Protein AF-A0A2R6FB37-F1 (afdb_monomer)

pLDDT: mean 74.15, std 26.16, range [22.62, 98.62]

Secondary structure (DSSP, 8-state):
-----------------------------TTHHHHHHHHHHHHHHHHHHHHHHHHHHHHHHTSS-----HHHHHHHHHHHHSS---S-TTHHHHHHHHHHHHTTTT--TTS-TTSHHHHHHHHHHHHH-PPP---------TTGGGT--HHHHHHHHHHHHHHTT---------S--SSHHHHHHHHHHHSS---------SHHHHHHHHHHHHHHHHHHHTT-S------THHHHHHHHHHHHHHHHH-SPPP---------------------HHHHHHHHHHHHHHHHHHHHHHHHHHHHHHHHHHTSPP--SEEEBTTS-EEEEHHHHHHHHHHHHHTTGGGTSEETTEE-SSS-BHHHHHHHHHHHHHHHHHHHHTT-SSSTTS-HHHHHHHHHHHHHHHHHT-STTPPBPHHHHHHHHHHHHHHHIIIII-BTTTTB-TTSSS-HHHHHHHHHHHHHHHHHHHSBPTT-SSBTTTT-S-BTTTTB---HHHHHHHHHHHHHHHHHHHHHHHHHHHTTTT----S---PPPGGGS---HHHHHHHTHHHHHHHHHHHHHHHHHHHHHHTT-TT-STTHHHHTT--HHHHS-HHHHHHHHHHHHHHHHHHHHHHHHHHGGGGG-SSPPTTHHHHHHHHHHHHHHHHHHHHHHHHHHHTT-S-SSSSSTTHHHHHSB---TT--B-HHHHHHHHHHHHHHHHHHHHHHHHTTTT-SS-TTSHHHHHHHHHHHHHHHHGGGGG--TTS-HHHHHHHHHHHHHIIIIIIIHHHHHHHHHHHHHHTTSS-HHHHHHHHHHHHHHHHHHHHHHGGGGSTTTT--TTHHHHHHHHHHHHHHHHHHHHHHHHHHHHHHHHT-S--TTHHHHHHHHHHHHHIIIIIIIIHHHHTSHHHHHHHTTSHHHHHHHIIIIIIIIIHHHHHHHHHHHHHHS-GGG---HHHHHHHHHHHHHHHHHIIIIIHHHHHHHHHHHHHH-HHHHHSHHHHHSHHHHHHHHHTHHHHHHHHHHHHHHHHHHHHHHHHHHHHHHHHHHS--

Structure (mmCIF, N/CA/C/O backbone):
data_AF-A0A2R6FB37-F1
#
_entry.id   AF-A0A2R6FB37-F1
#
loop_
_atom_site.group_PDB
_atom_site.id
_atom_site.type_symbol
_atom_site.label_atom_id
_atom_site.label_alt_id
_atom_site.label_comp_id
_atom_site.label_asym_id
_atom_site.label_entity_id
_atom_site.label_seq_id
_atom_site.pdbx_PDB_ins_code
_atom_site.Cartn_x
_atom_site.Cartn_y
_atom_site.Cartn_z
_atom_site.occupancy
_atom_site.B_iso_or_equiv
_atom_site.auth_seq_id
_atom_site.auth_comp_id
_atom_site.auth_asym_id
_atom_site.auth_atom_id
_atom_site.pdbx_PDB_model_num
ATOM 1 N N . MET A 1 1 ? 4.324 -21.170 -67.056 1.00 22.62 1 MET A N 1
ATOM 2 C CA . MET A 1 1 ? 4.156 -21.285 -68.526 1.00 22.62 1 MET A CA 1
ATOM 3 C C . MET A 1 1 ? 3.285 -20.122 -68.997 1.00 22.62 1 MET A C 1
ATOM 5 O O . MET A 1 1 ? 2.313 -19.868 -68.302 1.00 22.62 1 MET A O 1
ATOM 9 N N . PRO A 1 2 ? 3.549 -19.476 -70.150 1.00 41.00 2 PRO A N 1
ATOM 10 C CA . PRO A 1 2 ? 4.724 -18.648 -70.485 1.00 41.00 2 PRO A CA 1
ATOM 11 C C . PRO A 1 2 ? 4.317 -17.224 -70.988 1.00 41.00 2 PRO A C 1
ATOM 13 O O . PRO A 1 2 ? 3.169 -17.009 -71.343 1.00 41.00 2 PRO A O 1
ATOM 16 N N . SER A 1 3 ? 5.169 -16.199 -70.813 1.00 27.83 3 SER A N 1
ATOM 17 C CA . SER A 1 3 ? 5.965 -15.474 -71.846 1.00 27.83 3 SER A CA 1
ATOM 18 C C . SER A 1 3 ? 5.186 -14.685 -72.916 1.00 27.83 3 SER A C 1
ATOM 20 O O . SER A 1 3 ? 4.323 -15.251 -73.573 1.00 27.83 3 SER A O 1
ATOM 22 N N . ILE A 1 4 ? 5.578 -13.422 -73.167 1.00 26.39 4 ILE A N 1
ATOM 23 C CA . ILE A 1 4 ? 6.213 -12.990 -74.436 1.00 26.39 4 ILE A CA 1
ATOM 24 C C . ILE A 1 4 ? 6.732 -11.541 -74.336 1.00 26.39 4 ILE A C 1
ATOM 26 O O . ILE A 1 4 ? 6.128 -10.664 -73.726 1.00 26.39 4 ILE A O 1
ATOM 30 N N . SER A 1 5 ? 7.904 -11.344 -74.936 1.00 26.92 5 SER A N 1
ATOM 31 C CA . SER A 1 5 ? 8.758 -10.159 -74.961 1.00 26.92 5 SER A CA 1
ATOM 32 C C . SER A 1 5 ? 8.630 -9.346 -76.261 1.00 26.92 5 SER A C 1
ATOM 34 O O . SER A 1 5 ? 8.408 -9.927 -77.316 1.00 26.92 5 SER A O 1
ATOM 36 N N . GLY A 1 6 ? 8.975 -8.051 -76.186 1.00 25.50 6 GLY A N 1
ATOM 37 C CA . GLY A 1 6 ? 9.910 -7.391 -77.116 1.00 25.50 6 GLY A CA 1
ATOM 38 C C . GLY A 1 6 ? 9.352 -6.627 -78.327 1.00 25.50 6 GLY A C 1
ATOM 39 O O . GLY A 1 6 ? 8.617 -7.188 -79.128 1.00 25.50 6 GLY A O 1
ATOM 40 N N . LEU A 1 7 ? 9.815 -5.377 -78.517 1.00 24.33 7 LEU A N 1
ATOM 41 C CA . LEU A 1 7 ? 10.640 -4.946 -79.670 1.00 24.33 7 LEU A CA 1
ATOM 42 C C . LEU A 1 7 ? 10.979 -3.432 -79.631 1.00 24.33 7 LEU A C 1
ATOM 44 O O . LEU A 1 7 ? 10.113 -2.579 -79.485 1.00 24.33 7 LEU A O 1
ATOM 48 N N . LEU A 1 8 ? 12.277 -3.139 -79.781 1.00 27.11 8 LEU A N 1
ATOM 49 C CA . LEU A 1 8 ? 12.937 -1.848 -80.082 1.00 27.11 8 LEU A CA 1
ATOM 50 C C . LEU A 1 8 ? 12.914 -1.584 -81.616 1.00 27.11 8 LEU A C 1
ATOM 52 O O . LEU A 1 8 ? 12.698 -2.553 -82.348 1.00 27.11 8 LEU A O 1
ATOM 56 N N . PRO A 1 9 ? 13.195 -0.360 -82.148 1.00 40.44 9 PRO A N 1
ATOM 57 C CA . PRO A 1 9 ? 14.586 0.044 -82.460 1.00 40.44 9 PRO A CA 1
ATOM 58 C C . PRO A 1 9 ? 14.939 1.562 -82.436 1.00 40.44 9 PRO A C 1
ATOM 60 O O . PRO A 1 9 ? 14.128 2.443 -82.185 1.00 40.44 9 PRO A O 1
ATOM 63 N N . ARG A 1 10 ? 16.242 1.787 -82.678 1.00 27.44 10 ARG A N 1
ATOM 64 C CA . ARG A 1 10 ? 17.166 2.935 -82.528 1.00 27.44 10 ARG A CA 1
ATOM 65 C C . ARG A 1 10 ? 17.149 4.042 -83.622 1.00 27.44 10 ARG A C 1
ATOM 67 O O . ARG A 1 10 ? 17.124 3.716 -84.797 1.00 27.44 10 ARG A O 1
ATOM 74 N N . ALA A 1 11 ? 17.398 5.289 -83.177 1.00 26.66 11 ALA A N 1
ATOM 75 C CA . ALA A 1 11 ? 18.500 6.247 -83.491 1.00 26.66 11 ALA A CA 1
ATOM 76 C C . ALA A 1 11 ? 18.732 6.974 -84.860 1.00 26.66 11 ALA A C 1
ATOM 78 O O . ALA A 1 11 ? 18.786 6.357 -85.915 1.00 26.66 11 ALA A O 1
ATOM 79 N N . THR A 1 12 ? 19.124 8.268 -84.731 1.00 27.19 12 THR A N 1
ATOM 80 C CA . THR A 1 12 ? 20.246 9.048 -85.362 1.00 27.19 12 THR A CA 1
ATOM 81 C C . THR A 1 12 ? 19.984 10.299 -86.249 1.00 27.19 12 THR A C 1
ATOM 83 O O . THR A 1 12 ? 19.255 10.237 -87.228 1.00 27.19 12 THR A O 1
ATOM 86 N N . ALA A 1 13 ? 20.759 11.362 -85.918 1.00 27.72 13 ALA A N 1
ATOM 87 C CA . ALA A 1 13 ? 21.463 12.383 -86.745 1.00 27.72 13 ALA A CA 1
ATOM 88 C C . ALA A 1 13 ? 20.810 13.742 -87.163 1.00 27.72 13 ALA A C 1
ATOM 90 O O . ALA A 1 13 ? 19.704 13.780 -87.684 1.00 27.72 13 ALA A O 1
ATOM 91 N N . GLY A 1 14 ? 21.570 14.846 -86.944 1.00 27.47 14 GLY A N 1
ATOM 92 C CA . GLY A 1 14 ? 21.314 16.274 -87.303 1.00 27.47 14 GLY A CA 1
ATOM 93 C C . GLY A 1 14 ? 21.562 16.632 -88.789 1.00 27.47 14 GLY A C 1
ATOM 94 O O . GLY A 1 14 ? 21.635 15.683 -89.571 1.00 27.47 14 GLY A O 1
ATOM 95 N N . PRO A 1 15 ? 21.703 17.921 -89.234 1.00 41.97 15 PRO A N 1
ATOM 96 C CA . PRO A 1 15 ? 22.669 18.939 -88.735 1.00 41.97 15 PRO A CA 1
ATOM 97 C C . PRO A 1 15 ? 22.258 20.458 -88.820 1.00 41.97 15 PRO A C 1
ATOM 99 O O . PRO A 1 15 ? 21.222 20.814 -89.371 1.00 41.97 15 PRO A O 1
ATOM 102 N N . ASP A 1 16 ? 23.126 21.340 -88.292 1.00 34.44 16 ASP A N 1
ATOM 103 C CA . ASP A 1 16 ? 23.227 22.831 -88.417 1.00 34.44 16 ASP A CA 1
ATOM 104 C C . ASP A 1 16 ? 23.726 23.291 -89.827 1.00 34.44 16 ASP A C 1
ATOM 106 O O . ASP A 1 16 ? 24.250 22.399 -90.511 1.00 34.44 16 ASP A O 1
ATOM 110 N N . PRO A 1 17 ? 23.697 24.591 -90.304 1.00 46.78 17 PRO A N 1
ATOM 111 C CA . PRO A 1 17 ? 24.425 25.738 -89.671 1.00 46.78 17 PRO A CA 1
ATOM 112 C C . PRO A 1 17 ? 24.109 27.251 -90.045 1.00 46.78 17 PRO A C 1
ATOM 114 O O . PRO A 1 17 ? 23.372 27.563 -90.972 1.00 46.78 17 PRO A O 1
ATOM 117 N N . VAL A 1 18 ? 24.831 28.179 -89.362 1.00 29.16 18 VAL A N 1
ATOM 118 C CA . VAL A 1 18 ? 25.315 29.573 -89.698 1.00 29.16 18 VAL A CA 1
ATOM 119 C C . VAL A 1 18 ? 24.434 30.853 -89.542 1.00 29.16 18 VAL A C 1
ATOM 121 O O . VAL A 1 18 ? 23.594 31.142 -90.383 1.00 29.16 18 VAL A O 1
ATOM 124 N N . GLY A 1 19 ? 24.859 31.767 -88.630 1.00 26.22 19 GLY A N 1
ATOM 125 C CA . GLY A 1 19 ? 25.323 33.138 -88.992 1.00 26.22 19 GLY A CA 1
ATOM 126 C C . GLY A 1 19 ? 24.697 34.410 -88.357 1.00 26.22 19 GLY A C 1
ATOM 127 O O . GLY A 1 19 ? 23.576 34.761 -88.694 1.00 26.22 19 GLY A O 1
ATOM 128 N N . GLY A 1 20 ? 25.492 35.212 -87.611 1.00 26.06 20 GLY A N 1
ATOM 129 C CA . GLY A 1 20 ? 25.380 36.699 -87.574 1.00 26.06 20 GLY A CA 1
ATOM 130 C C . GLY A 1 20 ? 25.250 37.418 -86.208 1.00 26.06 20 GLY A C 1
ATOM 131 O O . GLY A 1 20 ? 24.257 37.266 -85.517 1.00 26.06 20 GLY A O 1
ATOM 132 N N . ARG A 1 21 ? 26.243 38.255 -85.849 1.00 29.00 21 ARG A N 1
ATOM 133 C CA . ARG A 1 21 ? 26.392 39.078 -84.614 1.00 29.00 21 ARG A CA 1
ATOM 134 C C . ARG A 1 21 ? 25.520 40.355 -84.581 1.00 29.00 21 ARG A C 1
ATOM 136 O O . ARG A 1 21 ? 25.507 41.046 -85.589 1.00 29.00 21 ARG A O 1
ATOM 143 N N . SER A 1 22 ? 25.010 40.765 -83.403 1.00 27.20 22 SER A N 1
ATOM 144 C CA . SER A 1 22 ? 25.501 41.927 -82.604 1.00 27.20 22 SER A CA 1
ATOM 145 C C . SER A 1 22 ? 24.537 42.379 -81.478 1.00 27.20 22 SER A C 1
ATOM 147 O O . SER A 1 22 ? 23.395 42.722 -81.751 1.00 27.20 22 SER A O 1
ATOM 149 N N . ASP A 1 23 ? 25.084 42.474 -80.261 1.00 29.33 23 ASP A N 1
ATOM 150 C CA . ASP A 1 23 ? 24.888 43.506 -79.224 1.00 29.33 23 ASP A CA 1
ATOM 151 C C . ASP A 1 23 ? 23.556 43.745 -78.461 1.00 29.33 23 ASP A C 1
ATOM 153 O O . ASP A 1 23 ? 22.600 44.318 -78.971 1.00 29.33 23 ASP A O 1
ATOM 157 N N . ARG A 1 24 ? 23.689 43.520 -77.134 1.00 29.23 24 ARG A N 1
ATOM 158 C CA . ARG A 1 24 ? 23.181 44.265 -75.949 1.00 29.23 24 ARG A CA 1
ATOM 159 C C . ARG A 1 24 ? 21.993 43.713 -75.134 1.00 29.23 24 ARG A C 1
ATOM 161 O O . ARG A 1 24 ? 20.839 43.859 -75.496 1.00 29.23 24 ARG A O 1
ATOM 168 N N . LEU A 1 25 ? 22.386 43.309 -73.914 1.00 30.62 25 LEU A N 1
ATOM 169 C CA . LEU A 1 25 ? 21.748 43.470 -72.593 1.00 30.62 25 LEU A CA 1
ATOM 170 C C . LEU A 1 25 ? 20.509 42.615 -72.281 1.00 30.62 25 LEU A C 1
ATOM 172 O O . LEU A 1 25 ? 19.475 42.688 -72.931 1.00 30.62 25 LEU A O 1
ATOM 176 N N . GLY A 1 26 ? 20.665 41.791 -71.241 1.00 30.70 26 GLY A N 1
ATOM 177 C CA . GLY A 1 26 ? 19.762 40.712 -70.872 1.00 30.70 26 GLY A CA 1
ATOM 178 C C . GLY A 1 26 ? 18.804 41.017 -69.724 1.00 30.70 26 GLY A C 1
ATOM 179 O O . GLY A 1 26 ? 19.061 41.851 -68.858 1.00 30.70 26 GLY A O 1
ATOM 180 N N . ALA A 1 27 ? 17.723 40.242 -69.728 1.00 34.53 27 ALA A N 1
ATOM 181 C CA . ALA A 1 27 ? 16.823 39.973 -68.620 1.00 34.53 27 ALA A CA 1
ATOM 182 C C . ALA A 1 27 ? 16.461 38.477 -68.709 1.00 34.53 27 ALA A C 1
ATOM 184 O O . ALA A 1 27 ? 16.017 38.016 -69.759 1.00 34.53 27 ALA A O 1
ATOM 185 N N . ASP A 1 28 ? 16.717 37.706 -67.649 1.00 33.62 28 ASP A N 1
ATOM 186 C CA . ASP A 1 28 ? 16.381 36.276 -67.549 1.00 33.62 28 ASP A CA 1
ATOM 187 C C . ASP A 1 28 ? 14.890 36.105 -67.172 1.00 33.62 28 ASP A C 1
ATOM 189 O O . ASP A 1 28 ? 14.482 36.572 -66.105 1.00 33.62 28 ASP A O 1
ATOM 193 N N . PRO A 1 29 ? 14.052 35.445 -68.001 1.00 35.59 29 PRO A N 1
ATOM 194 C CA . PRO A 1 29 ? 12.621 35.286 -67.748 1.00 35.59 29 PRO A CA 1
ATOM 195 C C . PRO A 1 29 ? 12.244 34.005 -66.969 1.00 35.59 29 PRO A C 1
ATOM 197 O O . PRO A 1 29 ? 11.062 33.677 -66.862 1.00 35.59 29 PRO A O 1
ATOM 200 N N . THR A 1 30 ? 13.185 33.251 -66.387 1.00 39.34 30 THR A N 1
ATOM 201 C CA . THR A 1 30 ? 12.886 31.888 -65.886 1.00 39.34 30 THR A CA 1
ATOM 202 C C . THR A 1 30 ? 12.531 31.753 -64.391 1.00 39.34 30 THR A C 1
ATOM 204 O O . THR A 1 30 ? 12.225 30.645 -63.928 1.00 39.34 30 THR A O 1
ATOM 207 N N . GLY A 1 31 ? 12.491 32.859 -63.634 1.00 37.88 31 GLY A N 1
ATOM 208 C CA . GLY A 1 31 ? 12.156 32.880 -62.196 1.00 37.88 31 GLY A CA 1
ATOM 209 C C . GLY A 1 31 ? 10.698 33.224 -61.841 1.00 37.88 31 GLY A C 1
ATOM 210 O O . GLY A 1 31 ? 10.232 32.875 -60.754 1.00 37.88 31 GLY A O 1
ATOM 211 N N . ALA A 1 32 ? 9.961 33.890 -62.735 1.00 34.97 32 ALA A N 1
ATOM 212 C CA . ALA A 1 32 ? 8.562 34.273 -62.502 1.00 34.97 32 ALA A CA 1
ATOM 213 C C . ALA A 1 32 ? 7.583 33.143 -62.880 1.00 34.97 32 ALA A C 1
ATOM 215 O O . ALA A 1 32 ? 6.686 32.818 -62.104 1.00 34.97 32 ALA A O 1
ATOM 216 N N . ALA A 1 33 ? 7.827 32.447 -63.997 1.00 33.25 33 ALA A N 1
ATOM 217 C CA . ALA A 1 33 ? 6.981 31.343 -64.468 1.00 33.25 33 ALA A CA 1
ATOM 218 C C . ALA A 1 33 ? 6.984 30.120 -63.524 1.00 33.25 33 ALA A C 1
ATOM 220 O O . ALA A 1 33 ? 5.966 29.452 -63.355 1.00 33.25 33 ALA A O 1
ATOM 221 N N . ARG A 1 34 ? 8.107 29.850 -62.837 1.00 35.53 34 ARG A N 1
ATOM 222 C CA . ARG A 1 34 ? 8.217 28.740 -61.869 1.00 35.53 34 ARG A CA 1
ATOM 223 C C . ARG A 1 34 ? 7.561 29.025 -60.516 1.00 35.53 34 ARG A C 1
ATOM 225 O O . ARG A 1 34 ? 7.141 28.081 -59.854 1.00 35.53 34 ARG A O 1
ATOM 232 N N . ARG A 1 35 ? 7.449 30.298 -60.115 1.00 36.72 35 ARG A N 1
ATOM 233 C CA . ARG A 1 35 ? 6.686 30.707 -58.922 1.00 36.72 35 ARG A CA 1
ATOM 234 C C . ARG A 1 35 ? 5.184 30.724 -59.198 1.00 36.72 35 ARG A C 1
ATOM 236 O O . ARG A 1 35 ? 4.433 30.216 -58.378 1.00 36.72 35 ARG A O 1
ATOM 243 N N . ALA A 1 36 ? 4.765 31.191 -60.374 1.00 32.50 36 ALA A N 1
ATOM 244 C CA . ALA A 1 36 ? 3.359 31.184 -60.775 1.00 32.50 36 ALA A CA 1
ATOM 245 C C . ALA A 1 36 ? 2.773 29.759 -60.859 1.00 32.50 36 ALA A C 1
ATOM 247 O O . ALA A 1 36 ? 1.738 29.499 -60.253 1.00 32.50 36 ALA A O 1
ATOM 248 N N . ASN A 1 37 ? 3.469 28.805 -61.497 1.00 34.59 37 ASN A N 1
ATOM 249 C CA . ASN A 1 37 ? 2.975 27.422 -61.599 1.00 34.59 37 ASN A CA 1
ATOM 250 C C . ASN A 1 37 ? 2.846 26.717 -60.240 1.00 34.59 37 ASN A C 1
ATOM 252 O O . ASN A 1 37 ? 1.888 25.983 -60.025 1.00 34.59 37 ASN A O 1
ATOM 256 N N . ARG A 1 38 ? 3.762 26.977 -59.298 1.00 36.44 38 ARG A N 1
ATOM 257 C CA . ARG A 1 38 ? 3.733 26.351 -57.966 1.00 36.44 38 ARG A CA 1
ATOM 258 C C . ARG A 1 38 ? 2.608 26.911 -57.086 1.00 36.44 38 ARG A C 1
ATOM 260 O O . ARG A 1 38 ? 2.015 26.180 -56.298 1.00 36.44 38 ARG A O 1
ATOM 267 N N . THR A 1 39 ? 2.279 28.193 -57.251 1.00 35.25 39 THR A N 1
ATOM 268 C CA . THR A 1 39 ? 1.133 28.822 -56.578 1.00 35.25 39 THR A CA 1
ATOM 269 C C . THR A 1 39 ? -0.196 28.338 -57.161 1.00 35.25 39 THR A C 1
ATOM 271 O O . THR A 1 39 ? -1.113 28.056 -56.395 1.00 35.25 39 THR A O 1
ATOM 274 N N . ILE A 1 40 ? -0.290 28.160 -58.484 1.00 35.44 40 ILE A N 1
ATOM 275 C CA . ILE A 1 40 ? -1.495 27.652 -59.167 1.00 35.44 40 ILE A CA 1
ATOM 276 C C . ILE A 1 40 ? -1.784 26.193 -58.781 1.00 35.44 40 ILE A C 1
ATOM 278 O O . ILE A 1 40 ? -2.925 25.847 -58.488 1.00 35.44 40 ILE A O 1
ATOM 282 N N . GLU A 1 41 ? -0.757 25.349 -58.692 1.00 37.03 41 GLU A N 1
ATOM 283 C CA . GLU A 1 41 ? -0.898 23.941 -58.302 1.00 37.03 41 GLU A CA 1
ATOM 284 C C . GLU A 1 41 ? -1.308 23.789 -56.822 1.00 37.03 41 GLU A C 1
ATOM 286 O O . GLU A 1 41 ? -2.185 22.989 -56.485 1.00 37.03 41 GLU A O 1
ATOM 291 N N . ASN A 1 42 ? -0.770 24.636 -55.937 1.00 36.88 42 ASN A N 1
ATOM 292 C CA . ASN A 1 42 ? -1.189 24.697 -54.534 1.00 36.88 42 ASN A CA 1
ATOM 293 C C . ASN A 1 42 ? -2.617 25.234 -54.362 1.00 36.88 42 ASN A C 1
ATOM 295 O O . ASN A 1 42 ? -3.356 24.740 -53.508 1.00 36.88 42 ASN A O 1
ATOM 299 N N . LEU A 1 43 ? -3.037 26.209 -55.170 1.00 35.94 43 LEU A N 1
ATOM 300 C CA . LEU A 1 43 ? -4.407 26.722 -55.130 1.00 35.94 43 LEU A CA 1
ATOM 301 C C . LEU A 1 43 ? -5.402 25.677 -55.660 1.00 35.94 43 LEU A C 1
ATOM 303 O O . LEU A 1 43 ? -6.413 25.412 -55.012 1.00 35.94 43 LEU A O 1
ATOM 307 N N . SER A 1 44 ? -5.069 25.000 -56.763 1.00 35.25 44 SER A N 1
ATOM 308 C CA . SER A 1 44 ? -5.883 23.930 -57.356 1.00 35.25 44 SER A CA 1
ATOM 309 C C . SER A 1 44 ? -6.074 22.746 -56.400 1.00 35.25 44 SER A C 1
ATOM 311 O O . SER A 1 44 ? -7.171 22.195 -56.302 1.00 35.25 44 SER A O 1
ATOM 313 N N . ASN A 1 45 ? -5.040 22.375 -55.638 1.00 38.53 45 ASN A N 1
ATOM 314 C CA . ASN A 1 45 ? -5.139 21.315 -54.634 1.00 38.53 45 ASN A CA 1
ATOM 315 C C . ASN A 1 45 ? -5.960 21.733 -53.403 1.00 38.53 45 ASN A C 1
ATOM 317 O O . ASN A 1 45 ? -6.722 20.923 -52.874 1.00 38.53 45 ASN A O 1
ATOM 321 N N . ARG A 1 46 ? -5.881 23.000 -52.973 1.00 38.53 46 ARG A N 1
ATOM 322 C CA . ARG A 1 46 ? -6.696 23.515 -51.856 1.00 38.53 46 ARG A CA 1
ATOM 323 C C . ARG A 1 46 ? -8.175 23.638 -52.221 1.00 38.53 46 ARG A C 1
ATOM 325 O O . ARG A 1 46 ? -9.019 23.328 -51.382 1.00 38.53 46 ARG A O 1
ATOM 332 N N . VAL A 1 47 ? -8.484 24.017 -53.461 1.00 35.59 47 VAL A N 1
ATOM 333 C CA . VAL A 1 47 ? -9.857 24.076 -53.990 1.00 35.59 47 VAL A CA 1
ATOM 334 C C . VAL A 1 47 ? -10.445 22.671 -54.150 1.00 35.59 47 VAL A C 1
ATOM 336 O O . VAL A 1 47 ? -11.562 22.433 -53.694 1.00 35.59 47 VAL A O 1
ATOM 339 N N . ARG A 1 48 ? -9.679 21.703 -54.673 1.00 39.56 48 ARG A N 1
ATOM 340 C CA . ARG A 1 48 ? -10.109 20.295 -54.767 1.00 39.56 48 ARG A CA 1
ATOM 341 C C . ARG A 1 48 ? -10.400 19.686 -53.391 1.00 39.56 48 ARG A C 1
ATOM 343 O O . ARG A 1 48 ? -11.468 19.118 -53.188 1.00 39.56 48 ARG A O 1
ATOM 350 N N . ALA A 1 49 ? -9.523 19.922 -52.414 1.00 39.56 49 ALA A N 1
ATOM 351 C CA . ALA A 1 49 ? -9.725 19.469 -51.039 1.00 39.56 49 ALA A CA 1
ATOM 352 C C . ALA A 1 49 ? -10.899 20.181 -50.331 1.00 39.56 49 ALA A C 1
ATOM 354 O O . ALA A 1 49 ? -11.528 19.622 -49.434 1.00 39.56 49 ALA A O 1
ATOM 355 N N . ALA A 1 50 ? -11.211 21.434 -50.680 1.00 38.34 50 ALA A N 1
ATOM 356 C CA . ALA A 1 50 ? -12.393 22.134 -50.166 1.00 38.34 50 ALA A CA 1
ATOM 357 C C . ALA A 1 50 ? -13.702 21.616 -50.797 1.00 38.34 50 ALA A C 1
ATOM 359 O O . ALA A 1 50 ? -14.708 21.493 -50.094 1.00 38.34 50 ALA A O 1
ATOM 360 N N . GLY A 1 51 ? -13.672 21.252 -52.083 1.00 36.34 51 GLY A N 1
ATOM 361 C CA . GLY A 1 51 ? -14.784 20.608 -52.785 1.00 36.34 51 GLY A CA 1
ATOM 362 C C . GLY A 1 51 ? -15.090 19.212 -52.240 1.00 36.34 51 GLY A C 1
ATOM 363 O O . GLY A 1 51 ? -16.242 18.917 -51.937 1.00 36.34 51 GLY A O 1
ATOM 364 N N . GLU A 1 52 ? -14.062 18.393 -52.008 1.00 40.53 52 GLU A N 1
ATOM 365 C CA . GLU A 1 52 ? -14.204 17.051 -51.423 1.00 40.53 52 GLU A CA 1
ATOM 366 C C . GLU A 1 52 ? -14.771 17.115 -49.994 1.00 40.53 52 GLU A C 1
ATOM 368 O O . GLU A 1 52 ? -15.746 16.432 -49.697 1.00 40.53 52 GLU A O 1
ATOM 373 N N . ARG A 1 53 ? -14.277 18.032 -49.147 1.00 42.00 53 ARG A N 1
ATOM 374 C CA . ARG A 1 53 ? -14.784 18.225 -47.772 1.00 42.00 53 ARG A CA 1
ATOM 375 C C . ARG A 1 53 ? -16.213 18.760 -47.706 1.00 42.00 53 ARG A C 1
ATOM 377 O O . ARG A 1 53 ? -16.927 18.487 -46.742 1.00 42.00 53 ARG A O 1
ATOM 384 N N . THR A 1 54 ? -16.629 19.543 -48.696 1.00 37.12 54 THR A N 1
ATOM 385 C CA . THR A 1 54 ? -18.016 20.013 -48.803 1.00 37.12 54 THR A CA 1
ATOM 386 C C . THR A 1 54 ? -18.921 18.887 -49.310 1.00 37.12 54 THR A C 1
ATOM 388 O O . THR A 1 54 ? -19.990 18.675 -48.746 1.00 37.12 54 THR A O 1
ATOM 391 N N . ALA A 1 55 ? -18.469 18.094 -50.286 1.00 37.50 55 ALA A N 1
ATOM 392 C CA . ALA A 1 55 ? -19.192 16.925 -50.789 1.00 37.50 55 ALA A CA 1
ATOM 393 C C . ALA A 1 55 ? -19.349 15.817 -49.734 1.00 37.50 55 ALA A C 1
ATOM 395 O O . ALA A 1 55 ? -20.357 15.114 -49.730 1.00 37.50 55 ALA A O 1
ATOM 396 N N . GLU A 1 56 ? -18.379 15.675 -48.833 1.00 39.53 56 GLU A N 1
ATOM 397 C CA . GLU A 1 56 ? -18.394 14.722 -47.720 1.00 39.53 56 GLU A CA 1
ATOM 398 C C . GLU A 1 56 ? -19.344 15.182 -46.602 1.00 39.53 56 GLU A C 1
ATOM 400 O O . GLU A 1 56 ? -20.202 14.416 -46.183 1.00 39.53 56 GLU A O 1
ATOM 405 N N . ARG A 1 57 ? -19.346 16.478 -46.243 1.00 41.00 57 ARG A N 1
ATOM 406 C CA . ARG A 1 57 ? -20.341 17.051 -45.306 1.00 41.00 57 ARG A CA 1
ATOM 407 C C . ARG A 1 57 ? -21.773 17.010 -45.830 1.00 41.00 57 ARG A C 1
ATOM 409 O O . ARG A 1 57 ? -22.710 16.928 -45.037 1.00 41.00 57 ARG A O 1
ATOM 416 N N . VAL A 1 58 ? -21.948 17.099 -47.147 1.00 36.12 58 VAL A N 1
ATOM 417 C CA . VAL A 1 58 ? -23.251 16.922 -47.796 1.00 36.12 58 VAL A CA 1
ATOM 418 C C . VAL A 1 58 ? -23.654 15.445 -47.773 1.00 36.12 58 VAL A C 1
ATOM 420 O O . VAL A 1 58 ? -24.798 15.152 -47.454 1.00 36.12 58 VAL A O 1
ATOM 423 N N . ARG A 1 59 ? -22.731 14.503 -47.998 1.00 39.31 59 ARG A N 1
ATOM 424 C CA . ARG A 1 59 ? -23.005 13.057 -47.892 1.00 39.31 59 ARG A CA 1
ATOM 425 C C . ARG A 1 59 ? -23.356 12.620 -46.467 1.00 39.31 59 ARG A C 1
ATOM 427 O O . ARG A 1 59 ? -24.322 11.889 -46.280 1.00 39.31 59 ARG A O 1
ATOM 434 N N . ASP A 1 60 ? -22.631 13.131 -45.477 1.00 39.78 60 ASP A N 1
ATOM 435 C CA . ASP A 1 60 ? -22.797 12.763 -44.067 1.00 39.78 60 ASP A CA 1
ATOM 436 C C . ASP A 1 60 ? -24.083 13.326 -43.451 1.00 39.78 60 ASP A C 1
ATOM 438 O O . ASP A 1 60 ? -24.668 12.707 -42.564 1.00 39.78 60 ASP A O 1
ATOM 442 N N . ARG A 1 61 ? -24.589 14.462 -43.952 1.00 37.47 61 ARG A N 1
ATOM 443 C CA . ARG A 1 61 ? -25.914 14.976 -43.557 1.00 37.47 61 ARG A CA 1
ATOM 444 C C . ARG A 1 61 ? -27.085 14.239 -44.206 1.00 37.47 61 ARG A C 1
ATOM 446 O O . ARG A 1 61 ? -28.194 14.359 -43.704 1.00 37.47 61 ARG A O 1
ATOM 453 N N . TYR A 1 62 ? -26.843 13.485 -45.278 1.00 37.81 62 TYR A N 1
ATOM 454 C CA . TYR A 1 62 ? -27.859 12.741 -46.031 1.00 37.81 62 TYR A CA 1
ATOM 455 C C . TYR A 1 62 ? -27.885 11.232 -45.715 1.00 37.81 62 TYR A C 1
ATOM 457 O O . TYR A 1 62 ? -28.686 10.502 -46.291 1.00 37.81 62 TYR A O 1
ATOM 465 N N . ALA A 1 63 ? -27.065 10.759 -44.767 1.00 36.41 63 ALA A N 1
ATOM 466 C CA . ALA A 1 63 ? -27.082 9.374 -44.279 1.00 36.41 63 ALA A CA 1
ATOM 467 C C . ALA A 1 63 ? -28.029 9.137 -43.076 1.00 36.41 63 ALA A C 1
ATOM 469 O O . ALA A 1 63 ? -28.102 8.020 -42.564 1.00 36.41 63 ALA A O 1
ATOM 470 N N . ALA A 1 64 ? -28.775 10.156 -42.634 1.00 34.19 64 ALA A N 1
ATOM 471 C CA . ALA A 1 64 ? -29.778 10.056 -41.573 1.00 34.19 64 ALA A CA 1
ATOM 472 C C . ALA A 1 64 ? -31.144 10.563 -42.088 1.00 34.19 64 ALA A C 1
ATOM 474 O O . ALA A 1 64 ? -31.379 11.768 -42.108 1.00 34.19 64 ALA A O 1
ATOM 475 N N . GLY A 1 65 ? -32.014 9.653 -42.553 1.00 27.62 65 GLY A N 1
ATOM 476 C CA . GLY A 1 65 ? -33.407 9.951 -42.960 1.00 27.62 65 GLY A CA 1
ATOM 477 C C . GLY A 1 65 ? -34.243 10.513 -41.799 1.00 27.62 65 GLY A C 1
ATOM 478 O O . GLY A 1 65 ? -33.864 10.354 -40.641 1.00 27.62 65 GLY A O 1
ATOM 479 N N . ASP A 1 66 ? -35.357 11.228 -41.966 1.00 27.72 66 ASP A N 1
ATOM 480 C CA . ASP A 1 66 ? -36.296 11.504 -43.071 1.00 27.72 66 ASP A CA 1
ATOM 481 C C . ASP A 1 66 ? -36.649 13.020 -43.001 1.00 27.72 66 ASP A C 1
ATOM 483 O O . ASP A 1 66 ? -36.503 13.619 -41.939 1.00 27.72 66 ASP A O 1
ATOM 487 N N . PHE A 1 67 ? -37.072 13.790 -44.015 1.00 28.27 67 PHE A N 1
ATOM 488 C CA . PHE A 1 67 ? -38.293 13.716 -44.832 1.00 28.27 67 PHE A CA 1
ATOM 489 C C . PHE A 1 67 ? -38.241 14.941 -45.787 1.00 28.27 67 PHE A C 1
ATOM 491 O O . PHE A 1 67 ? -38.375 16.051 -45.281 1.00 28.27 67 PHE A O 1
ATOM 498 N N . ILE A 1 68 ? -38.066 14.812 -47.114 1.00 30.62 68 ILE A N 1
ATOM 499 C CA . ILE A 1 68 ? -38.520 15.822 -48.106 1.00 30.62 68 ILE A CA 1
ATOM 500 C C . ILE A 1 68 ? -38.922 15.101 -49.405 1.00 30.62 68 ILE A C 1
ATOM 502 O O . ILE A 1 68 ? -38.205 14.240 -49.902 1.00 30.62 68 ILE A O 1
ATOM 506 N N . ASP A 1 69 ? -40.100 15.482 -49.897 1.00 32.91 69 ASP A N 1
ATOM 507 C CA . ASP A 1 69 ? -40.858 14.996 -51.055 1.00 32.91 69 ASP A CA 1
ATOM 508 C C . ASP A 1 69 ? -40.019 14.865 -52.346 1.00 32.91 69 ASP A C 1
ATOM 510 O O . ASP A 1 69 ? -39.349 15.812 -52.772 1.00 32.91 69 ASP A O 1
ATOM 514 N N . GLU A 1 70 ? -40.098 13.695 -52.988 1.00 35.44 70 GLU A N 1
ATOM 515 C CA . GLU A 1 70 ? -39.387 13.307 -54.220 1.00 35.44 70 GLU A CA 1
ATOM 516 C C . GLU A 1 70 ? -39.614 14.318 -55.368 1.00 35.44 70 GLU A C 1
ATOM 518 O O . GLU A 1 70 ? -38.736 14.541 -56.202 1.00 35.44 70 GLU A O 1
ATOM 523 N N . ARG A 1 71 ? -40.727 15.069 -55.324 1.00 33.06 71 ARG A N 1
ATOM 524 C CA . ARG A 1 71 ? -41.040 16.150 -56.273 1.00 33.06 71 ARG A CA 1
ATOM 525 C C . ARG A 1 71 ? -40.115 17.367 -56.207 1.00 33.06 71 ARG A C 1
ATOM 527 O O . ARG A 1 71 ? -39.970 18.066 -57.211 1.00 33.06 71 ARG A O 1
ATOM 534 N N . VAL A 1 72 ? -39.497 17.664 -55.062 1.00 34.88 72 VAL A N 1
ATOM 535 C CA . VAL A 1 72 ? -38.574 18.812 -54.929 1.00 34.88 72 VAL A CA 1
ATOM 536 C C . VAL A 1 72 ? -37.230 18.492 -55.579 1.00 34.88 72 VAL A C 1
ATOM 538 O O . VAL A 1 72 ? -36.651 19.343 -56.253 1.00 34.88 72 VAL A O 1
ATOM 541 N N . ILE A 1 73 ? -36.773 17.249 -55.431 1.00 34.66 73 ILE A N 1
ATOM 542 C CA . ILE A 1 73 ? -35.533 16.759 -56.037 1.00 34.66 73 ILE A CA 1
ATOM 543 C C . ILE A 1 73 ? -35.701 16.650 -57.555 1.00 34.66 73 ILE A C 1
ATOM 545 O O . ILE A 1 73 ? -34.842 17.139 -58.289 1.00 34.66 73 ILE A O 1
ATOM 549 N N . GLU A 1 74 ? -36.837 16.130 -58.031 1.00 37.50 74 GLU A N 1
ATOM 550 C CA . GLU A 1 74 ? -37.145 16.114 -59.466 1.00 37.50 74 GLU A CA 1
ATOM 551 C C . GLU A 1 74 ? -37.213 17.532 -60.055 1.00 37.50 74 GLU A C 1
ATOM 553 O O . GLU A 1 74 ? -36.645 17.766 -61.110 1.00 37.50 74 GLU A O 1
ATOM 558 N N . THR A 1 75 ? -37.789 18.522 -59.360 1.00 37.03 75 THR A N 1
ATOM 559 C CA . THR A 1 75 ? -37.876 19.907 -59.880 1.00 37.03 75 THR A CA 1
ATOM 560 C C . THR A 1 75 ? -36.508 20.597 -59.999 1.00 37.03 75 THR A C 1
ATOM 562 O O . THR A 1 75 ? -36.298 21.421 -60.894 1.00 37.03 75 THR A O 1
ATOM 565 N N . VAL A 1 76 ? -35.571 20.295 -59.093 1.00 36.00 76 VAL A N 1
ATOM 566 C CA . VAL A 1 76 ? -34.207 20.852 -59.123 1.00 36.00 76 VAL A CA 1
ATOM 567 C C . VAL A 1 76 ? -33.367 20.175 -60.204 1.00 36.00 76 VAL A C 1
ATOM 569 O O . VAL A 1 76 ? -32.660 20.864 -60.938 1.00 36.00 76 VAL A O 1
ATOM 572 N N . LEU A 1 77 ? -33.478 18.853 -60.346 1.00 37.06 77 LEU A N 1
ATOM 573 C CA . LEU A 1 77 ? -32.756 18.104 -61.373 1.00 37.06 77 LEU A CA 1
ATOM 574 C C . LEU A 1 77 ? -33.296 18.393 -62.780 1.00 37.06 77 LEU A C 1
ATOM 576 O O . LEU A 1 77 ? -32.498 18.641 -63.679 1.00 37.06 77 LEU A O 1
ATOM 580 N N . ASP A 1 78 ? -34.614 18.507 -62.953 1.00 37.09 78 ASP A N 1
ATOM 581 C CA . ASP A 1 78 ? -35.251 18.824 -64.240 1.00 37.09 78 ASP A CA 1
ATOM 582 C C . ASP A 1 78 ? -34.880 20.243 -64.723 1.00 37.09 78 ASP A C 1
ATOM 584 O O . ASP A 1 78 ? -34.653 20.465 -65.909 1.00 37.09 78 ASP A O 1
ATOM 588 N N . ARG A 1 79 ? -34.672 21.205 -63.804 1.00 35.59 79 ARG A N 1
ATOM 589 C CA . ARG A 1 79 ? -34.138 22.545 -64.140 1.00 35.59 79 ARG A CA 1
ATOM 590 C C . ARG A 1 79 ? -32.642 22.564 -64.456 1.00 35.59 79 ARG A C 1
ATOM 592 O O . ARG A 1 79 ? -32.193 23.457 -65.175 1.00 35.59 79 ARG A O 1
ATOM 599 N N . CYS A 1 80 ? -31.872 21.621 -63.922 1.00 33.44 80 CYS A N 1
ATOM 600 C CA . CYS A 1 80 ? -30.454 21.469 -64.248 1.00 33.44 80 CYS A CA 1
ATOM 601 C C . CYS A 1 80 ? -30.241 20.703 -65.564 1.00 33.44 80 CYS A C 1
ATOM 603 O O . CYS A 1 80 ? -29.289 21.003 -66.281 1.00 33.44 80 CYS A O 1
ATOM 605 N N . GLU A 1 81 ? -31.131 19.773 -65.917 1.00 35.59 81 GLU A N 1
ATOM 606 C CA . GLU A 1 81 ? -31.065 18.999 -67.164 1.00 35.59 81 GLU A CA 1
ATOM 607 C C . GLU A 1 81 ? -31.729 19.705 -68.363 1.00 35.59 81 GLU A C 1
ATOM 609 O O . GLU A 1 81 ? -31.368 19.430 -69.507 1.00 35.59 81 GLU A O 1
ATOM 614 N N . SER A 1 82 ? -32.629 20.677 -68.152 1.00 33.38 82 SER A N 1
ATOM 615 C CA . SER A 1 82 ? -33.340 21.369 -69.243 1.00 33.38 82 SER A CA 1
ATOM 616 C C . SER A 1 82 ? -32.590 22.537 -69.909 1.00 33.38 82 SER A C 1
ATOM 618 O O . SER A 1 82 ? -33.224 23.350 -70.585 1.00 33.38 82 SER A O 1
ATOM 620 N N . THR A 1 83 ? -31.266 22.660 -69.755 1.00 29.05 83 THR A N 1
ATOM 621 C CA . THR A 1 83 ? -30.475 23.664 -70.500 1.00 29.05 83 THR A CA 1
ATOM 622 C C . THR A 1 83 ? -29.529 22.960 -71.482 1.00 29.05 83 THR A C 1
ATOM 624 O O . THR A 1 83 ? -28.580 22.311 -71.040 1.00 29.05 83 THR A O 1
ATOM 627 N N . PRO A 1 84 ? -29.765 23.033 -72.807 1.00 29.78 84 PRO A N 1
ATOM 628 C CA . PRO A 1 84 ? -29.005 22.248 -73.777 1.00 29.78 84 PRO A CA 1
ATOM 629 C C . PRO A 1 84 ? -27.554 22.720 -73.950 1.00 29.78 84 PRO A C 1
ATOM 631 O O . PRO A 1 84 ? -27.295 23.850 -74.352 1.00 29.78 84 PRO A O 1
ATOM 634 N N . THR A 1 85 ? -26.641 21.793 -73.659 1.00 45.75 85 THR A N 1
ATOM 635 C CA . THR A 1 85 ? -25.401 21.429 -74.375 1.00 45.75 85 THR A CA 1
ATOM 636 C C . THR A 1 85 ? -24.860 22.395 -75.439 1.00 45.75 85 THR A C 1
ATOM 638 O O . THR A 1 85 ? -25.295 22.340 -76.587 1.00 45.75 85 THR A O 1
ATOM 641 N N . ASP A 1 86 ? -23.849 23.187 -75.069 1.00 39.53 86 ASP A N 1
ATOM 642 C CA . ASP A 1 86 ? -22.558 23.301 -75.781 1.00 39.53 86 ASP A CA 1
ATOM 643 C C . ASP A 1 86 ? -21.671 24.368 -75.102 1.00 39.53 86 ASP A C 1
ATOM 645 O O . ASP A 1 86 ? -21.481 25.447 -75.638 1.00 39.53 86 ASP A O 1
ATOM 649 N N . GLU A 1 87 ? -21.134 24.109 -73.901 1.00 32.09 87 GLU A N 1
ATOM 650 C CA . GLU A 1 87 ? -20.004 24.875 -73.330 1.00 32.09 87 GLU A CA 1
ATOM 651 C C . GLU A 1 87 ? -19.439 24.167 -72.078 1.00 32.09 87 GLU A C 1
ATOM 653 O O . GLU A 1 87 ? -20.145 23.430 -71.389 1.00 32.09 87 GLU A O 1
ATOM 658 N N . ARG A 1 88 ? -18.127 24.300 -71.823 1.00 35.97 88 ARG A N 1
ATOM 659 C CA . ARG A 1 88 ? -17.390 23.525 -70.800 1.00 35.97 88 ARG A CA 1
ATOM 660 C C . ARG A 1 88 ? -17.818 23.894 -69.360 1.00 35.97 88 ARG A C 1
ATOM 662 O O . ARG A 1 88 ? -18.129 25.056 -69.114 1.00 35.97 88 ARG A O 1
ATOM 669 N N . PRO A 1 89 ? -17.737 22.968 -68.377 1.00 37.66 89 PRO A N 1
ATOM 670 C CA . PRO A 1 89 ? -18.367 23.093 -67.047 1.00 37.66 89 PRO A CA 1
ATOM 671 C C . PRO A 1 89 ? -17.776 24.153 -66.098 1.00 37.66 89 PRO A C 1
ATOM 673 O O . PRO A 1 89 ? -18.159 24.217 -64.933 1.00 37.66 89 PRO A O 1
ATOM 676 N N . GLU A 1 90 ? -16.818 24.959 -66.549 1.00 39.28 90 GLU A N 1
ATOM 677 C CA . GLU A 1 90 ? -15.991 25.811 -65.684 1.00 39.28 90 GLU A CA 1
ATOM 678 C C . GLU A 1 90 ? -16.436 27.287 -65.697 1.00 39.28 90 GLU A C 1
ATOM 680 O O . GLU A 1 90 ? -16.116 28.049 -64.787 1.00 39.28 90 GLU A O 1
ATOM 685 N N . GLU A 1 91 ? -17.248 27.703 -66.672 1.00 35.12 91 GLU A N 1
ATOM 686 C CA . GLU A 1 91 ? -17.673 29.101 -66.815 1.00 35.12 91 GLU A CA 1
ATOM 687 C C . GLU A 1 91 ? -18.800 29.603 -65.888 1.00 35.12 91 GLU A C 1
ATOM 689 O O . GLU A 1 91 ? -18.780 30.793 -65.557 1.00 35.12 91 GLU A O 1
ATOM 694 N N . PRO A 1 92 ? -19.774 28.792 -65.429 1.00 36.84 92 PRO A N 1
ATOM 695 C CA . PRO A 1 92 ? -20.824 29.297 -64.538 1.00 36.84 92 PRO A CA 1
ATOM 696 C C . PRO A 1 92 ? -20.275 29.712 -63.164 1.00 36.84 92 PRO A C 1
ATOM 698 O O . PRO A 1 92 ? -20.711 30.707 -62.586 1.00 36.84 92 PRO A O 1
ATOM 701 N N . LEU A 1 93 ? -19.259 28.994 -62.672 1.00 36.31 93 LEU A N 1
ATOM 702 C CA . LEU A 1 93 ? -18.578 29.291 -61.411 1.00 36.31 93 LEU A CA 1
ATOM 703 C C . LEU A 1 93 ? -17.635 30.502 -61.545 1.00 36.31 93 LEU A C 1
ATOM 705 O O . LEU A 1 93 ? -17.559 31.332 -60.641 1.00 36.31 93 LEU A O 1
ATOM 709 N N . LEU A 1 94 ? -16.969 30.648 -62.697 1.00 37.19 94 LEU A N 1
ATOM 710 C CA . LEU A 1 94 ? -16.130 31.810 -63.009 1.00 37.19 94 LEU A CA 1
ATOM 711 C C . LEU A 1 94 ? -16.950 33.099 -63.177 1.00 37.19 94 LEU A C 1
ATOM 713 O O . LEU A 1 94 ? -16.493 34.152 -62.746 1.00 37.19 94 LEU A O 1
ATOM 717 N N . ARG A 1 95 ? -18.184 33.040 -63.702 1.00 38.31 95 ARG A N 1
ATOM 718 C CA . ARG A 1 95 ? -19.094 34.204 -63.757 1.00 38.31 95 ARG A CA 1
ATOM 719 C C . ARG A 1 95 ? -19.572 34.658 -62.373 1.00 38.31 95 ARG A C 1
ATOM 721 O O . ARG A 1 95 ? -19.612 35.859 -62.120 1.00 38.31 95 ARG A O 1
ATOM 728 N N . ALA A 1 96 ? -19.858 33.724 -61.463 1.00 36.22 96 ALA A N 1
ATOM 729 C CA . ALA A 1 96 ? -20.201 34.047 -60.075 1.00 36.22 96 ALA A CA 1
ATOM 730 C C . ALA A 1 96 ? -19.019 34.687 -59.315 1.00 36.22 96 ALA A C 1
ATOM 732 O O . ALA A 1 96 ? -19.208 35.631 -58.551 1.00 36.22 96 ALA A O 1
ATOM 733 N N . LEU A 1 97 ? -17.790 34.229 -59.582 1.00 35.28 97 LEU A N 1
ATOM 734 C CA . LEU A 1 97 ? -16.561 34.792 -59.009 1.00 35.28 97 LEU A CA 1
ATOM 735 C C . LEU A 1 97 ? -16.184 36.159 -59.611 1.00 35.28 97 LEU A C 1
ATOM 737 O O . LEU A 1 97 ? -15.712 37.027 -58.883 1.00 35.28 97 LEU A O 1
ATOM 741 N N . HIS A 1 98 ? -16.460 36.403 -60.895 1.00 38.56 98 HIS A N 1
ATOM 742 C CA . HIS A 1 98 ? -16.174 37.691 -61.542 1.00 38.56 98 HIS A CA 1
ATOM 743 C C . HIS A 1 98 ? -17.141 38.813 -61.109 1.00 38.56 98 HIS A C 1
ATOM 745 O O . HIS A 1 98 ? -16.747 39.977 -61.038 1.00 38.56 98 HIS A O 1
ATOM 751 N N . CYS A 1 99 ? -18.382 38.475 -60.730 1.00 34.06 99 CYS A N 1
ATOM 752 C CA . CYS A 1 99 ? -19.300 39.401 -60.050 1.00 34.06 99 CYS A CA 1
ATOM 753 C C . CYS A 1 99 ? -18.803 39.807 -58.649 1.00 34.06 99 CYS A C 1
ATOM 755 O O . CYS A 1 99 ? -19.013 40.945 -58.236 1.00 34.06 99 CYS A O 1
ATOM 757 N N . LEU A 1 100 ? -18.113 38.904 -57.944 1.00 35.84 100 LEU A N 1
ATOM 758 C CA . LEU A 1 100 ? -17.502 39.158 -56.634 1.00 35.84 100 LEU A CA 1
ATOM 759 C C . LEU A 1 100 ? -16.187 39.955 -56.736 1.00 35.84 100 LEU A C 1
ATOM 761 O O . LEU A 1 100 ? -15.928 40.814 -55.897 1.00 35.84 100 LEU A O 1
ATOM 765 N N . GLU A 1 101 ? -15.383 39.742 -57.783 1.00 37.69 101 GLU A N 1
ATOM 766 C CA . GLU A 1 101 ? -14.166 40.533 -58.040 1.00 37.69 101 GLU A CA 1
ATOM 767 C C . GLU A 1 101 ? -14.460 41.959 -58.537 1.00 37.69 101 GLU A C 1
ATOM 769 O O . GLU A 1 101 ? -13.728 42.888 -58.193 1.00 37.69 101 GLU A O 1
ATOM 774 N N . GLY A 1 102 ? -15.555 42.175 -59.274 1.00 36.84 102 GLY A N 1
ATOM 775 C CA . GLY A 1 102 ? -15.986 43.516 -59.693 1.00 36.84 102 GLY A CA 1
ATOM 776 C C . GLY A 1 102 ? -16.363 44.444 -58.528 1.00 36.84 102 GLY A C 1
ATOM 777 O O . GLY A 1 102 ? -16.211 45.658 -58.644 1.00 36.84 102 GLY A O 1
ATOM 778 N N . GLY A 1 103 ? -16.791 43.882 -57.390 1.00 38.28 103 GLY A N 1
ATOM 779 C CA . GLY A 1 103 ? -17.108 44.623 -56.163 1.00 38.28 103 GLY A CA 1
ATOM 780 C C . GLY A 1 103 ? -15.899 44.948 -55.274 1.00 38.28 103 GLY A C 1
ATOM 781 O O . GLY A 1 103 ? -16.003 45.796 -54.394 1.00 38.28 103 GLY A O 1
ATOM 782 N N . LEU A 1 104 ? -14.742 44.320 -55.511 1.00 36.28 104 LEU A N 1
ATOM 783 C CA . LEU A 1 104 ? -13.524 44.487 -54.700 1.00 36.28 104 LEU A CA 1
ATOM 784 C C . LEU A 1 104 ? -12.423 45.311 -55.396 1.00 36.28 104 LEU A C 1
ATOM 786 O O . LEU A 1 104 ? -11.378 45.574 -54.804 1.00 36.28 104 LEU A O 1
ATOM 790 N N . ALA A 1 105 ? -12.659 45.790 -56.621 1.00 35.31 105 ALA A N 1
ATOM 791 C CA . ALA A 1 105 ? -11.696 46.564 -57.414 1.00 35.31 105 ALA A CA 1
ATOM 792 C C . ALA A 1 105 ? -11.543 48.052 -57.002 1.00 35.31 105 ALA A C 1
ATOM 794 O O . ALA A 1 105 ? -10.902 48.822 -57.717 1.00 35.31 105 ALA A O 1
ATOM 795 N N . GLY A 1 106 ? -12.108 48.471 -55.864 1.00 38.62 106 GLY A N 1
ATOM 796 C CA . GLY A 1 106 ? -12.077 49.860 -55.378 1.00 38.62 106 GLY A CA 1
ATOM 797 C C . GLY A 1 106 ? -11.583 50.049 -53.940 1.00 38.62 106 GLY A C 1
ATOM 798 O O . GLY A 1 106 ? -11.811 51.114 -53.376 1.00 38.62 106 GLY A O 1
ATOM 799 N N . TYR A 1 107 ? -10.950 49.043 -53.328 1.00 35.34 107 TYR A N 1
ATOM 800 C CA . TYR A 1 107 ? -10.538 49.094 -51.920 1.00 35.34 107 TYR A CA 1
ATOM 801 C C . TYR A 1 107 ? -9.089 49.599 -51.751 1.00 35.34 107 TYR A C 1
ATOM 803 O O . TYR A 1 107 ? -8.136 48.951 -52.187 1.00 35.34 107 TYR A O 1
ATOM 811 N N . ASP A 1 108 ? -8.938 50.772 -51.127 1.00 39.66 108 ASP A N 1
ATOM 812 C CA . ASP A 1 108 ? -7.663 51.415 -50.770 1.00 39.66 108 ASP A CA 1
ATOM 813 C C . ASP A 1 108 ? -7.178 50.910 -49.389 1.00 39.66 108 ASP A C 1
ATOM 815 O O . ASP A 1 108 ? -7.925 51.041 -48.415 1.00 39.66 108 ASP A O 1
ATOM 819 N N . PRO A 1 109 ? -5.947 50.371 -49.236 1.00 36.72 109 PRO A N 1
ATOM 820 C CA . PRO A 1 109 ? -5.472 49.789 -47.974 1.00 36.72 109 PRO A CA 1
ATOM 821 C C . PRO A 1 109 ? -5.175 50.814 -46.860 1.00 36.72 109 PRO A C 1
ATOM 823 O O . PRO A 1 109 ? -4.647 50.440 -45.813 1.00 36.72 109 PRO A O 1
ATOM 826 N N . GLY A 1 110 ? -5.442 52.106 -47.089 1.00 40.25 110 GLY A N 1
ATOM 827 C CA . GLY A 1 110 ? -5.126 53.208 -46.175 1.00 40.25 110 GLY A CA 1
ATOM 828 C C . GLY A 1 110 ? -6.274 53.743 -45.305 1.00 40.25 110 GLY A C 1
ATOM 829 O O . GLY A 1 110 ? -6.030 54.651 -44.508 1.00 40.25 110 GLY A O 1
ATOM 830 N N . ALA A 1 111 ? -7.502 53.228 -45.417 1.00 34.72 111 ALA A N 1
ATOM 831 C CA . ALA A 1 111 ? -8.655 53.691 -44.633 1.00 34.72 111 ALA A CA 1
ATOM 832 C C . ALA A 1 111 ? -9.108 52.626 -43.616 1.00 34.72 111 ALA A C 1
ATOM 834 O O . ALA A 1 111 ? -9.173 51.443 -43.928 1.00 34.72 111 ALA A O 1
ATOM 835 N N . GLY A 1 112 ? -9.364 53.045 -42.373 1.00 35.47 112 GLY A N 1
ATOM 836 C CA . GLY A 1 112 ? -9.513 52.171 -41.204 1.00 35.47 112 GLY A CA 1
ATOM 837 C C . GLY A 1 112 ? -10.594 51.080 -41.278 1.00 35.47 112 GLY A C 1
ATOM 838 O O . GLY A 1 112 ? -11.554 51.154 -42.037 1.00 35.47 112 GLY A O 1
ATOM 839 N N . ASP A 1 113 ? -10.418 50.093 -40.400 1.00 36.81 113 ASP A N 1
ATOM 840 C CA . ASP A 1 113 ? -11.066 48.775 -40.278 1.00 36.81 113 ASP A CA 1
ATOM 841 C C . ASP A 1 113 ? -12.583 48.784 -39.957 1.00 36.81 113 ASP A C 1
ATOM 843 O O . ASP A 1 113 ? -13.052 48.094 -39.053 1.00 36.81 113 ASP A O 1
ATOM 847 N N . ARG A 1 114 ? -13.380 49.621 -40.636 1.00 41.44 114 ARG A N 1
ATOM 848 C CA . ARG A 1 114 ? -14.827 49.736 -40.375 1.00 41.44 114 ARG A CA 1
ATOM 849 C C . ARG A 1 114 ? -15.768 49.559 -41.564 1.00 41.44 114 ARG A C 1
ATOM 851 O O . ARG A 1 114 ? -16.954 49.433 -41.303 1.00 41.44 114 ARG A O 1
ATOM 858 N N . ASP A 1 115 ? -15.297 49.444 -42.806 1.00 40.91 115 ASP A N 1
ATOM 859 C CA . ASP A 1 115 ? -16.207 49.588 -43.966 1.00 40.91 115 ASP A CA 1
ATOM 860 C C . ASP A 1 115 ? -16.483 48.310 -44.794 1.00 40.91 115 ASP A C 1
ATOM 862 O O . ASP A 1 115 ? -17.373 48.285 -45.637 1.00 40.91 115 ASP A O 1
ATOM 866 N N . LEU A 1 116 ? -15.786 47.188 -44.556 1.00 36.03 116 LEU A N 1
ATOM 867 C CA . LEU A 1 116 ? -16.047 45.947 -45.318 1.00 36.03 116 LEU A CA 1
ATOM 868 C C . LEU A 1 116 ? -17.277 45.180 -44.795 1.00 36.03 116 LEU A C 1
ATOM 870 O O . LEU A 1 116 ? -17.987 44.516 -45.549 1.00 36.03 116 LEU A O 1
ATOM 874 N N . GLY A 1 117 ? -17.531 45.274 -43.487 1.00 34.78 117 GLY A N 1
ATOM 875 C CA . GLY A 1 117 ? -18.676 44.633 -42.843 1.00 34.78 117 GLY A CA 1
ATOM 876 C C . GLY A 1 117 ? -20.004 45.317 -43.169 1.00 34.78 117 GLY A C 1
ATOM 877 O O . GLY A 1 117 ? -21.003 44.624 -43.341 1.00 34.78 117 GLY A O 1
ATOM 878 N N . GLU A 1 118 ? -20.015 46.649 -43.295 1.00 38.25 118 GLU A N 1
ATOM 879 C CA . GLU A 1 118 ? -21.223 47.414 -43.637 1.00 38.25 118 GLU A CA 1
ATOM 880 C C . GLU A 1 118 ? -21.648 47.185 -45.091 1.00 38.25 118 GLU A C 1
ATOM 882 O O . GLU A 1 118 ? -22.814 46.871 -45.320 1.00 38.25 118 GLU A O 1
ATOM 887 N N . ALA A 1 119 ? -20.710 47.165 -46.043 1.00 37.69 119 ALA A N 1
ATOM 888 C CA . ALA A 1 119 ? -21.011 46.883 -47.451 1.00 37.69 119 ALA A CA 1
ATOM 889 C C . ALA A 1 119 ? -21.612 45.476 -47.683 1.00 37.69 119 ALA A C 1
ATOM 891 O O . ALA A 1 119 ? -22.519 45.299 -48.497 1.00 37.69 119 ALA A O 1
ATOM 892 N N . LEU A 1 120 ? -21.148 44.464 -46.937 1.00 36.22 120 LEU A N 1
ATOM 893 C CA . LEU A 1 120 ? -21.686 43.095 -46.994 1.00 36.22 120 LEU A CA 1
ATOM 894 C C . LEU A 1 120 ? -23.066 42.969 -46.328 1.00 36.22 120 LEU A C 1
ATOM 896 O O . LEU A 1 120 ? -23.898 42.173 -46.765 1.00 36.22 120 LEU A O 1
ATOM 900 N N . LEU A 1 121 ? -23.321 43.757 -45.281 1.00 37.59 121 LEU A N 1
ATOM 901 C CA . LEU A 1 121 ? -24.618 43.835 -44.604 1.00 37.59 121 LEU A CA 1
ATOM 902 C C . LEU A 1 121 ? -25.666 44.569 -45.446 1.00 37.59 121 LEU A C 1
ATOM 904 O O . LEU A 1 121 ? -26.845 44.234 -45.364 1.00 37.59 121 LEU A O 1
ATOM 908 N N . GLU A 1 122 ? -25.253 45.536 -46.261 1.00 38.94 122 GLU A N 1
ATOM 909 C CA . GLU A 1 122 ? -26.136 46.288 -47.154 1.00 38.94 122 GLU A CA 1
ATOM 910 C C . GLU A 1 122 ? -26.579 45.442 -48.358 1.00 38.94 122 GLU A C 1
ATOM 912 O O . GLU A 1 122 ? -27.771 45.381 -48.653 1.00 38.94 122 GLU A O 1
ATOM 917 N N . ALA A 1 123 ? -25.667 44.650 -48.936 1.00 36.59 123 ALA A N 1
ATOM 918 C CA . ALA A 1 123 ? -25.998 43.653 -49.960 1.00 36.59 123 ALA A CA 1
ATOM 919 C C . ALA A 1 123 ? -26.932 42.541 -49.433 1.00 36.59 123 ALA A C 1
ATOM 921 O O . ALA A 1 123 ? -27.805 42.059 -50.149 1.00 36.59 123 ALA A O 1
ATOM 922 N N . ALA A 1 124 ? -26.791 42.155 -48.160 1.00 34.91 124 ALA A N 1
ATOM 923 C CA . ALA A 1 124 ? -27.676 41.180 -47.521 1.00 34.91 124 ALA A CA 1
ATOM 924 C C . ALA A 1 124 ? -29.059 41.758 -47.149 1.00 34.91 124 ALA A C 1
ATOM 926 O O . ALA A 1 124 ? -30.025 41.005 -47.023 1.00 34.91 124 ALA A O 1
ATOM 927 N N . ARG A 1 125 ? -29.176 43.081 -46.967 1.00 39.12 125 ARG A N 1
ATOM 928 C CA . ARG A 1 125 ? -30.438 43.767 -46.630 1.00 39.12 125 ARG A CA 1
ATOM 929 C C . ARG A 1 125 ? -31.378 43.912 -47.827 1.00 39.12 125 ARG A C 1
ATOM 931 O O . ARG A 1 125 ? -32.587 43.872 -47.619 1.00 39.12 125 ARG A O 1
ATOM 938 N N . GLU A 1 126 ? -30.853 44.023 -49.047 1.00 37.62 126 GLU A N 1
ATOM 939 C CA . GLU A 1 126 ? -31.669 44.119 -50.270 1.00 37.62 126 GLU A CA 1
ATOM 940 C C . GLU A 1 126 ? -32.332 42.793 -50.686 1.00 37.62 126 GLU A C 1
ATOM 942 O O . GLU A 1 126 ? -33.346 42.822 -51.381 1.00 37.62 126 GLU A O 1
ATOM 947 N N . GLU A 1 127 ? -31.833 41.637 -50.233 1.00 33.53 127 GLU A N 1
ATOM 948 C CA . GLU A 1 127 ? -32.336 40.326 -50.685 1.00 33.53 127 GLU A CA 1
ATOM 949 C C . GLU A 1 127 ? -33.252 39.606 -49.671 1.00 33.53 127 GLU A C 1
ATOM 951 O O . GLU A 1 127 ? -33.950 38.661 -50.040 1.00 33.53 127 GLU A O 1
ATOM 956 N N . TYR A 1 128 ? -33.320 40.066 -48.410 1.00 32.12 128 TYR A N 1
ATOM 957 C CA . TYR A 1 128 ? -34.027 39.353 -47.324 1.00 32.12 128 TYR A CA 1
ATOM 958 C C . TYR A 1 128 ? -35.061 40.170 -46.514 1.00 32.12 128 TYR A C 1
ATOM 960 O O . TYR A 1 128 ? -35.558 39.667 -45.509 1.00 32.12 128 TYR A O 1
ATOM 968 N N . ASP A 1 129 ? -35.413 41.387 -46.946 1.00 29.92 129 ASP A N 1
ATOM 969 C CA . ASP A 1 129 ? -36.531 42.219 -46.438 1.00 29.92 129 ASP A CA 1
ATOM 970 C C . ASP A 1 129 ? -36.690 42.258 -44.896 1.00 29.92 129 ASP A C 1
ATOM 972 O O . ASP A 1 129 ? -37.702 41.850 -44.320 1.00 29.92 129 ASP A O 1
ATOM 976 N N . VAL A 1 130 ? -35.659 42.751 -44.200 1.00 31.98 130 VAL A N 1
ATOM 977 C CA . VAL A 1 130 ? -35.687 42.976 -42.742 1.00 31.98 130 VAL A CA 1
ATOM 978 C C . VAL A 1 130 ? -35.903 44.477 -42.462 1.00 31.98 130 VAL A C 1
ATOM 980 O O . VAL A 1 130 ? -35.102 45.282 -42.938 1.00 31.98 130 VAL A O 1
ATOM 983 N N . PRO A 1 131 ? -36.935 44.896 -41.694 1.00 27.80 131 PRO A N 1
ATOM 984 C CA . PRO A 1 131 ? -37.312 46.309 -41.576 1.00 27.80 131 PRO A CA 1
ATOM 985 C C . PRO A 1 131 ? -36.246 47.219 -40.944 1.00 27.80 131 PRO A C 1
ATOM 987 O O . PRO A 1 131 ? -35.642 46.884 -39.922 1.00 27.80 131 PRO A O 1
ATOM 990 N N . ALA A 1 132 ? -36.104 48.410 -41.534 1.00 27.48 132 ALA A N 1
ATOM 991 C CA . ALA A 1 132 ? -35.207 49.499 -41.156 1.00 27.48 132 ALA A CA 1
ATOM 992 C C . ALA A 1 132 ? -35.886 50.519 -40.218 1.00 27.48 132 ALA A C 1
ATOM 994 O O . ALA A 1 132 ? -36.964 51.024 -40.521 1.00 27.48 132 ALA A O 1
ATOM 995 N N . ASP A 1 133 ? -35.272 50.809 -39.069 1.00 30.08 133 ASP A N 1
ATOM 996 C CA . ASP A 1 133 ? -34.534 52.060 -38.786 1.00 30.08 133 ASP A CA 1
ATOM 997 C C . ASP A 1 133 ? -34.585 52.462 -37.282 1.00 30.08 133 ASP A C 1
ATOM 999 O O . ASP A 1 133 ? -35.607 52.265 -36.615 1.00 30.08 133 ASP A O 1
ATOM 1003 N N . PRO A 1 134 ? -33.492 53.028 -36.725 1.00 42.41 134 PRO A N 1
ATOM 1004 C CA . PRO A 1 134 ? -33.343 53.498 -35.345 1.00 42.41 134 PRO A CA 1
ATOM 1005 C C . PRO A 1 134 ? -33.586 55.023 -35.212 1.00 42.41 134 PRO A C 1
ATOM 1007 O O . PRO A 1 134 ? -33.791 55.724 -36.201 1.00 42.41 134 PRO A O 1
ATOM 1010 N N . PRO A 1 135 ? -33.531 55.581 -33.988 1.00 28.94 135 PRO A N 1
ATOM 1011 C CA . PRO A 1 135 ? -32.642 56.736 -33.793 1.00 28.94 135 PRO A CA 1
ATOM 1012 C C . PRO A 1 135 ? -31.900 56.647 -32.447 1.00 28.94 135 PRO A C 1
ATOM 1014 O O . PRO A 1 135 ? -32.495 56.484 -31.388 1.00 28.94 135 PRO A O 1
ATOM 1017 N N . ASP A 1 136 ? -30.574 56.551 -32.478 1.00 28.38 136 ASP A N 1
ATOM 1018 C CA . ASP A 1 136 ? -29.640 57.681 -32.342 1.00 28.38 136 ASP A CA 1
ATOM 1019 C C . ASP A 1 136 ? -29.565 58.244 -30.909 1.00 28.38 136 ASP A C 1
ATOM 1021 O O . ASP A 1 136 ? -30.416 59.029 -30.488 1.00 28.38 136 ASP A O 1
ATOM 1025 N N . ARG A 1 137 ? -28.497 57.887 -30.176 1.00 26.00 137 ARG A N 1
ATOM 1026 C CA . ARG A 1 137 ? -27.433 58.838 -29.792 1.00 26.00 137 ARG A CA 1
ATOM 1027 C C . ARG A 1 137 ? -26.400 58.229 -28.844 1.00 26.00 137 ARG A C 1
ATOM 1029 O O . ARG A 1 137 ? -26.718 57.747 -27.772 1.00 26.00 137 ARG A O 1
ATOM 1036 N N . SER A 1 138 ? -25.141 58.356 -29.258 1.00 33.62 138 SER A N 1
ATOM 1037 C CA . SER A 1 138 ? -23.947 58.656 -28.451 1.00 33.62 138 SER A CA 1
ATOM 1038 C C . SER A 1 138 ? -23.856 58.164 -26.991 1.00 33.62 138 SER A C 1
ATOM 1040 O O . SER A 1 138 ? -24.549 58.671 -26.116 1.00 33.62 138 SER A O 1
ATOM 1042 N N . ARG A 1 139 ? -22.783 57.398 -26.730 1.00 34.66 139 ARG A N 1
ATOM 1043 C CA . ARG A 1 139 ? -22.195 57.057 -25.416 1.00 34.66 139 ARG A CA 1
ATOM 1044 C C . ARG A 1 139 ? -23.048 56.161 -24.517 1.00 34.66 139 ARG A C 1
ATOM 1046 O O . ARG A 1 139 ? -23.527 56.607 -23.487 1.00 34.66 139 ARG A O 1
ATOM 1053 N N . GLU A 1 140 ? -23.049 54.864 -24.803 1.00 27.38 140 GLU A N 1
ATOM 1054 C CA . GLU A 1 140 ? -23.371 53.867 -23.781 1.00 27.38 140 GLU A CA 1
ATOM 1055 C C . GLU A 1 140 ? -22.626 52.554 -24.037 1.00 27.38 140 GLU A C 1
ATOM 1057 O O . GLU A 1 140 ? -22.376 52.152 -25.175 1.00 27.38 140 GLU A O 1
ATOM 1062 N N . SER A 1 141 ? -22.145 51.966 -22.945 1.00 30.19 141 SER A N 1
ATOM 1063 C CA . SER A 1 141 ? -21.242 50.819 -22.922 1.00 30.19 141 SER A CA 1
ATOM 1064 C C . SER A 1 141 ? -21.938 49.528 -23.364 1.00 30.19 141 SER A C 1
ATOM 1066 O O . SER A 1 141 ? -23.153 49.393 -23.264 1.00 30.19 141 SER A O 1
ATOM 1068 N N . ALA A 1 142 ? -21.153 48.537 -23.787 1.00 29.70 142 ALA A N 1
ATOM 1069 C CA . ALA A 1 142 ? -21.598 47.204 -24.203 1.00 29.70 142 ALA A CA 1
ATOM 1070 C C . ALA A 1 142 ? -22.424 46.405 -23.157 1.00 29.70 142 ALA A C 1
ATOM 1072 O O . ALA A 1 142 ? -22.825 45.279 -23.444 1.00 29.70 142 ALA A O 1
ATOM 1073 N N . LEU A 1 143 ? -22.692 46.965 -21.972 1.00 30.11 143 LEU A N 1
ATOM 1074 C CA . LEU A 1 143 ? -23.417 46.334 -20.865 1.00 30.11 143 LEU A CA 1
ATOM 1075 C C . LEU A 1 143 ? -24.949 46.409 -20.995 1.00 30.11 143 LEU A C 1
ATOM 1077 O O . LEU A 1 143 ? -25.633 45.489 -20.552 1.00 30.11 143 LEU A O 1
ATOM 1081 N N . ASP A 1 144 ? -25.498 47.403 -21.696 1.00 31.56 144 ASP A N 1
ATOM 1082 C CA . ASP A 1 144 ? -26.959 47.538 -21.848 1.00 31.56 144 ASP A CA 1
ATOM 1083 C C . ASP A 1 144 ? -27.568 46.569 -22.870 1.00 31.56 144 ASP A C 1
ATOM 1085 O O . ASP A 1 144 ? -28.765 46.278 -22.846 1.00 31.56 144 ASP A O 1
ATOM 1089 N N . ARG A 1 145 ? -26.737 45.968 -23.730 1.00 32.38 145 ARG A N 1
ATOM 1090 C CA . ARG A 1 145 ? -27.189 45.003 -24.745 1.00 32.38 145 ARG A CA 1
ATOM 1091 C C . ARG A 1 145 ? -27.655 43.661 -24.158 1.00 32.38 145 ARG A C 1
ATOM 1093 O O . ARG A 1 145 ? -28.247 42.866 -24.881 1.00 32.38 145 ARG A O 1
ATOM 1100 N N . TYR A 1 146 ? -27.427 43.426 -22.863 1.00 29.86 146 TYR A N 1
ATOM 1101 C CA . TYR A 1 146 ? -27.841 42.217 -22.142 1.00 29.86 146 TYR A CA 1
ATOM 1102 C C . TYR A 1 146 ? -28.957 42.455 -21.112 1.00 29.86 146 TYR A C 1
ATOM 1104 O O . TYR A 1 146 ? -29.273 41.549 -20.345 1.00 29.86 146 TYR A O 1
ATOM 1112 N N . GLY A 1 147 ? -29.566 43.649 -21.071 1.00 30.53 147 GLY A N 1
ATOM 1113 C CA . GLY A 1 147 ? -30.637 43.952 -20.111 1.00 30.53 147 GLY A CA 1
ATOM 1114 C C . GLY A 1 147 ? -30.198 43.880 -18.641 1.00 30.53 147 GLY A C 1
ATOM 1115 O O . GLY A 1 147 ? -31.031 43.691 -17.754 1.00 30.53 147 GLY A O 1
ATOM 1116 N N . LEU A 1 148 ? -28.896 44.016 -18.378 1.00 31.19 148 LEU A N 1
ATOM 1117 C CA . LEU A 1 148 ? -28.310 44.051 -17.043 1.00 31.19 148 LEU A CA 1
ATOM 1118 C C . LEU A 1 148 ? -28.070 45.510 -16.653 1.00 31.19 148 LEU A C 1
ATOM 1120 O O . LEU A 1 148 ? -26.955 46.016 -16.733 1.00 31.19 148 LEU A O 1
ATOM 1124 N N . ASP A 1 149 ? -29.141 46.179 -16.231 1.00 36.09 149 ASP A N 1
ATOM 1125 C CA . ASP A 1 149 ? -29.059 47.495 -15.599 1.00 36.09 149 ASP A CA 1
ATOM 1126 C C . ASP A 1 149 ? -28.246 47.341 -14.298 1.00 36.09 149 ASP A C 1
ATOM 1128 O O . ASP A 1 149 ? -28.723 46.778 -13.310 1.00 36.09 149 ASP A O 1
ATOM 1132 N N . ALA A 1 150 ? -26.987 47.784 -14.310 1.00 33.06 150 ALA A N 1
ATOM 1133 C CA . ALA A 1 150 ? -26.081 47.694 -13.167 1.00 33.06 150 ALA A CA 1
ATOM 1134 C C . ALA A 1 150 ? -26.572 48.518 -11.961 1.00 33.06 150 ALA A C 1
ATOM 1136 O O . ALA A 1 150 ? -26.257 48.170 -10.822 1.00 33.06 150 ALA A O 1
ATOM 1137 N N . ASP A 1 151 ? -27.401 49.546 -12.181 1.00 33.78 151 ASP A N 1
ATOM 1138 C CA . ASP A 1 151 ? -28.057 50.317 -11.121 1.00 33.78 151 ASP A CA 1
ATOM 1139 C C . ASP A 1 151 ? -29.301 49.604 -10.577 1.00 33.78 151 ASP A C 1
ATOM 1141 O O . ASP A 1 151 ? -29.683 49.810 -9.420 1.00 33.78 151 ASP A O 1
ATOM 1145 N N . ARG A 1 152 ? -29.934 48.733 -11.370 1.00 32.94 152 ARG A N 1
ATOM 1146 C CA . ARG A 1 152 ? -30.966 47.794 -10.908 1.00 32.94 152 ARG A CA 1
ATOM 1147 C C . ARG A 1 152 ? -30.358 46.601 -10.182 1.00 32.94 152 ARG A C 1
ATOM 1149 O O . ARG A 1 152 ? -30.822 46.296 -9.099 1.00 32.94 152 ARG A O 1
ATOM 1156 N N . LEU A 1 153 ? -29.262 46.023 -10.675 1.00 33.22 153 LEU A N 1
ATOM 1157 C CA . LEU A 1 153 ? -28.500 44.980 -9.977 1.00 33.22 153 LEU A CA 1
ATOM 1158 C C . LEU A 1 153 ? -27.895 45.526 -8.674 1.00 33.22 153 LEU A C 1
ATOM 1160 O O . LEU A 1 153 ? -27.924 44.871 -7.639 1.00 33.22 153 LEU A O 1
ATOM 1164 N N . GLY A 1 154 ? -27.403 46.766 -8.695 1.00 33.66 154 GLY A N 1
ATOM 1165 C CA . GLY A 1 154 ? -26.917 47.480 -7.520 1.00 33.66 154 GLY A CA 1
ATOM 1166 C C . GLY A 1 154 ? -28.028 47.854 -6.537 1.00 33.66 154 GLY A C 1
ATOM 1167 O O . GLY A 1 154 ? -27.774 47.866 -5.333 1.00 33.66 154 GLY A O 1
ATOM 1168 N N . ARG A 1 155 ? -29.253 48.124 -7.011 1.00 36.88 155 ARG A N 1
ATOM 1169 C CA . ARG A 1 155 ? -30.444 48.277 -6.157 1.00 36.88 155 ARG A CA 1
ATOM 1170 C C . ARG A 1 155 ? -30.906 46.947 -5.586 1.00 36.88 155 ARG A C 1
ATOM 1172 O O . ARG A 1 155 ? -31.085 46.896 -4.382 1.00 36.88 155 ARG A O 1
ATOM 1179 N N . ASP A 1 156 ? -30.987 45.888 -6.380 1.00 35.06 156 ASP A N 1
ATOM 1180 C CA . ASP A 1 156 ? -31.413 44.554 -5.949 1.00 35.06 156 ASP A CA 1
ATOM 1181 C C . ASP A 1 156 ? -30.414 43.963 -4.944 1.00 35.06 156 ASP A C 1
ATOM 1183 O O . ASP A 1 156 ? -30.812 43.395 -3.932 1.00 35.06 156 ASP A O 1
ATOM 1187 N N . VAL A 1 157 ? -29.107 44.177 -5.138 1.00 34.47 157 VAL A N 1
ATOM 1188 C CA . VAL A 1 157 ? -28.062 43.806 -4.167 1.00 34.47 157 VAL A CA 1
ATOM 1189 C C . VAL A 1 157 ? -28.151 44.662 -2.903 1.00 34.47 157 VAL A C 1
ATOM 1191 O O . VAL A 1 157 ? -27.988 44.144 -1.802 1.00 34.47 157 VAL A O 1
ATOM 1194 N N . ARG A 1 158 ? -28.449 45.961 -3.018 1.00 36.50 158 ARG A N 1
ATOM 1195 C CA . ARG A 1 158 ? -28.595 46.861 -1.861 1.00 36.50 158 ARG A CA 1
ATOM 1196 C C . ARG A 1 158 ? -29.881 46.590 -1.076 1.00 36.50 158 ARG A C 1
ATOM 1198 O O . ARG A 1 158 ? -29.839 46.622 0.148 1.00 36.50 158 ARG A O 1
ATOM 1205 N N . GLU A 1 159 ? -30.976 46.258 -1.750 1.00 35.12 159 GLU A N 1
ATOM 1206 C CA . GLU A 1 159 ? -32.241 45.807 -1.164 1.00 35.12 159 GLU A CA 1
ATOM 1207 C C . GLU A 1 159 ? -32.083 44.418 -0.535 1.00 35.12 159 GLU A C 1
ATOM 1209 O O . GLU A 1 159 ? -32.571 44.212 0.570 1.00 35.12 159 GLU A O 1
ATOM 1214 N N . THR A 1 160 ? -31.299 43.515 -1.142 1.00 33.31 160 THR A N 1
ATOM 1215 C CA . THR A 1 160 ? -30.937 42.202 -0.567 1.00 33.31 160 THR A CA 1
ATOM 1216 C C . THR A 1 160 ? -30.034 42.341 0.669 1.00 33.31 160 THR A C 1
ATOM 1218 O O . THR A 1 160 ? -30.157 41.583 1.634 1.00 33.31 160 THR A O 1
ATOM 1221 N N . LEU A 1 161 ? -29.140 43.335 0.687 1.00 32.62 161 LEU A N 1
ATOM 1222 C CA . LEU A 1 161 ? -28.294 43.673 1.841 1.00 32.62 161 LEU A CA 1
ATOM 1223 C C . LEU A 1 161 ? -29.079 44.386 2.958 1.00 32.62 161 LEU A C 1
ATOM 1225 O O . LEU A 1 161 ? -28.793 44.194 4.139 1.00 32.62 161 LEU A O 1
ATOM 1229 N N . GLN A 1 162 ? -30.106 45.163 2.608 1.00 34.47 162 GLN A N 1
ATOM 1230 C CA . GLN A 1 162 ? -31.031 45.768 3.571 1.00 34.47 162 GLN A CA 1
ATOM 1231 C C . GLN A 1 162 ? -32.044 44.747 4.119 1.00 34.47 162 GLN A C 1
ATOM 1233 O O . GLN A 1 162 ? -32.378 44.798 5.302 1.00 34.47 162 GLN A O 1
ATOM 1238 N N . SER A 1 163 ? -32.474 43.767 3.315 1.00 31.92 163 SER A N 1
ATOM 1239 C CA . SER A 1 163 ? -33.362 42.673 3.736 1.00 31.92 163 SER A CA 1
ATOM 1240 C C . SER A 1 163 ? -32.654 41.592 4.559 1.00 31.92 163 SER A C 1
ATOM 1242 O O . SER A 1 163 ? -33.318 40.822 5.247 1.00 31.92 163 SER A O 1
ATOM 1244 N N . SER A 1 164 ? -31.318 41.540 4.528 1.00 31.23 164 SER A N 1
ATOM 1245 C CA . SER A 1 164 ? -30.489 40.679 5.391 1.00 31.23 164 SER A CA 1
ATOM 1246 C C . SER A 1 164 ? -30.164 41.310 6.755 1.00 31.23 164 SER A C 1
ATOM 1248 O O . SER A 1 164 ? -29.359 40.777 7.517 1.00 31.23 164 SER A O 1
ATOM 1250 N N . GLY A 1 165 ? -30.849 42.404 7.112 1.00 30.83 165 GLY A N 1
ATOM 1251 C CA . GLY A 1 165 ? -30.907 42.903 8.487 1.00 30.83 165 GLY A CA 1
ATOM 1252 C C . GLY A 1 165 ? -29.693 43.711 8.941 1.00 30.83 165 GLY A C 1
ATOM 1253 O O . GLY A 1 165 ? -29.544 43.960 10.135 1.00 30.83 165 GLY A O 1
ATOM 1254 N N . VAL A 1 166 ? -28.842 44.174 8.023 1.00 35.75 166 VAL A N 1
ATOM 1255 C CA . VAL A 1 166 ? -27.813 45.169 8.354 1.00 35.75 166 VAL A CA 1
ATOM 1256 C C . VAL A 1 166 ? -28.459 46.556 8.316 1.00 35.75 166 VAL A C 1
ATOM 1258 O O . VAL A 1 166 ? -28.341 47.302 7.347 1.00 35.75 166 VAL A O 1
ATOM 1261 N N . SER A 1 167 ? -29.203 46.898 9.369 1.00 29.25 167 SER A N 1
ATOM 1262 C CA . SER A 1 167 ? -29.661 48.271 9.582 1.00 29.25 167 SER A CA 1
ATOM 1263 C C . SER A 1 167 ? -28.510 49.123 10.115 1.00 29.25 167 SER A C 1
ATOM 1265 O O . SER A 1 167 ? -27.971 48.843 11.188 1.00 29.25 167 SER A O 1
ATOM 1267 N N . ASP A 1 168 ? -28.184 50.190 9.390 1.00 36.25 168 ASP A N 1
ATOM 1268 C CA . ASP A 1 168 ? -27.368 51.300 9.875 1.00 36.25 168 ASP A CA 1
ATOM 1269 C C . ASP A 1 168 ? -28.114 52.013 11.016 1.00 36.25 168 ASP A C 1
ATOM 1271 O O . ASP A 1 168 ? -29.068 52.767 10.815 1.00 36.25 168 ASP A O 1
ATOM 1275 N N . GLY A 1 169 ? -27.719 51.692 12.245 1.00 27.67 169 GLY A N 1
ATOM 1276 C CA . GLY A 1 169 ? -28.279 52.222 13.478 1.00 27.67 169 GLY A CA 1
ATOM 1277 C C . GLY A 1 169 ? -27.156 52.590 14.433 1.00 27.67 169 GLY A C 1
ATOM 1278 O O . GLY A 1 169 ? -26.768 51.791 15.275 1.00 27.67 169 GLY A O 1
ATOM 1279 N N . ARG A 1 170 ? -26.616 53.799 14.246 1.00 32.97 170 ARG A N 1
ATOM 1280 C CA . ARG A 1 170 ? -25.747 54.578 15.148 1.00 32.97 170 ARG A CA 1
ATOM 1281 C C . ARG A 1 170 ? -25.306 53.881 16.447 1.00 32.97 170 ARG A C 1
ATOM 1283 O O . ARG A 1 170 ? -26.061 53.816 17.411 1.00 32.97 170 ARG A O 1
ATOM 1290 N N . GLY A 1 171 ? -23.998 53.640 16.536 1.00 30.23 171 GLY A N 1
ATOM 1291 C CA . GLY A 1 171 ? -23.261 53.831 17.785 1.00 30.23 171 GLY A CA 1
ATOM 1292 C C . GLY A 1 171 ? -22.438 52.643 18.263 1.00 30.23 171 GLY A C 1
ATOM 1293 O O . GLY A 1 171 ? -22.822 51.996 19.219 1.00 30.23 171 GLY A O 1
ATOM 1294 N N . HIS A 1 172 ? -21.241 52.465 17.703 1.00 27.06 172 HIS A N 1
ATOM 1295 C CA . HIS A 1 172 ? -19.990 52.490 18.474 1.00 27.06 172 HIS A CA 1
ATOM 1296 C C . HIS A 1 172 ? -18.787 52.447 17.525 1.00 27.06 172 HIS A C 1
ATOM 1298 O O . HIS A 1 172 ? -18.655 51.568 16.682 1.00 27.06 172 HIS A O 1
ATOM 1304 N N . ARG A 1 173 ? -17.922 53.462 17.644 1.00 33.66 173 ARG A N 1
ATOM 1305 C CA . ARG A 1 173 ? -16.646 53.554 16.929 1.00 33.66 173 ARG A CA 1
ATOM 1306 C C . ARG A 1 173 ? -15.693 52.491 17.474 1.00 33.66 173 ARG A C 1
ATOM 1308 O O . ARG A 1 173 ? -15.320 52.560 18.640 1.00 33.66 173 ARG A O 1
ATOM 1315 N N . GLY A 1 174 ? -15.234 51.602 16.603 1.00 28.92 174 GLY A N 1
ATOM 1316 C CA . GLY A 1 174 ? -14.084 50.733 16.830 1.00 28.92 174 GLY A CA 1
ATOM 1317 C C . GLY A 1 174 ? -13.561 50.225 15.490 1.00 28.92 174 GLY A C 1
ATOM 1318 O O . GLY A 1 174 ? -14.285 49.546 14.779 1.00 28.92 174 GLY A O 1
ATOM 1319 N N . GLN A 1 175 ? -12.341 50.640 15.142 1.00 39.88 175 GLN A N 1
ATOM 1320 C CA . GLN A 1 175 ? -11.526 50.264 13.976 1.00 39.88 175 GLN A CA 1
ATOM 1321 C C . GLN A 1 175 ? -11.945 48.972 13.246 1.00 39.88 175 GLN A C 1
ATOM 1323 O O . GLN A 1 175 ? -11.594 47.880 13.678 1.00 39.88 175 GLN A O 1
ATOM 1328 N N . GLN A 1 176 ? -12.611 49.101 12.097 1.00 33.78 176 GLN A N 1
ATOM 1329 C CA . GLN A 1 176 ? -12.662 48.082 11.040 1.00 33.78 176 GLN A CA 1
ATOM 1330 C C . GLN A 1 176 ? -13.280 48.723 9.791 1.00 33.78 176 GLN A C 1
ATOM 1332 O O . GLN A 1 176 ? -14.493 48.781 9.634 1.00 33.78 176 GLN A O 1
ATOM 1337 N N . GLY A 1 177 ? -12.442 49.286 8.924 1.00 30.75 177 GLY A N 1
ATOM 1338 C CA . GLY A 1 177 ? -12.924 49.976 7.727 1.00 30.75 177 GLY A CA 1
ATOM 1339 C C . GLY A 1 177 ? -11.826 50.501 6.811 1.00 30.75 177 GLY A C 1
ATOM 1340 O O . GLY A 1 177 ? -12.044 51.517 6.173 1.00 30.75 177 GLY A O 1
ATOM 1341 N N . ASP A 1 178 ? -10.662 49.843 6.763 1.00 35.75 178 ASP A N 1
ATOM 1342 C CA . ASP A 1 178 ? -9.469 50.383 6.080 1.00 35.75 178 ASP A CA 1
ATOM 1343 C C . ASP A 1 178 ? -8.881 49.446 5.003 1.00 35.75 178 ASP A C 1
ATOM 1345 O O . ASP A 1 178 ? -7.732 49.575 4.599 1.00 35.75 178 ASP A O 1
ATOM 1349 N N . TRP A 1 179 ? -9.657 48.463 4.536 1.00 34.91 179 TRP A N 1
ATOM 1350 C CA . TRP A 1 179 ? -9.175 47.410 3.623 1.00 34.91 179 TRP A CA 1
ATOM 1351 C C . TRP A 1 179 ? -9.961 47.295 2.311 1.00 34.91 179 TRP A C 1
ATOM 1353 O O . TRP A 1 179 ? -9.494 46.642 1.382 1.00 34.91 179 TRP A O 1
ATOM 1363 N N . LEU A 1 180 ? -11.123 47.952 2.204 1.00 30.34 180 LEU A N 1
ATOM 1364 C CA . LEU A 1 180 ? -11.981 47.862 1.017 1.00 30.34 180 LEU A CA 1
ATOM 1365 C C . LEU A 1 180 ? -11.529 48.803 -0.113 1.00 30.34 180 LEU A C 1
ATOM 1367 O O . LEU A 1 180 ? -11.492 48.398 -1.271 1.00 30.34 180 LEU A O 1
ATOM 1371 N N . GLU A 1 181 ? -11.138 50.033 0.230 1.00 36.31 181 GLU A N 1
ATOM 1372 C CA . GLU A 1 181 ? -10.613 51.031 -0.717 1.00 36.31 181 GLU A CA 1
ATOM 1373 C C . GLU A 1 181 ? -9.303 50.565 -1.384 1.00 36.31 181 GLU A C 1
ATOM 1375 O O . GLU A 1 181 ? -9.251 50.523 -2.611 1.00 36.31 181 GLU A O 1
ATOM 1380 N N . PRO A 1 182 ? -8.289 50.058 -0.648 1.00 36.47 182 PRO A N 1
ATOM 1381 C CA . PRO A 1 182 ? -7.070 49.530 -1.267 1.00 36.47 182 PRO A CA 1
ATOM 1382 C C . PRO A 1 182 ? -7.300 48.312 -2.180 1.00 36.47 182 PRO A C 1
ATOM 1384 O O . PRO A 1 182 ? -6.589 48.146 -3.170 1.00 36.47 182 PRO A O 1
ATOM 1387 N N . ALA A 1 183 ? -8.285 47.460 -1.870 1.00 34.03 183 ALA A N 1
ATOM 1388 C CA . ALA A 1 183 ? -8.608 46.271 -2.663 1.00 34.03 183 ALA A CA 1
ATOM 1389 C C . ALA A 1 183 ? -9.341 46.618 -3.972 1.00 34.03 183 ALA A C 1
ATOM 1391 O O . ALA A 1 183 ? -9.078 46.012 -5.011 1.00 34.03 183 ALA A O 1
ATOM 1392 N N . LEU A 1 184 ? -10.218 47.627 -3.941 1.00 33.41 184 LEU A N 1
ATOM 1393 C CA . LEU A 1 184 ? -10.886 48.150 -5.136 1.00 33.41 184 LEU A CA 1
ATOM 1394 C C . LEU A 1 184 ? -9.919 48.936 -6.028 1.00 33.41 184 LEU A C 1
ATOM 1396 O O . LEU A 1 184 ? -10.011 48.848 -7.252 1.00 33.41 184 LEU A O 1
ATOM 1400 N N . ASP A 1 185 ? -8.962 49.646 -5.433 1.00 37.59 185 ASP A N 1
ATOM 1401 C CA . ASP A 1 185 ? -7.940 50.389 -6.169 1.00 37.59 185 ASP A CA 1
ATOM 1402 C C . ASP A 1 185 ? -6.896 49.453 -6.813 1.00 37.59 185 ASP A C 1
ATOM 1404 O O . ASP A 1 185 ? -6.402 49.727 -7.906 1.00 37.59 185 ASP A O 1
ATOM 1408 N N . ALA A 1 186 ? -6.623 48.292 -6.200 1.00 36.28 186 ALA A N 1
ATOM 1409 C CA . ALA A 1 186 ? -5.824 47.218 -6.797 1.00 36.28 186 ALA A CA 1
ATOM 1410 C C . ALA A 1 186 ? -6.548 46.530 -7.972 1.00 36.28 186 ALA A C 1
ATOM 1412 O O . ALA A 1 186 ? -5.945 46.321 -9.023 1.00 36.28 186 ALA A O 1
ATOM 1413 N N . ALA A 1 187 ? -7.853 46.263 -7.839 1.00 32.53 187 ALA A N 1
ATOM 1414 C CA . ALA A 1 187 ? -8.666 45.679 -8.909 1.00 32.53 187 ALA A CA 1
ATOM 1415 C C . ALA A 1 187 ? -8.828 46.624 -10.118 1.00 32.53 187 ALA A C 1
ATOM 1417 O O . ALA A 1 187 ? -8.826 46.178 -11.263 1.00 32.53 187 ALA A O 1
ATOM 1418 N N . ARG A 1 188 ? -8.903 47.945 -9.891 1.00 34.03 188 ARG A N 1
ATOM 1419 C CA . ARG A 1 188 ? -8.930 48.952 -10.971 1.00 34.03 188 ARG A CA 1
ATOM 1420 C C . ARG A 1 188 ? -7.607 49.055 -11.732 1.00 34.03 188 ARG A C 1
ATOM 1422 O O . ARG A 1 188 ? -7.627 49.400 -12.909 1.00 34.03 188 ARG A O 1
ATOM 1429 N N . ARG A 1 189 ? -6.476 48.749 -11.085 1.00 34.34 189 ARG A N 1
ATOM 1430 C CA . ARG A 1 189 ? -5.147 48.747 -11.720 1.00 34.34 189 ARG A CA 1
ATOM 1431 C C . ARG A 1 189 ? -4.890 47.491 -12.556 1.00 34.34 189 ARG A C 1
ATOM 1433 O O . ARG A 1 189 ? -4.233 47.608 -13.580 1.00 34.34 189 ARG A O 1
ATOM 1440 N N . GLU A 1 190 ? -5.439 46.331 -12.186 1.00 35.75 190 GLU A N 1
ATOM 1441 C CA . GLU A 1 190 ? -5.322 45.099 -12.994 1.00 35.75 190 GLU A CA 1
ATOM 1442 C C . GLU A 1 190 ? -6.179 45.112 -14.269 1.00 35.75 190 GLU A C 1
ATOM 1444 O O . GLU A 1 190 ? -5.809 44.498 -15.263 1.00 35.75 190 GLU A O 1
ATOM 1449 N N . VAL A 1 191 ? -7.300 45.837 -14.276 1.00 31.44 191 VAL A N 1
ATOM 1450 C CA . VAL A 1 191 ? -8.188 45.939 -15.452 1.00 31.44 191 VAL A CA 1
ATOM 1451 C C . VAL A 1 191 ? -7.744 47.053 -16.422 1.00 31.44 191 VAL A C 1
ATOM 1453 O O . VAL A 1 191 ? -8.266 47.166 -17.528 1.00 31.44 191 VAL A O 1
ATOM 1456 N N . GLY A 1 192 ? -6.771 47.881 -16.025 1.00 29.20 192 GLY A N 1
ATOM 1457 C CA . GLY A 1 192 ? -6.427 49.129 -16.707 1.00 29.20 192 GLY A CA 1
ATOM 1458 C C . GLY A 1 192 ? -5.296 49.086 -17.736 1.00 29.20 192 GLY A C 1
ATOM 1459 O O . GLY A 1 192 ? -5.133 50.088 -18.426 1.00 29.20 192 GLY A O 1
ATOM 1460 N N . ASP A 1 193 ? -4.531 47.997 -17.872 1.00 27.67 193 ASP A N 1
ATOM 1461 C CA . ASP A 1 193 ? -3.385 47.975 -18.794 1.00 27.67 193 ASP A CA 1
ATOM 1462 C C . ASP A 1 193 ? -3.498 46.842 -19.820 1.00 27.67 193 ASP A C 1
ATOM 1464 O O . ASP A 1 193 ? -3.346 45.653 -19.532 1.00 27.67 193 ASP A O 1
ATOM 1468 N N . GLY A 1 194 ? -3.837 47.237 -21.046 1.00 36.53 194 GLY A N 1
ATOM 1469 C CA . GLY A 1 194 ? -3.956 46.349 -22.186 1.00 36.53 194 GLY A CA 1
ATOM 1470 C C . GLY A 1 194 ? -2.589 45.832 -22.617 1.00 36.53 194 GLY A C 1
ATOM 1471 O O . GLY A 1 194 ? -1.837 46.527 -23.290 1.00 36.53 194 GLY A O 1
ATOM 1472 N N . SER A 1 195 ? -2.307 44.569 -22.312 1.00 27.73 195 SER A N 1
ATOM 1473 C CA . SER A 1 195 ? -1.380 43.760 -23.100 1.00 27.73 195 SER A CA 1
ATOM 1474 C C . SER A 1 195 ? -1.955 42.355 -23.262 1.00 27.73 195 SER A C 1
ATOM 1476 O O . SER A 1 195 ? -2.096 41.575 -22.324 1.00 27.73 195 SER A O 1
ATOM 1478 N N . THR A 1 196 ? -2.366 42.050 -24.488 1.00 36.16 196 THR A N 1
ATOM 1479 C CA . THR A 1 196 ? -2.771 40.717 -24.922 1.00 36.16 196 THR A CA 1
ATOM 1480 C C . THR A 1 196 ? -1.530 39.833 -25.030 1.00 36.16 196 THR A C 1
ATOM 1482 O O . THR A 1 196 ? -0.751 39.966 -25.970 1.00 36.16 196 THR A O 1
ATOM 1485 N N . GLY A 1 197 ? -1.360 38.927 -24.068 1.00 26.45 197 GLY A N 1
ATOM 1486 C CA . GLY A 1 197 ? -0.400 37.825 -24.094 1.00 26.45 197 GLY A CA 1
ATOM 1487 C C . GLY A 1 197 ? -0.905 36.691 -23.200 1.00 26.45 197 GLY A C 1
ATOM 1488 O O . GLY A 1 197 ? -1.265 36.918 -22.047 1.00 26.45 197 GLY A O 1
ATOM 1489 N N . ALA A 1 198 ? -1.0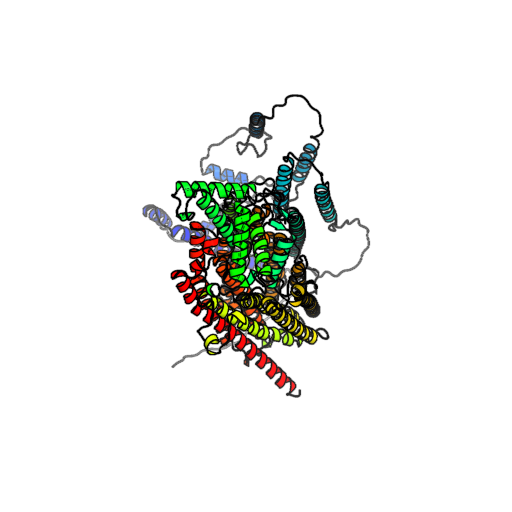14 35.482 -23.747 1.00 29.66 198 ALA A N 1
ATOM 1490 C CA . ALA A 1 198 ? -1.683 34.344 -23.124 1.00 29.66 198 ALA A CA 1
ATOM 1491 C C . ALA A 1 198 ? -1.009 33.860 -21.814 1.00 29.66 198 ALA A C 1
ATOM 1493 O O . ALA A 1 198 ? 0.079 33.298 -21.829 1.00 29.66 198 ALA A O 1
ATOM 1494 N N . LEU A 1 199 ? -1.714 34.097 -20.700 1.00 29.41 199 LEU A N 1
ATOM 1495 C CA . LEU A 1 199 ? -1.873 33.332 -19.444 1.00 29.41 199 LEU A CA 1
ATOM 1496 C C . LEU A 1 199 ? -0.691 32.592 -18.768 1.00 29.41 199 LEU A C 1
ATOM 1498 O O . LEU A 1 199 ? -0.115 31.654 -19.313 1.00 29.41 199 LEU A O 1
ATOM 1502 N N . PRO A 1 200 ? -0.604 32.766 -17.432 1.00 34.03 200 PRO A N 1
ATOM 1503 C CA . PRO A 1 200 ? -0.504 31.690 -16.450 1.00 34.03 200 PRO A CA 1
ATOM 1504 C C . PRO A 1 200 ? -1.839 31.555 -15.679 1.00 34.03 200 PRO A C 1
ATOM 1506 O O . PRO A 1 200 ? -2.037 32.192 -14.648 1.00 34.03 200 PRO A O 1
ATOM 1509 N N . ALA A 1 201 ? -2.774 30.729 -16.168 1.00 32.50 201 ALA A N 1
ATOM 1510 C CA . ALA A 1 201 ? -4.103 30.536 -15.551 1.00 32.50 201 ALA A CA 1
ATOM 1511 C C . ALA A 1 201 ? -4.185 29.375 -14.542 1.00 32.50 201 ALA A C 1
ATOM 1513 O O . ALA A 1 201 ? -5.195 29.227 -13.864 1.00 32.50 201 ALA A O 1
ATOM 1514 N N . ALA A 1 202 ? -3.162 28.520 -14.447 1.00 30.52 202 ALA A N 1
ATOM 1515 C CA . ALA A 1 202 ? -3.290 27.232 -13.755 1.00 30.52 202 ALA A CA 1
ATOM 1516 C C . ALA A 1 202 ? -2.915 27.260 -12.258 1.00 30.52 202 ALA A C 1
ATOM 1518 O O . ALA A 1 202 ? -3.380 26.420 -11.495 1.00 30.52 202 ALA A O 1
ATOM 1519 N N . SER A 1 203 ? -2.115 28.228 -11.798 1.00 31.92 203 SER A N 1
ATOM 1520 C CA . SER A 1 203 ? -1.711 28.332 -10.383 1.00 31.92 203 SER A CA 1
ATOM 1521 C C . SER A 1 203 ? -2.688 29.149 -9.531 1.00 31.92 203 SER A C 1
ATOM 1523 O O . SER A 1 203 ? -2.845 28.879 -8.341 1.00 31.92 203 SER A O 1
ATOM 1525 N N . GLY A 1 204 ? -3.376 30.119 -10.139 1.00 32.56 204 GLY A N 1
ATOM 1526 C CA . GLY A 1 204 ? -4.345 30.997 -9.477 1.00 32.56 204 GLY A CA 1
ATOM 1527 C C . GLY A 1 204 ? -5.528 30.261 -8.836 1.00 32.56 204 GLY A C 1
ATOM 1528 O O . GLY A 1 204 ? -5.805 30.520 -7.670 1.00 32.56 204 GLY A O 1
ATOM 1529 N N . PRO A 1 205 ? -6.188 29.308 -9.520 1.00 35.62 205 PRO A N 1
ATOM 1530 C CA . PRO A 1 205 ? -7.322 28.572 -8.964 1.00 35.62 205 PRO A CA 1
ATOM 1531 C C . PRO A 1 205 ? -6.935 27.673 -7.788 1.00 35.62 205 PRO A C 1
ATOM 1533 O O . PRO A 1 205 ? -7.669 27.613 -6.810 1.00 35.62 205 PRO A O 1
ATOM 1536 N N . VAL A 1 206 ? -5.764 27.027 -7.838 1.00 34.91 206 VAL A N 1
ATOM 1537 C CA . VAL A 1 206 ? -5.257 26.162 -6.755 1.00 34.91 206 VAL A CA 1
ATOM 1538 C C . VAL A 1 206 ? -4.896 26.990 -5.522 1.00 34.91 206 VAL A C 1
ATOM 1540 O O . VAL A 1 206 ? -5.311 26.665 -4.411 1.00 34.91 206 VAL A O 1
ATOM 1543 N N . LEU A 1 207 ? -4.185 28.106 -5.708 1.00 36.50 207 LEU A N 1
ATOM 1544 C CA . LEU A 1 207 ? -3.860 29.036 -4.622 1.00 36.50 207 LEU A CA 1
ATOM 1545 C C . LEU A 1 207 ? -5.104 29.738 -4.069 1.00 36.50 207 LEU A C 1
ATOM 1547 O O . LEU A 1 207 ? -5.194 29.915 -2.858 1.00 36.50 207 LEU A O 1
ATOM 1551 N N . ALA A 1 208 ? -6.072 30.097 -4.915 1.00 36.09 208 ALA A N 1
ATOM 1552 C CA . ALA A 1 208 ? -7.335 30.699 -4.500 1.00 36.09 208 ALA A CA 1
ATOM 1553 C C . ALA A 1 208 ? -8.238 29.696 -3.773 1.00 36.09 208 ALA A C 1
ATOM 1555 O O . ALA A 1 208 ? -8.843 30.061 -2.771 1.00 36.09 208 ALA A O 1
ATOM 1556 N N . ALA A 1 209 ? -8.289 28.436 -4.211 1.00 35.88 209 ALA A N 1
ATOM 1557 C CA . ALA A 1 209 ? -9.021 27.371 -3.531 1.00 35.88 209 ALA A CA 1
ATOM 1558 C C . ALA A 1 209 ? -8.393 27.052 -2.168 1.00 35.88 209 ALA A C 1
ATOM 1560 O O . ALA A 1 209 ? -9.099 27.039 -1.162 1.00 35.88 209 ALA A O 1
ATOM 1561 N N . LEU A 1 210 ? -7.065 26.898 -2.097 1.00 36.31 210 LEU A N 1
ATOM 1562 C CA . LEU A 1 210 ? -6.347 26.711 -0.833 1.00 36.31 210 LEU A CA 1
ATOM 1563 C C . LEU A 1 210 ? -6.546 27.918 0.094 1.00 36.31 210 LEU A C 1
ATOM 1565 O O . LEU A 1 210 ? -6.921 27.749 1.252 1.00 36.31 210 LEU A O 1
ATOM 1569 N N . ALA A 1 211 ? -6.376 29.144 -0.408 1.00 37.62 211 ALA A N 1
ATOM 1570 C CA . ALA A 1 211 ? -6.579 30.361 0.375 1.00 37.62 211 ALA A CA 1
ATOM 1571 C C . ALA A 1 211 ? -8.035 30.528 0.836 1.00 37.62 211 ALA A C 1
ATOM 1573 O O . ALA A 1 211 ? -8.251 30.922 1.977 1.00 37.62 211 ALA A O 1
ATOM 1574 N N . ALA A 1 212 ? -9.029 30.195 0.009 1.00 35.12 212 ALA A N 1
ATOM 1575 C CA . ALA A 1 212 ? -10.444 30.249 0.372 1.00 35.12 212 ALA A CA 1
ATOM 1576 C C . ALA A 1 212 ? -10.809 29.198 1.431 1.00 35.12 212 ALA A C 1
ATOM 1578 O O . ALA A 1 212 ? -11.548 29.511 2.364 1.00 35.12 212 ALA A O 1
ATOM 1579 N N . VAL A 1 213 ? -10.246 27.988 1.347 1.00 36.28 213 VAL A N 1
ATOM 1580 C CA . VAL A 1 213 ? -10.430 26.924 2.347 1.00 36.28 213 VAL A CA 1
ATOM 1581 C C . VAL A 1 213 ? -9.775 27.309 3.680 1.00 36.28 213 VAL A C 1
ATOM 1583 O O . VAL A 1 213 ? -10.428 27.258 4.725 1.00 36.28 213 VAL A O 1
ATOM 1586 N N . PHE A 1 214 ? -8.530 27.799 3.662 1.00 38.06 214 PHE A N 1
ATOM 1587 C CA . PHE A 1 214 ? -7.837 28.264 4.871 1.00 38.06 214 PHE A CA 1
ATOM 1588 C C . PHE A 1 214 ? -8.472 29.538 5.468 1.00 38.06 214 PHE A C 1
ATOM 1590 O O . PHE A 1 214 ? -8.576 29.668 6.693 1.00 38.06 214 PHE A O 1
ATOM 1597 N N . ALA A 1 215 ? -8.969 30.463 4.639 1.00 35.09 215 ALA A N 1
ATOM 1598 C CA . ALA A 1 215 ? -9.684 31.659 5.091 1.00 35.09 215 ALA A CA 1
ATOM 1599 C C . ALA A 1 215 ? -11.080 31.323 5.648 1.00 35.09 215 ALA A C 1
ATOM 1601 O O . ALA A 1 215 ? -11.486 31.898 6.660 1.00 35.09 215 ALA A O 1
ATOM 1602 N N . GLY A 1 216 ? -11.785 30.355 5.055 1.00 31.94 216 GLY A N 1
ATOM 1603 C CA . GLY A 1 216 ? -13.067 29.848 5.549 1.00 31.94 216 GLY A CA 1
ATOM 1604 C C . GLY A 1 216 ? -12.957 29.233 6.945 1.00 31.94 216 GLY A C 1
ATOM 1605 O O . GLY A 1 216 ? -13.775 29.532 7.815 1.00 31.94 216 GLY A O 1
ATOM 1606 N N . GLN A 1 217 ? -11.894 28.466 7.209 1.00 37.34 217 GLN A N 1
ATOM 1607 C CA . GLN A 1 217 ? -11.683 27.847 8.522 1.00 37.34 217 GLN A CA 1
ATOM 1608 C C . GLN A 1 217 ? -11.214 28.826 9.611 1.00 37.34 217 GLN A C 1
ATOM 1610 O O . GLN A 1 217 ? -11.630 28.698 10.762 1.00 37.34 217 GLN A O 1
ATOM 1615 N N . SER A 1 218 ? -10.444 29.868 9.272 1.00 30.83 218 SER A N 1
ATOM 1616 C CA . SER A 1 218 ? -10.090 30.910 10.256 1.00 30.83 218 SER A CA 1
ATOM 1617 C C . SER A 1 218 ? -11.305 31.715 10.748 1.00 30.83 218 SER A C 1
ATOM 1619 O O . SER A 1 218 ? -11.338 32.140 11.903 1.00 30.83 218 SER A O 1
ATOM 1621 N N . ARG A 1 219 ? -12.350 31.861 9.917 1.00 32.81 219 ARG A N 1
ATOM 1622 C CA . ARG A 1 219 ? -13.639 32.454 10.319 1.00 32.81 219 ARG A CA 1
ATOM 1623 C C . ARG A 1 219 ? -14.494 31.517 11.180 1.00 32.81 219 ARG A C 1
ATOM 1625 O O . ARG A 1 219 ? -15.241 32.012 12.020 1.00 32.81 219 ARG A O 1
ATOM 1632 N N . GLY A 1 220 ? -14.359 30.199 11.014 1.00 30.86 220 GLY A N 1
ATOM 1633 C CA . GLY A 1 220 ? -14.962 29.197 11.904 1.00 30.86 220 GLY A CA 1
ATOM 1634 C C . GLY A 1 220 ? -14.330 29.200 13.301 1.00 30.86 220 GLY A C 1
ATOM 1635 O O . GLY A 1 220 ? -15.040 29.197 14.302 1.00 30.86 220 GLY A O 1
ATOM 1636 N N . ALA A 1 221 ? -13.002 29.341 13.374 1.00 30.44 221 ALA A N 1
ATOM 1637 C CA . ALA A 1 221 ? -12.262 29.439 14.635 1.00 30.44 221 ALA A CA 1
ATOM 1638 C C . ALA A 1 221 ? -12.572 30.721 15.439 1.00 30.44 221 ALA A C 1
ATOM 1640 O O . ALA A 1 221 ? -12.471 30.730 16.664 1.00 30.44 221 ALA A O 1
ATOM 1641 N N . ALA A 1 222 ? -13.004 31.798 14.773 1.00 27.56 222 ALA A N 1
ATOM 1642 C CA . ALA A 1 222 ? -13.360 33.068 15.412 1.00 27.56 222 ALA A CA 1
ATOM 1643 C C . ALA A 1 222 ? -14.733 33.067 16.125 1.00 27.56 222 ALA A C 1
ATOM 1645 O O . ALA A 1 222 ? -15.110 34.083 16.707 1.00 27.56 222 ALA A O 1
ATOM 1646 N N . ARG A 1 223 ? -15.489 31.955 16.093 1.00 28.31 223 ARG A N 1
ATOM 1647 C CA . ARG A 1 223 ? -16.787 31.799 16.785 1.00 28.31 223 ARG A CA 1
ATOM 1648 C C . ARG A 1 223 ? -16.740 30.898 18.032 1.00 28.31 223 ARG A C 1
ATOM 1650 O O . ARG A 1 223 ? -17.790 30.573 18.577 1.00 28.31 223 ARG A O 1
ATOM 1657 N N . SER A 1 224 ? -15.552 30.531 18.514 1.00 31.72 224 SER A N 1
ATOM 1658 C CA . SER A 1 224 ? -15.376 29.821 19.793 1.00 31.72 224 SER A CA 1
ATOM 1659 C C . SER A 1 224 ? -15.541 30.773 20.997 1.00 31.72 224 SER A C 1
ATOM 1661 O O . SER A 1 224 ? -14.895 31.824 21.008 1.00 31.72 224 SER A O 1
ATOM 1663 N N . PRO A 1 225 ? -16.331 30.435 22.041 1.00 27.70 225 PRO A N 1
ATOM 1664 C CA . PRO A 1 225 ? -16.447 31.243 23.260 1.00 27.70 225 PRO A CA 1
ATOM 1665 C C . PRO A 1 225 ? -15.236 31.169 24.204 1.00 27.70 225 PRO A C 1
ATOM 1667 O O . PRO A 1 225 ? -15.233 31.855 25.223 1.00 27.70 225 PRO A O 1
ATOM 1670 N N . PHE A 1 226 ? -14.206 30.371 23.906 1.00 27.77 226 PHE A N 1
ATOM 1671 C CA . PHE A 1 226 ? -13.036 30.246 24.776 1.00 27.77 226 PHE A CA 1
ATOM 1672 C C . PHE A 1 226 ? -11.798 30.862 24.127 1.00 27.77 226 PHE A C 1
ATOM 1674 O O . PHE A 1 226 ? -11.131 30.271 23.280 1.00 27.77 226 PHE A O 1
ATOM 1681 N N . GLY A 1 227 ? -11.509 32.096 24.544 1.00 27.17 227 GLY A N 1
ATOM 1682 C CA . GLY A 1 227 ? -10.252 32.776 24.274 1.00 27.17 227 GLY A CA 1
ATOM 1683 C C . GLY A 1 227 ? -9.122 32.239 25.152 1.00 27.17 227 GLY A C 1
ATOM 1684 O O . GLY A 1 227 ? -9.274 32.100 26.363 1.00 27.17 227 GLY A O 1
ATOM 1685 N N . GLY A 1 228 ? -7.965 31.999 24.535 1.00 26.09 228 GLY A N 1
ATOM 1686 C CA . GLY A 1 228 ? -6.722 31.676 25.228 1.00 26.09 228 GLY A CA 1
ATOM 1687 C C . GLY A 1 228 ? -5.574 31.439 24.250 1.00 26.09 228 GLY A C 1
ATOM 1688 O O . GLY A 1 228 ? -5.350 30.315 23.829 1.00 26.09 228 GLY A O 1
ATOM 1689 N N . GLY A 1 229 ? -4.847 32.505 23.893 1.00 27.88 229 GLY A N 1
ATOM 1690 C CA . GLY A 1 229 ? -3.610 32.439 23.104 1.00 27.88 229 GLY A CA 1
ATOM 1691 C C . GLY A 1 229 ? -3.790 32.734 21.614 1.00 27.88 229 GLY A C 1
ATOM 1692 O O . GLY A 1 229 ? -3.798 31.832 20.783 1.00 27.88 229 GLY A O 1
ATOM 1693 N N . SER A 1 230 ? -3.879 34.015 21.250 1.00 32.16 230 SER A N 1
ATOM 1694 C CA . SER A 1 230 ? -3.714 34.461 19.864 1.00 32.16 230 SER A CA 1
ATOM 1695 C C . SER A 1 230 ? -2.274 34.206 19.413 1.00 32.16 230 SER A C 1
ATOM 1697 O O . SER A 1 230 ? -1.395 35.054 19.567 1.00 32.16 230 SER A O 1
ATOM 1699 N N . ASP A 1 231 ? -2.012 33.022 18.874 1.00 34.50 231 ASP A N 1
ATOM 1700 C CA . ASP A 1 231 ? -0.712 32.694 18.309 1.00 34.50 231 ASP A CA 1
ATOM 1701 C C . ASP A 1 231 ? -0.566 33.464 16.980 1.00 34.50 231 ASP A C 1
ATOM 1703 O O . ASP A 1 231 ? -1.015 33.032 15.917 1.00 34.50 231 ASP A O 1
ATOM 1707 N N . HIS A 1 232 ? 0.044 34.655 17.036 1.00 34.66 232 HIS A N 1
ATOM 1708 C CA . HIS A 1 232 ? 0.300 35.575 15.912 1.00 34.66 232 HIS A CA 1
ATOM 1709 C C . HIS A 1 232 ? 1.196 34.983 14.795 1.00 34.66 232 HIS A C 1
ATOM 1711 O O . HIS A 1 232 ? 1.719 35.700 13.943 1.00 34.66 232 HIS A O 1
ATOM 1717 N N . ARG A 1 233 ? 1.393 33.663 14.761 1.00 35.22 233 ARG A N 1
ATOM 1718 C CA . ARG A 1 233 ? 2.282 32.952 13.837 1.00 35.22 233 ARG A CA 1
ATOM 1719 C C . ARG A 1 233 ? 1.639 32.639 12.487 1.00 35.22 233 ARG A C 1
ATOM 1721 O O . ARG A 1 233 ? 2.360 32.628 11.498 1.00 35.22 233 ARG A O 1
ATOM 1728 N N . LEU A 1 234 ? 0.316 32.460 12.402 1.00 33.16 234 LEU A N 1
ATOM 1729 C CA . LEU A 1 234 ? -0.366 32.198 11.120 1.00 33.16 234 LEU A CA 1
ATOM 1730 C C . LEU A 1 234 ? -0.335 33.419 10.169 1.00 33.16 234 LEU A C 1
ATOM 1732 O O . LEU A 1 234 ? 0.061 33.253 9.016 1.00 33.16 234 LEU A O 1
ATOM 1736 N N . PRO A 1 235 ? -0.611 34.658 10.636 1.00 33.84 235 PRO A N 1
ATOM 1737 C CA . PRO A 1 235 ? -0.410 35.865 9.827 1.00 33.84 235 PRO A CA 1
ATOM 1738 C C . PRO A 1 235 ? 1.060 36.087 9.458 1.00 33.84 235 PRO A C 1
ATOM 1740 O O . PRO A 1 235 ? 1.358 36.601 8.388 1.00 33.84 235 PRO A O 1
ATOM 1743 N N . THR A 1 236 ? 1.988 35.664 10.321 1.00 33.06 236 THR A N 1
ATOM 1744 C CA . THR A 1 236 ? 3.432 35.791 10.087 1.00 33.06 236 THR A CA 1
ATOM 1745 C C . THR A 1 236 ? 3.928 34.778 9.050 1.00 33.06 236 THR A C 1
ATOM 1747 O O . THR A 1 236 ? 4.772 35.119 8.227 1.00 33.06 236 THR A O 1
ATOM 1750 N N . ALA A 1 237 ? 3.373 33.561 9.031 1.00 32.59 237 ALA A N 1
ATOM 1751 C CA . ALA A 1 237 ? 3.614 32.552 8.000 1.00 32.59 237 ALA A CA 1
ATOM 1752 C C . ALA A 1 237 ? 3.035 32.985 6.643 1.00 32.59 237 ALA A C 1
ATOM 1754 O O . ALA A 1 237 ? 3.718 32.867 5.630 1.00 32.59 237 ALA A O 1
ATOM 1755 N N . LEU A 1 238 ? 1.834 33.576 6.627 1.00 36.03 238 LEU A N 1
ATOM 1756 C CA . LEU A 1 238 ? 1.231 34.172 5.427 1.00 36.03 238 LEU A CA 1
ATOM 1757 C C . LEU A 1 238 ? 2.004 35.411 4.939 1.00 36.03 238 LEU A C 1
ATOM 1759 O O . LEU A 1 238 ? 2.203 35.580 3.741 1.00 36.03 238 LEU A O 1
ATOM 1763 N N . ALA A 1 239 ? 2.520 36.245 5.846 1.00 35.62 239 ALA A N 1
ATOM 1764 C CA . ALA A 1 239 ? 3.377 37.380 5.501 1.00 35.62 239 ALA A CA 1
ATOM 1765 C C . ALA A 1 239 ? 4.773 36.940 5.023 1.00 35.62 239 ALA A C 1
ATOM 1767 O O . ALA A 1 239 ? 5.361 37.587 4.159 1.00 35.62 239 ALA A O 1
ATOM 1768 N N . ALA A 1 240 ? 5.315 35.839 5.554 1.00 35.69 240 ALA A N 1
ATOM 1769 C CA . ALA A 1 240 ? 6.539 35.221 5.050 1.00 35.69 240 ALA A CA 1
ATOM 1770 C C . ALA A 1 240 ? 6.321 34.623 3.652 1.00 35.69 240 ALA A C 1
ATOM 1772 O O . ALA A 1 240 ? 7.183 34.783 2.792 1.00 35.69 240 ALA A O 1
ATOM 1773 N N . LEU A 1 241 ? 5.149 34.029 3.404 1.00 34.81 241 LEU A N 1
ATOM 1774 C CA . LEU A 1 241 ? 4.714 33.565 2.088 1.00 34.81 241 LEU A CA 1
ATOM 1775 C C . LEU A 1 241 ? 4.634 34.727 1.088 1.00 34.81 241 LEU A C 1
ATOM 1777 O O . LEU A 1 241 ? 5.218 34.642 0.013 1.00 34.81 241 LEU A O 1
ATOM 1781 N N . GLY A 1 242 ? 4.008 35.842 1.482 1.00 34.91 242 GLY A N 1
ATOM 1782 C CA . GLY A 1 242 ? 3.963 37.076 0.692 1.00 34.91 242 GLY A CA 1
ATOM 1783 C C . GLY A 1 242 ? 5.357 37.619 0.375 1.00 34.91 242 GLY A C 1
ATOM 1784 O O . GLY A 1 242 ? 5.663 37.883 -0.778 1.00 34.91 242 GLY A O 1
ATOM 1785 N N . L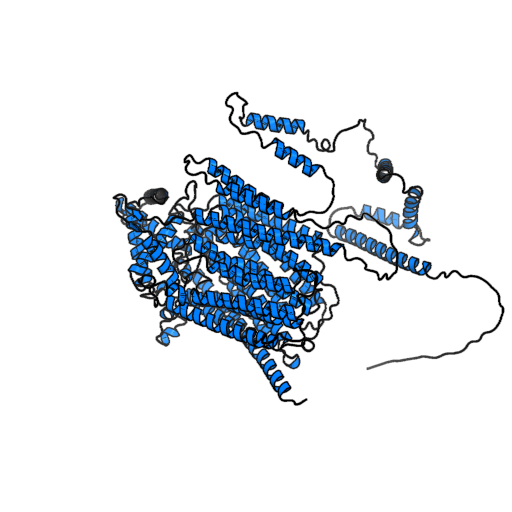YS A 1 243 ? 6.264 37.658 1.360 1.00 35.62 243 LYS A N 1
ATOM 1786 C CA . LYS A 1 243 ? 7.656 38.104 1.162 1.00 35.62 243 LYS A CA 1
ATOM 1787 C C . LYS A 1 243 ? 8.483 37.175 0.270 1.00 35.62 243 LYS A C 1
ATOM 1789 O O . LYS A 1 243 ? 9.390 37.650 -0.408 1.00 35.62 243 LYS A O 1
ATOM 1794 N N . VAL A 1 244 ? 8.224 35.867 0.285 1.00 34.34 244 VAL A N 1
ATOM 1795 C CA . VAL A 1 244 ? 8.872 34.900 -0.620 1.00 34.34 244 VAL A CA 1
ATOM 1796 C C . VAL A 1 244 ? 8.334 35.060 -2.044 1.00 34.34 244 VAL A C 1
ATOM 1798 O O . VAL A 1 244 ? 9.122 35.027 -2.987 1.00 34.34 244 VAL A O 1
ATOM 1801 N N . LEU A 1 245 ? 7.029 35.298 -2.198 1.00 35.09 245 LEU A N 1
ATOM 1802 C CA . LEU A 1 245 ? 6.377 35.553 -3.484 1.00 35.09 245 LEU A CA 1
ATOM 1803 C C . LEU A 1 245 ? 6.805 36.898 -4.099 1.00 35.09 245 LEU A C 1
ATOM 1805 O O . LEU A 1 245 ? 7.107 36.946 -5.290 1.00 35.09 245 LEU A O 1
ATOM 1809 N N . ASP A 1 246 ? 6.932 37.954 -3.292 1.00 36.66 246 ASP A N 1
ATOM 1810 C CA . ASP A 1 246 ? 7.425 39.266 -3.735 1.00 36.66 246 ASP A CA 1
ATOM 1811 C C . ASP A 1 246 ? 8.900 39.197 -4.151 1.00 36.66 246 ASP A C 1
ATOM 1813 O O . ASP A 1 246 ? 9.281 39.704 -5.204 1.00 36.66 246 ASP A O 1
ATOM 1817 N N . ARG A 1 247 ? 9.728 38.447 -3.411 1.00 32.81 247 ARG A N 1
ATOM 1818 C CA . ARG A 1 247 ? 11.144 38.238 -3.758 1.00 32.81 247 ARG A CA 1
ATOM 1819 C C . ARG A 1 247 ? 11.338 37.399 -5.033 1.00 32.81 247 ARG A C 1
ATOM 1821 O O . ARG A 1 247 ? 12.390 37.481 -5.657 1.00 32.81 247 ARG A O 1
ATOM 1828 N N . TYR A 1 248 ? 10.337 36.610 -5.433 1.00 34.03 248 TYR A N 1
ATOM 1829 C CA . TYR A 1 248 ? 10.329 35.866 -6.701 1.00 34.03 248 TYR A CA 1
ATOM 1830 C C . TYR A 1 248 ? 9.789 36.682 -7.886 1.00 34.03 248 TYR A C 1
ATOM 1832 O O . TYR A 1 248 ? 10.086 36.340 -9.031 1.00 34.03 248 TYR A O 1
ATOM 1840 N N . ARG A 1 249 ? 9.047 37.769 -7.630 1.00 34.78 249 ARG A N 1
ATOM 1841 C CA . ARG A 1 249 ? 8.639 38.753 -8.648 1.00 34.78 249 ARG A CA 1
ATOM 1842 C C . ARG A 1 249 ? 9.771 39.708 -9.045 1.00 34.78 249 ARG A C 1
ATOM 1844 O O . ARG A 1 249 ? 9.759 40.208 -10.162 1.00 34.78 249 ARG A O 1
ATOM 1851 N N . GLU A 1 250 ? 10.757 39.927 -8.176 1.00 28.41 250 GLU A N 1
ATOM 1852 C CA . GLU A 1 250 ? 11.830 40.919 -8.369 1.00 28.41 250 GLU A CA 1
ATOM 1853 C C . GLU A 1 250 ? 13.085 40.415 -9.116 1.00 28.41 250 GLU A C 1
ATOM 1855 O O . GLU A 1 250 ? 14.087 41.124 -9.166 1.00 28.41 250 GLU A O 1
ATOM 1860 N N . ILE A 1 251 ? 13.076 39.225 -9.734 1.00 26.61 251 ILE A N 1
ATOM 1861 C CA . ILE A 1 251 ? 14.190 38.795 -10.604 1.00 26.61 251 ILE A CA 1
ATOM 1862 C C . ILE A 1 251 ? 13.960 39.387 -12.007 1.00 26.61 251 ILE A C 1
ATOM 1864 O O . ILE A 1 251 ? 13.058 38.913 -12.703 1.00 26.61 251 ILE A O 1
ATOM 1868 N N . PRO A 1 252 ? 14.733 40.395 -12.462 1.00 33.53 252 PRO A N 1
ATOM 1869 C CA . PRO A 1 252 ? 14.424 41.095 -13.702 1.00 33.53 252 PRO A CA 1
ATOM 1870 C C . PRO A 1 252 ? 14.685 40.196 -14.912 1.00 33.53 252 PRO A C 1
ATOM 1872 O O . PRO A 1 252 ? 15.783 39.662 -15.088 1.00 33.53 252 PRO A O 1
ATOM 1875 N N . GLY A 1 253 ? 13.677 40.057 -15.773 1.00 29.19 253 GLY A N 1
ATOM 1876 C CA . GLY A 1 253 ? 13.878 39.629 -17.151 1.00 29.19 253 GLY A CA 1
ATOM 1877 C C . GLY A 1 253 ? 14.669 40.705 -17.889 1.00 29.19 253 GLY A C 1
ATOM 1878 O O . GLY A 1 253 ? 14.290 41.872 -17.873 1.00 29.19 253 GLY A O 1
ATOM 1879 N N . GLY A 1 254 ? 15.789 40.319 -18.499 1.00 30.75 254 GLY A N 1
ATOM 1880 C CA . GLY A 1 254 ? 16.584 41.222 -19.320 1.00 30.75 254 GLY A CA 1
ATOM 1881 C C . GLY A 1 254 ? 15.781 41.716 -20.522 1.00 30.75 254 GLY A C 1
ATOM 1882 O O . GLY A 1 254 ? 15.384 40.921 -21.369 1.00 30.75 254 GLY A O 1
ATOM 1883 N N . ALA A 1 255 ? 15.591 43.029 -20.594 1.00 29.22 255 ALA A N 1
ATOM 1884 C CA . ALA A 1 255 ? 15.291 43.764 -21.811 1.00 29.22 255 ALA A CA 1
ATOM 1885 C C . ALA A 1 255 ? 16.332 44.884 -21.909 1.00 29.22 255 ALA A C 1
ATOM 1887 O O . ALA A 1 255 ? 16.575 45.600 -20.937 1.00 29.22 255 ALA A O 1
ATOM 1888 N N . GLY A 1 256 ? 17.023 44.932 -23.046 1.00 27.83 256 GLY A N 1
ATOM 1889 C CA . GLY A 1 256 ? 18.122 45.851 -23.296 1.00 27.83 256 GLY A CA 1
ATOM 1890 C C . GLY A 1 256 ? 17.663 47.302 -23.380 1.00 27.83 256 GLY A C 1
ATOM 1891 O O . GLY A 1 256 ? 16.564 47.590 -23.846 1.00 27.83 256 GLY A O 1
ATOM 1892 N N . ASP A 1 257 ? 18.558 48.197 -22.975 1.00 28.36 257 ASP A N 1
ATOM 1893 C CA . ASP A 1 257 ? 18.466 49.618 -23.270 1.00 28.36 257 ASP A CA 1
ATOM 1894 C C . ASP A 1 257 ? 19.640 49.984 -24.186 1.00 28.36 257 ASP A C 1
ATOM 1896 O O . ASP A 1 257 ? 20.813 49.871 -23.821 1.00 28.36 257 ASP A O 1
ATOM 1900 N N . SER A 1 258 ? 19.313 50.326 -25.430 1.00 29.97 258 SER A N 1
ATOM 1901 C CA . SER A 1 258 ? 20.242 50.779 -26.458 1.00 29.97 258 SER A CA 1
ATOM 1902 C C . SER A 1 258 ? 20.246 52.307 -26.494 1.00 29.97 258 SER A C 1
ATOM 1904 O O . SER A 1 258 ? 19.412 52.919 -27.160 1.00 29.97 258 SER A O 1
ATOM 1906 N N . GLY A 1 259 ? 21.217 52.921 -25.817 1.00 26.78 259 GLY A N 1
ATOM 1907 C CA . GLY A 1 259 ? 21.632 54.310 -26.031 1.00 26.78 259 GLY A CA 1
ATOM 1908 C C . GLY A 1 259 ? 22.940 54.336 -26.824 1.00 26.78 259 GLY A C 1
ATOM 1909 O O . GLY A 1 259 ? 23.947 53.798 -26.373 1.00 26.78 259 GLY A O 1
ATOM 1910 N N . GLY A 1 260 ? 22.914 54.890 -28.037 1.00 28.31 260 GLY A N 1
ATOM 1911 C CA . GLY A 1 260 ? 23.990 54.746 -29.020 1.00 28.31 260 GLY A CA 1
ATOM 1912 C C . GLY A 1 260 ? 25.287 55.520 -28.747 1.00 28.31 260 GLY A C 1
ATOM 1913 O O . GLY A 1 260 ? 25.290 56.575 -28.121 1.00 28.31 260 GLY A O 1
ATOM 1914 N N . SER A 1 261 ? 26.386 55.025 -29.331 1.00 25.48 261 SER A N 1
ATOM 1915 C CA . SER A 1 261 ? 27.455 55.849 -29.917 1.00 25.48 261 SER A CA 1
ATOM 1916 C C . SER A 1 261 ? 28.316 55.030 -30.903 1.00 25.48 261 SER A C 1
ATOM 1918 O O . SER A 1 261 ? 28.862 53.988 -30.567 1.00 25.48 261 SER A O 1
ATOM 1920 N N . THR A 1 262 ? 28.330 55.507 -32.150 1.00 28.59 262 THR A N 1
ATOM 1921 C CA . THR A 1 262 ? 29.363 55.482 -33.211 1.00 28.59 262 THR A CA 1
ATOM 1922 C C . THR A 1 262 ? 30.607 54.571 -33.114 1.00 28.59 262 THR A C 1
ATOM 1924 O O . THR A 1 262 ? 31.426 54.746 -32.215 1.00 28.59 262 THR A O 1
ATOM 1927 N N . GLY A 1 263 ? 30.870 53.798 -34.182 1.00 25.89 263 GLY A N 1
ATOM 1928 C CA . GLY A 1 263 ? 32.210 53.312 -34.576 1.00 25.89 263 GLY A CA 1
ATOM 1929 C C . GLY A 1 263 ? 32.177 52.037 -35.447 1.00 25.89 263 GLY A C 1
ATOM 1930 O O . GLY A 1 263 ? 31.473 51.116 -35.048 1.00 25.89 263 GLY A O 1
ATOM 1931 N N . PRO A 1 264 ? 32.856 51.969 -36.615 1.00 49.47 264 PRO A N 1
ATOM 1932 C CA . PRO A 1 264 ? 32.612 50.958 -37.653 1.00 49.47 264 PRO A CA 1
ATOM 1933 C C . PRO A 1 264 ? 33.572 49.752 -37.575 1.00 49.47 264 PRO A C 1
ATOM 1935 O O . PRO A 1 264 ? 34.668 49.886 -37.042 1.00 49.47 264 PRO A O 1
ATOM 1938 N N . ASP A 1 265 ? 33.139 48.598 -38.099 1.00 29.03 265 ASP A N 1
ATOM 1939 C CA . ASP A 1 265 ? 33.860 47.762 -39.085 1.00 29.03 265 ASP A CA 1
ATOM 1940 C C . ASP A 1 265 ? 33.523 46.255 -38.991 1.00 29.03 265 ASP A C 1
ATOM 1942 O O . ASP A 1 265 ? 33.715 45.601 -37.968 1.00 29.03 265 ASP A O 1
ATOM 1946 N N . ASP A 1 266 ? 33.102 45.750 -40.156 1.00 31.48 266 ASP A N 1
ATOM 1947 C CA . ASP A 1 266 ? 33.335 44.421 -40.737 1.00 31.48 266 ASP A CA 1
ATOM 1948 C C . ASP A 1 266 ? 32.506 43.166 -40.362 1.00 31.48 266 ASP A C 1
ATOM 1950 O O . ASP A 1 266 ? 31.921 43.060 -39.283 1.00 31.48 266 ASP A O 1
ATOM 1954 N N . PRO A 1 267 ? 32.364 42.233 -41.339 1.00 36.94 267 PRO A N 1
ATOM 1955 C CA . PRO A 1 267 ? 31.138 41.496 -41.598 1.00 36.94 267 PRO A CA 1
ATOM 1956 C C . PRO A 1 267 ? 31.320 39.983 -41.417 1.00 36.94 267 PRO A C 1
ATOM 1958 O O . PRO A 1 267 ? 32.352 39.424 -41.762 1.00 36.94 267 PRO A O 1
ATOM 1961 N N . ASP A 1 268 ? 30.275 39.293 -40.972 1.00 29.20 268 ASP A N 1
ATOM 1962 C CA . ASP A 1 268 ? 29.930 37.998 -41.563 1.00 29.20 268 ASP A CA 1
ATOM 1963 C C . ASP A 1 268 ? 28.523 37.595 -41.126 1.00 29.20 268 ASP A C 1
ATOM 1965 O O . ASP A 1 268 ? 28.255 37.204 -39.989 1.00 29.20 268 ASP A O 1
ATOM 1969 N N . GLY A 1 269 ? 27.591 37.746 -42.064 1.00 28.11 269 GLY A N 1
ATOM 1970 C CA . GLY A 1 269 ? 26.239 37.238 -41.945 1.00 28.11 269 GLY A CA 1
ATOM 1971 C C . GLY A 1 269 ? 26.202 35.776 -42.368 1.00 28.11 269 GLY A C 1
ATOM 1972 O O . GLY A 1 269 ? 26.342 35.466 -43.547 1.00 28.11 269 GLY A O 1
ATOM 1973 N N . SER A 1 270 ? 25.918 34.889 -41.419 1.00 27.42 270 SER A N 1
ATOM 1974 C CA . SER A 1 270 ? 25.255 33.618 -41.712 1.00 27.42 270 SER A CA 1
ATOM 1975 C C . SER A 1 270 ? 23.952 33.569 -40.919 1.00 27.42 270 SER A C 1
ATOM 1977 O O . SER A 1 270 ? 23.904 33.854 -39.723 1.00 27.42 270 SER A O 1
ATOM 1979 N N . GLY A 1 271 ? 22.865 33.346 -41.655 1.00 30.95 271 GLY A N 1
ATOM 1980 C CA . GLY A 1 271 ? 21.497 33.491 -41.185 1.00 30.95 271 GLY A CA 1
ATOM 1981 C C . GLY A 1 271 ? 21.108 32.461 -40.133 1.00 30.95 271 GLY A C 1
ATOM 1982 O O . GLY A 1 271 ? 21.456 31.285 -40.220 1.00 30.95 271 GLY A O 1
ATOM 1983 N N . ARG A 1 272 ? 20.314 32.921 -39.168 1.00 25.30 272 ARG A N 1
ATOM 1984 C CA . ARG A 1 272 ? 19.577 32.089 -38.223 1.00 25.30 272 ARG A CA 1
ATOM 1985 C C . ARG A 1 272 ? 18.091 32.364 -38.447 1.00 25.30 272 ARG A C 1
ATOM 1987 O O . ARG A 1 272 ? 17.623 33.464 -38.172 1.00 25.30 272 ARG A O 1
ATOM 1994 N N . SER A 1 273 ? 17.396 31.387 -39.015 1.00 31.64 273 SER A N 1
ATOM 1995 C CA . SER A 1 273 ? 15.943 31.367 -39.193 1.00 31.64 273 SER A CA 1
ATOM 1996 C C . SER A 1 273 ? 15.256 30.747 -37.970 1.00 31.64 273 SER A C 1
ATOM 1998 O O . SER A 1 273 ? 15.721 29.730 -37.463 1.00 31.64 273 SER A O 1
ATOM 2000 N N . ASP A 1 274 ? 14.167 31.384 -37.532 1.00 34.31 274 ASP A N 1
ATOM 2001 C CA . ASP A 1 274 ? 12.978 30.847 -36.847 1.00 34.31 274 ASP A CA 1
ATOM 2002 C C . ASP A 1 274 ? 13.154 29.800 -35.727 1.00 34.31 274 ASP A C 1
ATOM 2004 O O . ASP A 1 274 ? 12.850 28.624 -35.894 1.00 34.31 274 ASP A O 1
ATOM 2008 N N . GLY A 1 275 ? 13.548 30.254 -34.529 1.00 30.05 275 GLY A N 1
ATOM 2009 C CA . GLY A 1 275 ? 13.527 29.457 -33.285 1.00 30.05 275 GLY A CA 1
ATOM 2010 C C . GLY A 1 275 ? 12.847 30.144 -32.089 1.00 30.05 275 GLY A C 1
ATOM 2011 O O . GLY A 1 275 ? 13.109 29.784 -30.946 1.00 30.05 275 GLY A O 1
ATOM 2012 N N . GLY A 1 276 ? 12.039 31.186 -32.321 1.00 30.80 276 GLY A N 1
ATOM 2013 C CA . GLY A 1 276 ? 11.571 32.094 -31.261 1.00 30.80 276 GLY A CA 1
ATOM 2014 C C . GLY A 1 276 ? 10.382 31.610 -30.418 1.00 30.80 276 GLY A C 1
ATOM 2015 O O . GLY A 1 276 ? 10.295 31.979 -29.249 1.00 30.80 276 GLY A O 1
ATOM 2016 N N . ASP A 1 277 ? 9.484 30.791 -30.975 1.00 46.12 277 ASP A N 1
ATOM 2017 C CA . ASP A 1 277 ? 8.165 30.538 -30.363 1.00 46.12 277 ASP A CA 1
ATOM 2018 C C . ASP A 1 277 ? 8.146 29.315 -29.415 1.00 46.12 277 ASP A C 1
ATOM 2020 O O . ASP A 1 277 ? 7.554 29.347 -28.331 1.00 46.12 277 ASP A O 1
ATOM 2024 N N . SER A 1 278 ? 8.893 28.251 -29.741 1.00 47.91 278 SER A N 1
ATOM 2025 C CA . SER A 1 278 ? 8.984 27.029 -28.919 1.00 47.91 278 SER A CA 1
ATOM 2026 C C . SER A 1 278 ? 9.750 27.239 -27.603 1.00 47.91 278 SER A C 1
ATOM 2028 O O . SER A 1 278 ? 9.382 26.698 -26.555 1.00 47.91 278 SER A O 1
ATOM 2030 N N . ASP A 1 279 ? 10.776 28.093 -27.611 1.00 56.44 279 ASP A N 1
ATOM 2031 C CA . ASP A 1 279 ? 11.585 28.402 -26.426 1.00 56.44 279 ASP A CA 1
ATOM 2032 C C . ASP A 1 279 ? 10.845 29.308 -25.414 1.00 56.44 279 ASP A C 1
ATOM 2034 O O . ASP A 1 279 ? 11.098 29.264 -24.203 1.00 56.44 279 ASP A O 1
ATOM 2038 N N . GLY A 1 280 ? 9.873 30.102 -25.883 1.00 63.62 280 GLY A N 1
ATOM 2039 C CA . GLY A 1 280 ? 8.972 30.885 -25.032 1.00 63.62 280 GLY A CA 1
ATOM 2040 C C . GLY A 1 280 ? 7.988 30.003 -24.255 1.00 63.62 280 GLY A C 1
ATOM 2041 O O . GLY A 1 280 ? 7.880 30.117 -23.029 1.00 63.62 280 GLY A O 1
ATOM 2042 N N . SER A 1 281 ? 7.329 29.069 -24.949 1.00 64.25 281 SER A N 1
ATOM 2043 C CA . SER A 1 281 ? 6.388 28.110 -24.348 1.00 64.25 281 SER A CA 1
ATOM 2044 C C . SER A 1 281 ? 7.070 27.207 -23.311 1.00 64.25 281 SER A C 1
ATOM 2046 O O . SER A 1 281 ? 6.625 27.103 -22.161 1.00 64.25 281 SER A O 1
ATOM 2048 N N . ARG A 1 282 ? 8.241 26.650 -23.649 1.00 69.19 282 ARG A N 1
ATOM 2049 C CA . ARG A 1 282 ? 9.021 25.789 -22.747 1.00 69.19 282 ARG A CA 1
ATOM 2050 C C . ARG A 1 282 ? 9.420 26.496 -21.449 1.00 69.19 282 ARG A C 1
ATOM 2052 O O . ARG A 1 282 ? 9.271 25.936 -20.359 1.00 69.19 282 ARG A O 1
ATOM 2059 N N . ARG A 1 283 ? 9.910 27.741 -21.531 1.00 77.00 283 ARG A N 1
ATOM 2060 C CA . ARG A 1 283 ? 10.262 28.542 -20.342 1.00 77.00 283 ARG A CA 1
ATOM 2061 C C . ARG A 1 283 ? 9.052 28.799 -19.445 1.00 77.00 283 ARG A C 1
ATOM 2063 O O . ARG A 1 283 ? 9.198 28.784 -18.220 1.00 77.00 283 ARG A O 1
ATOM 2070 N N . THR A 1 284 ? 7.875 28.991 -20.031 1.00 78.25 284 THR A N 1
ATOM 2071 C CA . THR A 1 284 ? 6.617 29.168 -19.296 1.00 78.25 284 THR A CA 1
ATOM 2072 C C . THR A 1 284 ? 6.220 27.902 -18.542 1.00 78.25 284 THR A C 1
ATOM 2074 O O . THR A 1 284 ? 5.992 27.980 -17.333 1.00 78.25 284 THR A O 1
ATOM 2077 N N . ILE A 1 285 ? 6.243 26.731 -19.191 1.00 75.38 285 ILE A N 1
ATOM 2078 C CA . ILE A 1 285 ? 5.926 25.446 -18.541 1.00 75.38 285 ILE A CA 1
ATOM 2079 C C . ILE A 1 285 ? 6.883 25.178 -17.373 1.00 75.38 285 ILE A C 1
ATOM 2081 O O . ILE A 1 285 ? 6.448 24.823 -16.282 1.00 75.38 285 ILE A O 1
ATOM 2085 N N . ILE A 1 286 ? 8.184 25.431 -17.540 1.00 81.44 286 ILE A N 1
ATOM 2086 C CA . ILE A 1 286 ? 9.171 25.237 -16.464 1.00 81.44 286 ILE A CA 1
ATOM 2087 C C . ILE A 1 286 ? 8.902 26.163 -15.273 1.00 81.44 286 ILE A C 1
ATOM 2089 O O . ILE A 1 286 ? 9.020 25.744 -14.119 1.00 81.44 286 ILE A O 1
ATOM 2093 N N . ARG A 1 287 ? 8.563 27.433 -15.522 1.00 84.81 287 ARG A N 1
ATOM 2094 C CA . ARG A 1 287 ? 8.197 28.374 -14.452 1.00 84.81 287 ARG A CA 1
ATOM 2095 C C . ARG A 1 287 ? 6.936 27.911 -13.729 1.00 84.81 287 ARG A C 1
ATOM 2097 O O . ARG A 1 287 ? 6.925 27.919 -12.500 1.00 84.81 287 ARG A O 1
ATOM 2104 N N . ALA A 1 288 ? 5.926 27.464 -14.475 1.00 85.38 288 ALA A N 1
ATOM 2105 C CA . ALA A 1 288 ? 4.695 26.916 -13.921 1.00 85.38 288 ALA A CA 1
ATOM 2106 C C . ALA A 1 288 ? 4.968 25.668 -13.071 1.00 85.38 288 ALA A C 1
ATOM 2108 O O . ALA A 1 288 ? 4.495 25.592 -11.942 1.00 85.38 288 ALA A O 1
ATOM 2109 N N . LEU A 1 289 ? 5.808 24.749 -13.551 1.00 84.31 289 LEU A N 1
ATOM 2110 C CA . LEU A 1 289 ? 6.183 23.534 -12.833 1.00 84.31 289 LEU A CA 1
ATOM 2111 C C . LEU A 1 289 ? 6.930 23.837 -11.529 1.00 84.31 289 LEU A C 1
ATOM 2113 O O . LEU A 1 289 ? 6.629 23.261 -10.487 1.00 84.31 289 LEU A O 1
ATOM 2117 N N . ARG A 1 290 ? 7.877 24.784 -11.550 1.00 86.44 290 ARG A N 1
ATOM 2118 C CA . ARG A 1 290 ? 8.581 25.228 -10.334 1.00 86.44 290 ARG A CA 1
ATOM 2119 C C . ARG A 1 290 ? 7.623 25.861 -9.331 1.00 86.44 290 ARG A C 1
ATOM 2121 O O . ARG A 1 290 ? 7.709 25.560 -8.143 1.00 86.44 290 ARG A O 1
ATOM 2128 N N . ALA A 1 291 ? 6.724 26.723 -9.802 1.00 88.56 291 ALA A N 1
ATOM 2129 C CA . ALA A 1 291 ? 5.712 27.343 -8.956 1.00 88.56 291 ALA A CA 1
ATOM 2130 C C . ALA A 1 291 ? 4.778 26.290 -8.344 1.00 88.56 291 ALA A C 1
ATOM 2132 O O . ALA A 1 291 ? 4.516 26.339 -7.146 1.00 88.56 291 ALA A O 1
ATOM 2133 N N . LEU A 1 292 ? 4.346 25.312 -9.142 1.00 88.12 292 LEU A N 1
ATOM 2134 C CA . LEU A 1 292 ? 3.509 24.200 -8.709 1.00 88.12 292 LEU A CA 1
ATOM 2135 C C . LEU A 1 292 ? 4.208 23.344 -7.650 1.00 88.12 292 LEU A C 1
ATOM 2137 O O . LEU A 1 292 ? 3.634 23.086 -6.599 1.00 88.12 292 LEU A O 1
ATOM 2141 N N . PHE A 1 293 ? 5.468 22.968 -7.872 1.00 85.00 293 PHE A N 1
ATOM 2142 C CA . PHE A 1 293 ? 6.241 22.204 -6.894 1.00 85.00 293 PHE A CA 1
ATOM 2143 C C . PHE A 1 293 ? 6.375 22.944 -5.559 1.00 85.00 293 PHE A C 1
ATOM 2145 O O . PHE A 1 293 ? 6.148 22.365 -4.498 1.00 85.00 293 PHE A O 1
ATOM 2152 N N . VAL A 1 294 ? 6.700 24.239 -5.601 1.00 88.00 294 VAL A N 1
ATOM 2153 C CA . VAL A 1 294 ? 6.791 25.074 -4.396 1.00 88.00 294 VAL A CA 1
ATOM 2154 C C . VAL A 1 294 ? 5.430 25.175 -3.703 1.00 88.00 294 VAL A C 1
ATOM 2156 O O . VAL A 1 294 ? 5.361 25.003 -2.486 1.00 88.00 294 VAL A O 1
ATOM 2159 N N . ALA A 1 295 ? 4.349 25.389 -4.457 1.00 90.00 295 ALA A N 1
ATOM 2160 C CA . ALA A 1 295 ? 2.991 25.435 -3.921 1.00 90.00 295 ALA A CA 1
ATOM 2161 C C . ALA A 1 295 ? 2.597 24.115 -3.244 1.00 90.00 295 ALA A C 1
ATOM 2163 O O . ALA A 1 295 ? 2.087 24.143 -2.127 1.00 90.00 295 ALA A O 1
ATOM 2164 N N . ASN A 1 296 ? 2.911 22.974 -3.859 1.00 88.31 296 ASN A N 1
ATOM 2165 C CA . ASN A 1 296 ? 2.664 21.653 -3.289 1.00 88.31 296 ASN A CA 1
ATOM 2166 C C . ASN A 1 296 ? 3.455 21.428 -1.997 1.00 88.31 296 ASN A C 1
ATOM 2168 O O . ASN A 1 296 ? 2.883 20.986 -1.005 1.00 88.31 296 ASN A O 1
ATOM 2172 N N . LEU A 1 297 ? 4.741 21.793 -1.954 1.00 86.44 297 LEU A N 1
ATOM 2173 C CA . LEU A 1 297 ? 5.541 21.697 -0.727 1.00 86.44 297 LEU A CA 1
ATOM 2174 C C . LEU A 1 297 ? 4.978 22.566 0.402 1.00 86.44 297 LEU A C 1
ATOM 2176 O O . LEU A 1 297 ? 4.946 22.135 1.554 1.00 86.44 297 LEU A O 1
ATOM 2180 N N . ILE A 1 298 ? 4.516 23.778 0.085 1.00 90.00 298 ILE A N 1
ATOM 2181 C CA . ILE A 1 298 ? 3.860 24.656 1.058 1.00 90.00 298 ILE A CA 1
ATOM 2182 C C . ILE A 1 298 ? 2.544 24.035 1.530 1.00 90.00 298 ILE A C 1
ATOM 2184 O O . ILE A 1 298 ? 2.317 23.960 2.736 1.00 90.00 298 ILE A O 1
ATOM 2188 N N . ALA A 1 299 ? 1.693 23.581 0.609 1.00 89.31 299 ALA A N 1
ATOM 2189 C CA . ALA A 1 299 ? 0.394 22.993 0.921 1.00 89.31 299 ALA A CA 1
ATOM 2190 C C . ALA A 1 299 ? 0.551 21.755 1.810 1.00 89.31 299 ALA A C 1
ATOM 2192 O O . ALA A 1 299 ? -0.065 21.676 2.871 1.00 89.31 299 ALA A O 1
ATOM 2193 N N . MET A 1 300 ? 1.447 20.842 1.438 1.00 89.56 300 MET A N 1
ATOM 2194 C CA . MET A 1 300 ? 1.719 19.628 2.200 1.00 89.56 300 MET A CA 1
ATOM 2195 C C . MET A 1 300 ? 2.449 19.911 3.519 1.00 89.56 300 MET A C 1
ATOM 2197 O O . MET A 1 300 ? 2.154 19.271 4.525 1.00 89.56 300 MET A O 1
ATOM 2201 N N . GLY A 1 301 ? 3.345 20.903 3.569 1.00 90.81 301 GLY A N 1
ATOM 2202 C CA . GLY A 1 301 ? 4.007 21.333 4.804 1.00 90.81 301 GLY A CA 1
ATOM 2203 C C . GLY A 1 301 ? 3.045 21.981 5.807 1.00 90.81 301 GLY A C 1
ATOM 2204 O O . GLY A 1 301 ? 3.077 21.664 6.997 1.00 90.81 301 GLY A O 1
ATOM 2205 N N . LEU A 1 302 ? 2.138 22.844 5.337 1.00 92.00 302 LEU A N 1
ATOM 2206 C CA . LEU A 1 302 ? 1.048 23.391 6.151 1.00 92.00 302 LEU A CA 1
ATOM 2207 C C . LEU A 1 302 ? 0.080 22.286 6.579 1.00 92.00 302 LEU A C 1
ATOM 2209 O O . LEU A 1 302 ? -0.294 22.226 7.750 1.00 92.00 302 LEU A O 1
ATOM 2213 N N . GLY A 1 303 ? -0.266 21.383 5.661 1.00 91.69 303 GLY A N 1
ATOM 2214 C CA . GLY A 1 303 ? -1.076 20.200 5.929 1.00 91.69 303 GLY A CA 1
ATOM 2215 C C . GLY A 1 303 ? -0.473 19.320 7.023 1.00 91.69 303 GLY A C 1
ATOM 2216 O O . GLY A 1 303 ? -1.198 18.887 7.918 1.00 91.69 303 GLY A O 1
ATOM 2217 N N . ALA A 1 304 ? 0.850 19.134 7.030 1.00 92.56 304 ALA A N 1
ATOM 2218 C CA . ALA A 1 304 ? 1.555 18.447 8.106 1.00 92.56 304 ALA A CA 1
ATOM 2219 C C . ALA A 1 304 ? 1.377 19.193 9.437 1.00 92.56 304 ALA A C 1
ATOM 2221 O O . ALA A 1 304 ? 0.904 18.604 10.403 1.00 92.56 304 ALA A O 1
ATOM 2222 N N . VAL A 1 305 ? 1.661 20.500 9.501 1.00 94.12 305 VAL A N 1
ATOM 2223 C CA . VAL A 1 305 ? 1.493 21.293 10.739 1.00 94.12 305 VAL A CA 1
ATOM 2224 C C . VAL A 1 305 ? 0.065 21.204 11.286 1.00 94.12 305 VAL A C 1
ATOM 2226 O O . VAL A 1 305 ? -0.122 21.020 12.490 1.00 94.12 305 VAL A O 1
ATOM 2229 N N . VAL A 1 306 ? -0.941 21.316 10.416 1.00 94.06 306 VAL A N 1
ATOM 2230 C CA . VAL A 1 306 ? -2.353 21.198 10.803 1.00 94.06 306 VAL A CA 1
ATOM 2231 C C . VAL A 1 306 ? -2.664 19.787 11.297 1.00 94.06 306 VAL A C 1
ATOM 2233 O O . VAL A 1 306 ? -3.309 19.647 12.333 1.00 94.06 306 VAL A O 1
ATOM 2236 N N . SER A 1 307 ? -2.147 18.761 10.625 1.00 94.38 307 SER A N 1
ATOM 2237 C CA . SER A 1 307 ? -2.303 17.360 11.022 1.00 94.38 307 SER A CA 1
ATOM 2238 C C . SER A 1 307 ? -1.697 17.084 12.397 1.00 94.38 307 SER A C 1
ATOM 2240 O O . SER A 1 307 ? -2.377 16.536 13.253 1.00 94.38 307 SER A O 1
ATOM 2242 N N . TYR A 1 308 ? -0.471 17.544 12.667 1.00 94.81 308 TYR A N 1
ATOM 2243 C CA . TYR A 1 308 ? 0.179 17.396 13.978 1.00 94.81 308 TYR A CA 1
ATOM 2244 C C . TYR A 1 308 ? -0.609 18.060 15.111 1.00 94.81 308 TYR A C 1
ATOM 2246 O O . TYR A 1 308 ? -0.708 17.501 16.199 1.00 94.81 308 TYR A O 1
ATOM 2254 N N . ARG A 1 309 ? -1.169 19.249 14.866 1.00 92.69 309 ARG A N 1
ATOM 2255 C CA . ARG A 1 309 ? -1.937 20.002 15.873 1.00 92.69 309 ARG A CA 1
ATOM 2256 C C . ARG A 1 309 ? -3.305 19.405 16.171 1.00 92.69 309 ARG A C 1
ATOM 2258 O O . ARG A 1 309 ? -3.849 19.662 17.236 1.00 92.69 309 ARG A O 1
ATOM 2265 N N . ASN A 1 310 ? -3.856 18.659 15.223 1.00 92.44 310 ASN A N 1
ATOM 2266 C CA . ASN A 1 310 ? -5.209 18.122 15.281 1.00 92.44 310 ASN A CA 1
ATOM 2267 C C . ASN A 1 310 ? -5.214 16.586 15.268 1.00 92.44 310 ASN A C 1
ATOM 2269 O O . ASN A 1 310 ? -6.248 15.980 15.000 1.00 92.44 310 ASN A O 1
ATOM 2273 N N . ALA A 1 311 ? -4.080 15.937 15.531 1.00 93.75 311 ALA A N 1
ATOM 2274 C CA . ALA A 1 311 ? -4.050 14.495 15.723 1.00 93.75 311 ALA A CA 1
ATOM 2275 C C . ALA A 1 311 ? -4.911 14.118 16.945 1.00 93.75 311 ALA A C 1
ATOM 2277 O O . ALA A 1 311 ? -4.976 14.899 17.901 1.00 93.75 311 ALA A O 1
ATOM 2278 N N . PRO A 1 312 ? -5.563 12.945 16.941 1.00 94.38 312 PRO A N 1
ATOM 2279 C CA . PRO A 1 312 ? -6.329 12.492 18.092 1.00 94.38 312 PRO A CA 1
ATOM 2280 C C . PRO A 1 312 ? -5.410 12.358 19.314 1.00 94.38 312 PRO A C 1
ATOM 2282 O O . PRO A 1 312 ? -4.312 11.805 19.181 1.00 94.38 312 PRO A O 1
ATOM 2285 N N . PRO A 1 313 ? -5.801 12.857 20.497 1.00 93.00 313 PRO A N 1
ATOM 2286 C CA . PRO A 1 313 ? -4.964 12.758 21.682 1.00 93.00 313 PRO A CA 1
ATOM 2287 C C . PRO A 1 313 ? -4.852 11.300 22.150 1.00 93.00 313 PRO A C 1
ATOM 2289 O O . PRO A 1 313 ? -5.728 10.474 21.897 1.00 93.00 313 PRO A O 1
ATOM 2292 N N . ILE A 1 314 ? -3.762 10.987 22.849 1.00 93.19 314 ILE A N 1
ATOM 2293 C CA . ILE A 1 314 ? -3.663 9.784 23.682 1.00 93.19 314 ILE A CA 1
ATOM 2294 C C . ILE A 1 314 ? -3.782 10.297 25.124 1.00 93.19 314 ILE A C 1
ATOM 2296 O O . ILE A 1 314 ? -2.833 10.948 25.568 1.00 93.19 314 ILE A O 1
ATOM 2300 N N . PRO A 1 315 ? -4.934 10.115 25.799 1.00 89.81 315 PRO A N 1
ATOM 2301 C CA . PRO A 1 315 ? -5.150 10.614 27.160 1.00 89.81 315 PRO A CA 1
ATOM 2302 C C . PRO A 1 315 ? -4.118 10.056 28.141 1.00 89.81 315 PRO A C 1
ATOM 2304 O O . PRO A 1 315 ? -3.794 8.875 28.042 1.00 89.81 315 PRO A O 1
ATOM 2307 N N . GLU A 1 316 ? -3.637 10.873 29.089 1.00 90.00 316 GLU A N 1
ATOM 2308 C CA . GLU A 1 316 ? -2.665 10.448 30.119 1.00 90.00 316 GLU A CA 1
ATOM 2309 C C . GLU A 1 316 ? -3.186 9.242 30.914 1.00 90.00 316 GLU A C 1
ATOM 2311 O O . GLU A 1 316 ? -2.482 8.249 31.114 1.00 90.00 316 GLU A O 1
ATOM 2316 N N . ALA A 1 317 ? -4.459 9.300 31.298 1.00 89.12 317 ALA A N 1
ATOM 2317 C CA . ALA A 1 317 ? -5.198 8.187 31.855 1.00 89.12 317 ALA A CA 1
ATOM 2318 C C . ALA A 1 317 ? -6.683 8.326 31.518 1.00 89.12 317 ALA A C 1
ATOM 2320 O O . ALA A 1 317 ? -7.217 9.428 31.446 1.00 89.12 317 ALA A O 1
ATOM 2321 N N . ILE A 1 318 ? -7.345 7.188 31.336 1.00 89.31 318 ILE A N 1
ATOM 2322 C CA . ILE A 1 318 ? -8.802 7.099 31.321 1.00 89.31 318 ILE A CA 1
ATOM 2323 C C . ILE A 1 318 ? -9.234 6.576 32.685 1.00 89.31 318 ILE A C 1
ATOM 2325 O O . ILE A 1 318 ? -8.720 5.549 33.150 1.00 89.31 318 ILE A O 1
ATOM 2329 N N . HIS A 1 319 ? -10.166 7.281 33.318 1.00 91.00 319 HIS A N 1
ATOM 2330 C CA . HIS A 1 319 ? -10.653 6.981 34.660 1.00 91.00 319 HIS A CA 1
ATOM 2331 C C . HIS A 1 319 ? -12.069 6.400 34.630 1.00 91.00 319 HIS A C 1
ATOM 2333 O O . HIS A 1 319 ? -12.823 6.628 33.686 1.00 91.00 319 HIS A O 1
ATOM 2339 N N . ASP A 1 320 ? -12.419 5.627 35.654 1.00 91.12 320 ASP A N 1
ATOM 2340 C CA . ASP A 1 320 ? -13.805 5.287 35.964 1.00 91.12 320 ASP A CA 1
ATOM 2341 C C . ASP A 1 320 ? -14.481 6.414 36.770 1.00 91.12 320 ASP A C 1
ATOM 2343 O O . ASP A 1 320 ? -13.824 7.355 37.219 1.00 91.12 320 ASP A O 1
ATOM 2347 N N . ALA A 1 321 ? -15.796 6.302 36.972 1.00 85.88 321 ALA A N 1
ATOM 2348 C CA . ALA A 1 321 ? -16.592 7.283 37.717 1.00 85.88 321 ALA A CA 1
ATOM 2349 C C . ALA A 1 321 ? -16.181 7.458 39.200 1.00 85.88 321 ALA A C 1
ATOM 2351 O O . ALA A 1 321 ? -16.594 8.425 39.840 1.00 85.88 321 ALA A O 1
ATOM 2352 N N . ASP A 1 322 ? -15.388 6.536 39.762 1.00 87.31 322 ASP A N 1
ATOM 2353 C CA . ASP A 1 322 ? -14.853 6.607 41.128 1.00 87.31 322 ASP A CA 1
ATOM 2354 C C . ASP A 1 322 ? -13.408 7.166 41.157 1.00 87.31 322 ASP A C 1
ATOM 2356 O O . ASP A 1 322 ? -12.781 7.242 42.220 1.00 87.31 322 ASP A O 1
ATOM 2360 N N . GLY A 1 323 ? -12.861 7.569 40.002 1.00 85.50 323 GLY A N 1
ATOM 2361 C CA . GLY A 1 323 ? -11.497 8.079 39.832 1.00 85.50 323 GLY A CA 1
ATOM 2362 C C . GLY A 1 323 ? -10.419 6.996 39.671 1.00 85.50 323 GLY A C 1
ATOM 2363 O O . GLY A 1 323 ? -9.227 7.312 39.600 1.00 85.50 323 GLY A O 1
ATOM 2364 N N . GLY A 1 324 ? -10.798 5.718 39.601 1.00 90.50 324 GLY A N 1
ATOM 2365 C CA . GLY A 1 324 ? -9.895 4.593 39.370 1.00 90.50 324 GLY A CA 1
ATOM 2366 C C . GLY A 1 324 ? -9.353 4.566 37.939 1.00 90.50 324 GLY A C 1
ATOM 2367 O O . GLY A 1 324 ? -10.076 4.806 36.980 1.00 90.50 324 GLY A O 1
ATOM 2368 N N . THR A 1 325 ? -8.063 4.273 37.757 1.00 92.75 325 THR A N 1
ATOM 2369 C CA . THR A 1 325 ? -7.447 4.222 36.418 1.00 92.75 325 THR A CA 1
ATOM 2370 C C . THR A 1 325 ? -7.837 2.945 35.668 1.00 92.75 325 THR A C 1
ATOM 2372 O O . THR A 1 325 ? -7.553 1.833 36.117 1.00 92.75 325 THR A O 1
ATOM 2375 N N . VAL A 1 326 ? -8.419 3.099 34.478 1.00 92.38 326 VAL A N 1
ATOM 2376 C CA . VAL A 1 326 ? -8.800 2.005 33.568 1.00 92.38 326 VAL A CA 1
ATOM 2377 C C . VAL A 1 326 ? -7.643 1.640 32.633 1.00 92.38 326 VAL A C 1
ATOM 2379 O O . VAL A 1 326 ? -7.281 0.464 32.482 1.00 92.38 326 VAL A O 1
ATOM 2382 N N . VAL A 1 327 ? -7.046 2.654 32.003 1.00 94.00 327 VAL A N 1
ATOM 2383 C CA . VAL A 1 327 ? -5.912 2.534 31.077 1.00 94.00 327 VAL A CA 1
ATOM 2384 C C . VAL A 1 327 ? -5.092 3.828 31.087 1.00 94.00 327 VAL A C 1
ATOM 2386 O O . VAL A 1 327 ? -5.642 4.898 31.327 1.00 94.00 327 VAL A O 1
ATOM 2389 N N . THR A 1 328 ? -3.785 3.725 30.851 1.00 94.50 328 THR A N 1
ATOM 2390 C CA . THR A 1 328 ? -2.847 4.859 30.778 1.00 94.50 328 THR A CA 1
ATOM 2391 C C . THR A 1 328 ? -2.339 5.067 29.352 1.00 94.50 328 THR A C 1
ATOM 2393 O O . THR A 1 328 ? -2.396 4.149 28.526 1.00 94.50 328 THR A O 1
ATOM 2396 N N . ASP A 1 329 ? -1.787 6.243 29.052 1.00 93.50 329 ASP A N 1
ATOM 2397 C CA . ASP A 1 329 ? -1.156 6.499 27.752 1.00 93.50 329 ASP A CA 1
ATOM 2398 C C . ASP A 1 329 ? 0.021 5.544 27.484 1.00 93.50 329 ASP A C 1
ATOM 2400 O O . ASP A 1 329 ? 0.184 5.051 26.366 1.00 93.50 329 ASP A O 1
ATOM 2404 N N . GLU A 1 330 ? 0.803 5.221 28.518 1.00 94.50 330 GLU A N 1
ATOM 2405 C CA . GLU A 1 330 ? 1.894 4.248 28.471 1.00 94.50 330 GLU A CA 1
ATOM 2406 C C . GLU A 1 330 ? 1.405 2.883 27.982 1.00 94.50 330 GLU A C 1
ATOM 2408 O O . GLU A 1 330 ? 2.037 2.277 27.114 1.00 94.50 330 GLU A O 1
ATOM 2413 N N . ALA A 1 331 ? 0.248 2.425 28.470 1.00 95.25 331 ALA A N 1
ATOM 2414 C CA . ALA A 1 331 ? -0.353 1.163 28.057 1.00 95.25 331 ALA A CA 1
ATOM 2415 C C . ALA A 1 331 ? -0.783 1.175 26.582 1.00 95.25 331 ALA A C 1
ATOM 2417 O O . ALA A 1 331 ? -0.499 0.224 25.851 1.00 95.25 331 ALA A O 1
ATOM 2418 N N . VAL A 1 332 ? -1.403 2.267 26.122 1.00 96.25 332 VAL A N 1
ATOM 2419 C CA . VAL A 1 332 ? -1.801 2.447 24.714 1.00 96.25 332 VAL A CA 1
ATOM 2420 C C . VAL A 1 332 ? -0.571 2.475 23.801 1.00 96.25 332 VAL A C 1
ATOM 2422 O O . VAL A 1 332 ? -0.526 1.799 22.771 1.00 96.25 332 VAL A O 1
ATOM 2425 N N . ARG A 1 333 ? 0.472 3.219 24.187 1.00 95.56 333 ARG A N 1
ATOM 2426 C CA . ARG A 1 333 ? 1.739 3.296 23.441 1.00 95.56 333 ARG A CA 1
ATOM 2427 C C . ARG A 1 333 ? 2.463 1.953 23.420 1.00 95.56 333 ARG A C 1
ATOM 2429 O O . ARG A 1 333 ? 2.999 1.581 22.378 1.00 95.56 333 ARG A O 1
ATOM 2436 N N . ALA A 1 334 ? 2.469 1.218 24.531 1.00 95.38 334 ALA A N 1
ATOM 2437 C CA . ALA A 1 334 ? 3.005 -0.138 24.606 1.00 95.38 334 ALA A CA 1
ATOM 2438 C C . ALA A 1 334 ? 2.249 -1.079 23.656 1.00 95.38 334 ALA A C 1
ATOM 2440 O O . ALA A 1 334 ? 2.867 -1.809 22.883 1.00 95.38 334 ALA A O 1
ATOM 2441 N N . GLY A 1 335 ? 0.919 -0.980 23.625 1.00 96.69 335 GLY A N 1
ATOM 2442 C CA . GLY A 1 335 ? 0.067 -1.716 22.696 1.00 96.69 335 GLY A CA 1
ATOM 2443 C C . GLY A 1 335 ? 0.381 -1.446 21.232 1.00 96.69 335 GLY A C 1
ATOM 2444 O O . GLY A 1 335 ? 0.492 -2.384 20.444 1.00 96.69 335 GLY A O 1
ATOM 2445 N N . LYS A 1 336 ? 0.628 -0.181 20.871 1.00 96.44 336 LYS A N 1
ATOM 2446 C CA . LYS A 1 336 ? 1.089 0.179 19.523 1.00 96.44 336 LYS A CA 1
ATOM 2447 C C . LYS A 1 336 ? 2.419 -0.503 19.174 1.00 96.44 336 LYS A C 1
ATOM 2449 O O . LYS A 1 336 ? 2.578 -0.993 18.058 1.00 96.44 336 LYS A O 1
ATOM 2454 N N . LYS A 1 337 ? 3.376 -0.560 20.107 1.00 95.38 337 LYS A N 1
ATOM 2455 C CA . LYS A 1 337 ? 4.669 -1.241 19.887 1.00 95.38 337 LYS A CA 1
ATOM 2456 C C . LYS A 1 337 ? 4.483 -2.743 19.672 1.00 95.38 337 LYS A C 1
ATOM 2458 O O . LYS A 1 337 ? 5.111 -3.305 18.777 1.00 95.38 337 LYS A O 1
ATOM 2463 N N . VAL A 1 338 ? 3.595 -3.378 20.439 1.00 95.56 338 VAL A N 1
ATOM 2464 C CA . VAL A 1 338 ? 3.219 -4.789 20.244 1.00 95.56 338 VAL A CA 1
ATOM 2465 C C . VAL A 1 338 ? 2.593 -4.989 18.862 1.00 95.56 338 VAL A C 1
ATOM 2467 O O . VAL A 1 338 ? 3.053 -5.840 18.108 1.00 95.56 338 VAL A O 1
ATOM 2470 N N . PHE A 1 339 ? 1.621 -4.151 18.485 1.00 96.19 339 PHE A N 1
ATOM 2471 C CA . PHE A 1 339 ? 0.994 -4.177 17.160 1.00 96.19 339 PHE A CA 1
ATOM 2472 C C . PHE A 1 339 ? 2.025 -4.122 16.023 1.00 96.19 339 PHE A C 1
ATOM 2474 O O . PHE A 1 339 ? 1.977 -4.929 15.091 1.00 96.19 339 PHE A O 1
ATOM 2481 N N . GLN A 1 340 ? 2.978 -3.193 16.121 1.00 95.12 340 GLN A N 1
ATOM 2482 C CA . GLN A 1 340 ? 3.998 -2.995 15.098 1.00 95.12 340 GLN A CA 1
ATOM 2483 C C . GLN A 1 340 ? 5.017 -4.145 15.054 1.00 95.12 340 GLN A C 1
ATOM 2485 O O . GLN A 1 340 ? 5.246 -4.731 13.998 1.00 95.12 340 GLN A O 1
ATOM 2490 N N . SER A 1 341 ? 5.609 -4.504 16.193 1.00 93.19 341 SER A N 1
ATOM 2491 C CA . SER A 1 341 ? 6.636 -5.557 16.259 1.00 93.19 341 SER A CA 1
ATOM 2492 C C . SER A 1 341 ? 6.124 -6.916 15.767 1.00 93.19 341 SER A C 1
ATOM 2494 O O . SER A 1 341 ? 6.802 -7.564 14.967 1.00 93.19 341 SER A O 1
ATOM 2496 N N . ALA A 1 342 ? 4.895 -7.290 16.142 1.00 93.00 342 ALA A N 1
ATOM 2497 C CA . ALA A 1 342 ? 4.245 -8.528 15.711 1.00 93.00 342 ALA A CA 1
ATOM 2498 C C . ALA A 1 342 ? 3.782 -8.505 14.239 1.00 93.00 342 ALA A C 1
ATOM 2500 O O . ALA A 1 342 ? 3.328 -9.518 13.712 1.00 93.00 342 ALA A O 1
ATOM 2501 N N . GLY A 1 343 ? 3.878 -7.361 13.549 1.00 94.56 343 GLY A N 1
ATOM 2502 C CA . GLY A 1 343 ? 3.452 -7.232 12.155 1.00 94.56 343 GLY A CA 1
ATOM 2503 C C . GLY A 1 343 ? 1.948 -7.402 11.960 1.00 94.56 343 GLY A C 1
ATOM 2504 O O . GLY A 1 343 ? 1.520 -7.881 10.912 1.00 94.56 343 GLY A O 1
ATOM 2505 N N . LEU A 1 344 ? 1.134 -7.013 12.946 1.00 95.81 344 LEU A N 1
ATOM 2506 C CA . LEU A 1 344 ? -0.313 -7.248 12.924 1.00 95.81 344 LEU A CA 1
ATOM 2507 C C . LEU A 1 344 ? -1.045 -6.475 11.817 1.00 95.81 344 LEU A C 1
ATOM 2509 O O . LEU A 1 344 ? -2.078 -6.948 11.348 1.00 95.81 344 LEU A O 1
ATOM 2513 N N . MET A 1 345 ? -0.470 -5.379 11.309 1.00 96.19 345 MET A N 1
ATOM 2514 C CA . MET A 1 345 ? -0.947 -4.695 10.094 1.00 96.19 345 MET A CA 1
ATOM 2515 C C . MET A 1 345 ? -0.864 -5.574 8.832 1.00 96.19 345 MET A C 1
ATOM 2517 O O . MET A 1 345 ? -1.514 -5.293 7.830 1.00 96.19 345 MET A O 1
ATOM 2521 N N . ASN A 1 346 ? -0.058 -6.642 8.861 1.00 95.88 346 ASN A N 1
ATOM 2522 C CA . ASN A 1 346 ? 0.020 -7.644 7.801 1.00 95.88 346 ASN A CA 1
ATOM 2523 C C . ASN A 1 346 ? -0.833 -8.895 8.078 1.00 95.88 346 ASN A C 1
ATOM 2525 O O . ASN A 1 346 ? -0.968 -9.732 7.188 1.00 95.88 346 ASN A O 1
ATOM 2529 N N . GLN A 1 347 ? -1.430 -9.015 9.268 1.00 94.94 347 GLN A N 1
ATOM 2530 C CA . GLN A 1 347 ? -2.397 -10.066 9.610 1.00 94.94 347 GLN A CA 1
ATOM 2531 C C . GLN A 1 347 ? -3.834 -9.590 9.361 1.00 94.94 347 GLN A C 1
ATOM 2533 O O . GLN A 1 347 ? -4.601 -10.246 8.660 1.00 94.94 347 GLN A O 1
ATOM 2538 N N . GLY A 1 348 ? -4.179 -8.425 9.905 1.00 95.69 348 GLY A N 1
ATOM 2539 C CA . GLY A 1 348 ? -5.446 -7.720 9.713 1.00 95.69 348 GLY A CA 1
ATOM 2540 C C . GLY A 1 348 ? -5.187 -6.245 9.420 1.00 95.69 348 GLY A C 1
ATOM 2541 O O . GLY A 1 348 ? -4.129 -5.900 8.898 1.00 95.69 348 GLY A O 1
ATOM 2542 N N . SER A 1 349 ? -6.117 -5.369 9.779 1.00 97.62 349 SER A N 1
ATOM 2543 C CA . SER A 1 349 ? -5.989 -3.924 9.556 1.00 97.62 349 SER A CA 1
ATOM 2544 C C . SER A 1 349 ? -6.176 -3.123 10.844 1.00 97.62 349 SER A C 1
ATOM 2546 O O . SER A 1 349 ? -6.627 -3.647 11.863 1.00 97.62 349 SER A O 1
ATOM 2548 N N . ILE A 1 350 ? -5.788 -1.851 10.813 1.00 97.88 350 ILE A N 1
ATOM 2549 C CA . ILE A 1 350 ? -6.135 -0.869 11.840 1.00 97.88 350 ILE A CA 1
ATOM 2550 C C . ILE A 1 350 ? -6.518 0.434 11.149 1.00 97.88 350 ILE A C 1
ATOM 2552 O O . ILE A 1 350 ? -5.833 0.854 10.214 1.00 97.88 350 ILE A O 1
ATOM 2556 N N . LEU A 1 351 ? -7.615 1.062 11.580 1.00 97.69 351 LEU A N 1
ATOM 2557 C CA . LEU A 1 351 ? -8.199 2.204 10.869 1.00 97.69 351 LEU A CA 1
ATOM 2558 C C . LEU A 1 351 ? -8.410 1.924 9.365 1.00 97.69 351 LEU A C 1
ATOM 2560 O O . LEU A 1 351 ? -8.207 2.812 8.546 1.00 97.69 351 LEU A O 1
ATOM 2564 N N . GLY A 1 352 ? -8.721 0.672 8.998 1.00 96.00 352 GLY A N 1
ATOM 2565 C CA . GLY A 1 352 ? -8.945 0.231 7.617 1.00 96.00 352 GLY A CA 1
ATOM 2566 C C . GLY A 1 352 ? -7.676 -0.019 6.795 1.00 96.00 352 GLY A C 1
ATOM 2567 O O . GLY A 1 352 ? -7.749 -0.640 5.736 1.00 96.00 352 GLY A O 1
ATOM 2568 N N . ASN A 1 353 ? -6.495 0.361 7.291 1.00 96.88 353 ASN A N 1
ATOM 2569 C CA . ASN A 1 353 ? -5.225 0.139 6.601 1.00 96.88 353 ASN A CA 1
ATOM 2570 C C . ASN A 1 353 ? -4.550 -1.162 7.058 1.00 96.88 353 ASN A C 1
ATOM 2572 O O . ASN A 1 353 ? -4.323 -1.377 8.252 1.00 96.88 353 ASN A O 1
ATOM 2576 N N . GLY A 1 354 ? -4.189 -2.022 6.101 1.00 95.75 354 GLY A N 1
ATOM 2577 C CA . GLY A 1 354 ? -3.456 -3.264 6.341 1.00 95.75 354 GLY A CA 1
ATOM 2578 C C . GLY A 1 354 ? -3.965 -4.456 5.528 1.00 95.75 354 GLY A C 1
ATOM 2579 O O . GLY A 1 354 ? -4.325 -4.359 4.354 1.00 95.75 354 GLY A O 1
ATOM 2580 N N . ALA A 1 355 ? -3.926 -5.631 6.142 1.00 95.88 355 ALA A N 1
ATOM 2581 C CA . ALA A 1 355 ? -4.314 -6.905 5.563 1.00 95.88 355 ALA A CA 1
ATOM 2582 C C . ALA A 1 355 ? -5.789 -7.256 5.753 1.00 95.88 355 ALA A C 1
ATOM 2584 O O . ALA A 1 355 ? -6.491 -6.707 6.597 1.00 95.88 355 ALA A O 1
ATOM 2585 N N . TYR A 1 356 ? -6.223 -8.258 4.986 1.00 93.56 356 TYR A N 1
ATOM 2586 C CA . TYR A 1 356 ? -7.635 -8.609 4.827 1.00 93.56 356 TYR A CA 1
ATOM 2587 C C . TYR A 1 356 ? -7.995 -9.991 5.381 1.00 93.56 356 TYR A C 1
ATOM 2589 O O . TYR A 1 356 ? -9.145 -10.414 5.276 1.00 93.56 356 TYR A O 1
ATOM 2597 N N . PHE A 1 357 ? -7.010 -10.686 5.954 1.00 94.25 357 PHE A N 1
ATOM 2598 C CA . PHE A 1 357 ? -7.110 -12.070 6.414 1.00 94.25 357 PHE A CA 1
ATOM 2599 C C . PHE A 1 357 ? -7.676 -12.197 7.829 1.00 94.25 357 PHE A C 1
ATOM 2601 O O . PHE A 1 357 ? -8.539 -13.046 8.077 1.00 94.25 357 PHE A O 1
ATOM 2608 N N . GLY A 1 358 ? -7.188 -11.351 8.735 1.00 94.00 358 GLY A N 1
ATOM 2609 C CA . GLY A 1 358 ? -7.758 -11.104 10.052 1.00 94.00 358 GLY A CA 1
ATOM 2610 C C . GLY A 1 358 ? -8.756 -9.944 10.043 1.00 94.00 358 GLY A C 1
ATOM 2611 O O . GLY A 1 358 ? -9.072 -9.372 8.995 1.00 94.00 358 GLY A O 1
ATOM 2612 N N . VAL A 1 359 ? -9.212 -9.596 11.244 1.00 96.38 359 VAL A N 1
ATOM 2613 C CA . VAL A 1 359 ? -10.153 -8.496 11.495 1.00 96.38 359 VAL A CA 1
ATOM 2614 C C . VAL A 1 359 ? -9.496 -7.125 11.308 1.00 96.38 359 VAL A C 1
ATOM 2616 O O . VAL A 1 359 ? -8.269 -7.002 11.300 1.00 96.38 359 VAL A O 1
ATOM 2619 N N . ASP A 1 360 ? -10.314 -6.079 11.201 1.00 98.31 360 ASP A N 1
ATOM 2620 C CA . ASP A 1 360 ? -9.851 -4.723 11.493 1.00 98.31 360 ASP A CA 1
ATOM 2621 C C . ASP A 1 360 ? -9.884 -4.495 13.009 1.00 98.31 360 ASP A C 1
ATOM 2623 O O . ASP A 1 360 ? -10.946 -4.586 13.618 1.00 98.31 360 ASP A O 1
ATOM 2627 N N . LEU A 1 361 ? -8.734 -4.221 13.629 1.00 98.12 361 LEU A N 1
ATOM 2628 C CA . LEU A 1 361 ? -8.617 -4.103 15.086 1.00 98.12 361 LEU A CA 1
ATOM 2629 C C . LEU A 1 361 ? -9.444 -2.950 15.659 1.00 98.12 361 LEU A C 1
ATOM 2631 O O . LEU A 1 361 ? -9.886 -3.046 16.801 1.00 98.12 361 LEU A O 1
ATOM 2635 N N . THR A 1 362 ? -9.641 -1.869 14.901 1.00 98.56 362 THR A N 1
ATOM 2636 C CA . THR A 1 362 ? -10.443 -0.728 15.348 1.00 98.56 362 THR A CA 1
ATOM 2637 C C . THR A 1 362 ? -11.922 -1.096 15.360 1.00 98.56 362 THR A C 1
ATOM 2639 O O . THR A 1 362 ? -12.593 -0.912 16.376 1.00 98.56 362 THR A O 1
ATOM 2642 N N . ALA A 1 363 ? -12.420 -1.661 14.260 1.00 98.38 363 ALA A N 1
ATOM 2643 C CA . ALA A 1 363 ? -13.815 -2.067 14.147 1.00 98.38 363 ALA A CA 1
ATOM 2644 C C . ALA A 1 363 ? -14.170 -3.248 15.066 1.00 98.38 363 ALA A C 1
ATOM 2646 O O . ALA A 1 363 ? -15.240 -3.243 15.670 1.00 98.38 363 ALA A O 1
ATOM 2647 N N . ASP A 1 364 ? -13.274 -4.228 15.215 1.00 98.25 364 ASP A N 1
ATOM 2648 C CA . ASP A 1 364 ? -13.447 -5.376 16.115 1.00 98.25 364 ASP A CA 1
ATOM 2649 C C . ASP A 1 364 ? -13.505 -4.922 17.580 1.00 98.25 364 ASP A C 1
ATOM 2651 O O . ASP A 1 364 ? -14.451 -5.260 18.289 1.00 98.25 364 ASP A O 1
ATOM 2655 N N . ALA A 1 365 ? -12.572 -4.067 18.019 1.00 98.50 365 ALA A N 1
ATOM 2656 C CA . ALA A 1 365 ? -12.601 -3.518 19.374 1.00 98.50 365 ALA A CA 1
ATOM 2657 C C . ALA A 1 365 ? -13.863 -2.681 19.639 1.00 98.50 365 ALA A C 1
ATOM 2659 O O . ALA A 1 365 ? -14.430 -2.768 20.730 1.00 98.50 365 ALA A O 1
ATOM 2660 N N . LEU A 1 366 ? -14.327 -1.897 18.657 1.00 98.19 366 LEU A N 1
ATOM 2661 C CA . LEU A 1 366 ? -15.562 -1.119 18.772 1.00 98.19 366 LEU A CA 1
ATOM 2662 C C . LEU A 1 366 ? -16.801 -2.021 18.877 1.00 98.19 366 LEU A C 1
ATOM 2664 O O . LEU A 1 366 ? -17.660 -1.769 19.727 1.00 98.19 366 LEU A O 1
ATOM 2668 N N . SER A 1 367 ? -16.883 -3.076 18.059 1.00 98.00 367 SER A N 1
ATOM 2669 C CA . SER A 1 367 ? -17.990 -4.043 18.093 1.00 98.00 367 SER A CA 1
ATOM 2670 C C . SER A 1 367 ? -18.029 -4.769 19.432 1.00 98.00 367 SER A C 1
ATOM 2672 O O . SER A 1 367 ? -19.035 -4.698 20.136 1.00 98.00 367 SER A O 1
ATOM 2674 N N . LEU A 1 368 ? -16.899 -5.346 19.859 1.00 98.31 368 LEU A N 1
ATOM 2675 C CA . LEU A 1 368 ? -16.796 -6.065 21.129 1.00 98.31 368 LEU A CA 1
ATOM 2676 C C . LEU A 1 368 ? -17.094 -5.157 22.332 1.00 98.31 368 LEU A C 1
ATOM 2678 O O . LEU A 1 368 ? -17.784 -5.578 23.263 1.00 98.31 368 LEU A O 1
ATOM 2682 N N . LYS A 1 369 ? -16.623 -3.898 22.318 1.00 97.88 369 LYS A N 1
ATOM 2683 C CA . LYS A 1 369 ? -16.952 -2.915 23.366 1.00 97.88 369 LYS A CA 1
ATOM 2684 C C . LYS A 1 369 ? -18.464 -2.672 23.412 1.00 97.88 369 LYS A C 1
ATOM 2686 O O . LYS A 1 369 ? -19.068 -2.739 24.482 1.00 97.88 369 LYS A O 1
ATOM 2691 N N . THR A 1 370 ? -19.077 -2.429 22.256 1.00 97.69 370 THR A N 1
ATOM 2692 C CA . THR A 1 370 ? -20.511 -2.129 22.132 1.00 97.69 370 THR A CA 1
ATOM 2693 C C . THR A 1 370 ? -21.378 -3.312 22.565 1.00 97.69 370 THR A C 1
ATOM 2695 O O . THR A 1 370 ? -22.329 -3.135 23.328 1.00 97.69 370 THR A O 1
ATOM 2698 N N . GLU A 1 371 ? -21.045 -4.524 22.126 1.00 97.44 371 GLU A N 1
ATOM 2699 C CA . GLU A 1 371 ? -21.735 -5.763 22.499 1.00 97.44 371 GLU A CA 1
ATOM 2700 C C . GLU A 1 371 ? -21.641 -6.022 24.004 1.00 97.44 371 GLU A C 1
ATOM 2702 O O . GLU A 1 371 ? -22.663 -6.241 24.654 1.00 97.44 371 GLU A O 1
ATOM 2707 N N . ALA A 1 372 ? -20.453 -5.888 24.600 1.00 98.12 372 ALA A N 1
ATOM 2708 C CA . ALA A 1 372 ? -20.276 -6.077 26.038 1.00 98.12 372 ALA A CA 1
ATOM 2709 C C . ALA A 1 372 ? -21.074 -5.059 26.876 1.00 98.12 372 ALA A C 1
ATOM 2711 O O . ALA A 1 372 ? -21.632 -5.417 27.917 1.00 98.12 372 ALA A O 1
ATOM 2712 N N . MET A 1 373 ? -21.189 -3.803 26.425 1.00 98.06 373 MET A N 1
ATOM 2713 C CA . MET A 1 373 ? -22.044 -2.803 27.080 1.00 98.06 373 MET A CA 1
ATOM 2714 C C . MET A 1 373 ? -23.536 -3.140 26.950 1.00 98.06 373 MET A C 1
ATOM 2716 O O . MET A 1 373 ? -24.302 -2.973 27.902 1.00 98.06 373 MET A O 1
ATOM 2720 N N . ARG A 1 374 ? -23.972 -3.634 25.786 1.00 97.69 374 ARG A N 1
ATOM 2721 C CA . ARG A 1 374 ? -25.362 -4.067 25.569 1.00 97.69 374 ARG A CA 1
ATOM 2722 C C . ARG A 1 374 ? -25.728 -5.251 26.455 1.00 97.69 374 ARG A C 1
ATOM 2724 O O . ARG A 1 374 ? -26.776 -5.219 27.097 1.00 97.69 374 ARG A O 1
ATOM 2731 N N . GLU A 1 375 ? -24.846 -6.240 26.541 1.00 97.94 375 GLU A N 1
ATOM 2732 C CA . GLU A 1 375 ? -24.978 -7.397 27.429 1.00 97.94 375 GLU A CA 1
ATOM 2733 C C . GLU A 1 375 ? -25.049 -6.980 28.902 1.00 97.94 375 GLU A C 1
ATOM 2735 O O . GLU A 1 375 ? -25.908 -7.455 29.648 1.00 97.94 375 GLU A O 1
ATOM 2740 N N . TYR A 1 376 ? -24.207 -6.029 29.319 1.00 97.88 376 TYR A N 1
ATOM 2741 C CA . TYR A 1 376 ? -24.245 -5.467 30.669 1.00 97.88 376 TYR A CA 1
ATOM 2742 C C . TYR A 1 376 ? -25.635 -4.899 31.005 1.00 97.88 376 TYR A C 1
ATOM 2744 O O . TYR A 1 376 ? -26.235 -5.261 32.021 1.00 97.88 376 TYR A O 1
ATOM 2752 N N . TYR A 1 377 ? -26.195 -4.069 30.121 1.00 97.81 377 TYR A N 1
ATOM 2753 C CA . TYR A 1 377 ? -27.509 -3.459 30.338 1.00 97.81 377 TYR A CA 1
ATOM 2754 C C . TYR A 1 377 ? -28.687 -4.413 30.166 1.00 97.81 377 TYR A C 1
ATOM 2756 O O . TYR A 1 377 ? -29.729 -4.212 30.796 1.00 97.81 377 TYR A O 1
ATOM 2764 N N . ALA A 1 378 ? -28.550 -5.447 29.340 1.00 97.06 378 ALA A N 1
ATOM 2765 C CA . ALA A 1 378 ? -29.552 -6.497 29.234 1.00 97.06 378 ALA A CA 1
ATOM 2766 C C . ALA A 1 378 ? -29.683 -7.267 30.554 1.00 97.06 378 ALA A C 1
ATOM 2768 O O . ALA A 1 378 ? -30.796 -7.436 31.062 1.00 97.06 378 ALA A O 1
ATOM 2769 N N . ARG A 1 379 ? -28.549 -7.617 31.172 1.00 96.06 379 ARG A N 1
ATOM 2770 C CA . ARG A 1 379 ? -28.514 -8.274 32.486 1.00 96.06 379 ARG A CA 1
ATOM 2771 C C . ARG A 1 379 ? -29.009 -7.372 33.610 1.00 96.06 379 ARG A C 1
ATOM 2773 O O . ARG A 1 379 ? -29.742 -7.843 34.474 1.00 96.06 379 ARG A O 1
ATOM 2780 N N . GLU A 1 380 ? -28.697 -6.073 33.577 1.00 95.12 380 GLU A N 1
ATOM 2781 C CA . GLU A 1 380 ? -29.259 -5.092 34.526 1.00 95.12 380 GLU A CA 1
ATOM 2782 C C . GLU A 1 380 ? -30.799 -5.061 34.466 1.00 95.12 380 GLU A C 1
ATOM 2784 O O . GLU A 1 380 ? -31.474 -4.876 35.477 1.00 95.12 380 GLU A O 1
ATOM 2789 N N . ARG A 1 381 ? -31.370 -5.313 33.282 1.00 93.69 381 ARG A N 1
ATOM 2790 C CA . ARG A 1 381 ? -32.820 -5.413 33.052 1.00 93.69 381 ARG A CA 1
ATOM 2791 C C . ARG A 1 381 ? -33.402 -6.804 33.327 1.00 93.69 381 ARG A C 1
ATOM 2793 O O . ARG A 1 381 ? -34.595 -7.003 33.109 1.00 93.69 381 ARG A O 1
ATOM 2800 N N . GLY A 1 382 ? -32.596 -7.746 33.813 1.00 92.75 382 GLY A N 1
ATOM 2801 C CA . GLY A 1 382 ? -33.016 -9.105 34.151 1.00 92.75 382 GLY A CA 1
ATOM 2802 C C . GLY A 1 382 ? -33.154 -10.061 32.962 1.00 92.75 382 GLY A C 1
ATOM 2803 O O . GLY A 1 382 ? -33.750 -11.122 33.131 1.00 92.75 382 GLY A O 1
ATOM 2804 N N . ALA A 1 383 ? -32.636 -9.711 31.780 1.00 94.94 383 ALA A N 1
ATOM 2805 C CA . ALA A 1 383 ? -32.548 -10.626 30.642 1.00 94.94 383 ALA A CA 1
ATOM 2806 C C . ALA A 1 383 ? -31.234 -11.426 30.671 1.00 94.94 383 ALA A C 1
ATOM 2808 O O . ALA A 1 383 ? -30.228 -10.963 31.208 1.00 94.94 383 ALA A O 1
ATOM 2809 N N . GLU A 1 384 ? -31.238 -12.626 30.085 1.00 93.31 384 GLU A N 1
ATOM 2810 C CA . GLU A 1 384 ? -30.040 -13.480 30.011 1.00 93.31 384 GLU A CA 1
ATOM 2811 C C . GLU A 1 384 ? -28.997 -12.943 29.017 1.00 93.31 384 GLU A C 1
ATOM 2813 O O . GLU A 1 384 ? -27.796 -13.074 29.259 1.00 93.31 384 GLU A O 1
ATOM 2818 N N . SER A 1 385 ? -29.460 -12.302 27.940 1.00 95.94 385 SER A N 1
ATOM 2819 C CA . SER A 1 385 ? -28.644 -11.672 26.899 1.00 95.94 385 SER A CA 1
ATOM 2820 C C . SER A 1 385 ? -29.366 -10.482 26.263 1.00 95.94 385 SER A C 1
ATOM 2822 O O . SER A 1 385 ? -30.564 -10.271 26.490 1.00 95.94 385 SER A O 1
ATOM 2824 N N . PHE A 1 386 ? -28.653 -9.706 25.446 1.00 95.62 386 PHE A N 1
ATOM 2825 C CA . PHE A 1 386 ? -29.245 -8.640 24.640 1.00 95.62 386 PHE A CA 1
ATOM 2826 C C . PHE A 1 386 ? -30.311 -9.181 23.677 1.00 95.62 386 PHE A C 1
ATOM 2828 O O . PHE A 1 386 ? -31.405 -8.621 23.608 1.00 95.62 386 PHE A O 1
ATOM 2835 N N . ASP A 1 387 ? -30.046 -10.316 23.029 1.00 94.88 387 ASP A N 1
ATOM 2836 C CA . ASP A 1 387 ? -30.979 -10.949 22.088 1.00 94.88 387 ASP A CA 1
ATOM 2837 C C . ASP A 1 387 ? -32.251 -11.481 22.765 1.00 94.88 387 ASP A C 1
ATOM 2839 O O . ASP A 1 387 ? -33.301 -11.577 22.133 1.00 94.88 387 ASP A O 1
ATOM 2843 N N . ALA A 1 388 ? -32.189 -11.791 24.066 1.00 95.62 388 ALA A N 1
ATOM 2844 C CA . ALA A 1 388 ? -33.349 -12.218 24.846 1.00 95.62 388 ALA A CA 1
ATOM 2845 C C . ALA A 1 388 ? -34.313 -11.063 25.188 1.00 95.62 388 ALA A C 1
ATOM 2847 O O . ALA A 1 388 ? -35.440 -11.302 25.635 1.00 95.62 388 ALA A O 1
ATOM 2848 N N . LEU A 1 389 ? -33.899 -9.805 24.999 1.00 95.00 389 LEU A N 1
ATOM 2849 C CA . LEU A 1 389 ? -34.797 -8.656 25.098 1.00 95.00 389 LEU A CA 1
ATOM 2850 C C . LEU A 1 389 ? -35.710 -8.601 23.866 1.00 95.00 389 LEU A C 1
ATOM 2852 O O . LEU A 1 389 ? -35.259 -8.804 22.745 1.00 95.00 389 LEU A O 1
ATOM 2856 N N . GLY A 1 390 ? -36.980 -8.227 24.048 1.00 94.06 390 GLY A N 1
ATOM 2857 C CA . GLY A 1 390 ? -37.828 -7.848 22.909 1.00 94.06 390 GLY A CA 1
ATOM 2858 C C . GLY A 1 390 ? -37.356 -6.543 22.250 1.00 94.06 390 GLY A C 1
ATOM 2859 O O . GLY A 1 390 ? -36.652 -5.753 22.883 1.00 94.06 390 GLY A O 1
ATOM 2860 N N . ASP A 1 391 ? -37.812 -6.267 21.026 1.00 94.31 391 ASP A N 1
ATOM 2861 C CA . ASP A 1 391 ? -37.355 -5.155 20.167 1.00 94.31 391 ASP A CA 1
ATOM 2862 C C . ASP A 1 391 ? -37.274 -3.795 20.883 1.00 94.31 391 ASP A C 1
ATOM 2864 O O . ASP A 1 391 ? -36.277 -3.079 20.796 1.00 94.31 391 ASP A O 1
ATOM 2868 N N . ASN A 1 392 ? -38.298 -3.443 21.670 1.00 94.44 392 ASN A N 1
ATOM 2869 C CA . ASN A 1 392 ? -38.317 -2.190 22.437 1.00 94.44 392 ASN A CA 1
ATOM 2870 C C . ASN A 1 392 ? -37.208 -2.135 23.503 1.00 94.44 392 ASN A C 1
ATOM 2872 O O . ASN A 1 392 ? -36.657 -1.070 23.788 1.00 94.44 392 ASN A O 1
ATOM 2876 N N . GLY A 1 393 ? -36.891 -3.278 24.115 1.00 94.94 393 GLY A N 1
ATOM 2877 C CA . GLY A 1 393 ? -35.803 -3.417 25.077 1.00 94.94 393 GLY A CA 1
ATOM 2878 C C . GLY A 1 393 ? -34.441 -3.268 24.407 1.00 94.94 393 GLY A C 1
ATOM 2879 O O . GLY A 1 393 ? -33.622 -2.483 24.885 1.00 94.94 393 GLY A O 1
ATOM 2880 N N . GLN A 1 394 ? -34.239 -3.945 23.274 1.00 95.44 394 GLN A N 1
ATOM 2881 C CA . GLN A 1 394 ? -33.014 -3.848 22.476 1.00 95.44 394 GLN A CA 1
ATOM 2882 C C . GLN A 1 394 ? -32.767 -2.421 21.973 1.00 95.44 394 GLN A C 1
ATOM 2884 O O . GLN A 1 394 ? -31.660 -1.895 22.113 1.00 95.44 394 GLN A O 1
ATOM 2889 N N . ALA A 1 395 ? -33.804 -1.750 21.465 1.00 95.00 395 ALA A N 1
ATOM 2890 C CA . ALA A 1 395 ? -33.725 -0.362 21.019 1.00 95.00 395 ALA A CA 1
ATOM 2891 C C . ALA A 1 395 ? -33.371 0.590 22.174 1.00 95.00 395 ALA A C 1
ATOM 2893 O O . ALA A 1 395 ? -32.510 1.459 22.030 1.00 95.00 395 ALA A O 1
ATOM 2894 N N . ALA A 1 396 ? -33.987 0.406 23.348 1.00 95.88 396 ALA A N 1
ATOM 2895 C CA . ALA A 1 396 ? -33.710 1.228 24.524 1.00 95.88 396 ALA A CA 1
ATOM 2896 C C . ALA A 1 396 ? -32.276 1.047 25.049 1.00 95.88 396 ALA A C 1
ATOM 2898 O O . ALA A 1 396 ? -31.640 2.031 25.434 1.00 95.88 396 ALA A O 1
ATOM 2899 N N . VAL A 1 397 ? -31.773 -0.192 25.071 1.00 96.81 397 VAL A N 1
ATOM 2900 C CA . VAL A 1 397 ? -30.389 -0.497 25.459 1.00 96.81 397 VAL A CA 1
ATOM 2901 C C . VAL A 1 397 ? -29.407 0.060 24.431 1.00 96.81 397 VAL A C 1
ATOM 2903 O O . VAL A 1 397 ? -28.474 0.757 24.814 1.00 96.81 397 VAL A O 1
ATOM 2906 N N . THR A 1 398 ? -29.656 -0.143 23.136 1.00 95.75 398 THR A N 1
ATOM 2907 C CA . THR A 1 398 ? -28.819 0.399 22.054 1.00 95.75 398 THR A CA 1
ATOM 2908 C C . THR A 1 398 ? -28.702 1.917 22.137 1.00 95.75 398 THR A C 1
ATOM 2910 O O . THR A 1 398 ? -27.596 2.446 22.154 1.00 95.75 398 THR A O 1
ATOM 2913 N N . ALA A 1 399 ? -29.828 2.621 22.279 1.00 95.62 399 ALA A N 1
ATOM 2914 C CA . ALA A 1 399 ? -29.824 4.075 22.394 1.00 95.62 399 ALA A CA 1
ATOM 2915 C C . ALA A 1 399 ? -29.125 4.567 23.674 1.00 95.62 399 ALA A C 1
ATOM 2917 O O . ALA A 1 399 ? -28.598 5.676 23.694 1.00 95.62 399 ALA A O 1
ATOM 2918 N N . ARG A 1 400 ? -29.140 3.781 24.762 1.00 95.88 400 ARG A N 1
ATOM 2919 C CA . ARG A 1 400 ? -28.369 4.094 25.976 1.00 95.88 400 ARG A CA 1
ATOM 2920 C C . ARG A 1 400 ? -26.872 3.961 25.720 1.00 95.88 400 ARG A C 1
ATOM 2922 O O . ARG A 1 400 ? -26.153 4.898 26.032 1.00 95.88 400 ARG A O 1
ATOM 2929 N N . VAL A 1 401 ? -26.437 2.843 25.138 1.00 96.12 401 VAL A N 1
ATOM 2930 C CA . VAL A 1 401 ? -25.022 2.591 24.827 1.00 96.12 401 VAL A CA 1
ATOM 2931 C C . VAL A 1 401 ? -24.462 3.671 23.904 1.00 96.12 401 VAL A C 1
ATOM 2933 O O . VAL A 1 401 ? -23.414 4.217 24.211 1.00 96.12 401 VAL A O 1
ATOM 2936 N N . GLN A 1 402 ? -25.192 4.045 22.848 1.00 94.19 402 GLN A N 1
ATOM 2937 C CA . GLN A 1 402 ? -24.797 5.143 21.956 1.00 94.19 402 GLN A CA 1
ATOM 2938 C C . GLN A 1 402 ? -24.583 6.451 22.723 1.00 94.19 402 GLN A C 1
ATOM 2940 O O . GLN A 1 402 ? -23.503 7.017 22.667 1.00 94.19 402 GLN A O 1
ATOM 2945 N N . ARG A 1 403 ? -25.558 6.879 23.541 1.00 92.12 403 ARG A N 1
ATOM 2946 C CA . ARG A 1 403 ? -25.416 8.110 24.339 1.00 92.12 403 ARG A CA 1
ATOM 2947 C C . ARG A 1 403 ? -24.236 8.081 25.307 1.00 92.12 403 ARG A C 1
ATOM 2949 O O . ARG A 1 403 ? -23.681 9.133 25.591 1.00 92.12 403 ARG A O 1
ATOM 2956 N N . GLU A 1 404 ? -23.906 6.920 25.868 1.00 92.75 404 GLU A N 1
ATOM 2957 C CA . GLU A 1 404 ? -22.755 6.793 26.766 1.00 92.75 404 GLU A CA 1
ATOM 2958 C C . GLU A 1 404 ? -21.429 6.864 26.000 1.00 92.75 404 GLU A C 1
ATOM 2960 O O . GLU A 1 404 ? -20.537 7.584 26.434 1.00 92.75 404 GLU A O 1
ATOM 2965 N N . LEU A 1 405 ? -21.325 6.216 24.834 1.00 92.31 405 LEU A N 1
ATOM 2966 C CA . LEU A 1 405 ? -20.157 6.338 23.952 1.00 92.31 405 LEU A CA 1
ATOM 2967 C C . LEU A 1 405 ? -19.976 7.773 23.425 1.00 92.31 405 LEU A C 1
ATOM 2969 O O . LEU A 1 405 ? -18.850 8.260 23.357 1.00 92.31 405 LEU A O 1
ATOM 2973 N N . ASP A 1 406 ? -21.068 8.469 23.102 1.00 86.88 406 ASP A N 1
ATOM 2974 C CA . ASP A 1 406 ? -21.032 9.877 22.690 1.00 86.88 406 ASP A CA 1
ATOM 2975 C C . ASP A 1 406 ? -20.574 10.776 23.853 1.00 86.88 406 ASP A C 1
ATOM 2977 O O . ASP A 1 406 ? -19.781 11.703 23.669 1.00 86.88 406 ASP A O 1
ATOM 2981 N N . ALA A 1 407 ? -21.041 10.490 25.076 1.00 84.69 407 ALA A N 1
ATOM 2982 C CA . ALA A 1 407 ? -20.699 11.250 26.277 1.00 84.69 407 ALA A CA 1
ATOM 2983 C C . ALA A 1 407 ? -19.230 11.092 26.699 1.00 84.69 407 ALA A C 1
ATOM 2985 O O . ALA A 1 407 ? -18.711 11.976 27.382 1.00 84.69 407 ALA A O 1
ATOM 2986 N N . THR A 1 408 ? -18.544 10.028 26.266 1.00 78.81 408 THR A N 1
ATOM 2987 C CA . THR A 1 408 ? -17.105 9.840 26.501 1.00 78.81 408 THR A CA 1
ATOM 2988 C C . THR A 1 408 ? -16.204 10.471 25.435 1.00 78.81 408 THR A C 1
ATOM 2990 O O . THR A 1 408 ? -15.026 10.127 25.292 1.00 78.81 408 THR A O 1
ATOM 2993 N N . SER A 1 409 ? -16.726 11.467 24.716 1.00 69.75 409 SER A N 1
ATOM 2994 C CA . SER A 1 409 ? -15.971 12.289 23.769 1.00 69.75 409 SER A CA 1
ATOM 2995 C C . SER A 1 409 ? -15.119 13.341 24.490 1.00 69.75 409 SER A C 1
ATOM 2997 O O . SER A 1 409 ? -15.605 14.394 24.899 1.00 69.75 409 SER A O 1
ATOM 2999 N N . GLY A 1 410 ? -13.820 13.078 24.636 1.00 67.44 410 GLY A N 1
ATOM 3000 C CA . GLY A 1 410 ? -12.846 14.058 25.128 1.00 67.44 410 GLY A CA 1
ATOM 3001 C C . GLY A 1 410 ? -11.678 13.437 25.902 1.00 67.44 410 GLY A C 1
ATOM 3002 O O . GLY A 1 410 ? -11.792 12.317 26.389 1.00 67.44 410 GLY A O 1
ATOM 3003 N N . PRO A 1 411 ? -10.536 14.138 26.023 1.00 61.78 411 PRO A N 1
ATOM 3004 C CA . PRO A 1 411 ? -9.349 13.609 26.699 1.00 61.78 411 PRO A CA 1
ATOM 3005 C C . PRO A 1 411 ? -9.532 13.404 28.212 1.00 61.78 411 PRO A C 1
ATOM 3007 O O . PRO A 1 411 ? -8.819 12.587 28.780 1.00 61.78 411 PRO A O 1
ATOM 3010 N N . ASP A 1 412 ? -10.492 14.096 28.833 1.00 69.62 412 ASP A N 1
ATOM 3011 C CA . ASP A 1 412 ? -10.809 13.995 30.267 1.00 69.62 412 ASP A CA 1
ATOM 3012 C C . ASP A 1 412 ? -12.089 13.174 30.528 1.00 69.62 412 ASP A C 1
ATOM 3014 O O . ASP A 1 412 ? -12.693 13.274 31.594 1.00 69.62 412 ASP A O 1
ATOM 3018 N N . ALA A 1 413 ? -12.566 12.419 29.533 1.00 71.00 413 ALA A N 1
ATOM 3019 C CA . ALA A 1 413 ? -13.804 11.661 29.650 1.00 71.00 413 ALA A CA 1
ATOM 3020 C C . ALA A 1 413 ? -13.669 10.475 30.621 1.00 71.00 413 ALA A C 1
ATOM 3022 O O . ALA A 1 413 ? -12.738 9.671 30.529 1.00 71.00 413 ALA A O 1
ATOM 3023 N N . GLU A 1 414 ? -14.641 10.342 31.522 1.00 85.44 414 GLU A N 1
ATOM 3024 C CA . GLU A 1 414 ? -14.748 9.220 32.456 1.00 85.44 414 GLU A CA 1
ATOM 3025 C C . GLU A 1 414 ? -15.549 8.076 31.825 1.00 85.44 414 GLU A C 1
ATOM 3027 O O . GLU A 1 414 ? -16.634 8.287 31.285 1.00 85.44 414 GLU A O 1
ATOM 3032 N N . HIS A 1 415 ? -15.037 6.851 31.922 1.00 90.25 415 HIS A N 1
ATOM 3033 C CA . HIS A 1 415 ? -15.740 5.660 31.457 1.00 90.25 415 HIS A CA 1
ATOM 3034 C C . HIS A 1 415 ? -16.874 5.271 32.412 1.00 90.25 415 HIS A C 1
ATOM 3036 O O . HIS A 1 415 ? -16.686 5.160 33.629 1.00 90.25 415 HIS A O 1
ATOM 3042 N N . SER A 1 416 ? -18.042 4.955 31.846 1.00 93.06 416 SER A N 1
ATOM 3043 C CA . SER A 1 416 ? -19.166 4.405 32.606 1.00 93.06 416 SER A CA 1
ATOM 3044 C C . SER A 1 416 ? -18.849 3.001 33.160 1.00 93.06 416 SER A C 1
ATOM 3046 O O . SER A 1 416 ? -17.978 2.300 32.633 1.00 93.06 416 SER A O 1
ATOM 3048 N N . PRO A 1 417 ? -19.572 2.503 34.185 1.00 94.62 417 PRO A N 1
ATOM 3049 C CA . PRO A 1 417 ? -19.384 1.134 34.676 1.00 94.62 417 PRO A CA 1
ATOM 3050 C C . PRO A 1 417 ? -19.517 0.057 33.585 1.00 94.62 417 PRO A C 1
ATOM 3052 O O . PRO A 1 417 ? -18.824 -0.964 33.640 1.00 94.62 417 PRO A O 1
ATOM 3055 N N . ALA A 1 418 ? -20.371 0.287 32.581 1.00 95.88 418 ALA A N 1
ATOM 3056 C CA . ALA A 1 418 ? -20.512 -0.612 31.441 1.00 95.88 418 ALA A CA 1
ATOM 3057 C C . ALA A 1 418 ? -19.295 -0.541 30.510 1.00 95.88 418 ALA A C 1
ATOM 3059 O O . ALA A 1 418 ? -18.827 -1.583 30.055 1.00 95.88 418 ALA A O 1
ATOM 3060 N N . GLU A 1 419 ? -18.731 0.647 30.271 1.00 95.06 419 GLU A N 1
ATOM 3061 C CA . GLU A 1 419 ? -17.494 0.794 29.495 1.00 95.06 419 GLU A CA 1
ATOM 3062 C C . GLU A 1 419 ? -16.293 0.159 30.193 1.00 95.06 419 GLU A C 1
ATOM 3064 O O . GLU A 1 419 ? -15.503 -0.525 29.546 1.00 95.06 419 GLU A O 1
ATOM 3069 N N . VAL A 1 420 ? -16.168 0.313 31.515 1.00 96.00 420 VAL A N 1
ATOM 3070 C CA . VAL A 1 420 ? -15.113 -0.347 32.302 1.00 96.00 420 VAL A CA 1
ATOM 3071 C C . VAL A 1 420 ? -15.250 -1.868 32.222 1.00 96.00 420 VAL A C 1
ATOM 3073 O O . VAL A 1 420 ? -14.253 -2.579 32.060 1.00 96.00 420 VAL A O 1
ATOM 3076 N N . HIS A 1 421 ? -16.481 -2.386 32.313 1.00 96.88 421 HIS A N 1
ATOM 3077 C CA . HIS A 1 421 ? -16.753 -3.808 32.123 1.00 96.88 421 HIS A CA 1
ATOM 3078 C C . HIS A 1 421 ? -16.350 -4.268 30.716 1.00 96.88 421 HIS A C 1
ATOM 3080 O O . HIS A 1 421 ? -15.599 -5.237 30.585 1.00 96.88 421 HIS A O 1
ATOM 3086 N N . ALA A 1 422 ? -16.784 -3.544 29.685 1.00 97.50 422 ALA A N 1
ATOM 3087 C CA . ALA A 1 422 ? -16.486 -3.838 28.291 1.00 97.50 422 ALA A CA 1
ATOM 3088 C C . ALA A 1 422 ? -14.980 -3.806 27.992 1.00 97.50 422 ALA A C 1
ATOM 3090 O O . ALA A 1 422 ? -14.462 -4.736 27.382 1.00 97.50 422 ALA A O 1
ATOM 3091 N N . HIS A 1 423 ? -14.245 -2.815 28.508 1.00 96.69 423 HIS A N 1
ATOM 3092 C CA . HIS A 1 423 ? -12.786 -2.717 28.369 1.00 96.69 423 HIS A CA 1
ATOM 3093 C C . HIS A 1 423 ? -12.088 -3.980 28.888 1.00 96.69 423 HIS A C 1
ATOM 3095 O O . HIS A 1 423 ? -11.184 -4.514 28.242 1.00 96.69 423 HIS A O 1
ATOM 3101 N N . ARG A 1 424 ? -12.527 -4.502 30.042 1.00 97.56 424 ARG A N 1
ATOM 3102 C CA . ARG A 1 424 ? -11.993 -5.755 30.602 1.00 97.56 424 ARG A CA 1
ATOM 3103 C C . ARG A 1 424 ? -12.338 -6.965 29.734 1.00 97.56 424 ARG A C 1
ATOM 3105 O O . ARG A 1 424 ? -11.465 -7.799 29.527 1.00 97.56 424 ARG A O 1
ATOM 3112 N N . GLN A 1 425 ? -13.562 -7.054 29.210 1.00 98.38 425 GLN A N 1
ATOM 3113 C CA . GLN A 1 425 ? -13.955 -8.155 28.320 1.00 98.38 425 GLN A CA 1
ATOM 3114 C C . GLN A 1 425 ? -13.127 -8.170 27.029 1.00 98.38 425 GLN A C 1
ATOM 3116 O O . GLN A 1 425 ? -12.634 -9.223 26.634 1.00 98.38 425 GLN A O 1
ATOM 3121 N N . VAL A 1 426 ? -12.897 -7.007 26.413 1.00 98.50 426 VAL A N 1
ATOM 3122 C CA . VAL A 1 426 ? -12.090 -6.898 25.186 1.00 98.50 426 VAL A CA 1
ATOM 3123 C C . VAL A 1 426 ? -10.635 -7.311 25.431 1.00 98.50 426 VAL A C 1
ATOM 3125 O O . VAL A 1 426 ? -10.065 -8.039 24.621 1.00 98.50 426 VAL A O 1
ATOM 3128 N N . ARG A 1 427 ? -10.040 -6.922 26.571 1.00 98.44 427 ARG A N 1
ATOM 3129 C CA . ARG A 1 427 ? -8.693 -7.379 26.963 1.00 98.44 427 ARG A CA 1
ATOM 3130 C C . ARG A 1 427 ? -8.596 -8.902 27.006 1.00 98.44 427 ARG A C 1
ATOM 3132 O O . ARG A 1 427 ? -7.670 -9.459 26.426 1.00 98.44 427 ARG A O 1
ATOM 3139 N N . GLU A 1 428 ? -9.542 -9.568 27.660 1.00 98.25 428 GLU A N 1
ATOM 3140 C CA . GLU A 1 428 ? -9.520 -11.031 27.777 1.00 98.25 428 GLU A CA 1
ATOM 3141 C C . GLU A 1 428 ? -9.834 -11.723 26.439 1.00 98.25 428 GLU A C 1
ATOM 3143 O O . GLU A 1 428 ? -9.191 -12.717 26.104 1.00 98.25 428 GLU A O 1
ATOM 3148 N N . ALA A 1 429 ? -10.715 -11.154 25.609 1.00 98.06 429 ALA A N 1
ATOM 3149 C CA . ALA A 1 429 ? -10.952 -11.650 24.251 1.00 98.06 429 ALA A CA 1
ATOM 3150 C C . ALA A 1 429 ? -9.674 -11.614 23.392 1.00 98.06 429 ALA A C 1
ATOM 3152 O O . ALA A 1 429 ? -9.385 -12.555 22.653 1.00 98.06 429 ALA A O 1
ATOM 3153 N N . TYR A 1 430 ? -8.871 -10.554 23.516 1.00 98.19 430 TYR A N 1
ATOM 3154 C CA . TYR A 1 430 ? -7.598 -10.429 22.803 1.00 98.19 430 TYR A CA 1
ATOM 3155 C C . TYR A 1 430 ? -6.517 -11.353 23.374 1.00 98.19 430 TYR A C 1
ATOM 3157 O O . TYR A 1 430 ? -5.717 -11.875 22.600 1.00 98.19 430 TYR A O 1
ATOM 3165 N N . VAL A 1 431 ? -6.489 -11.587 24.693 1.00 98.38 431 VAL A N 1
ATOM 3166 C CA . VAL A 1 431 ? -5.612 -12.600 25.310 1.00 98.38 431 VAL A CA 1
ATOM 3167 C C . VAL A 1 431 ? -5.910 -13.976 24.730 1.00 98.38 431 VAL A C 1
ATOM 3169 O O . VAL A 1 431 ? -4.989 -14.634 24.246 1.00 98.38 431 VAL A O 1
ATOM 3172 N N . SER A 1 432 ? -7.182 -14.369 24.691 1.00 97.75 432 SER A N 1
ATOM 3173 C CA . SER A 1 432 ? -7.560 -15.661 24.124 1.00 97.75 432 SER A CA 1
ATOM 3174 C C . SER A 1 432 ? -7.188 -15.751 22.642 1.00 97.75 432 SER A C 1
ATOM 3176 O O . SER A 1 432 ? -6.481 -16.659 22.219 1.00 97.75 432 SER A O 1
ATOM 3178 N N . ARG A 1 433 ? -7.521 -14.728 21.850 1.00 95.81 433 ARG A N 1
ATOM 3179 C CA . ARG A 1 433 ? -7.268 -14.752 20.405 1.00 95.81 433 ARG A CA 1
ATOM 3180 C C . ARG A 1 433 ? -5.783 -14.712 20.021 1.00 95.81 433 ARG A C 1
ATOM 3182 O O . ARG A 1 433 ? -5.383 -15.415 19.100 1.00 95.81 433 ARG A O 1
ATOM 3189 N N . TYR A 1 434 ? -4.975 -13.863 20.660 1.00 95.81 434 TYR A N 1
ATOM 3190 C CA . TYR A 1 434 ? -3.611 -13.555 20.198 1.00 95.81 434 TYR A CA 1
ATOM 3191 C C . TYR A 1 434 ? -2.491 -14.154 21.052 1.00 95.81 434 TYR A C 1
ATOM 3193 O O . TYR A 1 434 ? -1.362 -14.236 20.572 1.00 95.81 434 TYR A O 1
ATOM 3201 N N . HIS A 1 435 ? -2.763 -14.556 22.295 1.00 95.25 435 HIS A N 1
ATOM 3202 C CA . HIS A 1 435 ? -1.779 -15.238 23.139 1.00 95.25 435 HIS A CA 1
ATOM 3203 C C . HIS A 1 435 ? -2.067 -16.738 23.241 1.00 95.25 435 HIS A C 1
ATOM 3205 O O . HIS A 1 435 ? -1.190 -17.537 22.919 1.00 95.25 435 HIS A O 1
ATOM 3211 N N . GLU A 1 436 ? -3.287 -17.127 23.628 1.00 96.06 436 GLU A N 1
ATOM 3212 C CA . GLU A 1 436 ? -3.687 -18.549 23.642 1.00 96.06 436 GLU A CA 1
ATOM 3213 C C . GLU A 1 436 ? -3.788 -19.105 22.209 1.00 96.06 436 GLU A C 1
ATOM 3215 O O . GLU A 1 436 ? -3.489 -20.272 21.966 1.00 96.06 436 GLU A O 1
ATOM 3220 N N . GLY A 1 437 ? -4.102 -18.232 21.248 1.00 92.00 437 GLY A N 1
ATOM 3221 C CA . GLY A 1 437 ? -4.140 -18.530 19.823 1.00 92.00 437 GLY A CA 1
ATOM 3222 C C . GLY A 1 437 ? -5.542 -18.893 19.341 1.00 92.00 437 GLY A C 1
ATOM 3223 O O . GLY A 1 437 ? -6.385 -19.388 20.082 1.00 92.00 437 GLY A O 1
ATOM 3224 N N . ASP A 1 438 ? -5.778 -18.665 18.054 1.00 92.56 438 ASP A N 1
ATOM 3225 C CA . ASP A 1 438 ? -7.029 -18.982 17.372 1.00 92.56 438 ASP A CA 1
ATOM 3226 C C . ASP A 1 438 ? -6.675 -19.542 15.991 1.00 92.56 438 ASP A C 1
ATOM 3228 O O . ASP A 1 438 ? -6.487 -18.814 15.007 1.00 92.56 438 ASP A O 1
ATOM 3232 N N . ARG A 1 439 ? -6.499 -20.867 15.943 1.00 87.19 439 ARG A N 1
ATOM 3233 C CA . ARG A 1 439 ? -6.063 -21.565 14.728 1.00 87.19 439 ARG A CA 1
ATOM 3234 C C . ARG A 1 439 ? -7.065 -21.423 13.591 1.00 87.19 439 ARG A C 1
ATOM 3236 O O . ARG A 1 439 ? -6.630 -21.294 12.448 1.00 87.19 439 ARG A O 1
ATOM 3243 N N . ASP A 1 440 ? -8.358 -21.364 13.891 1.00 88.88 440 ASP A N 1
ATOM 3244 C CA . ASP A 1 440 ? -9.398 -21.162 12.880 1.00 88.88 440 ASP A CA 1
ATOM 3245 C C . ASP A 1 440 ? -9.273 -19.769 12.247 1.00 88.88 440 ASP A C 1
ATOM 3247 O O . ASP A 1 440 ? -9.491 -19.607 11.051 1.00 88.88 440 ASP A O 1
ATOM 3251 N N . ARG A 1 441 ? -8.789 -18.766 12.992 1.00 90.38 441 ARG A N 1
ATOM 3252 C CA . ARG A 1 441 ? -8.414 -17.445 12.450 1.00 90.38 441 ARG A CA 1
ATOM 3253 C C . ARG A 1 441 ? -7.012 -17.387 11.830 1.00 90.38 441 ARG A C 1
ATOM 3255 O O . ARG A 1 441 ? -6.618 -16.329 11.333 1.00 90.38 441 ARG A O 1
ATOM 3262 N N . GLY A 1 442 ? -6.263 -18.488 11.805 1.00 89.06 442 GLY A N 1
ATOM 3263 C CA . GLY A 1 442 ? -4.876 -18.529 11.329 1.00 89.06 442 GLY A CA 1
ATOM 3264 C C . GLY A 1 442 ? -3.901 -17.793 12.256 1.00 89.06 442 GLY A C 1
ATOM 3265 O O . GLY A 1 442 ? -2.934 -17.193 11.783 1.00 89.06 442 GLY A O 1
ATOM 3266 N N . ILE A 1 443 ? -4.186 -17.791 13.563 1.00 90.88 443 ILE A N 1
ATOM 3267 C CA . ILE A 1 443 ? -3.336 -17.228 14.616 1.00 90.88 443 ILE A CA 1
ATOM 3268 C C . ILE A 1 443 ? -2.771 -18.399 15.440 1.00 90.88 443 ILE A C 1
ATOM 3270 O O . ILE A 1 443 ? -3.541 -19.099 16.100 1.00 90.88 443 ILE A O 1
ATOM 3274 N N . PRO A 1 444 ? -1.452 -18.661 15.400 1.00 89.19 444 PRO A N 1
ATOM 3275 C CA . PRO A 1 444 ? -0.853 -19.747 16.170 1.00 89.19 444 PRO A CA 1
ATOM 3276 C C . PRO A 1 444 ? -0.873 -19.458 17.680 1.00 89.19 444 PRO A C 1
ATOM 3278 O O . PRO A 1 444 ? -0.931 -18.306 18.112 1.00 89.19 444 PRO A O 1
ATOM 3281 N N . GLU A 1 445 ? -0.796 -20.516 18.487 1.00 89.50 445 GLU A N 1
ATOM 3282 C CA . GLU A 1 445 ? -0.573 -20.396 19.932 1.00 89.50 445 GLU A CA 1
ATOM 3283 C C . GLU A 1 445 ? 0.751 -19.666 20.190 1.00 89.50 445 GLU A C 1
ATOM 3285 O O . GLU A 1 445 ? 1.760 -19.935 19.534 1.00 89.50 445 GLU A O 1
ATOM 3290 N N . GLY A 1 446 ? 0.742 -18.712 21.122 1.00 87.81 446 GLY A N 1
ATOM 3291 C CA . GLY A 1 446 ? 1.907 -17.881 21.407 1.00 87.81 446 GLY A CA 1
ATOM 3292 C C . GLY A 1 446 ? 2.264 -16.891 20.296 1.00 87.81 446 GLY A C 1
ATOM 3293 O O . GLY A 1 446 ? 3.397 -16.420 20.276 1.00 87.81 446 GLY A O 1
ATOM 3294 N N . PHE A 1 447 ? 1.336 -16.550 19.385 1.00 89.88 447 PHE A N 1
ATOM 3295 C CA . PHE A 1 447 ? 1.571 -15.505 18.375 1.00 89.88 447 PHE A CA 1
ATOM 3296 C C . PHE A 1 447 ? 2.047 -14.189 19.012 1.00 89.88 447 PHE A C 1
ATOM 3298 O O . PHE A 1 447 ? 2.934 -13.522 18.484 1.00 89.88 447 PHE A O 1
ATOM 3305 N N . LEU A 1 448 ? 1.487 -13.836 20.173 1.00 93.12 448 LEU A N 1
ATOM 3306 C CA . LEU A 1 448 ? 2.084 -12.889 21.108 1.00 93.12 448 LEU A CA 1
ATOM 3307 C C . LEU A 1 448 ? 2.681 -13.639 22.302 1.00 93.12 448 LEU A C 1
ATOM 3309 O O . LEU A 1 448 ? 2.002 -14.443 22.941 1.00 93.12 448 LEU A O 1
ATOM 3313 N N . ASP A 1 449 ? 3.921 -13.296 22.660 1.00 87.94 449 ASP A N 1
ATOM 3314 C CA . ASP A 1 449 ? 4.708 -14.025 23.668 1.00 87.94 449 ASP A CA 1
ATOM 3315 C C . ASP A 1 449 ? 4.076 -14.067 25.072 1.00 87.94 449 ASP A C 1
ATOM 3317 O O . ASP A 1 449 ? 4.384 -14.953 25.870 1.00 87.94 449 ASP A O 1
ATOM 3321 N N . SER A 1 450 ? 3.209 -13.107 25.415 1.00 94.12 450 SER A N 1
ATOM 3322 C CA . SER A 1 450 ? 2.597 -13.023 26.743 1.00 94.12 450 SER A CA 1
ATOM 3323 C C . SER A 1 450 ? 1.157 -12.511 26.713 1.00 94.12 450 SER A C 1
ATOM 3325 O O . SER A 1 450 ? 0.778 -11.693 25.871 1.00 94.12 450 SER A O 1
ATOM 3327 N N . ALA A 1 451 ? 0.365 -12.918 27.711 1.00 96.31 451 ALA A N 1
ATOM 3328 C CA . ALA A 1 451 ? -0.960 -12.349 27.952 1.00 96.31 451 ALA A CA 1
ATOM 3329 C C . ALA A 1 451 ? -0.903 -10.824 28.160 1.00 96.31 451 ALA A C 1
ATOM 3331 O O . ALA A 1 451 ? -1.826 -10.108 27.786 1.00 96.31 451 ALA A O 1
ATOM 3332 N N . GLU A 1 452 ? 0.193 -10.306 28.720 1.00 96.31 452 GLU A N 1
ATOM 3333 C CA . GLU A 1 452 ? 0.379 -8.866 28.884 1.00 96.31 452 GLU A CA 1
ATOM 3334 C C . GLU A 1 452 ? 0.498 -8.151 27.532 1.00 96.31 452 GLU A C 1
ATOM 3336 O O . GLU A 1 452 ? -0.172 -7.143 27.324 1.00 96.31 452 GLU A O 1
ATOM 3341 N N . HIS A 1 453 ? 1.252 -8.702 26.573 1.00 96.19 453 HIS A N 1
ATOM 3342 C CA . HIS A 1 453 ? 1.311 -8.165 25.207 1.00 96.19 453 HIS A CA 1
ATOM 3343 C C . HIS A 1 453 ? -0.082 -8.076 24.578 1.00 96.19 453 HIS A C 1
ATOM 3345 O O . HIS A 1 453 ? -0.438 -7.040 24.016 1.00 96.19 453 HIS A O 1
ATOM 3351 N N . ALA A 1 454 ? -0.894 -9.124 24.728 1.00 97.69 454 ALA A N 1
ATOM 3352 C CA . ALA A 1 454 ? -2.254 -9.149 24.204 1.00 97.69 454 ALA A CA 1
ATOM 3353 C C . ALA A 1 454 ? -3.182 -8.126 24.889 1.00 97.69 454 ALA A C 1
ATOM 3355 O O . ALA A 1 454 ? -3.947 -7.442 24.206 1.00 97.69 454 ALA A O 1
ATOM 3356 N N . ARG A 1 455 ? -3.075 -7.933 26.213 1.00 98.25 455 ARG A N 1
ATOM 3357 C CA . ARG A 1 455 ? -3.827 -6.879 26.921 1.00 98.25 455 ARG A CA 1
ATOM 3358 C C . ARG A 1 455 ? -3.426 -5.479 26.464 1.00 98.25 455 ARG A C 1
ATOM 3360 O O . ARG A 1 455 ? -4.297 -4.632 26.284 1.00 98.25 455 ARG A O 1
ATOM 3367 N N . ARG A 1 456 ? -2.132 -5.235 26.227 1.00 97.81 456 ARG A N 1
ATOM 3368 C CA . ARG A 1 456 ? -1.657 -3.950 25.688 1.00 97.81 456 ARG A CA 1
ATOM 3369 C C . ARG A 1 456 ? -2.125 -3.735 24.256 1.00 97.81 456 ARG A C 1
ATOM 3371 O O . ARG A 1 456 ? -2.567 -2.638 23.930 1.00 97.81 456 ARG A O 1
ATOM 3378 N N . LEU A 1 457 ? -2.112 -4.769 23.416 1.00 98.31 457 LEU A N 1
ATOM 3379 C CA . LEU A 1 457 ? -2.703 -4.696 22.080 1.00 98.31 457 LEU A CA 1
ATOM 3380 C C . LEU A 1 457 ? -4.184 -4.289 22.144 1.00 98.31 457 LEU A C 1
ATOM 3382 O O . LEU A 1 457 ? -4.605 -3.420 21.381 1.00 98.31 457 LEU A O 1
ATOM 3386 N N . ALA A 1 458 ? -4.953 -4.869 23.070 1.00 98.56 458 ALA A N 1
ATOM 3387 C CA . ALA A 1 458 ? -6.349 -4.499 23.285 1.00 98.56 458 ALA A CA 1
ATOM 3388 C C . ALA A 1 458 ? -6.505 -3.034 23.719 1.00 98.56 458 ALA A C 1
ATOM 3390 O O . ALA A 1 458 ? -7.370 -2.342 23.195 1.00 98.56 458 ALA A O 1
ATOM 3391 N N . ASP A 1 459 ? -5.646 -2.534 24.616 1.00 98.19 459 ASP A N 1
ATOM 3392 C CA . ASP A 1 459 ? -5.645 -1.121 25.031 1.00 98.19 459 ASP A CA 1
ATOM 3393 C C . ASP A 1 459 ? -5.437 -0.173 23.843 1.00 98.19 459 ASP A C 1
ATOM 3395 O O . ASP A 1 459 ? -6.119 0.844 23.718 1.00 98.19 459 ASP A O 1
ATOM 3399 N N . PHE A 1 460 ? -4.527 -0.524 22.935 1.00 98.38 460 PHE A N 1
ATOM 3400 C CA . PHE A 1 460 ? -4.299 0.242 21.714 1.00 98.38 460 PHE A CA 1
ATOM 3401 C C . PHE A 1 460 ? -5.478 0.169 20.737 1.00 98.38 460 PHE A C 1
ATOM 3403 O O . PHE A 1 460 ? -5.899 1.201 20.212 1.00 98.38 460 PHE A O 1
ATOM 3410 N N . ALA A 1 461 ? -6.049 -1.019 20.528 1.00 98.50 461 ALA A N 1
ATOM 3411 C CA . ALA A 1 461 ? -7.223 -1.193 19.679 1.00 98.50 461 ALA A CA 1
ATOM 3412 C C . ALA A 1 461 ? -8.437 -0.418 20.227 1.00 98.50 461 ALA A C 1
ATOM 3414 O O . ALA A 1 461 ? -9.101 0.293 19.474 1.00 98.50 461 ALA A O 1
ATOM 3415 N N . LEU A 1 462 ? -8.663 -0.454 21.544 1.00 97.81 462 LEU A N 1
ATOM 3416 C CA . LEU A 1 462 ? -9.705 0.314 22.230 1.00 97.81 462 LEU A CA 1
ATOM 3417 C C . LEU A 1 462 ? -9.481 1.824 22.140 1.00 97.81 462 LEU A C 1
ATOM 3419 O O . LEU A 1 462 ? -10.450 2.556 21.971 1.00 97.81 462 LEU A O 1
ATOM 3423 N N . TRP A 1 463 ? -8.234 2.304 22.182 1.00 96.81 463 TRP A N 1
ATOM 3424 C CA . TRP A 1 463 ? -7.944 3.711 21.891 1.00 96.81 463 TRP A CA 1
ATOM 3425 C C . TRP A 1 463 ? -8.306 4.069 20.444 1.00 96.81 463 TRP A C 1
ATOM 3427 O O . TRP A 1 463 ? -8.926 5.106 20.213 1.00 96.81 463 TRP A O 1
ATOM 3437 N N . THR A 1 464 ? -7.994 3.207 19.467 1.00 97.88 464 THR A N 1
ATOM 3438 C CA . THR A 1 464 ? -8.424 3.464 18.082 1.00 97.88 464 THR A CA 1
ATOM 3439 C C . THR A 1 464 ? -9.944 3.420 17.918 1.00 97.88 464 THR A C 1
ATOM 3441 O O . THR A 1 464 ? -10.499 4.219 17.172 1.00 97.88 464 THR A O 1
ATOM 3444 N N . ALA A 1 465 ? -10.634 2.536 18.646 1.00 97.31 465 ALA A N 1
ATOM 3445 C CA . ALA A 1 465 ? -12.092 2.492 18.678 1.00 97.31 465 ALA A CA 1
ATOM 3446 C C . ALA A 1 465 ? -12.664 3.764 19.319 1.00 97.31 465 ALA A C 1
ATOM 3448 O O . ALA A 1 465 ? -13.617 4.333 18.796 1.00 97.31 465 ALA A O 1
ATOM 3449 N N . TRP A 1 466 ? -12.045 4.269 20.386 1.00 95.50 466 TRP A N 1
ATOM 3450 C CA . TRP A 1 466 ? -12.448 5.518 21.025 1.00 95.50 466 TRP A CA 1
ATOM 3451 C C . TRP A 1 466 ? -12.357 6.704 20.062 1.00 95.50 466 TRP A C 1
ATOM 3453 O O . TRP A 1 466 ? -13.358 7.373 19.844 1.00 95.50 466 TRP A O 1
ATOM 3463 N N . ILE A 1 467 ? -11.226 6.918 19.376 1.00 95.44 467 ILE A N 1
ATOM 3464 C CA . ILE A 1 467 ? -11.109 8.026 18.401 1.00 95.44 467 ILE A CA 1
ATOM 3465 C C . ILE A 1 467 ? -12.080 7.880 17.214 1.00 95.44 467 ILE A C 1
ATOM 3467 O O . ILE A 1 467 ? -12.327 8.848 16.496 1.00 95.44 467 ILE A O 1
ATOM 3471 N N . SER A 1 468 ? -12.607 6.672 16.987 1.00 96.12 468 SER A N 1
ATOM 3472 C CA . SER A 1 468 ? -13.533 6.379 15.894 1.00 96.12 468 SER A CA 1
ATOM 3473 C C . SER A 1 468 ? -14.971 6.838 16.162 1.00 96.12 468 SER A C 1
ATOM 3475 O O . SER A 1 468 ? -15.698 7.117 15.210 1.00 96.12 468 SER A O 1
ATOM 3477 N N . HIS A 1 469 ? -15.358 6.978 17.437 1.00 93.50 469 HIS A N 1
ATOM 3478 C CA . HIS A 1 469 ? -16.675 7.476 17.858 1.00 93.50 469 HIS A CA 1
ATOM 3479 C C . HIS A 1 469 ? -16.600 8.781 18.670 1.00 93.50 469 HIS A C 1
ATOM 3481 O O . HIS A 1 469 ? -17.599 9.472 18.807 1.00 93.50 469 HIS A O 1
ATOM 3487 N N . ALA A 1 470 ? -15.432 9.133 19.216 1.00 92.44 470 ALA A N 1
ATOM 3488 C CA . ALA A 1 470 ? -15.256 10.346 20.002 1.00 92.44 470 ALA A CA 1
ATOM 3489 C C . ALA A 1 470 ? -15.213 11.578 19.098 1.00 92.44 470 ALA A C 1
ATOM 3491 O O . ALA A 1 470 ? -14.320 11.701 18.246 1.00 92.44 470 ALA A O 1
ATOM 3492 N N . ASP A 1 471 ? -16.144 12.501 19.327 1.00 91.25 471 ASP A N 1
ATOM 3493 C CA . ASP A 1 471 ? -16.254 13.736 18.561 1.00 91.25 471 ASP A CA 1
ATOM 3494 C C . ASP A 1 471 ? -14.991 14.586 18.670 1.00 91.25 471 ASP A C 1
ATOM 3496 O O . ASP A 1 471 ? -14.414 14.812 19.742 1.00 91.25 471 ASP A O 1
ATOM 3500 N N . ARG A 1 472 ? -14.564 15.111 17.520 1.00 90.12 472 ARG A N 1
ATOM 3501 C CA . ARG A 1 472 ? -13.484 16.090 17.483 1.00 90.12 472 ARG A CA 1
ATOM 3502 C C . ARG A 1 472 ? -13.956 17.374 18.197 1.00 90.12 472 ARG A C 1
ATOM 3504 O O . ARG A 1 472 ? -15.089 17.808 17.994 1.00 90.12 472 ARG A O 1
ATOM 3511 N N . PRO A 1 473 ? -13.103 18.057 18.983 1.00 87.75 473 PRO A N 1
ATOM 3512 C CA . PRO A 1 473 ? -13.498 19.289 19.662 1.00 87.75 473 PRO A CA 1
ATOM 3513 C C . PRO A 1 473 ? -14.050 20.348 18.695 1.00 87.75 473 PRO A C 1
ATOM 3515 O O . PRO A 1 473 ? -13.362 20.762 17.761 1.00 87.75 473 PRO A O 1
ATOM 3518 N N . GLY A 1 474 ? -15.285 20.801 18.937 1.00 85.25 474 GLY A N 1
ATOM 3519 C CA . GLY A 1 474 ? -15.971 21.794 18.097 1.00 85.25 474 GLY A CA 1
ATOM 3520 C C . GLY A 1 474 ? -16.535 21.247 16.778 1.00 85.25 474 GLY A C 1
ATOM 3521 O O . GLY A 1 474 ? -16.790 22.031 15.864 1.00 85.25 474 GLY A O 1
ATOM 3522 N N . SER A 1 475 ? -16.702 19.929 16.674 1.00 86.19 475 SER A N 1
ATOM 3523 C CA . SER A 1 475 ? -17.235 19.197 15.524 1.00 86.19 475 SER A CA 1
ATOM 3524 C C . SER A 1 475 ? -18.438 18.333 15.941 1.00 86.19 475 SER A C 1
ATOM 3526 O O . SER A 1 475 ? -18.635 18.092 17.125 1.00 86.19 475 SER A O 1
ATOM 3528 N N . GLU A 1 476 ? -19.242 17.908 14.962 1.00 87.19 476 GLU A N 1
ATOM 3529 C CA . GLU A 1 476 ? -20.372 16.963 15.109 1.00 87.19 476 GLU A CA 1
ATOM 3530 C C . GLU A 1 476 ? -20.041 15.578 14.507 1.00 87.19 476 GLU A C 1
ATOM 3532 O O . GLU A 1 476 ? -20.929 14.858 14.061 1.00 87.19 476 GLU A O 1
ATOM 3537 N N . HIS A 1 477 ? -18.750 15.284 14.354 1.00 90.19 477 HIS A N 1
ATOM 3538 C CA . HIS A 1 477 ? -18.219 14.013 13.865 1.00 90.19 477 HIS A CA 1
ATOM 3539 C C . HIS A 1 477 ? -16.923 13.655 14.597 1.00 90.19 477 HIS A C 1
ATOM 3541 O O . HIS A 1 477 ? -16.180 14.537 15.072 1.00 90.19 477 HIS A O 1
ATOM 3547 N N . SER A 1 478 ? -16.612 12.359 14.595 1.00 94.19 478 SER A N 1
ATOM 3548 C CA . SER A 1 478 ? -15.464 11.779 15.281 1.00 94.19 478 SER A CA 1
ATOM 3549 C C . SER A 1 478 ? -14.117 12.193 14.685 1.00 94.19 478 SER A C 1
ATOM 3551 O O . SER A 1 478 ? -14.028 12.721 13.571 1.00 94.19 478 SER A O 1
ATOM 3553 N N . TYR A 1 479 ? -13.011 11.919 15.387 1.00 95.19 479 TYR A N 1
ATOM 3554 C CA . TYR A 1 479 ? -11.662 12.188 14.857 1.00 95.19 479 TYR A CA 1
ATOM 3555 C C . TYR A 1 479 ? -11.396 11.537 13.493 1.00 95.19 479 TYR A C 1
ATOM 3557 O O . TYR A 1 479 ? -10.565 12.048 12.737 1.00 95.19 479 TYR A O 1
ATOM 3565 N N . THR A 1 480 ? -12.095 10.446 13.190 1.00 96.25 480 THR A N 1
ATOM 3566 C CA . THR A 1 480 ? -11.973 9.646 11.961 1.00 96.25 480 THR A CA 1
ATOM 3567 C C . THR A 1 480 ? -13.075 9.932 10.935 1.00 96.25 480 THR A C 1
ATOM 3569 O O . THR A 1 480 ? -13.210 9.183 9.972 1.00 96.25 480 THR A O 1
ATOM 3572 N N . ASN A 1 481 ? -13.846 11.013 11.108 1.00 95.06 481 ASN A N 1
ATOM 3573 C CA . ASN A 1 481 ? -15.010 11.331 10.274 1.00 95.06 481 ASN A CA 1
ATOM 3574 C C . ASN A 1 481 ? -16.072 10.213 10.312 1.00 95.06 481 ASN A C 1
ATOM 3576 O O . ASN A 1 481 ? -16.565 9.780 9.270 1.00 95.06 481 ASN A O 1
ATOM 3580 N N . ASP A 1 482 ? -16.386 9.749 11.525 1.00 95.50 482 ASP A N 1
ATOM 3581 C CA . ASP A 1 482 ? -17.375 8.711 11.855 1.00 95.50 482 ASP A CA 1
ATOM 3582 C C . ASP A 1 482 ? -17.089 7.331 11.257 1.00 95.50 482 ASP A C 1
ATOM 3584 O O . ASP A 1 482 ? -17.974 6.481 11.209 1.00 95.50 482 ASP A O 1
ATOM 3588 N N . TRP A 1 483 ? -15.877 7.074 10.770 1.00 97.56 483 TRP A N 1
ATOM 3589 C CA . TRP A 1 483 ? -15.471 5.747 10.311 1.00 97.56 483 TRP A CA 1
ATOM 3590 C C . TRP A 1 483 ? -15.051 4.882 11.514 1.00 97.56 483 TRP A C 1
ATOM 3592 O O . TRP A 1 483 ? -14.460 5.419 12.440 1.00 97.56 483 TRP A O 1
ATOM 3602 N N . PRO A 1 484 ? -15.291 3.559 11.561 1.00 97.69 484 PRO A N 1
ATOM 3603 C CA . PRO A 1 484 ? -15.924 2.714 10.551 1.00 97.69 484 PRO A CA 1
ATOM 3604 C C . PRO A 1 484 ? -17.449 2.771 10.612 1.00 97.69 484 PRO A C 1
ATOM 3606 O O . PRO A 1 484 ? -18.018 3.210 11.609 1.00 97.69 484 PRO A O 1
ATOM 3609 N N . TYR A 1 485 ? -18.117 2.257 9.575 1.00 97.88 485 TYR A N 1
ATOM 3610 C CA . TYR A 1 485 ? -19.568 2.081 9.598 1.00 97.88 485 TYR A CA 1
ATOM 3611 C C . TYR A 1 485 ? -19.985 1.096 10.700 1.00 97.88 485 TYR A C 1
ATOM 3613 O O . TYR A 1 485 ? -19.828 -0.121 10.567 1.00 97.88 485 TYR A O 1
ATOM 3621 N N . ALA A 1 486 ? -20.524 1.636 11.792 1.00 96.75 486 ALA A N 1
ATOM 3622 C CA . ALA A 1 486 ? -20.980 0.883 12.953 1.00 96.75 486 ALA A CA 1
ATOM 3623 C C . ALA A 1 486 ? -22.237 1.546 13.551 1.00 96.75 486 ALA A C 1
ATOM 3625 O O . ALA A 1 486 ? -22.176 2.220 14.582 1.00 96.75 486 ALA A O 1
ATOM 3626 N N . PRO A 1 487 ? -23.425 1.336 12.949 1.00 93.62 487 PRO A N 1
ATOM 3627 C CA . PRO A 1 487 ? -24.670 1.940 13.431 1.00 93.62 487 PRO A CA 1
ATOM 3628 C C . PRO A 1 487 ? -24.977 1.602 14.889 1.00 93.62 487 PRO A C 1
ATOM 3630 O O . PRO A 1 487 ? -25.635 2.368 15.587 1.00 93.62 487 PRO A O 1
ATOM 3633 N N . ALA A 1 488 ? -24.494 0.447 15.350 1.00 91.25 48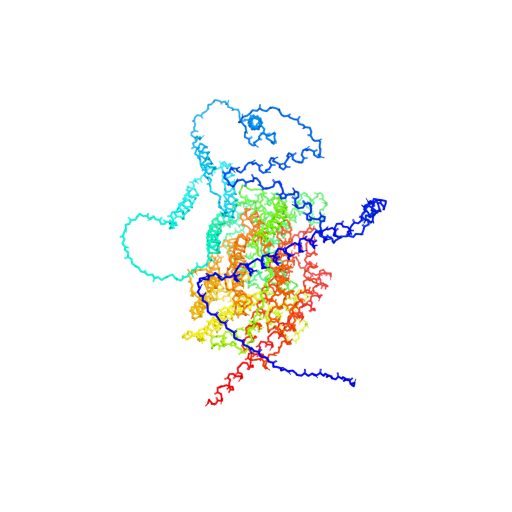8 ALA A N 1
ATOM 3634 C CA . ALA A 1 488 ? -24.641 -0.032 16.709 1.00 91.25 488 ALA A CA 1
ATOM 3635 C C . ALA A 1 488 ? -24.002 0.886 17.765 1.00 91.25 488 ALA A C 1
ATOM 3637 O O . ALA A 1 488 ? -24.572 1.012 18.852 1.00 91.25 488 ALA A O 1
ATOM 3638 N N . SER A 1 489 ? -22.877 1.521 17.428 1.00 92.19 489 SER A N 1
ATOM 3639 C CA . SER A 1 489 ? -22.127 2.448 18.281 1.00 92.19 489 SER A CA 1
ATOM 3640 C C . SER A 1 489 ? -22.414 3.921 17.979 1.00 92.19 489 SER A C 1
ATOM 3642 O O . SER A 1 489 ? -22.021 4.762 18.768 1.00 92.19 489 SER A O 1
ATOM 3644 N N . GLY A 1 490 ? -23.123 4.231 16.885 1.00 91.25 490 GLY A N 1
ATOM 3645 C CA . GLY A 1 490 ? -23.511 5.599 16.501 1.00 91.25 490 GLY A CA 1
ATOM 3646 C C . GLY A 1 490 ? -22.918 6.064 15.168 1.00 91.25 490 GLY A C 1
ATOM 3647 O O . GLY A 1 490 ? -23.482 6.945 14.521 1.00 91.25 490 GLY A O 1
ATOM 3648 N N . ASN A 1 491 ? -21.863 5.399 14.698 1.00 95.69 491 ASN A N 1
ATOM 3649 C CA . ASN A 1 491 ? -21.128 5.769 13.494 1.00 95.69 491 ASN A CA 1
ATOM 3650 C C . ASN A 1 491 ? -21.957 5.593 12.213 1.00 95.69 491 ASN A C 1
ATOM 3652 O O . ASN A 1 491 ? -22.499 4.514 11.934 1.00 95.69 491 ASN A O 1
ATOM 3656 N N . ARG A 1 492 ? -22.028 6.656 11.406 1.00 94.81 492 ARG A N 1
ATOM 3657 C CA . ARG A 1 492 ? -22.720 6.704 10.110 1.00 94.81 492 ARG A CA 1
ATOM 3658 C C . ARG A 1 492 ? -21.946 7.594 9.134 1.00 94.81 492 ARG A C 1
ATOM 3660 O O . ARG A 1 492 ? -21.221 8.468 9.590 1.00 94.81 492 ARG A O 1
ATOM 3667 N N . PRO A 1 493 ? -22.126 7.441 7.806 1.00 93.06 493 PRO A N 1
ATOM 3668 C CA . PRO A 1 493 ? -21.436 8.296 6.849 1.00 93.06 493 PRO A CA 1
ATOM 3669 C C . PRO A 1 493 ? -21.768 9.776 7.097 1.00 93.06 493 PRO A C 1
ATOM 3671 O O . PRO A 1 493 ? -22.951 10.144 7.078 1.00 93.06 493 PRO A O 1
ATOM 3674 N N . PRO A 1 494 ? -20.764 10.650 7.274 1.00 90.75 494 PRO A N 1
ATOM 3675 C CA . PRO A 1 494 ? -21.014 12.061 7.517 1.00 90.75 494 PRO A CA 1
ATOM 3676 C C . PRO A 1 494 ? -21.546 12.725 6.245 1.00 90.75 494 PRO A C 1
ATOM 3678 O O . PRO A 1 494 ? -21.112 12.401 5.136 1.00 90.75 494 PRO A O 1
ATOM 3681 N N . THR A 1 495 ? -22.405 13.739 6.381 1.00 89.62 495 THR A N 1
ATOM 3682 C CA . THR A 1 495 ? -22.980 14.505 5.250 1.00 89.62 495 THR A CA 1
ATOM 3683 C C . THR A 1 495 ? -21.916 14.991 4.259 1.00 89.62 495 THR A C 1
ATOM 3685 O O . THR A 1 495 ? -22.131 15.017 3.045 1.00 89.62 495 THR A O 1
ATOM 3688 N N . ARG A 1 496 ? -20.727 15.342 4.765 1.00 88.25 496 ARG A N 1
ATOM 3689 C CA . ARG A 1 496 ? -19.596 15.793 3.951 1.00 88.25 496 ARG A CA 1
ATOM 3690 C C . ARG A 1 496 ? -19.133 14.730 2.946 1.00 88.25 496 ARG A C 1
ATOM 3692 O O . ARG A 1 496 ? -18.818 15.098 1.818 1.00 88.25 496 ARG A O 1
ATOM 3699 N N . SER A 1 497 ? -19.126 13.447 3.312 1.00 91.56 497 SER A N 1
ATOM 3700 C CA . SER A 1 497 ? -18.715 12.357 2.411 1.00 91.56 497 SER A CA 1
ATOM 3701 C C . SER A 1 497 ? -19.615 12.283 1.169 1.00 91.56 497 SER A C 1
ATOM 3703 O O . SER A 1 497 ? -19.123 12.193 0.044 1.00 91.56 497 SER A O 1
ATOM 3705 N N . VAL A 1 498 ? -20.930 12.442 1.350 1.00 93.31 498 VAL A N 1
ATOM 3706 C CA . VAL A 1 498 ? -21.923 12.440 0.265 1.00 93.31 498 VAL A CA 1
ATOM 3707 C C . VAL A 1 498 ? -21.751 13.658 -0.645 1.00 93.31 498 VAL A C 1
ATOM 3709 O O . VAL A 1 498 ? -21.682 13.513 -1.865 1.00 93.31 498 VAL A O 1
ATOM 3712 N N . ILE A 1 499 ? -21.626 14.857 -0.063 1.00 95.19 499 ILE A N 1
ATOM 3713 C CA . ILE A 1 499 ? -21.461 16.104 -0.828 1.00 95.19 499 ILE A CA 1
ATOM 3714 C C . ILE A 1 499 ? -20.196 16.055 -1.688 1.00 95.19 499 ILE A C 1
ATOM 3716 O O . ILE A 1 499 ? -20.253 16.344 -2.883 1.00 95.19 499 ILE A O 1
ATOM 3720 N N . TRP A 1 500 ? -19.057 15.669 -1.108 1.00 95.88 500 TRP A N 1
ATOM 3721 C CA . TRP A 1 500 ? -17.796 15.627 -1.851 1.00 95.88 500 TRP A CA 1
ATOM 3722 C C . TRP A 1 500 ? -17.760 14.502 -2.882 1.00 95.88 500 TRP A C 1
ATOM 3724 O O . TRP A 1 500 ? -17.189 14.698 -3.951 1.00 95.88 500 TRP A O 1
ATOM 3734 N N . SER A 1 501 ? -18.475 13.398 -2.657 1.00 95.50 501 SER A N 1
ATOM 3735 C CA . SER A 1 501 ? -18.696 12.389 -3.701 1.00 95.50 501 SER A CA 1
ATOM 3736 C C . SER A 1 501 ? -19.432 12.974 -4.907 1.00 95.50 501 SER A C 1
ATOM 3738 O O . SER A 1 501 ? -18.991 12.791 -6.038 1.00 95.50 501 SER A O 1
ATOM 3740 N N . ALA A 1 502 ? -20.499 13.751 -4.701 1.00 95.38 502 ALA A N 1
ATOM 3741 C CA . ALA A 1 502 ? -21.195 14.413 -5.807 1.00 95.38 502 ALA A CA 1
ATOM 3742 C C . ALA A 1 502 ? -20.301 15.442 -6.528 1.00 95.38 502 ALA A C 1
ATOM 3744 O O . ALA A 1 502 ? -20.274 15.486 -7.759 1.00 95.38 502 ALA A O 1
ATOM 3745 N N . ILE A 1 503 ? -19.523 16.230 -5.775 1.00 95.44 503 ILE A N 1
ATOM 3746 C CA . ILE A 1 503 ? -18.562 17.192 -6.340 1.00 95.44 503 ILE A CA 1
ATOM 3747 C C . ILE A 1 503 ? -17.488 16.476 -7.164 1.00 95.44 503 ILE A C 1
ATOM 3749 O O . ILE A 1 503 ? -17.145 16.961 -8.238 1.00 95.44 503 ILE A O 1
ATOM 3753 N N . SER A 1 504 ? -16.989 15.320 -6.720 1.00 93.75 504 SER A N 1
ATOM 3754 C CA . SER A 1 504 ? -15.985 14.550 -7.465 1.00 93.75 504 SER A CA 1
ATOM 3755 C C . SER A 1 504 ? -16.473 14.172 -8.866 1.00 93.75 504 SER A C 1
ATOM 3757 O O . SER A 1 504 ? -15.760 14.367 -9.841 1.00 93.75 504 SER A O 1
ATOM 3759 N N . VAL A 1 505 ? -17.731 13.752 -9.021 1.00 93.19 505 VAL A N 1
ATOM 3760 C CA . VAL A 1 505 ? -18.291 13.418 -10.339 1.00 93.19 505 VAL A CA 1
ATOM 3761 C C . VAL A 1 505 ? -18.354 14.658 -11.236 1.00 93.19 505 VAL A C 1
ATOM 3763 O O . VAL A 1 505 ? -18.031 14.584 -12.421 1.00 93.19 505 VAL A O 1
ATOM 3766 N N . ILE A 1 506 ? -18.703 15.820 -10.674 1.00 94.31 506 ILE A N 1
ATOM 3767 C CA . ILE A 1 506 ? -18.691 17.098 -11.403 1.00 94.31 506 ILE A CA 1
ATOM 3768 C C . ILE A 1 506 ? -17.262 17.464 -11.826 1.00 94.31 506 ILE A C 1
ATOM 3770 O O . ILE A 1 506 ? -17.045 17.841 -12.978 1.00 94.31 506 ILE A O 1
ATOM 3774 N N . LEU A 1 507 ? -16.288 17.332 -10.921 1.00 92.00 507 LEU A N 1
ATOM 3775 C CA . LEU A 1 507 ? -14.874 17.587 -11.199 1.00 92.00 507 LEU A CA 1
ATOM 3776 C C . LEU A 1 507 ? -14.319 16.635 -12.255 1.00 92.00 507 LEU A C 1
ATOM 3778 O O . LEU A 1 507 ? -13.547 17.070 -13.100 1.00 92.00 507 LEU A O 1
ATOM 3782 N N . LEU A 1 508 ? -14.736 15.372 -12.250 1.00 89.56 508 LEU A N 1
ATOM 3783 C CA . LEU A 1 508 ? -14.332 14.388 -13.243 1.00 89.56 508 LEU A CA 1
ATOM 3784 C C . LEU A 1 508 ? -14.840 14.770 -14.637 1.00 89.56 508 LEU A C 1
ATOM 3786 O O . LEU A 1 508 ? -14.062 14.836 -15.586 1.00 89.56 508 LEU A O 1
ATOM 3790 N N . VAL A 1 509 ? -16.141 15.052 -14.765 1.00 90.69 509 VAL A N 1
ATOM 3791 C CA . VAL A 1 509 ? -16.756 15.416 -16.052 1.00 90.69 509 VAL A CA 1
ATOM 3792 C C . VAL A 1 509 ? -16.213 16.756 -16.553 1.00 90.69 509 VAL A C 1
ATOM 3794 O O . VAL A 1 509 ? -15.814 16.872 -17.712 1.00 90.69 509 VAL A O 1
ATOM 3797 N N . GLY A 1 510 ? -16.155 17.764 -15.679 1.00 90.69 510 GLY A N 1
ATOM 3798 C CA . GLY A 1 510 ? -15.629 19.087 -16.008 1.00 90.69 510 GLY A CA 1
ATOM 3799 C C . GLY A 1 510 ? -14.132 19.063 -16.316 1.00 90.69 510 GLY A C 1
ATOM 3800 O O . GLY A 1 510 ? -13.705 19.607 -17.331 1.00 90.69 510 GLY A O 1
ATOM 3801 N N . GLY A 1 511 ? -13.340 18.390 -15.481 1.00 86.56 511 GLY A N 1
ATOM 3802 C CA . GLY A 1 511 ? -11.897 18.221 -15.645 1.00 86.56 511 GLY A CA 1
ATOM 3803 C C . GLY A 1 511 ? -11.544 17.424 -16.895 1.00 86.56 511 GLY A C 1
ATOM 3804 O O . GLY A 1 511 ? -10.658 17.833 -17.639 1.00 86.56 511 GLY A O 1
ATOM 3805 N N . GLY A 1 512 ? -12.288 16.357 -17.196 1.00 84.69 512 GLY A N 1
ATOM 3806 C CA . GLY A 1 512 ? -12.164 15.619 -18.452 1.00 84.69 512 GLY A CA 1
ATOM 3807 C C . GLY A 1 512 ? -12.489 16.489 -19.668 1.00 84.69 512 GLY A C 1
ATOM 3808 O O . GLY A 1 512 ? -11.719 16.515 -20.625 1.00 84.69 512 GLY A O 1
ATOM 3809 N N . GLY A 1 513 ? -13.578 17.266 -19.619 1.00 85.19 513 GLY A N 1
ATOM 3810 C CA . GLY A 1 513 ? -13.952 18.199 -20.688 1.00 85.19 513 GLY A CA 1
ATOM 3811 C C . GLY A 1 513 ? -12.900 19.287 -20.939 1.00 85.19 513 GLY A C 1
ATOM 3812 O O . GLY A 1 513 ? -12.501 19.506 -22.084 1.00 85.19 513 GLY A O 1
ATOM 3813 N N . ILE A 1 514 ? -12.402 19.923 -19.873 1.00 85.12 514 ILE A N 1
ATOM 3814 C CA . ILE A 1 514 ? -11.305 20.904 -19.938 1.00 85.12 514 ILE A CA 1
ATOM 3815 C C . ILE A 1 514 ? -10.029 20.242 -20.453 1.00 85.12 514 ILE A C 1
ATOM 3817 O O . ILE A 1 514 ? -9.349 20.818 -21.296 1.00 85.12 514 ILE A O 1
ATOM 3821 N N . GLY A 1 515 ? -9.724 19.031 -19.988 1.00 79.81 515 GLY A N 1
ATOM 3822 C CA . GLY A 1 515 ? -8.583 18.250 -20.447 1.00 79.81 515 GLY A CA 1
ATOM 3823 C C . GLY A 1 515 ? -8.642 18.003 -21.951 1.00 79.81 515 GLY A C 1
ATOM 3824 O O . GLY A 1 515 ? -7.663 18.255 -22.641 1.00 79.81 515 GLY A O 1
ATOM 3825 N N . VAL A 1 516 ? -9.794 17.579 -22.486 1.00 80.81 516 VAL A N 1
ATOM 3826 C CA . VAL A 1 516 ? -9.965 17.312 -23.925 1.00 80.81 516 VAL A CA 1
ATOM 3827 C C . VAL A 1 516 ? -9.833 18.600 -24.731 1.00 80.81 516 VAL A C 1
ATOM 3829 O O . VAL A 1 516 ? -9.176 18.610 -25.774 1.00 80.81 516 VAL A O 1
ATOM 3832 N N . TRP A 1 517 ? -10.429 19.693 -24.246 1.00 82.88 517 TRP A N 1
ATOM 3833 C CA . TRP A 1 517 ? -10.272 21.010 -24.856 1.00 82.88 517 TRP A CA 1
ATOM 3834 C C . TRP A 1 517 ? -8.802 21.451 -24.871 1.00 82.88 517 TRP A C 1
ATOM 3836 O O . TRP A 1 517 ? -8.306 21.829 -25.928 1.00 82.88 517 TRP A O 1
ATOM 3846 N N . ALA A 1 518 ? -8.089 21.340 -23.747 1.00 74.44 518 ALA A N 1
ATOM 3847 C CA . ALA A 1 518 ? -6.676 21.698 -23.639 1.00 74.44 518 ALA A CA 1
ATOM 3848 C C . ALA A 1 518 ? -5.800 20.818 -24.539 1.00 74.44 518 ALA A C 1
ATOM 3850 O O . ALA A 1 518 ? -4.945 21.330 -25.252 1.00 74.44 518 ALA A O 1
ATOM 3851 N N . TYR A 1 519 ? -6.062 19.510 -24.572 1.00 70.38 519 TYR A N 1
ATOM 3852 C CA . TYR A 1 519 ? -5.337 18.552 -25.403 1.00 70.38 519 TYR A CA 1
ATOM 3853 C C . TYR A 1 519 ? -5.471 18.870 -26.902 1.00 70.38 519 TYR A C 1
ATOM 3855 O O . TYR A 1 519 ? -4.503 18.759 -27.648 1.00 70.38 519 TYR A O 1
ATOM 3863 N N . ARG A 1 520 ? -6.653 19.333 -27.337 1.00 73.56 520 ARG A N 1
ATOM 3864 C CA . ARG A 1 520 ? -6.911 19.814 -28.707 1.00 73.56 520 ARG A CA 1
ATOM 3865 C C . ARG A 1 520 ? -6.319 21.199 -28.976 1.00 73.56 520 ARG A C 1
ATOM 3867 O O . ARG A 1 520 ? -5.807 21.430 -30.061 1.00 73.56 520 ARG A O 1
ATOM 3874 N N . ALA A 1 521 ? -6.426 22.126 -28.026 1.00 74.19 521 ALA A N 1
ATOM 3875 C CA . ALA A 1 521 ? -5.987 23.511 -28.195 1.00 74.19 521 ALA A CA 1
ATOM 3876 C C . ALA A 1 521 ? -4.457 23.661 -28.189 1.00 74.19 521 ALA A C 1
ATOM 3878 O O . ALA A 1 521 ? -3.937 24.582 -28.810 1.00 74.19 521 ALA A O 1
ATOM 3879 N N . LEU A 1 522 ? -3.751 22.768 -27.489 1.00 67.88 522 LEU A N 1
ATOM 3880 C CA . LEU A 1 522 ? -2.287 22.735 -27.403 1.00 67.88 522 LEU A CA 1
ATOM 3881 C C . LEU A 1 522 ? -1.631 21.855 -28.481 1.00 67.88 522 LEU A C 1
ATOM 3883 O O . LEU A 1 522 ? -0.423 21.651 -28.427 1.00 67.88 522 LEU A O 1
ATOM 3887 N N . ASP A 1 523 ? -2.425 21.317 -29.412 1.00 64.44 523 ASP A N 1
ATOM 3888 C CA . ASP A 1 523 ? -1.999 20.432 -30.504 1.00 64.44 523 ASP A CA 1
ATOM 3889 C C . ASP A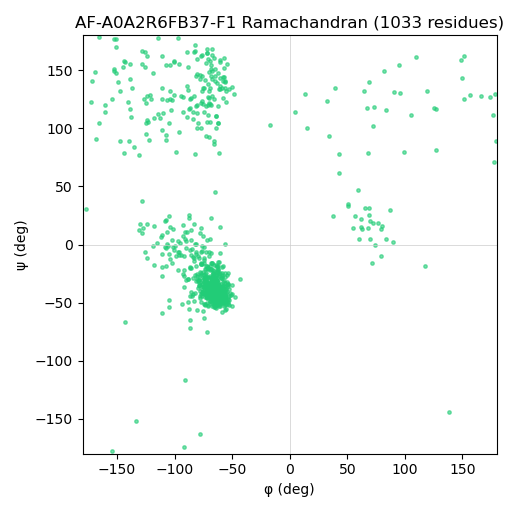 1 523 ? -1.129 19.241 -30.057 1.00 64.44 523 ASP A C 1
ATOM 3891 O O . ASP A 1 523 ? -0.242 18.763 -30.755 1.00 64.44 523 ASP A O 1
ATOM 3895 N N . LEU A 1 524 ? -1.410 18.706 -28.864 1.00 60.72 524 LEU A N 1
ATOM 3896 C CA . LEU A 1 524 ? -0.705 17.548 -28.298 1.00 60.72 524 LEU A CA 1
ATOM 3897 C C . LEU A 1 524 ? -1.121 16.217 -28.963 1.00 60.72 524 LEU A C 1
ATOM 3899 O O . LEU A 1 524 ? -0.777 15.145 -28.463 1.00 60.72 524 LEU A O 1
ATOM 3903 N N . ALA A 1 525 ? -1.915 16.286 -30.039 1.00 48.69 525 ALA A N 1
ATOM 3904 C CA . ALA A 1 525 ? -2.670 15.187 -30.632 1.00 48.69 525 ALA A CA 1
ATOM 3905 C C . ALA A 1 525 ? -2.083 14.643 -31.945 1.00 48.69 525 ALA A C 1
ATOM 3907 O O . ALA A 1 525 ? -2.661 13.701 -32.497 1.00 48.69 525 ALA A O 1
ATOM 3908 N N . GLU A 1 526 ? -0.984 15.203 -32.459 1.00 51.28 526 GLU A N 1
ATOM 3909 C CA . GLU A 1 526 ? -0.368 14.667 -33.673 1.00 51.28 526 GLU A CA 1
ATOM 3910 C C . GLU A 1 526 ? 0.293 13.304 -33.383 1.00 51.28 526 GLU A C 1
ATOM 3912 O O . GLU A 1 526 ? 1.146 13.204 -32.495 1.00 51.28 526 GLU A O 1
ATOM 3917 N N . PRO A 1 527 ? -0.111 12.223 -34.085 1.00 49.84 527 PRO A N 1
ATOM 3918 C CA . PRO A 1 527 ? 0.582 10.946 -33.994 1.00 49.84 527 PRO A CA 1
ATOM 3919 C C . PRO A 1 527 ? 1.997 11.100 -34.548 1.00 49.84 527 PRO A C 1
ATOM 3921 O O . PRO A 1 527 ? 2.214 11.872 -35.481 1.00 49.84 527 PRO A O 1
ATOM 3924 N N . ILE A 1 528 ? 2.944 10.308 -34.046 1.00 53.31 528 ILE A N 1
ATOM 3925 C CA . ILE A 1 528 ? 4.322 10.286 -34.553 1.00 53.31 528 ILE A CA 1
ATOM 3926 C C . ILE A 1 528 ? 4.318 9.744 -36.000 1.00 53.31 528 ILE A C 1
ATOM 3928 O O . ILE A 1 528 ? 4.444 8.538 -36.253 1.00 53.31 528 ILE A O 1
ATOM 3932 N N . THR A 1 529 ? 4.112 10.628 -36.980 1.00 46.84 529 THR A N 1
ATOM 3933 C CA . THR A 1 529 ? 3.976 10.292 -38.410 1.00 46.84 529 THR A CA 1
ATOM 3934 C C . THR A 1 529 ? 5.212 10.624 -39.248 1.00 46.84 529 THR A C 1
ATOM 3936 O O . THR A 1 529 ? 5.115 10.764 -40.465 1.00 46.84 529 THR A O 1
ATOM 3939 N N . GLY A 1 530 ? 6.396 10.678 -38.635 1.00 50.94 530 GLY A N 1
ATOM 3940 C CA . GLY A 1 530 ? 7.663 10.611 -39.365 1.00 50.94 530 GLY A CA 1
ATOM 3941 C C . GLY A 1 530 ? 8.005 9.174 -39.782 1.00 50.94 530 GLY A C 1
ATOM 3942 O O . GLY A 1 530 ? 7.755 8.222 -39.036 1.00 50.94 530 GLY A O 1
ATOM 3943 N N . ALA A 1 531 ? 8.584 8.993 -40.973 1.00 46.56 531 ALA A N 1
ATOM 3944 C CA . ALA A 1 531 ? 9.293 7.764 -41.326 1.00 46.56 531 ALA A CA 1
ATOM 3945 C C . ALA A 1 531 ? 10.583 7.714 -40.495 1.00 46.56 531 ALA A C 1
ATOM 3947 O O . ALA A 1 531 ? 11.582 8.325 -40.858 1.00 46.56 531 ALA A O 1
ATOM 3948 N N . VAL A 1 532 ? 10.515 7.061 -39.338 1.00 56.28 532 VAL A N 1
ATOM 3949 C CA . VAL A 1 532 ? 11.655 6.897 -38.437 1.00 56.28 532 VAL A CA 1
ATOM 3950 C C . VAL A 1 532 ? 12.456 5.674 -38.866 1.00 56.28 532 VAL A C 1
ATOM 3952 O O . VAL A 1 532 ? 11.897 4.581 -38.979 1.00 56.28 532 VAL A O 1
ATOM 3955 N N . ASP A 1 533 ? 13.754 5.865 -39.078 1.00 61.31 533 ASP A N 1
ATOM 3956 C CA . ASP A 1 533 ? 14.718 4.780 -39.236 1.00 61.31 533 ASP A CA 1
ATOM 3957 C C . ASP A 1 533 ? 15.081 4.253 -37.841 1.00 61.31 533 ASP A C 1
ATOM 3959 O O . ASP A 1 533 ? 15.741 4.940 -37.059 1.00 61.31 533 ASP A O 1
ATOM 3963 N N . VAL A 1 534 ? 14.547 3.085 -37.478 1.00 64.56 534 VAL A N 1
ATOM 3964 C CA . VAL A 1 534 ? 14.797 2.470 -36.167 1.00 64.56 534 VAL A CA 1
ATOM 3965 C C . VAL A 1 534 ? 16.077 1.643 -36.280 1.00 64.56 534 VAL A C 1
ATOM 3967 O O . VAL A 1 534 ? 16.073 0.669 -37.037 1.00 64.56 534 VAL A O 1
ATOM 3970 N N . PRO A 1 535 ? 17.147 1.969 -35.530 1.00 66.56 535 PRO A N 1
ATOM 3971 C CA . PRO A 1 535 ? 18.397 1.230 -35.626 1.00 66.56 535 PRO A CA 1
ATOM 3972 C C . PRO A 1 535 ? 18.187 -0.240 -35.221 1.00 66.56 535 PRO A C 1
ATOM 3974 O O . PRO A 1 535 ? 17.545 -0.518 -34.197 1.00 66.56 535 PRO A O 1
ATOM 3977 N N . PRO A 1 536 ? 18.718 -1.204 -35.995 1.00 72.12 536 PRO A N 1
ATOM 3978 C CA . PRO A 1 536 ? 18.801 -2.594 -35.576 1.00 72.12 536 PRO A CA 1
ATOM 3979 C C . PRO A 1 536 ? 19.569 -2.708 -34.249 1.00 72.12 536 PRO A C 1
ATOM 3981 O O . PRO A 1 536 ? 20.585 -2.035 -34.076 1.00 72.12 536 PRO A O 1
ATOM 3984 N N . PRO A 1 537 ? 19.155 -3.574 -33.309 1.00 76.88 537 PRO A N 1
ATOM 3985 C CA . PRO A 1 537 ? 19.821 -3.655 -32.005 1.00 76.88 537 PRO A CA 1
ATOM 3986 C C . PRO A 1 537 ? 21.309 -4.023 -32.059 1.00 76.88 537 PRO A C 1
ATOM 3988 O O . PRO A 1 537 ? 22.064 -3.547 -31.218 1.00 76.88 537 PRO A O 1
ATOM 3991 N N . ASP A 1 538 ? 21.743 -4.777 -33.072 1.00 77.25 538 ASP A N 1
ATOM 3992 C CA . ASP A 1 538 ? 23.159 -5.115 -33.294 1.00 77.25 538 ASP A CA 1
ATOM 3993 C C . ASP A 1 538 ? 24.025 -3.902 -33.708 1.00 77.25 538 ASP A C 1
ATOM 3995 O O . ASP A 1 538 ? 25.252 -3.963 -33.618 1.00 77.25 538 ASP A O 1
ATOM 3999 N N . GLU A 1 539 ? 23.421 -2.790 -34.144 1.00 75.81 539 GLU A N 1
ATOM 4000 C CA . GLU A 1 539 ? 24.136 -1.544 -34.465 1.00 75.81 539 GLU A CA 1
ATOM 4001 C C . GLU A 1 539 ? 24.384 -0.669 -33.224 1.00 75.81 539 GLU A C 1
ATOM 4003 O O . GLU A 1 539 ? 25.159 0.289 -33.276 1.00 75.81 539 GLU A O 1
ATOM 4008 N N . ILE A 1 540 ? 23.766 -1.003 -32.085 1.00 79.44 540 ILE A N 1
ATOM 4009 C CA . ILE A 1 540 ? 23.904 -0.259 -30.832 1.00 79.44 540 ILE A CA 1
ATOM 4010 C C . ILE A 1 540 ? 25.119 -0.781 -30.059 1.00 79.44 540 ILE A C 1
ATOM 4012 O O . ILE A 1 540 ? 25.149 -1.916 -29.582 1.00 79.44 540 ILE A O 1
ATOM 4016 N N . SER A 1 541 ? 26.127 0.068 -29.856 1.00 79.62 541 SER A N 1
ATOM 4017 C CA . SER A 1 541 ? 27.278 -0.281 -29.020 1.00 79.62 541 SER A CA 1
ATOM 4018 C C . SER A 1 541 ? 26.894 -0.350 -27.539 1.00 79.62 541 SER A C 1
ATOM 4020 O O . SER A 1 541 ? 26.396 0.625 -26.979 1.00 79.62 541 SER A O 1
ATOM 4022 N N . VAL A 1 542 ? 27.184 -1.478 -26.882 1.00 87.88 542 VAL A N 1
ATOM 4023 C CA . VAL A 1 542 ? 26.874 -1.697 -25.459 1.00 87.88 542 VAL A CA 1
ATOM 4024 C C . VAL A 1 542 ? 28.128 -1.584 -24.587 1.00 87.88 542 VAL A C 1
ATOM 4026 O O . VAL A 1 542 ? 29.101 -2.323 -24.768 1.00 87.88 542 VAL A O 1
ATOM 4029 N N . THR A 1 543 ? 28.090 -0.718 -23.572 1.00 91.00 543 THR A N 1
ATOM 4030 C CA . THR A 1 543 ? 29.206 -0.499 -22.640 1.00 91.00 543 THR A CA 1
ATOM 4031 C C . THR A 1 543 ? 29.304 -1.572 -21.535 1.00 91.00 543 THR A C 1
ATOM 4033 O O . THR A 1 543 ? 28.319 -2.243 -21.201 1.00 91.00 543 THR A O 1
ATOM 4036 N N . PRO A 1 544 ? 30.474 -1.751 -20.885 1.00 92.44 544 PRO A N 1
ATOM 4037 C CA . PRO A 1 544 ? 30.608 -2.633 -19.721 1.00 92.44 544 PRO A CA 1
ATOM 4038 C C . PRO A 1 544 ? 29.623 -2.351 -18.571 1.00 92.44 544 PRO A C 1
ATOM 4040 O O . PRO A 1 544 ? 29.174 -3.286 -17.902 1.00 92.44 544 PRO A O 1
ATOM 4043 N N . ALA A 1 545 ? 29.275 -1.089 -18.313 1.00 93.69 545 ALA A N 1
ATOM 4044 C CA . ALA A 1 545 ? 28.305 -0.716 -17.290 1.00 93.69 545 ALA A CA 1
ATOM 4045 C C . ALA A 1 545 ? 26.879 -1.093 -17.692 1.00 93.69 545 ALA A C 1
ATOM 4047 O O . ALA A 1 545 ? 26.132 -1.565 -16.836 1.00 93.69 545 ALA A O 1
ATOM 4048 N N . GLN A 1 546 ? 26.519 -0.969 -18.971 1.00 94.12 546 GLN A N 1
ATOM 4049 C CA . GLN A 1 546 ? 25.241 -1.456 -19.492 1.00 94.12 546 GLN A CA 1
ATOM 4050 C C . GLN A 1 546 ? 25.122 -2.978 -19.365 1.00 94.12 546 GLN A C 1
ATOM 4052 O O . GLN A 1 546 ? 24.100 -3.477 -18.893 1.00 94.12 546 GLN A O 1
ATOM 4057 N N . ARG A 1 547 ? 26.197 -3.724 -19.656 1.00 92.94 547 ARG A N 1
ATOM 4058 C CA . ARG A 1 547 ? 26.252 -5.177 -19.401 1.00 92.94 547 ARG A CA 1
ATOM 4059 C C . ARG A 1 547 ? 26.083 -5.505 -17.915 1.00 92.94 547 ARG A C 1
ATOM 4061 O O . ARG A 1 547 ? 25.385 -6.452 -17.560 1.00 92.94 547 ARG A O 1
ATOM 4068 N N . ALA A 1 548 ? 26.684 -4.713 -17.025 1.00 95.44 548 ALA A N 1
ATOM 4069 C CA . ALA A 1 548 ? 26.488 -4.869 -15.584 1.00 95.44 548 ALA A CA 1
ATOM 4070 C C . ALA A 1 548 ? 25.043 -4.549 -15.153 1.00 95.44 548 ALA A C 1
ATOM 4072 O O . ALA A 1 548 ? 24.489 -5.269 -14.322 1.00 95.44 548 ALA A O 1
ATOM 4073 N N . ALA A 1 549 ? 24.419 -3.520 -15.732 1.00 96.56 549 ALA A N 1
ATOM 4074 C CA . ALA A 1 549 ? 23.033 -3.139 -15.466 1.00 96.56 549 ALA A CA 1
ATOM 4075 C C . ALA A 1 549 ? 22.033 -4.198 -15.966 1.00 96.56 549 ALA A C 1
ATOM 4077 O O . ALA A 1 549 ? 21.057 -4.485 -15.278 1.00 96.56 549 ALA A O 1
ATOM 4078 N N . ALA A 1 550 ? 22.312 -4.874 -17.087 1.00 96.44 550 ALA A N 1
ATOM 4079 C CA . ALA A 1 550 ? 21.477 -5.964 -17.601 1.00 96.44 550 ALA A CA 1
ATOM 4080 C C . ALA A 1 550 ? 21.315 -7.134 -16.606 1.00 96.44 550 ALA A C 1
ATOM 4082 O O . ALA A 1 550 ? 20.295 -7.823 -16.619 1.00 96.44 550 ALA A O 1
ATOM 4083 N N . ARG A 1 551 ? 22.261 -7.322 -15.670 1.00 96.88 551 ARG A N 1
ATOM 4084 C CA . ARG A 1 551 ? 22.164 -8.335 -14.598 1.00 96.88 551 ARG A CA 1
ATOM 4085 C C . ARG A 1 551 ? 21.034 -8.070 -13.600 1.00 96.88 551 ARG A C 1
ATOM 4087 O O . ARG A 1 551 ? 20.626 -8.995 -12.903 1.00 96.88 551 ARG A O 1
ATOM 4094 N N . TYR A 1 552 ? 20.504 -6.848 -13.539 1.00 97.81 552 TYR A N 1
ATOM 4095 C CA . TYR A 1 552 ? 19.355 -6.518 -12.693 1.00 97.81 552 TYR A CA 1
ATOM 4096 C C . TYR A 1 552 ? 18.082 -7.231 -13.177 1.00 97.81 552 TYR A C 1
ATOM 4098 O O . TYR A 1 552 ? 17.236 -7.582 -12.358 1.00 97.81 552 TYR A O 1
ATOM 4106 N N . VAL A 1 553 ? 17.959 -7.510 -14.482 1.00 98.00 553 VAL A N 1
ATOM 4107 C CA . VAL A 1 553 ? 16.749 -8.103 -15.075 1.00 98.00 553 VAL A CA 1
ATOM 4108 C C . VAL A 1 553 ? 16.461 -9.525 -14.568 1.00 98.00 553 VAL A C 1
ATOM 4110 O O . VAL A 1 553 ? 15.356 -9.752 -14.072 1.00 98.00 553 VAL A O 1
ATOM 4113 N N . PRO A 1 554 ? 17.396 -10.498 -14.608 1.00 97.25 554 PRO A N 1
ATOM 4114 C CA . PRO A 1 554 ? 17.132 -11.824 -14.046 1.00 97.25 554 PRO A CA 1
ATOM 4115 C C . PRO A 1 554 ? 16.991 -11.814 -12.520 1.00 97.25 554 PRO A C 1
ATOM 4117 O O . PRO A 1 554 ? 16.223 -12.616 -11.994 1.00 97.25 554 PRO A O 1
ATOM 4120 N N . VAL A 1 555 ? 17.671 -10.908 -11.802 1.00 97.50 555 VAL A N 1
ATOM 4121 C CA . VAL A 1 555 ? 17.463 -10.742 -10.351 1.00 97.50 555 VAL A CA 1
ATOM 4122 C C . VAL A 1 555 ? 16.024 -10.311 -10.075 1.00 97.50 555 VAL A C 1
ATOM 4124 O O . VAL A 1 555 ? 15.353 -10.933 -9.255 1.00 97.50 555 VAL A O 1
ATOM 4127 N N . ALA A 1 556 ? 15.513 -9.320 -10.806 1.00 97.88 556 ALA A N 1
ATOM 4128 C CA . ALA A 1 556 ? 14.118 -8.913 -10.7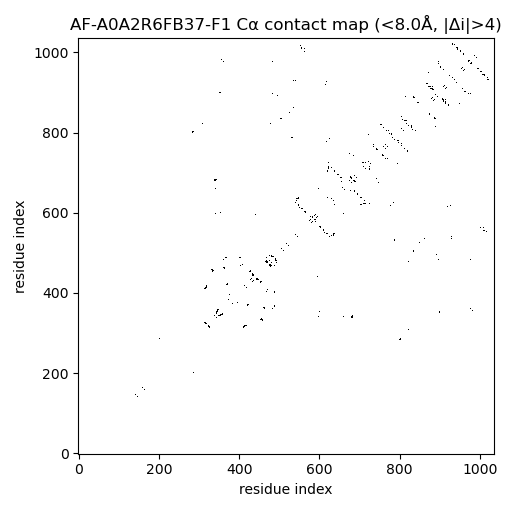04 1.00 97.88 556 ALA A CA 1
ATOM 4129 C C . ALA A 1 556 ? 13.148 -10.041 -11.089 1.00 97.88 556 ALA A C 1
ATOM 4131 O O . ALA A 1 556 ? 12.164 -10.248 -10.389 1.00 97.88 556 ALA A O 1
ATOM 4132 N N . GLY A 1 557 ? 13.443 -10.824 -12.134 1.00 97.94 557 GLY A N 1
ATOM 4133 C CA . GLY A 1 557 ? 12.643 -12.004 -12.485 1.00 97.94 557 GLY A CA 1
ATOM 4134 C C . GLY A 1 557 ? 12.558 -13.024 -11.340 1.00 97.94 557 GLY A C 1
ATOM 4135 O O . GLY A 1 557 ? 11.471 -13.488 -10.988 1.00 97.94 557 GLY A O 1
ATOM 4136 N N . LEU A 1 558 ? 13.686 -13.322 -10.687 1.00 97.75 558 LEU A N 1
ATOM 4137 C CA . LEU A 1 558 ? 13.720 -14.216 -9.524 1.00 97.75 558 LEU A CA 1
ATOM 4138 C C . LEU A 1 558 ? 12.892 -13.667 -8.355 1.00 97.75 558 LEU A C 1
ATOM 4140 O O . LEU A 1 558 ? 12.123 -14.415 -7.754 1.00 97.75 558 LEU A O 1
ATOM 4144 N N . LEU A 1 559 ? 13.004 -12.367 -8.066 1.00 98.00 559 LEU A N 1
ATOM 4145 C CA . LEU A 1 559 ? 12.201 -11.702 -7.037 1.00 98.00 559 LEU A CA 1
ATOM 4146 C C . LEU A 1 559 ? 10.703 -11.725 -7.381 1.00 98.00 559 LEU A C 1
ATOM 4148 O O . LEU A 1 559 ? 9.892 -12.022 -6.509 1.00 98.00 559 LEU A O 1
ATOM 4152 N N . PHE A 1 560 ? 10.331 -11.491 -8.642 1.00 98.31 560 PHE A N 1
ATOM 4153 C CA . PHE A 1 560 ? 8.948 -11.578 -9.123 1.00 98.31 560 PHE A CA 1
ATOM 4154 C C . PHE A 1 560 ? 8.391 -13.007 -9.011 1.00 98.31 560 PHE A C 1
ATOM 4156 O O . PHE A 1 560 ? 7.258 -13.226 -8.580 1.00 98.31 560 PHE A O 1
ATOM 4163 N N . THR A 1 561 ? 9.209 -14.012 -9.316 1.00 98.56 561 THR A N 1
ATOM 4164 C CA . THR A 1 561 ? 8.831 -15.421 -9.139 1.00 98.56 561 THR A CA 1
ATOM 4165 C C . THR A 1 561 ? 8.621 -15.751 -7.661 1.00 98.56 561 THR A C 1
ATOM 4167 O O . THR A 1 561 ? 7.603 -16.332 -7.299 1.00 98.56 561 THR A O 1
ATOM 4170 N N . ALA A 1 562 ? 9.534 -15.334 -6.779 1.00 97.94 562 ALA A N 1
ATOM 4171 C CA . ALA A 1 562 ? 9.363 -15.514 -5.339 1.00 97.94 562 ALA A CA 1
ATOM 4172 C C . ALA A 1 562 ? 8.097 -14.804 -4.825 1.00 97.94 562 ALA A C 1
ATOM 4174 O O . ALA A 1 562 ? 7.329 -15.382 -4.060 1.00 97.94 562 ALA A O 1
ATOM 4175 N N . GLN A 1 563 ? 7.839 -13.582 -5.295 1.00 98.06 563 GLN A N 1
ATOM 4176 C CA . GLN A 1 563 ? 6.676 -12.783 -4.915 1.00 98.06 563 GLN A CA 1
ATOM 4177 C C . GLN A 1 563 ? 5.354 -13.466 -5.263 1.00 98.06 563 GLN A C 1
ATOM 4179 O O . GLN A 1 563 ? 4.448 -13.515 -4.429 1.00 98.06 563 GLN A O 1
ATOM 4184 N N . THR A 1 564 ? 5.247 -14.000 -6.480 1.00 98.00 564 THR A N 1
ATOM 4185 C CA . THR A 1 564 ? 4.036 -14.676 -6.965 1.00 98.00 564 THR A CA 1
ATOM 4186 C C . THR A 1 564 ? 3.816 -16.021 -6.279 1.00 98.00 564 THR A C 1
ATOM 4188 O O . THR A 1 564 ? 2.677 -16.349 -5.960 1.00 98.00 564 THR A O 1
ATOM 4191 N N . LEU A 1 565 ? 4.881 -16.761 -5.951 1.00 97.25 565 LEU A N 1
ATOM 4192 C CA . LEU A 1 565 ? 4.786 -17.986 -5.147 1.00 97.25 565 LEU A CA 1
ATOM 4193 C C . LEU A 1 565 ? 4.274 -17.704 -3.729 1.00 97.25 565 LEU A C 1
ATOM 4195 O O . LEU A 1 565 ? 3.359 -18.381 -3.262 1.00 97.25 565 LEU A O 1
ATOM 4199 N N . VAL A 1 566 ? 4.814 -16.678 -3.062 1.00 96.75 566 VAL A N 1
ATOM 4200 C CA . VAL A 1 566 ? 4.309 -16.250 -1.748 1.00 96.75 566 VAL A CA 1
ATOM 4201 C C . VAL A 1 566 ? 2.875 -15.718 -1.867 1.00 96.75 566 VAL A C 1
ATOM 4203 O O . VAL A 1 566 ? 2.053 -15.988 -1.001 1.00 96.75 566 VAL A O 1
ATOM 4206 N N . GLY A 1 567 ? 2.530 -15.036 -2.962 1.00 96.94 567 GLY A N 1
ATOM 4207 C CA . GLY A 1 567 ? 1.153 -14.615 -3.245 1.00 96.94 567 GLY A CA 1
ATOM 4208 C C . GLY A 1 567 ? 0.180 -15.789 -3.354 1.00 96.94 567 GLY A C 1
ATOM 4209 O O . GLY A 1 567 ? -0.892 -15.748 -2.756 1.00 96.94 567 GLY A O 1
ATOM 4210 N N . GLY A 1 568 ? 0.583 -16.858 -4.046 1.00 95.69 568 GLY A N 1
ATOM 4211 C CA . GLY A 1 568 ? -0.181 -18.104 -4.122 1.00 95.69 568 GLY A CA 1
ATOM 4212 C C . GLY A 1 568 ? -0.359 -18.771 -2.755 1.00 95.69 568 GLY A C 1
ATOM 4213 O O . GLY A 1 568 ? -1.451 -19.243 -2.451 1.00 95.69 568 GLY A O 1
ATOM 4214 N N . LEU A 1 569 ? 0.670 -18.749 -1.899 1.00 94.25 569 LEU A N 1
ATOM 4215 C CA . LEU A 1 569 ? 0.560 -19.211 -0.510 1.00 94.25 569 LEU A CA 1
ATOM 4216 C C . LEU A 1 569 ? -0.470 -18.391 0.287 1.00 94.25 569 LEU A C 1
ATOM 4218 O O . LEU A 1 569 ? -1.317 -18.962 0.965 1.00 94.25 569 LEU A O 1
ATOM 4222 N N . LEU A 1 570 ? -0.439 -17.059 0.182 1.00 95.25 570 LEU A N 1
ATOM 4223 C CA . LEU A 1 570 ? -1.385 -16.191 0.894 1.00 95.25 570 LEU A CA 1
ATOM 4224 C C . LEU A 1 570 ? -2.822 -16.373 0.408 1.00 95.25 570 LEU A C 1
ATOM 4226 O O . LEU A 1 570 ? -3.742 -16.408 1.221 1.00 95.25 570 LEU A O 1
ATOM 4230 N N . ALA A 1 571 ? -3.019 -16.504 -0.905 1.00 94.75 571 ALA A N 1
ATOM 4231 C CA . ALA A 1 571 ? -4.325 -16.816 -1.475 1.00 94.75 571 ALA A CA 1
ATOM 4232 C C . ALA A 1 571 ? -4.843 -18.168 -0.960 1.00 94.75 571 ALA A C 1
ATOM 4234 O O . ALA A 1 571 ? -6.019 -18.281 -0.621 1.00 94.75 571 ALA A O 1
ATOM 4235 N N . HIS A 1 572 ? -3.957 -19.161 -0.829 1.00 93.25 572 HIS A N 1
ATOM 4236 C CA . HIS A 1 572 ? -4.297 -20.471 -0.276 1.00 93.25 572 HIS A CA 1
ATOM 4237 C C . HIS A 1 572 ? -4.723 -20.401 1.190 1.00 93.25 572 HIS A C 1
ATOM 4239 O O . HIS A 1 572 ? -5.704 -21.040 1.561 1.00 93.25 572 HIS A O 1
ATOM 4245 N N . TYR A 1 573 ? -4.075 -19.569 2.010 1.00 93.19 573 TYR A N 1
ATOM 4246 C CA . TYR A 1 573 ? -4.471 -19.395 3.411 1.00 93.19 573 TYR A CA 1
ATOM 4247 C C . TYR A 1 573 ? -5.919 -18.913 3.581 1.00 93.19 573 TYR A C 1
ATOM 4249 O O . TYR A 1 573 ? -6.559 -19.272 4.562 1.00 93.19 573 TYR A O 1
ATOM 4257 N N . HIS A 1 574 ? -6.498 -18.172 2.631 1.00 90.75 574 HIS A N 1
ATOM 4258 C CA . HIS A 1 574 ? -7.922 -17.795 2.694 1.00 90.75 574 HIS A CA 1
ATOM 4259 C C . HIS A 1 574 ? -8.897 -18.975 2.532 1.00 90.75 574 HIS A C 1
ATOM 4261 O O . HIS A 1 574 ? -10.083 -18.844 2.847 1.00 90.75 574 HIS A O 1
ATOM 4267 N N . VAL A 1 575 ? -8.405 -20.110 2.040 1.00 88.75 575 VAL A N 1
ATOM 4268 C CA . VAL A 1 575 ? -9.164 -21.344 1.831 1.00 88.75 575 VAL A CA 1
ATOM 4269 C C . VAL A 1 575 ? -8.818 -22.380 2.900 1.00 88.75 575 VAL A C 1
ATOM 4271 O O . VAL A 1 575 ? -9.707 -22.971 3.504 1.00 88.75 575 VAL A O 1
ATOM 4274 N N . GLU A 1 576 ? -7.527 -22.584 3.152 1.00 88.81 576 GLU A N 1
ATOM 4275 C CA . GLU A 1 576 ? -6.998 -23.498 4.161 1.00 88.81 576 GLU A CA 1
ATOM 4276 C C . GLU A 1 576 ? -6.116 -22.700 5.128 1.00 88.81 576 GLU A C 1
ATOM 4278 O O . GLU A 1 576 ? -4.919 -22.524 4.914 1.00 88.81 576 GLU A O 1
ATOM 4283 N N . ARG A 1 577 ? -6.719 -22.170 6.198 1.00 88.50 577 ARG A N 1
ATOM 4284 C CA . ARG A 1 577 ? -6.059 -21.220 7.115 1.00 88.50 577 ARG A CA 1
ATOM 4285 C C . ARG A 1 577 ? -4.905 -21.809 7.920 1.00 88.50 577 ARG A C 1
ATOM 4287 O O . ARG A 1 577 ? -4.038 -21.060 8.364 1.00 88.50 577 ARG A O 1
ATOM 4294 N N . THR A 1 578 ? -4.911 -23.122 8.128 1.00 82.44 578 THR A N 1
ATOM 4295 C CA . THR A 1 578 ? -3.951 -23.834 8.981 1.00 82.44 578 THR A CA 1
ATOM 4296 C C . THR A 1 578 ? -2.933 -24.663 8.208 1.00 82.44 578 THR A C 1
ATOM 4298 O O . THR A 1 578 ? -2.039 -25.232 8.832 1.00 82.44 578 THR A O 1
ATOM 4301 N N . GLY A 1 579 ? -3.035 -24.710 6.878 1.00 84.38 579 GLY A N 1
ATOM 4302 C CA . GLY A 1 579 ? -2.321 -25.694 6.079 1.00 84.38 579 GLY A CA 1
ATOM 4303 C C . GLY A 1 579 ? -2.036 -25.280 4.647 1.00 84.38 579 GLY A C 1
ATOM 4304 O O . GLY A 1 579 ? -2.319 -24.163 4.215 1.00 84.38 579 GLY A O 1
ATOM 4305 N N . PHE A 1 580 ? -1.425 -26.199 3.902 1.00 89.56 580 PHE A N 1
ATOM 4306 C CA . PHE A 1 580 ? -1.158 -26.017 2.476 1.00 89.56 580 PHE A CA 1
ATOM 4307 C C . PHE A 1 580 ? -1.230 -27.355 1.737 1.00 89.56 580 PHE A C 1
ATOM 4309 O O . PHE A 1 580 ? -0.231 -28.068 1.595 1.00 89.56 580 PHE A O 1
ATOM 4316 N N . TYR A 1 581 ? -2.436 -27.703 1.278 1.00 88.00 581 TYR A N 1
ATOM 4317 C CA . TYR A 1 581 ? -2.761 -28.945 0.569 1.00 88.00 581 TYR A CA 1
ATOM 4318 C C . TYR A 1 581 ? -2.402 -30.223 1.350 1.00 88.00 581 TYR A C 1
ATOM 4320 O O . TYR A 1 581 ? -2.141 -31.266 0.744 1.00 88.00 581 TYR A O 1
ATOM 4328 N N . GLY A 1 582 ? -2.329 -30.161 2.683 1.00 83.62 582 GLY A N 1
ATOM 4329 C CA . GLY A 1 582 ? -1.862 -31.276 3.515 1.00 83.62 582 GLY A CA 1
ATOM 4330 C C . GLY A 1 582 ? -0.359 -31.600 3.398 1.00 83.62 582 GLY A C 1
ATOM 4331 O O . GLY A 1 582 ? 0.093 -32.608 3.948 1.00 83.62 582 GLY A O 1
ATOM 4332 N N . ILE A 1 583 ? 0.426 -30.817 2.642 1.00 86.56 583 ILE A N 1
ATOM 4333 C CA . ILE A 1 583 ? 1.832 -31.128 2.328 1.00 86.56 583 ILE A CA 1
ATOM 4334 C C . ILE A 1 583 ? 2.720 -30.947 3.559 1.00 86.56 583 ILE A C 1
ATOM 4336 O O . ILE A 1 583 ? 3.572 -31.791 3.837 1.00 86.56 583 ILE A O 1
ATOM 4340 N N . PHE A 1 584 ? 2.549 -29.847 4.290 1.00 84.44 584 PHE A N 1
ATOM 4341 C CA . PHE A 1 584 ? 3.397 -29.531 5.439 1.00 84.44 584 PHE A CA 1
ATOM 4342 C C . PHE A 1 584 ? 3.025 -30.388 6.649 1.00 84.44 584 PHE A C 1
ATOM 4344 O O . PHE A 1 584 ? 3.911 -30.867 7.356 1.00 84.44 584 PHE A O 1
ATOM 4351 N N . GLU A 1 585 ? 1.742 -30.708 6.795 1.00 84.31 585 GLU A N 1
ATOM 4352 C CA . GLU A 1 585 ? 1.210 -31.659 7.765 1.00 84.31 585 GLU A CA 1
ATOM 4353 C C . GLU A 1 585 ? 1.833 -33.044 7.564 1.00 84.31 585 GLU A C 1
ATOM 4355 O O . GLU A 1 585 ? 2.305 -33.657 8.522 1.00 84.31 585 GLU A O 1
ATOM 4360 N N . ALA A 1 586 ? 1.919 -33.515 6.313 1.00 87.88 586 ALA A N 1
ATOM 4361 C CA . ALA A 1 586 ? 2.562 -34.787 5.979 1.00 87.88 586 ALA A CA 1
ATOM 4362 C C . ALA A 1 586 ? 4.070 -34.806 6.294 1.00 87.88 586 ALA A C 1
ATOM 4364 O O . ALA A 1 586 ? 4.635 -35.870 6.552 1.00 87.88 586 ALA A O 1
ATOM 4365 N N . LEU A 1 587 ? 4.723 -33.640 6.291 1.00 87.62 587 LEU A N 1
ATOM 4366 C CA . LEU A 1 587 ? 6.133 -33.470 6.653 1.00 87.62 587 LEU A CA 1
ATOM 4367 C C . LEU A 1 587 ? 6.344 -33.192 8.153 1.00 87.62 587 LEU A C 1
ATOM 4369 O O . LEU A 1 587 ? 7.490 -33.093 8.590 1.00 87.62 587 LEU A O 1
ATOM 4373 N N . GLY A 1 588 ? 5.269 -33.076 8.942 1.00 84.94 588 GLY A N 1
ATOM 4374 C CA . GLY A 1 588 ? 5.329 -32.724 10.362 1.00 84.94 588 GLY A CA 1
ATOM 4375 C C . GLY A 1 588 ? 5.765 -31.277 10.625 1.00 84.94 588 GLY A C 1
ATOM 4376 O O . GLY A 1 588 ? 6.329 -30.995 11.680 1.00 84.94 588 GLY A O 1
ATOM 4377 N N . ILE A 1 589 ? 5.550 -30.374 9.665 1.00 86.06 589 ILE A N 1
ATOM 4378 C CA . ILE A 1 589 ? 5.900 -28.953 9.749 1.00 86.06 589 ILE A CA 1
ATOM 4379 C C . ILE A 1 589 ? 4.614 -28.147 9.944 1.00 86.06 589 ILE A C 1
ATOM 4381 O O . ILE A 1 589 ? 3.709 -28.216 9.119 1.00 86.06 589 ILE A O 1
ATOM 4385 N N . ASP A 1 590 ? 4.548 -27.341 11.003 1.00 84.25 590 ASP A N 1
ATOM 4386 C CA . ASP A 1 590 ? 3.487 -26.343 11.165 1.00 84.25 590 ASP A CA 1
ATOM 4387 C C . ASP A 1 590 ? 3.836 -25.099 10.334 1.00 84.25 590 ASP A C 1
ATOM 4389 O O . ASP A 1 590 ? 4.684 -24.283 10.718 1.00 84.25 590 ASP A O 1
ATOM 4393 N N . ILE A 1 591 ? 3.217 -24.987 9.155 1.00 85.44 591 ILE A N 1
ATOM 4394 C CA . ILE A 1 591 ? 3.481 -23.891 8.220 1.00 85.44 591 ILE A CA 1
ATOM 4395 C C . ILE A 1 591 ? 3.057 -22.535 8.793 1.00 85.44 591 ILE A C 1
ATOM 4397 O O . ILE A 1 591 ? 3.761 -21.552 8.573 1.00 85.44 591 ILE A O 1
ATOM 4401 N N . VAL A 1 592 ? 1.975 -22.478 9.574 1.00 84.06 592 VAL A N 1
ATOM 4402 C CA . VAL A 1 592 ? 1.465 -21.227 10.157 1.00 84.06 592 VAL A CA 1
ATOM 4403 C C . VAL A 1 592 ? 2.411 -20.708 11.233 1.00 84.06 592 VAL A C 1
ATOM 4405 O O . VAL A 1 592 ? 2.613 -19.502 11.344 1.00 84.06 592 VAL A O 1
ATOM 4408 N N . SER A 1 593 ? 3.060 -21.607 11.972 1.00 84.44 593 SER A N 1
ATOM 4409 C CA . SER A 1 593 ? 4.113 -21.229 12.917 1.00 84.44 593 SER A CA 1
ATOM 4410 C C . SER A 1 593 ? 5.404 -20.786 12.210 1.00 84.44 593 SER A C 1
ATOM 4412 O O . SER A 1 593 ? 6.058 -19.841 12.647 1.00 84.44 593 SER A O 1
ATOM 4414 N N . LEU A 1 594 ? 5.789 -21.427 11.098 1.00 86.62 594 LEU A N 1
ATOM 4415 C CA . LEU A 1 594 ? 7.030 -21.102 10.378 1.00 86.62 594 LEU A CA 1
ATOM 4416 C C . LEU A 1 594 ? 6.917 -19.822 9.529 1.00 86.62 594 LEU A C 1
ATOM 4418 O O . LEU A 1 594 ? 7.793 -18.953 9.570 1.00 86.62 594 LEU A O 1
ATOM 4422 N N . ILE A 1 595 ? 5.855 -19.732 8.732 1.00 90.75 595 ILE A N 1
ATOM 4423 C CA . ILE A 1 595 ? 5.536 -18.627 7.826 1.00 90.75 595 ILE A CA 1
ATOM 4424 C C . ILE A 1 595 ? 4.072 -18.233 8.085 1.00 90.75 595 ILE A C 1
ATOM 4426 O O . ILE A 1 595 ? 3.185 -18.580 7.294 1.00 90.75 595 ILE A O 1
ATOM 4430 N N . PRO A 1 596 ? 3.802 -17.502 9.185 1.00 91.38 596 PRO A N 1
ATOM 4431 C CA . PRO A 1 596 ? 2.469 -16.974 9.445 1.00 91.38 596 PRO A CA 1
ATOM 4432 C C . PRO A 1 596 ? 2.044 -16.032 8.319 1.00 91.38 596 PRO A C 1
ATOM 4434 O O . PRO A 1 596 ? 2.888 -15.441 7.631 1.00 91.38 596 PRO A O 1
ATOM 4437 N N . PHE A 1 597 ? 0.731 -15.845 8.160 1.00 94.00 597 PHE A N 1
ATOM 4438 C CA . PHE A 1 597 ? 0.168 -14.983 7.119 1.00 94.00 597 PHE A CA 1
ATOM 4439 C C . PHE A 1 597 ? 0.812 -13.584 7.126 1.00 94.00 597 PHE A C 1
ATOM 4441 O O . PHE A 1 597 ? 1.234 -13.106 6.074 1.00 94.00 597 PHE A O 1
ATOM 4448 N N . ALA A 1 598 ? 1.014 -12.978 8.304 1.00 93.88 598 ALA A N 1
ATOM 4449 C CA . ALA A 1 598 ? 1.709 -11.696 8.447 1.00 93.88 598 ALA A CA 1
ATOM 4450 C C . ALA A 1 598 ? 3.122 -11.666 7.824 1.00 93.88 598 ALA A C 1
ATOM 4452 O O . ALA A 1 598 ? 3.489 -10.694 7.155 1.00 93.88 598 ALA A O 1
ATOM 4453 N N . ALA A 1 599 ? 3.918 -12.728 7.997 1.00 94.25 599 ALA A N 1
ATOM 4454 C CA . ALA A 1 599 ? 5.266 -12.813 7.431 1.00 94.25 599 ALA A CA 1
ATOM 4455 C C . ALA A 1 599 ? 5.222 -13.015 5.911 1.00 94.25 599 ALA A C 1
ATOM 4457 O O . ALA A 1 599 ? 5.918 -12.316 5.172 1.00 94.25 599 ALA A O 1
ATOM 4458 N N . GLY A 1 600 ? 4.355 -13.916 5.438 1.00 95.44 600 GLY A N 1
ATOM 4459 C CA . GLY A 1 600 ? 4.148 -14.131 4.007 1.00 95.44 600 GLY A CA 1
ATOM 4460 C C . GLY A 1 600 ? 3.673 -12.856 3.304 1.00 95.44 600 GLY A C 1
ATOM 4461 O O . GLY A 1 600 ? 4.232 -12.472 2.278 1.00 95.44 600 GLY A O 1
ATOM 4462 N N . ARG A 1 601 ? 2.703 -12.137 3.881 1.00 95.94 601 ARG A N 1
ATOM 4463 C CA . ARG A 1 601 ? 2.187 -10.882 3.318 1.00 95.94 601 ARG A CA 1
ATOM 4464 C C . ARG A 1 601 ? 3.248 -9.797 3.290 1.00 95.94 601 ARG A C 1
ATOM 4466 O O . ARG A 1 601 ? 3.402 -9.150 2.255 1.00 95.94 601 ARG A O 1
ATOM 4473 N N . THR A 1 602 ? 4.028 -9.668 4.363 1.00 95.69 602 THR A N 1
ATOM 4474 C CA . THR A 1 602 ? 5.180 -8.761 4.389 1.00 95.69 602 THR A CA 1
ATOM 4475 C C . THR A 1 602 ? 6.105 -9.029 3.202 1.00 95.69 602 THR A C 1
ATOM 4477 O O . THR A 1 602 ? 6.440 -8.108 2.456 1.00 95.69 602 THR A O 1
ATOM 4480 N N . TRP A 1 603 ? 6.510 -10.286 2.993 1.00 95.56 603 TRP A N 1
ATOM 4481 C CA . TRP A 1 603 ? 7.388 -10.633 1.878 1.00 95.56 603 TRP A CA 1
ATOM 4482 C C . TRP A 1 603 ? 6.725 -10.381 0.528 1.00 95.56 603 TRP A C 1
ATOM 4484 O O . TRP A 1 603 ? 7.367 -9.821 -0.350 1.00 95.56 603 TRP A O 1
ATOM 4494 N N . HIS A 1 604 ? 5.454 -10.737 0.353 1.00 97.25 604 HIS A N 1
ATOM 4495 C CA . HIS A 1 604 ? 4.733 -10.535 -0.902 1.00 97.25 604 HIS A CA 1
ATOM 4496 C C . HIS A 1 604 ? 4.678 -9.058 -1.321 1.00 97.25 604 HIS A C 1
ATOM 4498 O O . HIS A 1 604 ? 5.031 -8.730 -2.456 1.00 97.25 604 HIS A O 1
ATOM 4504 N N . VAL A 1 605 ? 4.284 -8.169 -0.404 1.00 95.06 605 VAL A N 1
ATOM 4505 C CA . VAL A 1 605 ? 4.169 -6.727 -0.670 1.00 95.06 605 VAL A CA 1
ATOM 4506 C C . VAL A 1 605 ? 5.547 -6.105 -0.907 1.00 95.06 605 VAL A C 1
ATOM 4508 O O . VAL A 1 605 ? 5.753 -5.410 -1.903 1.00 95.06 605 VAL A O 1
ATOM 4511 N N . ASN A 1 606 ? 6.530 -6.407 -0.054 1.00 94.00 606 ASN A N 1
ATOM 4512 C CA . ASN A 1 606 ? 7.872 -5.847 -0.215 1.00 94.00 606 ASN A CA 1
ATOM 4513 C C . ASN A 1 606 ? 8.574 -6.374 -1.467 1.00 94.00 606 ASN A C 1
ATOM 4515 O O . ASN A 1 606 ? 9.227 -5.606 -2.166 1.00 94.00 606 ASN A O 1
ATOM 4519 N N . LEU A 1 607 ? 8.436 -7.664 -1.791 1.00 95.62 607 LEU A N 1
ATOM 4520 C CA . LEU A 1 607 ? 8.989 -8.212 -3.028 1.00 95.62 607 LEU A CA 1
ATOM 4521 C C . LEU A 1 607 ? 8.384 -7.524 -4.251 1.00 95.62 607 LEU A C 1
ATOM 4523 O O . LEU A 1 607 ? 9.130 -7.265 -5.193 1.00 95.62 607 LEU A O 1
ATOM 4527 N N . ALA A 1 608 ? 7.084 -7.198 -4.230 1.00 94.38 608 ALA A N 1
ATOM 4528 C CA . ALA A 1 608 ? 6.425 -6.484 -5.323 1.00 94.38 608 ALA A CA 1
ATOM 4529 C C . ALA A 1 608 ? 7.086 -5.122 -5.569 1.00 94.38 608 ALA A C 1
ATOM 4531 O O . ALA A 1 608 ? 7.478 -4.819 -6.695 1.00 94.38 608 ALA A O 1
ATOM 4532 N N . VAL A 1 609 ? 7.314 -4.352 -4.501 1.00 90.94 609 VAL A N 1
ATOM 4533 C CA . VAL A 1 609 ? 8.056 -3.087 -4.574 1.00 90.94 609 VAL A CA 1
ATOM 4534 C C . VAL A 1 609 ? 9.485 -3.314 -5.077 1.00 90.94 609 VAL A C 1
ATOM 4536 O O . VAL A 1 609 ? 9.955 -2.601 -5.967 1.00 90.94 609 VAL A O 1
ATOM 4539 N N . LEU A 1 610 ? 10.184 -4.317 -4.544 1.00 92.50 610 LEU A N 1
ATOM 4540 C CA . LEU A 1 610 ? 11.599 -4.559 -4.823 1.00 92.50 610 LEU A CA 1
ATOM 4541 C C . LEU A 1 610 ? 11.870 -4.967 -6.268 1.00 92.50 610 LEU A C 1
ATOM 4543 O O . LEU A 1 610 ? 12.801 -4.428 -6.866 1.00 92.50 610 LEU A O 1
ATOM 4547 N N . TRP A 1 611 ? 11.112 -5.900 -6.848 1.00 95.62 611 TRP A N 1
ATOM 4548 C CA . TRP A 1 611 ? 11.401 -6.369 -8.207 1.00 95.62 611 TRP A CA 1
ATOM 4549 C C . TRP A 1 611 ? 11.077 -5.298 -9.252 1.00 95.62 611 TRP A C 1
ATOM 4551 O O . TRP A 1 611 ? 11.872 -5.095 -10.172 1.00 95.62 611 TRP A O 1
ATOM 4561 N N . ILE A 1 612 ? 9.975 -4.560 -9.062 1.00 93.38 612 ILE A N 1
ATOM 4562 C CA . ILE A 1 612 ? 9.595 -3.421 -9.906 1.00 93.38 612 ILE A CA 1
ATOM 4563 C C . ILE A 1 612 ? 10.698 -2.362 -9.837 1.00 93.38 612 ILE A C 1
ATOM 4565 O O . ILE A 1 612 ? 11.279 -1.994 -10.858 1.00 93.38 612 ILE A O 1
ATOM 4569 N N . SER A 1 613 ? 11.077 -1.952 -8.621 1.00 90.62 613 SER A N 1
ATOM 4570 C CA . SER A 1 613 ? 12.165 -0.992 -8.400 1.00 90.62 613 SER A CA 1
ATOM 4571 C C . SER A 1 613 ? 13.487 -1.475 -8.996 1.00 90.62 613 SER A C 1
ATOM 4573 O O . SER A 1 613 ? 14.213 -0.689 -9.586 1.00 90.62 613 SER A O 1
ATOM 4575 N N . THR A 1 614 ? 13.808 -2.767 -8.905 1.00 94.25 614 THR A N 1
ATOM 4576 C CA . THR A 1 614 ? 15.058 -3.326 -9.447 1.00 94.25 614 THR A CA 1
ATOM 4577 C C . THR A 1 614 ? 15.148 -3.149 -10.965 1.00 94.25 614 THR A C 1
ATOM 4579 O O . THR A 1 614 ? 16.219 -2.810 -11.469 1.00 94.25 614 THR A O 1
ATOM 4582 N N . LEU A 1 615 ? 14.040 -3.316 -11.696 1.00 94.75 615 LEU A N 1
ATOM 4583 C CA . LEU A 1 615 ? 13.999 -3.073 -13.144 1.00 94.75 615 LEU A CA 1
ATOM 4584 C C . LEU A 1 615 ? 14.129 -1.585 -13.474 1.00 94.75 615 LEU A C 1
ATOM 4586 O O . LEU A 1 615 ? 14.892 -1.234 -14.372 1.00 94.75 615 LEU A O 1
ATOM 4590 N N . TRP A 1 616 ? 13.471 -0.709 -12.710 1.00 90.56 616 TRP A N 1
ATOM 4591 C CA . TRP A 1 616 ? 13.611 0.744 -12.860 1.00 90.56 616 TRP A CA 1
ATOM 4592 C C . TRP A 1 616 ? 15.038 1.226 -12.594 1.00 90.56 616 TRP A C 1
ATOM 4594 O O . TRP A 1 616 ? 15.608 1.965 -13.399 1.00 90.56 616 TRP A O 1
ATOM 4604 N N . LEU A 1 617 ? 15.651 0.761 -11.504 1.00 92.44 617 LEU A N 1
ATOM 4605 C CA . LEU A 1 617 ? 17.037 1.072 -11.165 1.00 92.44 617 LEU A CA 1
ATOM 4606 C C . LEU A 1 617 ? 17.992 0.547 -12.244 1.00 92.44 617 LEU A C 1
ATOM 4608 O O . LEU A 1 617 ? 18.895 1.275 -12.657 1.00 92.44 617 LEU A O 1
ATOM 4612 N N . GLY A 1 618 ? 17.773 -0.681 -12.727 1.00 94.62 618 GLY A N 1
ATOM 4613 C CA . GLY A 1 618 ? 18.529 -1.267 -13.833 1.00 94.62 618 GLY A CA 1
ATOM 4614 C C . GLY A 1 618 ? 18.426 -0.429 -15.108 1.00 94.62 618 GLY A C 1
ATOM 4615 O O . GLY A 1 618 ? 19.448 -0.095 -15.703 1.00 94.62 618 GLY A O 1
ATOM 4616 N N . GLY A 1 619 ? 17.217 -0.006 -15.482 1.00 92.12 619 GLY A N 1
ATOM 4617 C CA . GLY A 1 619 ? 16.984 0.854 -16.643 1.00 92.12 619 GLY A CA 1
ATOM 4618 C C . GLY A 1 619 ? 17.626 2.232 -16.521 1.00 92.12 619 GLY A C 1
ATOM 4619 O O . GLY A 1 619 ? 18.298 2.669 -17.451 1.00 92.12 619 GLY A O 1
ATOM 4620 N N . GLY A 1 620 ? 17.522 2.888 -15.363 1.00 90.81 620 GLY A N 1
ATOM 4621 C CA . GLY A 1 620 ? 18.173 4.183 -15.135 1.00 90.81 620 GLY A CA 1
ATOM 4622 C C . GLY A 1 620 ? 19.702 4.126 -15.210 1.00 90.81 620 GLY A C 1
ATOM 4623 O O . GLY A 1 620 ? 20.332 5.102 -15.606 1.00 90.81 620 GLY A O 1
ATOM 4624 N N . LEU A 1 621 ? 20.310 2.982 -14.874 1.00 93.56 621 LEU A N 1
ATOM 4625 C CA . LEU A 1 621 ? 21.751 2.753 -15.040 1.00 93.56 621 LEU A CA 1
ATOM 4626 C C . LEU A 1 621 ? 22.131 2.374 -16.477 1.00 93.56 621 LEU A C 1
ATOM 4628 O O . LEU A 1 621 ? 23.266 2.615 -16.884 1.00 93.56 621 LEU A O 1
ATOM 4632 N N . PHE A 1 622 ? 21.203 1.775 -17.224 1.00 93.69 622 PHE A N 1
ATOM 4633 C CA . PHE A 1 622 ? 21.414 1.284 -18.582 1.00 93.69 622 PHE A CA 1
ATOM 4634 C C . PHE A 1 622 ? 21.271 2.382 -19.644 1.00 93.69 622 PHE A C 1
ATOM 4636 O O . PHE A 1 622 ? 22.133 2.529 -20.511 1.00 93.69 622 PHE A O 1
ATOM 4643 N N . LEU A 1 623 ? 20.188 3.162 -19.578 1.00 89.44 623 LEU A N 1
ATOM 4644 C CA . LEU A 1 623 ? 19.807 4.114 -20.624 1.00 89.44 623 LEU A CA 1
ATOM 4645 C C . LEU A 1 623 ? 20.844 5.211 -20.901 1.00 89.44 623 LEU A C 1
ATOM 4647 O O . LEU A 1 623 ? 21.082 5.478 -22.077 1.00 89.44 623 LEU A O 1
ATOM 4651 N N . PRO A 1 624 ? 21.514 5.823 -19.901 1.00 87.62 624 PRO A N 1
ATOM 4652 C CA . PRO A 1 624 ? 22.511 6.852 -20.184 1.00 87.62 624 PRO A CA 1
ATOM 4653 C C . PRO A 1 624 ? 23.671 6.373 -21.062 1.00 87.62 624 PRO A C 1
ATOM 4655 O O . PRO A 1 624 ? 24.270 7.176 -21.768 1.00 87.62 624 PRO A O 1
ATOM 4658 N N . GLY A 1 625 ? 23.982 5.072 -21.032 1.00 86.81 625 GLY A N 1
ATOM 4659 C CA . GLY A 1 625 ? 25.024 4.485 -21.873 1.00 86.81 625 GLY A CA 1
ATOM 4660 C C . GLY A 1 625 ? 24.672 4.450 -23.362 1.00 86.81 625 GLY A C 1
ATOM 4661 O O . GLY A 1 625 ? 25.580 4.377 -24.172 1.00 86.81 625 GLY A O 1
ATOM 4662 N N . LEU A 1 626 ? 23.390 4.569 -23.740 1.00 85.50 626 LEU A N 1
ATOM 4663 C CA . LEU A 1 626 ? 22.972 4.602 -25.152 1.00 85.50 626 LEU A CA 1
ATOM 4664 C C . LEU A 1 626 ? 23.445 5.867 -25.883 1.00 85.50 626 LEU A C 1
ATOM 4666 O O . LEU A 1 626 ? 23.439 5.906 -27.105 1.00 85.50 626 LEU A O 1
ATOM 4670 N N . PHE A 1 627 ? 23.861 6.885 -25.129 1.00 83.38 627 PHE A N 1
ATOM 4671 C CA . PHE A 1 627 ? 24.3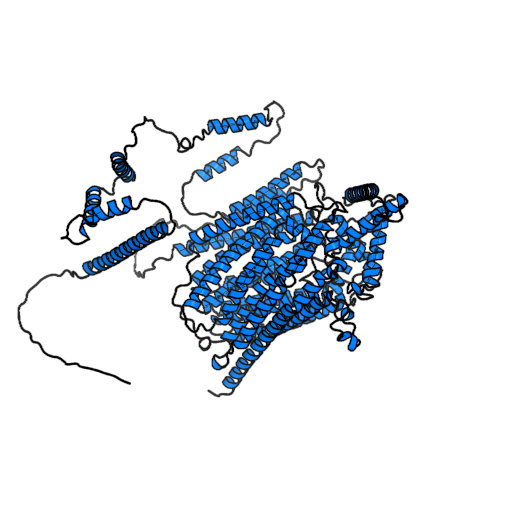49 8.162 -25.646 1.00 83.38 627 PHE A CA 1
ATOM 4672 C C . PHE A 1 627 ? 25.852 8.352 -25.387 1.00 83.38 627 PHE A C 1
ATOM 4674 O O . PHE A 1 627 ? 26.380 9.441 -25.594 1.00 83.38 627 PHE A O 1
ATOM 4681 N N . ALA A 1 628 ? 26.544 7.326 -24.877 1.00 82.62 628 ALA A N 1
ATOM 4682 C CA . ALA A 1 628 ? 27.948 7.400 -24.490 1.00 82.62 628 ALA A CA 1
ATOM 4683 C C . ALA A 1 628 ? 28.783 6.330 -25.201 1.00 82.62 628 ALA A C 1
ATOM 4685 O O . ALA A 1 628 ? 28.535 5.140 -25.040 1.00 82.62 628 ALA A O 1
ATOM 4686 N N . ASP A 1 629 ? 29.876 6.734 -25.851 1.00 80.06 629 ASP A N 1
ATOM 4687 C CA . ASP A 1 629 ? 30.813 5.780 -26.471 1.00 80.06 629 ASP A CA 1
ATOM 4688 C C . ASP A 1 629 ? 31.629 4.977 -25.439 1.00 80.06 629 ASP A C 1
ATOM 4690 O O . ASP A 1 629 ? 32.250 3.958 -25.752 1.00 80.06 629 ASP A O 1
ATOM 4694 N N . ARG A 1 630 ? 31.712 5.465 -24.193 1.00 84.12 630 ARG A N 1
ATOM 4695 C CA . ARG A 1 630 ? 32.531 4.866 -23.129 1.00 84.12 630 ARG A CA 1
ATOM 4696 C C . ARG A 1 630 ? 31.989 5.138 -21.735 1.00 84.12 630 ARG A C 1
ATOM 4698 O O . ARG A 1 630 ? 31.450 6.204 -21.445 1.00 84.12 630 ARG A O 1
ATOM 4705 N N . ASP A 1 631 ? 32.269 4.208 -20.830 1.00 89.19 631 ASP A N 1
ATOM 4706 C CA . ASP A 1 631 ? 31.912 4.361 -19.425 1.00 89.19 631 ASP A CA 1
ATOM 4707 C C . ASP A 1 631 ? 32.867 5.287 -18.654 1.00 89.19 631 ASP A C 1
ATOM 4709 O O . ASP A 1 631 ? 34.090 5.241 -18.836 1.00 89.19 631 ASP A O 1
ATOM 4713 N N . PRO A 1 632 ? 32.343 6.043 -17.673 1.00 92.06 632 PRO A N 1
ATOM 4714 C CA . PRO A 1 632 ? 33.155 6.657 -16.633 1.00 92.06 632 PRO A CA 1
ATOM 4715 C C . PRO A 1 632 ? 33.995 5.631 -15.842 1.00 92.06 632 PRO A C 1
ATOM 4717 O O . PRO A 1 632 ? 33.547 4.500 -15.618 1.00 92.06 632 PRO A O 1
ATOM 4720 N N . PRO A 1 633 ? 35.163 6.021 -15.284 1.00 92.00 633 PRO A N 1
ATOM 4721 C CA . PRO A 1 633 ? 36.005 5.116 -14.495 1.00 92.00 633 PRO A CA 1
ATOM 4722 C C . PRO A 1 633 ? 35.227 4.430 -13.364 1.00 92.00 633 PRO A C 1
ATOM 4724 O O . PRO A 1 633 ? 34.483 5.092 -12.648 1.00 92.00 633 PRO A O 1
ATOM 4727 N N . PHE A 1 634 ? 35.376 3.120 -13.173 1.00 94.06 634 PHE A N 1
ATOM 4728 C CA . PHE A 1 634 ? 34.671 2.346 -12.133 1.00 94.06 634 PHE A CA 1
ATOM 4729 C C . PHE A 1 634 ? 33.128 2.288 -12.247 1.00 94.06 634 PHE A C 1
ATOM 4731 O O . PHE A 1 634 ? 32.482 1.857 -11.295 1.00 94.06 634 PHE A O 1
ATOM 4738 N N . GLN A 1 635 ? 32.503 2.676 -13.373 1.00 95.56 635 GLN A N 1
ATOM 4739 C CA . GLN A 1 635 ? 31.028 2.655 -13.499 1.00 95.56 635 GLN A CA 1
ATOM 4740 C C . GLN A 1 635 ? 30.460 1.241 -13.391 1.00 95.56 635 GLN A C 1
ATOM 4742 O O . GLN A 1 635 ? 29.610 1.000 -12.540 1.00 95.56 635 GLN A O 1
ATOM 4747 N N . ALA A 1 636 ? 30.987 0.285 -14.156 1.00 94.94 636 ALA A N 1
ATOM 4748 C CA . ALA A 1 636 ? 30.551 -1.111 -14.083 1.00 94.94 636 ALA A CA 1
ATOM 4749 C C . ALA A 1 636 ? 30.749 -1.733 -12.683 1.00 94.94 636 ALA A C 1
ATOM 4751 O O . ALA A 1 636 ? 29.908 -2.503 -12.212 1.00 94.94 636 ALA A O 1
ATOM 4752 N N . ALA A 1 637 ? 31.836 -1.364 -11.991 1.00 96.81 637 ALA A N 1
ATOM 4753 C CA . ALA A 1 637 ? 32.106 -1.808 -10.623 1.00 96.81 637 ALA A CA 1
ATOM 4754 C C . ALA A 1 637 ? 31.098 -1.217 -9.626 1.00 96.81 637 ALA A C 1
ATOM 4756 O O . ALA A 1 637 ? 30.569 -1.952 -8.798 1.00 96.81 637 ALA A O 1
ATOM 4757 N N . GLY A 1 638 ? 30.779 0.077 -9.742 1.00 97.06 638 GLY A N 1
ATOM 4758 C CA . GLY A 1 638 ? 29.753 0.734 -8.930 1.00 97.06 638 GLY A CA 1
ATOM 4759 C C . GLY A 1 638 ? 28.359 0.145 -9.154 1.00 97.06 638 GLY A C 1
ATOM 4760 O O . GLY A 1 638 ? 27.671 -0.166 -8.189 1.00 97.06 638 GLY A O 1
ATOM 4761 N N . VAL A 1 639 ? 27.979 -0.097 -10.414 1.00 97.44 639 VAL A N 1
ATOM 4762 C CA . VAL A 1 639 ? 26.706 -0.742 -10.790 1.00 97.44 639 VAL A CA 1
ATOM 4763 C C . VAL A 1 639 ? 26.589 -2.146 -10.187 1.00 97.44 639 VAL A C 1
ATOM 4765 O O . VAL A 1 639 ? 25.547 -2.501 -9.634 1.00 97.44 639 VAL A O 1
ATOM 4768 N N . THR A 1 640 ? 27.666 -2.934 -10.250 1.00 96.81 640 THR A N 1
ATOM 4769 C CA . THR A 1 640 ? 27.709 -4.291 -9.679 1.00 96.81 640 THR A CA 1
ATOM 4770 C C . THR A 1 640 ? 27.703 -4.261 -8.147 1.00 96.81 640 THR A C 1
ATOM 4772 O O . THR A 1 640 ? 26.983 -5.032 -7.516 1.00 96.81 640 THR A O 1
ATOM 4775 N N . GLY A 1 641 ? 28.475 -3.357 -7.538 1.00 97.00 641 GLY A N 1
ATOM 4776 C CA . GLY A 1 641 ? 28.532 -3.184 -6.086 1.00 97.00 641 GLY A CA 1
ATOM 4777 C C . GLY A 1 641 ? 27.196 -2.734 -5.498 1.00 97.00 641 GLY A C 1
ATOM 4778 O O . GLY A 1 641 ? 26.785 -3.252 -4.463 1.00 97.00 641 GLY A O 1
ATOM 4779 N N . LEU A 1 642 ? 26.484 -1.838 -6.190 1.00 96.94 642 LEU A N 1
ATOM 4780 C CA . LEU A 1 642 ? 25.136 -1.415 -5.817 1.00 96.94 642 LEU A CA 1
ATOM 4781 C C . LEU A 1 642 ? 24.156 -2.594 -5.820 1.00 96.94 642 LEU A C 1
ATOM 4783 O O . LEU A 1 642 ? 23.419 -2.755 -4.852 1.00 96.94 642 LEU A O 1
ATOM 4787 N N . LEU A 1 643 ? 24.182 -3.446 -6.852 1.00 96.44 643 LEU A N 1
ATOM 4788 C CA . LEU A 1 643 ? 23.320 -4.632 -6.909 1.00 96.44 643 LEU A CA 1
ATOM 4789 C C . LEU A 1 643 ? 23.570 -5.546 -5.704 1.00 96.44 643 LEU A C 1
ATOM 4791 O O . LEU A 1 643 ? 22.629 -5.958 -5.031 1.00 96.44 643 LEU A O 1
ATOM 4795 N N . GLY A 1 644 ? 24.843 -5.812 -5.392 1.00 95.12 644 GLY A N 1
ATOM 4796 C CA . GLY A 1 644 ? 25.223 -6.597 -4.217 1.00 95.12 644 GLY A CA 1
ATOM 4797 C C . GLY A 1 644 ? 24.745 -5.970 -2.903 1.00 95.12 644 GLY A C 1
ATOM 4798 O O . GLY A 1 644 ? 24.201 -6.672 -2.052 1.00 95.12 644 GLY A O 1
ATOM 4799 N N . ALA A 1 645 ? 24.886 -4.650 -2.750 1.00 94.62 645 ALA A N 1
ATOM 4800 C CA . ALA A 1 645 ? 24.424 -3.928 -1.566 1.00 94.62 645 ALA A CA 1
ATOM 4801 C C . ALA A 1 645 ? 22.898 -4.006 -1.393 1.00 94.62 645 ALA A C 1
ATOM 4803 O O . ALA A 1 645 ? 22.427 -4.269 -0.287 1.00 94.62 645 ALA A O 1
ATOM 4804 N N . LEU A 1 646 ? 22.131 -3.839 -2.477 1.00 92.12 646 LEU A N 1
ATOM 4805 C CA . LEU A 1 646 ? 20.670 -3.959 -2.462 1.00 92.12 646 LEU A CA 1
ATOM 4806 C C . LEU A 1 646 ? 20.220 -5.378 -2.092 1.00 92.12 646 LEU A C 1
ATOM 4808 O O . LEU A 1 646 ? 19.308 -5.533 -1.280 1.00 92.12 646 LEU A O 1
ATOM 4812 N N . VAL A 1 647 ? 20.885 -6.411 -2.622 1.00 93.50 647 VAL A N 1
ATOM 4813 C CA . VAL A 1 647 ? 20.603 -7.815 -2.273 1.00 93.50 647 VAL A CA 1
ATOM 4814 C C . VAL A 1 647 ? 20.866 -8.075 -0.788 1.00 93.50 647 VAL A C 1
ATOM 4816 O O . VAL A 1 647 ? 20.004 -8.627 -0.106 1.00 93.50 647 VAL A O 1
ATOM 4819 N N . ILE A 1 648 ? 22.016 -7.640 -0.261 1.00 92.62 648 ILE A N 1
ATOM 4820 C CA . ILE A 1 648 ? 22.362 -7.810 1.160 1.00 92.62 648 ILE A CA 1
ATOM 4821 C C . ILE A 1 648 ? 21.351 -7.087 2.057 1.00 92.62 648 ILE A C 1
ATOM 4823 O O . ILE A 1 648 ? 20.857 -7.679 3.017 1.00 92.62 648 ILE A O 1
ATOM 4827 N N . ALA A 1 649 ? 21.018 -5.833 1.738 1.00 92.44 649 ALA A N 1
ATOM 4828 C CA . ALA A 1 649 ? 20.052 -5.053 2.506 1.00 92.44 649 ALA A CA 1
ATOM 4829 C C . ALA A 1 649 ? 18.656 -5.698 2.493 1.00 92.44 649 ALA A C 1
ATOM 4831 O O . ALA A 1 649 ? 18.006 -5.763 3.532 1.00 92.44 649 ALA A O 1
ATOM 4832 N N . THR A 1 650 ? 18.227 -6.225 1.344 1.00 91.56 650 THR A N 1
ATOM 4833 C CA . THR A 1 650 ? 16.928 -6.893 1.176 1.00 91.56 650 THR A CA 1
ATOM 4834 C C . THR A 1 650 ? 16.837 -8.184 1.984 1.00 91.56 650 THR A C 1
ATOM 4836 O O . THR A 1 650 ? 15.893 -8.373 2.749 1.00 91.56 650 THR A O 1
ATOM 4839 N N . VAL A 1 651 ? 17.827 -9.073 1.851 1.00 94.00 651 VAL A N 1
ATOM 4840 C CA . VAL A 1 651 ? 17.852 -10.340 2.599 1.00 94.00 651 VAL A CA 1
ATOM 4841 C C . VAL A 1 651 ? 17.909 -10.065 4.101 1.00 94.00 651 VAL A C 1
ATOM 4843 O O . VAL A 1 651 ? 17.168 -10.678 4.867 1.00 94.00 651 VAL A O 1
ATOM 4846 N N . GLY A 1 652 ? 18.738 -9.104 4.516 1.00 94.56 652 GLY A N 1
ATOM 4847 C CA . GLY A 1 652 ? 18.815 -8.663 5.903 1.00 94.56 652 GLY A CA 1
ATOM 4848 C C . GLY A 1 652 ? 17.484 -8.134 6.438 1.00 94.56 652 GLY A C 1
ATOM 4849 O O . GLY A 1 652 ? 17.064 -8.543 7.519 1.00 94.56 652 GLY A O 1
ATOM 4850 N N . ALA A 1 653 ? 16.784 -7.302 5.660 1.00 94.06 653 ALA A N 1
ATOM 4851 C CA . ALA A 1 653 ? 15.462 -6.792 6.012 1.00 94.06 653 ALA A CA 1
ATOM 4852 C C . ALA A 1 653 ? 14.438 -7.916 6.195 1.00 94.06 653 ALA A C 1
ATOM 4854 O O . ALA A 1 653 ? 13.725 -7.933 7.192 1.00 94.06 653 ALA A O 1
ATOM 4855 N N . PHE A 1 654 ? 14.380 -8.881 5.275 1.00 94.94 654 PHE A N 1
ATOM 4856 C CA . PHE A 1 654 ? 13.406 -9.975 5.341 1.00 94.94 654 PHE A CA 1
ATOM 4857 C C . PHE A 1 654 ? 13.652 -10.925 6.502 1.00 94.94 654 PHE A C 1
ATOM 4859 O O . PHE A 1 654 ? 12.698 -11.313 7.175 1.00 94.94 654 PHE A O 1
ATOM 4866 N N . VAL A 1 655 ? 14.917 -11.269 6.757 1.00 95.31 655 VAL A N 1
ATOM 4867 C CA . VAL A 1 655 ? 15.294 -12.059 7.935 1.00 95.31 655 VAL A CA 1
ATOM 4868 C C . VAL A 1 655 ? 14.975 -11.280 9.208 1.00 95.31 655 VAL A C 1
ATOM 4870 O O . VAL A 1 655 ? 14.413 -11.845 10.140 1.00 95.31 655 VAL A O 1
ATOM 4873 N N . GLY A 1 656 ? 15.280 -9.982 9.235 1.00 94.62 656 GLY A N 1
ATOM 4874 C CA . GLY A 1 656 ? 14.959 -9.087 10.341 1.00 94.62 656 GLY A CA 1
ATOM 4875 C C . GLY A 1 656 ? 13.471 -9.077 10.676 1.00 94.62 656 GLY A C 1
ATOM 4876 O O . GLY A 1 656 ? 13.094 -9.395 11.805 1.00 94.62 656 GLY A O 1
ATOM 4877 N N . VAL A 1 657 ? 12.620 -8.788 9.689 1.00 94.31 657 VAL A N 1
ATOM 4878 C CA . VAL A 1 657 ? 11.166 -8.752 9.885 1.00 94.31 657 VAL A CA 1
ATOM 4879 C C . VAL A 1 657 ? 10.632 -10.113 10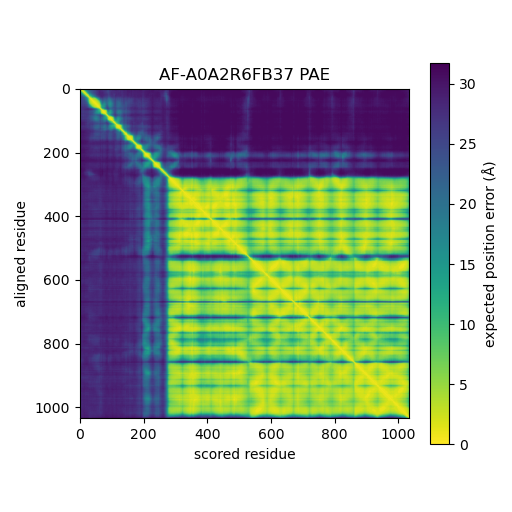.319 1.00 94.31 657 VAL A C 1
ATOM 4881 O O . VAL A 1 657 ? 9.854 -10.178 11.268 1.00 94.31 657 VAL A O 1
ATOM 4884 N N . TRP A 1 658 ? 11.083 -11.202 9.692 1.00 94.56 658 TRP A N 1
ATOM 4885 C CA . TRP A 1 658 ? 10.670 -12.548 10.084 1.00 94.56 658 TRP A CA 1
ATOM 4886 C C . TRP A 1 658 ? 11.032 -12.853 11.542 1.00 94.56 658 TRP A C 1
ATOM 4888 O O . TRP A 1 658 ? 10.172 -13.295 12.294 1.00 94.56 658 TRP A O 1
ATOM 4898 N N . LEU A 1 659 ? 12.251 -12.531 11.989 1.00 93.50 659 LEU A N 1
ATOM 4899 C CA . LEU A 1 659 ? 12.643 -12.680 13.396 1.00 93.50 659 LEU A CA 1
ATOM 4900 C C . LEU A 1 659 ? 11.805 -11.800 14.340 1.00 93.50 659 LEU A C 1
ATOM 4902 O O . LEU A 1 659 ? 11.519 -12.224 15.458 1.00 93.50 659 LEU A O 1
ATOM 4906 N N . GLY A 1 660 ? 11.404 -10.604 13.897 1.00 91.81 660 GLY A N 1
ATOM 4907 C CA . GLY A 1 660 ? 10.500 -9.726 14.642 1.00 91.81 660 GLY A CA 1
ATOM 4908 C C . GLY A 1 660 ? 9.108 -10.325 14.831 1.00 91.81 660 GLY A C 1
ATOM 4909 O O . GLY A 1 660 ? 8.637 -10.399 15.959 1.00 91.81 660 GLY A O 1
ATOM 4910 N N . ILE A 1 661 ? 8.496 -10.825 13.753 1.00 91.88 661 ILE A N 1
ATOM 4911 C CA . ILE A 1 661 ? 7.176 -11.480 13.793 1.00 91.88 661 ILE A CA 1
ATOM 4912 C C . ILE A 1 661 ? 7.218 -12.769 14.629 1.00 91.88 661 ILE A C 1
ATOM 4914 O O . ILE A 1 661 ? 6.250 -13.104 15.294 1.00 91.88 661 ILE A O 1
ATOM 4918 N N . GLN A 1 662 ? 8.353 -13.470 14.647 1.00 89.75 662 GLN A N 1
ATOM 4919 C CA . GLN A 1 662 ? 8.579 -14.683 15.444 1.00 89.75 662 GLN A CA 1
ATOM 4920 C C . GLN A 1 662 ? 8.853 -14.412 16.942 1.00 89.75 662 GLN A C 1
ATOM 4922 O O . GLN A 1 662 ? 9.406 -15.280 17.619 1.00 89.75 662 GLN A O 1
ATOM 4927 N N . GLY A 1 663 ? 8.586 -13.201 17.447 1.00 88.06 663 GLY A N 1
ATOM 4928 C CA . GLY A 1 663 ? 8.754 -12.856 18.868 1.00 88.06 663 GLY A CA 1
ATOM 4929 C C . GLY A 1 663 ? 10.209 -12.831 19.358 1.00 88.06 663 GLY A C 1
ATOM 4930 O O . GLY A 1 663 ? 10.483 -12.815 20.554 1.00 88.06 663 GLY A O 1
ATOM 4931 N N . ARG A 1 664 ? 11.214 -12.825 18.464 1.00 90.19 664 ARG A N 1
ATOM 4932 C CA . ARG A 1 664 ? 12.635 -12.862 18.888 1.00 90.19 664 ARG A CA 1
ATOM 4933 C C . ARG A 1 664 ? 13.134 -11.542 19.464 1.00 90.19 664 ARG A C 1
ATOM 4935 O O . ARG A 1 664 ? 14.227 -11.499 20.035 1.00 90.19 664 ARG A O 1
ATOM 4942 N N . PHE A 1 665 ? 12.357 -10.477 19.302 1.00 88.94 665 PHE A N 1
ATOM 4943 C CA . PHE A 1 665 ? 12.623 -9.168 19.872 1.00 88.94 665 PHE A CA 1
ATOM 4944 C C . PHE A 1 665 ? 11.416 -8.732 20.701 1.00 88.94 665 PHE A C 1
ATOM 4946 O O . PHE A 1 665 ? 10.395 -8.352 20.139 1.00 88.94 665 PHE A O 1
ATOM 4953 N N . ASP A 1 666 ? 11.560 -8.747 22.023 1.00 88.44 666 ASP A N 1
ATOM 4954 C CA . ASP A 1 666 ? 10.520 -8.275 22.937 1.00 88.44 666 ASP A CA 1
ATOM 4955 C C . ASP A 1 666 ? 10.346 -6.742 22.805 1.00 88.44 666 ASP A C 1
ATOM 4957 O O . ASP A 1 666 ? 11.317 -5.998 23.012 1.00 88.44 666 ASP A O 1
ATOM 4961 N N . PRO A 1 667 ? 9.148 -6.245 22.435 1.00 86.56 667 PRO A N 1
ATOM 4962 C CA . PRO A 1 667 ? 8.884 -4.816 22.293 1.00 86.56 667 PRO A CA 1
ATOM 4963 C C . PRO A 1 667 ? 8.752 -4.061 23.623 1.00 86.56 667 PRO A C 1
ATOM 4965 O O . PRO A 1 667 ? 8.816 -2.827 23.598 1.00 86.56 667 PRO A O 1
ATOM 4968 N N . LEU A 1 668 ? 8.555 -4.762 24.748 1.00 86.69 668 LEU A N 1
ATOM 4969 C CA . LEU A 1 668 ? 8.365 -4.187 26.083 1.00 86.69 668 LEU A CA 1
ATOM 4970 C C . LEU A 1 668 ? 9.597 -4.313 26.993 1.00 86.69 668 LEU A C 1
ATOM 4972 O O . LEU A 1 668 ? 9.612 -3.718 28.068 1.00 86.69 668 LEU A O 1
ATOM 4976 N N . ALA A 1 669 ? 10.634 -5.045 26.582 1.00 83.50 669 ALA A N 1
ATOM 4977 C CA . ALA A 1 669 ? 11.859 -5.186 27.366 1.00 83.50 669 ALA A CA 1
ATOM 4978 C C . ALA A 1 669 ? 12.626 -3.856 27.538 1.00 83.50 669 ALA A C 1
ATOM 4980 O O . ALA A 1 669 ? 12.750 -3.063 26.603 1.00 83.50 669 ALA A O 1
ATOM 4981 N N . ASP A 1 670 ? 13.259 -3.680 28.707 1.00 58.97 670 ASP A N 1
ATOM 4982 C CA . ASP A 1 670 ? 13.995 -2.468 29.125 1.00 58.97 670 ASP A CA 1
ATOM 4983 C C . ASP A 1 670 ? 15.200 -2.079 28.230 1.00 58.97 670 ASP A C 1
ATOM 4985 O O . ASP A 1 670 ? 15.778 -1.006 28.397 1.00 58.97 670 ASP A O 1
ATOM 4989 N N . ASN A 1 671 ? 15.595 -2.912 27.255 1.00 55.75 671 ASN A N 1
ATOM 4990 C CA . ASN A 1 671 ? 16.722 -2.652 26.348 1.00 55.75 671 ASN A CA 1
ATOM 4991 C C . ASN A 1 671 ? 16.279 -2.294 24.910 1.00 55.75 671 ASN A C 1
ATOM 4993 O O . ASN A 1 671 ? 16.123 -3.166 24.053 1.00 55.75 671 ASN A O 1
ATOM 4997 N N . GLU A 1 672 ? 16.183 -0.979 24.669 1.00 66.00 672 GLU A N 1
ATOM 4998 C CA . GLU A 1 672 ? 16.373 -0.208 23.420 1.00 66.00 672 GLU A CA 1
ATOM 4999 C C . GLU A 1 672 ? 15.962 -0.854 22.080 1.00 66.00 672 GLU A C 1
ATOM 5001 O O . GLU A 1 672 ? 16.790 -1.477 21.426 1.00 66.00 672 GLU A O 1
ATOM 5006 N N . TYR A 1 673 ? 14.731 -0.604 21.602 1.00 78.88 673 TYR A N 1
ATOM 5007 C CA . TYR A 1 673 ? 14.292 -0.561 20.182 1.00 78.88 673 TYR A CA 1
ATOM 5008 C C . TYR A 1 673 ? 14.888 -1.578 19.172 1.00 78.88 673 TYR A C 1
ATOM 5010 O O . TYR A 1 673 ? 14.890 -1.311 17.968 1.00 78.88 673 TYR A O 1
ATOM 5018 N N . LYS A 1 674 ? 15.379 -2.753 19.592 1.00 88.75 674 LYS A N 1
ATOM 5019 C CA . LYS A 1 674 ? 16.030 -3.729 18.694 1.00 88.75 674 LYS A CA 1
ATOM 5020 C C . LYS A 1 674 ? 15.071 -4.218 17.619 1.00 88.75 674 LYS A C 1
ATOM 5022 O O . LYS A 1 674 ? 15.451 -4.299 16.452 1.00 88.75 674 LYS A O 1
ATOM 5027 N N . TRP A 1 675 ? 13.824 -4.470 18.017 1.00 90.56 675 TRP A N 1
ATOM 5028 C CA . TRP A 1 675 ? 12.735 -4.824 17.113 1.00 90.56 675 TRP A CA 1
ATOM 5029 C C . TRP A 1 675 ? 12.532 -3.756 16.028 1.00 90.56 675 TRP A C 1
ATOM 5031 O O . TRP A 1 675 ? 12.333 -4.102 14.874 1.00 90.56 675 TRP A O 1
ATOM 5041 N N . TRP A 1 676 ? 12.670 -2.470 16.361 1.00 92.25 676 TRP A N 1
ATOM 5042 C CA . TRP A 1 676 ? 12.486 -1.361 15.422 1.00 92.25 676 TRP A CA 1
ATOM 5043 C C . TRP A 1 676 ? 13.707 -1.148 14.513 1.00 92.25 676 TRP A C 1
ATOM 5045 O O . TRP A 1 676 ? 13.565 -0.823 13.337 1.00 92.25 676 TRP A O 1
ATOM 5055 N N . TRP A 1 677 ? 14.923 -1.355 15.027 1.00 92.75 677 TRP A N 1
ATOM 5056 C CA . TRP A 1 677 ? 16.155 -1.175 14.250 1.00 92.75 677 TRP A CA 1
ATOM 5057 C C . TRP A 1 677 ? 16.460 -2.330 13.300 1.00 92.75 677 TRP A C 1
ATOM 5059 O O . TRP A 1 677 ? 16.857 -2.089 12.159 1.00 92.75 677 TRP A O 1
ATOM 5069 N N . LEU A 1 678 ? 16.317 -3.566 13.778 1.00 93.00 678 LEU A N 1
ATOM 5070 C CA . LEU A 1 678 ? 16.718 -4.775 13.056 1.00 93.00 678 LEU A CA 1
ATOM 5071 C C . LEU A 1 678 ? 15.532 -5.620 12.607 1.00 93.00 678 LEU A C 1
ATOM 5073 O O . LEU A 1 678 ? 15.675 -6.356 11.634 1.00 93.00 678 LEU A O 1
ATOM 5077 N N . GLY A 1 679 ? 14.416 -5.536 13.331 1.00 92.00 679 GLY A N 1
ATOM 5078 C CA . GLY A 1 679 ? 13.244 -6.377 13.146 1.00 92.00 679 GLY A CA 1
ATOM 5079 C C . GLY A 1 679 ? 12.222 -5.782 12.181 1.00 92.00 679 GLY A C 1
ATOM 5080 O O . GLY A 1 679 ? 12.497 -5.612 10.993 1.00 92.00 679 GLY A O 1
ATOM 5081 N N . ASN A 1 680 ? 11.038 -5.494 12.718 1.00 92.06 680 ASN A N 1
ATOM 5082 C CA . ASN A 1 680 ? 9.840 -5.115 11.987 1.00 92.06 680 ASN A CA 1
ATOM 5083 C C . ASN A 1 680 ? 9.278 -3.782 12.492 1.00 92.06 680 ASN A C 1
ATOM 5085 O O . ASN A 1 680 ? 8.910 -3.675 13.655 1.00 92.06 680 ASN A O 1
ATOM 5089 N N . GLU A 1 681 ? 9.153 -2.776 11.631 1.00 93.06 681 GLU A N 1
ATOM 5090 C CA . GLU A 1 681 ? 8.469 -1.525 11.981 1.00 93.06 681 GLU A CA 1
ATOM 5091 C C . GLU A 1 681 ? 6.938 -1.633 11.936 1.00 93.06 681 GLU A C 1
ATOM 5093 O O . GLU A 1 681 ? 6.248 -0.738 12.430 1.00 93.06 681 GLU A O 1
ATOM 5098 N N . GLY A 1 682 ? 6.405 -2.718 11.367 1.00 91.69 682 GLY A N 1
ATOM 5099 C CA . GLY A 1 682 ? 4.994 -3.083 11.469 1.00 91.69 682 GLY A CA 1
ATOM 5100 C C . GLY A 1 682 ? 4.030 -2.223 10.671 1.00 91.69 682 GLY A C 1
ATOM 5101 O O . GLY A 1 682 ? 2.844 -2.197 10.984 1.00 91.69 682 GLY A O 1
ATOM 5102 N N . LEU A 1 683 ? 4.541 -1.493 9.683 1.00 94.06 683 LEU A N 1
ATOM 5103 C CA . LEU A 1 683 ? 3.758 -0.656 8.788 1.00 94.06 683 LEU A CA 1
ATOM 5104 C C . LEU A 1 683 ? 3.779 -1.283 7.405 1.00 94.06 683 LEU A C 1
ATOM 5106 O O . LEU A 1 683 ? 4.859 -1.498 6.859 1.00 94.06 683 LEU A O 1
ATOM 5110 N N . GLU A 1 684 ? 2.604 -1.540 6.841 1.00 92.88 684 GLU A N 1
ATOM 5111 C CA . GLU A 1 684 ? 2.482 -2.051 5.478 1.00 92.88 684 GLU A CA 1
ATOM 5112 C C . GLU A 1 684 ? 3.312 -1.206 4.491 1.00 92.88 684 GLU A C 1
ATOM 5114 O O . GLU A 1 684 ? 3.270 0.030 4.552 1.00 92.88 684 GLU A O 1
ATOM 5119 N N . TYR A 1 685 ? 4.048 -1.879 3.595 1.00 91.44 685 TYR A N 1
ATOM 5120 C CA . TYR A 1 685 ? 5.035 -1.337 2.639 1.00 91.44 685 TYR A CA 1
ATOM 5121 C C . TYR A 1 685 ? 6.351 -0.838 3.258 1.00 91.44 685 TYR A C 1
ATOM 5123 O O . TYR A 1 685 ? 7.324 -0.613 2.538 1.00 91.44 685 TYR A O 1
ATOM 5131 N N . LEU A 1 686 ? 6.397 -0.622 4.574 1.00 93.62 686 LEU A N 1
ATOM 5132 C CA . LEU A 1 686 ? 7.524 -0.053 5.310 1.00 93.62 686 LEU A CA 1
ATOM 5133 C C . LEU A 1 686 ? 7.918 -0.928 6.508 1.00 93.62 686 LEU A C 1
ATOM 5135 O O . LEU A 1 686 ? 8.302 -0.413 7.556 1.00 93.62 686 LEU A O 1
ATOM 5139 N N . GLU A 1 687 ? 7.854 -2.244 6.363 1.00 93.81 687 GLU A N 1
ATOM 5140 C CA . GLU A 1 687 ? 8.069 -3.201 7.450 1.00 93.81 687 GLU A CA 1
ATOM 5141 C C . GLU A 1 687 ? 9.537 -3.311 7.856 1.00 93.81 687 GLU A C 1
ATOM 5143 O O . GLU A 1 687 ? 9.841 -3.570 9.017 1.00 93.81 687 GLU A O 1
ATOM 5148 N N . ALA A 1 688 ? 10.463 -3.093 6.921 1.00 93.25 688 ALA A N 1
ATOM 5149 C CA . ALA A 1 688 ? 11.891 -3.240 7.177 1.00 93.25 688 ALA A CA 1
ATOM 5150 C C . ALA A 1 688 ? 12.361 -2.378 8.364 1.00 93.25 688 ALA A C 1
ATOM 5152 O O . ALA A 1 688 ? 12.093 -1.175 8.410 1.00 93.25 688 ALA A O 1
ATOM 5153 N N . GLY A 1 689 ? 13.123 -2.983 9.281 1.00 93.50 689 GLY A N 1
ATOM 5154 C CA . GLY A 1 689 ? 13.762 -2.269 10.385 1.00 93.50 689 GLY A CA 1
ATOM 5155 C C . GLY A 1 689 ? 14.627 -1.082 9.936 1.00 93.50 689 GLY A C 1
ATOM 5156 O O . GLY A 1 689 ? 15.154 -1.036 8.816 1.00 93.50 689 GLY A O 1
ATOM 5157 N N . ARG A 1 690 ? 14.809 -0.116 10.839 1.00 93.19 690 ARG A N 1
ATOM 5158 C CA . ARG A 1 690 ? 15.428 1.186 10.555 1.00 93.19 690 ARG A CA 1
ATOM 5159 C C . ARG A 1 690 ? 16.821 1.103 9.930 1.00 93.19 690 ARG A C 1
ATOM 5161 O O . ARG A 1 690 ? 17.133 1.895 9.040 1.00 93.19 690 ARG A O 1
ATOM 5168 N N . LEU A 1 691 ? 17.651 0.148 10.359 1.00 94.56 691 LEU A N 1
ATOM 5169 C CA . LEU A 1 691 ? 18.989 -0.064 9.794 1.00 94.56 691 LEU A CA 1
ATOM 5170 C C . LEU A 1 691 ? 18.906 -0.364 8.294 1.00 94.56 691 LEU A C 1
ATOM 5172 O O . LEU A 1 691 ? 19.627 0.231 7.493 1.00 94.56 691 LEU A O 1
ATOM 5176 N N . TRP A 1 692 ? 18.002 -1.263 7.914 1.00 94.75 692 TRP A N 1
ATOM 5177 C CA . TRP A 1 692 ? 17.834 -1.699 6.534 1.00 94.75 692 TRP A CA 1
ATOM 5178 C C . TRP A 1 692 ? 17.292 -0.575 5.652 1.00 94.75 692 TRP A C 1
ATOM 5180 O O . TRP A 1 692 ? 17.808 -0.365 4.555 1.00 94.75 692 TRP A O 1
ATOM 5190 N N . LYS A 1 693 ? 16.342 0.225 6.156 1.00 92.75 693 LYS A N 1
ATOM 5191 C CA . LYS A 1 693 ? 15.865 1.432 5.459 1.00 92.75 693 LYS A CA 1
ATOM 5192 C C . LYS A 1 693 ? 16.986 2.442 5.217 1.00 92.75 693 LYS A C 1
ATOM 5194 O O . LYS A 1 693 ? 17.072 3.004 4.130 1.00 92.75 693 LYS A O 1
ATOM 5199 N N . LEU A 1 694 ? 17.876 2.664 6.187 1.00 93.75 694 LEU A N 1
ATOM 5200 C CA . LEU A 1 694 ? 19.023 3.560 5.996 1.00 93.75 694 LEU A CA 1
ATOM 5201 C C . LEU A 1 694 ? 19.989 3.035 4.925 1.00 93.75 694 LEU A C 1
ATOM 5203 O O . LEU A 1 694 ? 20.455 3.816 4.098 1.00 93.75 694 LEU A O 1
ATOM 5207 N N . LEU A 1 695 ? 20.253 1.725 4.895 1.00 94.12 695 LEU A N 1
ATOM 5208 C CA . LEU A 1 695 ? 21.072 1.112 3.844 1.00 94.12 695 LEU A CA 1
ATOM 5209 C C . LEU A 1 695 ? 20.422 1.241 2.460 1.00 94.12 695 LEU A C 1
ATOM 5211 O O . LEU A 1 695 ? 21.117 1.568 1.499 1.00 94.12 695 LEU A O 1
ATOM 5215 N N . LEU A 1 696 ? 19.101 1.057 2.359 1.00 92.06 696 LEU A N 1
ATOM 5216 C CA . LEU A 1 696 ? 18.352 1.293 1.120 1.00 92.06 696 LEU A CA 1
ATOM 5217 C C . LEU A 1 696 ? 18.425 2.760 0.684 1.00 92.06 696 LEU A C 1
ATOM 5219 O O . LEU A 1 696 ? 18.686 3.030 -0.485 1.00 92.06 696 LEU A O 1
ATOM 5223 N N . LEU A 1 697 ? 18.285 3.709 1.615 1.00 91.56 697 LEU A N 1
ATOM 5224 C CA . LEU A 1 697 ? 18.399 5.138 1.321 1.00 91.56 697 LEU A CA 1
ATOM 5225 C C . LEU A 1 697 ? 19.798 5.502 0.793 1.00 91.56 697 LEU A C 1
ATOM 5227 O O . LEU A 1 697 ? 19.917 6.228 -0.194 1.00 91.56 697 LEU A O 1
ATOM 5231 N N . VAL A 1 698 ? 20.856 4.956 1.403 1.00 92.94 698 VAL A N 1
ATOM 5232 C CA . VAL A 1 698 ? 22.233 5.085 0.894 1.00 92.94 698 VAL A CA 1
ATOM 5233 C C . VAL A 1 698 ? 22.362 4.445 -0.492 1.00 92.94 698 VAL A C 1
ATOM 5235 O O . VAL A 1 698 ? 23.003 5.022 -1.369 1.00 92.94 698 VAL A O 1
ATOM 5238 N N . GLY A 1 699 ? 21.717 3.298 -0.717 1.00 93.69 699 GLY A N 1
ATOM 5239 C CA . GLY A 1 699 ? 21.629 2.640 -2.020 1.00 93.69 699 GLY A CA 1
ATOM 5240 C C . GLY A 1 699 ? 20.990 3.527 -3.092 1.00 93.69 699 GLY A C 1
ATOM 5241 O O . GLY A 1 699 ? 21.584 3.713 -4.150 1.00 93.69 699 GLY A O 1
ATOM 5242 N N . PHE A 1 700 ? 19.837 4.141 -2.816 1.00 92.00 700 PHE A N 1
ATOM 5243 C CA . PHE A 1 700 ? 19.155 5.048 -3.748 1.00 92.00 700 PHE A CA 1
ATOM 5244 C C . PHE A 1 700 ? 19.953 6.329 -4.022 1.00 92.00 700 PHE A C 1
ATOM 5246 O O . PHE A 1 700 ? 20.028 6.784 -5.167 1.00 92.00 700 PHE A O 1
ATOM 5253 N N . ALA A 1 701 ? 20.603 6.896 -3.003 1.00 91.69 701 ALA A N 1
ATOM 5254 C CA . ALA A 1 701 ? 21.492 8.043 -3.182 1.00 91.69 701 ALA A CA 1
ATOM 5255 C C . ALA A 1 701 ? 22.719 7.676 -4.039 1.00 91.69 701 ALA A C 1
ATOM 5257 O O . ALA A 1 701 ? 23.073 8.401 -4.971 1.00 91.69 701 ALA A O 1
ATOM 5258 N N . GLY A 1 702 ? 23.334 6.519 -3.769 1.00 94.25 702 GLY A N 1
ATOM 5259 C CA . GLY A 1 702 ? 24.444 5.980 -4.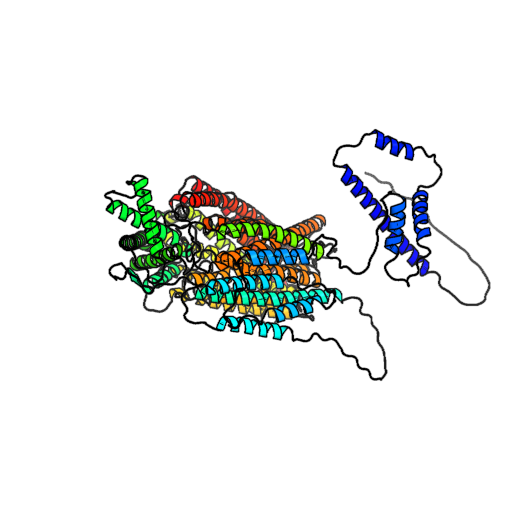554 1.00 94.25 702 GLY A CA 1
ATOM 5260 C C . GLY A 1 702 ? 24.048 5.699 -6.003 1.00 94.25 702 GLY A C 1
ATOM 5261 O O . GLY A 1 702 ? 24.764 6.088 -6.925 1.00 94.25 702 GLY A O 1
ATOM 5262 N N . TRP A 1 703 ? 22.873 5.104 -6.212 1.00 95.38 703 TRP A N 1
ATOM 5263 C CA . TRP A 1 703 ? 22.282 4.895 -7.530 1.00 95.38 703 TRP A CA 1
ATOM 5264 C C . TRP A 1 703 ? 22.088 6.212 -8.284 1.00 95.38 703 TRP A C 1
ATOM 5266 O O . TRP A 1 703 ? 22.564 6.338 -9.409 1.00 95.38 703 TRP A O 1
ATOM 5276 N N . THR A 1 704 ? 21.487 7.223 -7.648 1.00 93.50 704 THR A N 1
ATOM 5277 C CA . THR A 1 704 ? 21.280 8.549 -8.258 1.00 93.50 704 THR A CA 1
ATOM 5278 C C . THR A 1 704 ? 22.615 9.153 -8.701 1.00 93.50 704 THR A C 1
ATOM 5280 O O . THR A 1 704 ? 22.729 9.692 -9.802 1.00 93.50 704 THR A O 1
ATOM 5283 N N . GLY A 1 705 ? 23.658 9.008 -7.876 1.00 94.25 705 GLY A N 1
ATOM 5284 C CA . GLY A 1 705 ? 25.018 9.420 -8.221 1.00 94.25 705 GLY A CA 1
ATOM 5285 C C . GLY A 1 705 ? 25.584 8.688 -9.443 1.00 94.25 705 GLY A C 1
ATOM 5286 O O . GLY A 1 705 ? 26.198 9.321 -10.303 1.00 94.25 705 GLY A O 1
ATOM 5287 N N . LEU A 1 706 ? 25.357 7.375 -9.563 1.00 94.88 706 LEU A N 1
ATOM 5288 C CA . LEU A 1 706 ? 25.785 6.583 -10.723 1.00 94.88 706 LEU A CA 1
ATOM 5289 C C . LEU A 1 706 ? 25.039 6.979 -12.002 1.00 94.88 706 LEU A C 1
ATOM 5291 O O . LEU A 1 706 ? 25.686 7.123 -13.041 1.00 94.88 706 LEU A O 1
ATOM 5295 N N . VAL A 1 707 ? 23.723 7.200 -11.926 1.00 92.56 707 VAL A N 1
ATOM 5296 C CA . VAL A 1 707 ? 22.908 7.676 -13.057 1.00 92.56 707 VAL A CA 1
ATOM 5297 C C . VAL A 1 707 ? 23.389 9.044 -13.518 1.00 92.56 707 VAL A C 1
ATOM 5299 O O . VAL A 1 707 ? 23.691 9.216 -14.695 1.00 92.56 707 VAL A O 1
ATOM 5302 N N . ALA A 1 708 ? 23.561 9.999 -12.598 1.00 91.69 708 ALA A N 1
ATOM 5303 C CA . ALA A 1 708 ? 24.054 11.334 -12.931 1.00 91.69 708 ALA A CA 1
ATOM 5304 C C . ALA A 1 708 ? 25.434 11.291 -13.601 1.00 91.69 708 ALA A C 1
ATOM 5306 O O . ALA A 1 708 ? 25.719 12.057 -14.520 1.00 91.69 708 ALA A O 1
ATOM 5307 N N . ARG A 1 709 ? 26.297 10.368 -13.172 1.00 92.56 709 ARG A N 1
ATOM 5308 C CA . ARG A 1 709 ? 27.621 10.190 -13.764 1.00 92.56 709 ARG A CA 1
ATOM 5309 C C . ARG A 1 709 ? 27.570 9.589 -15.167 1.00 92.56 709 ARG A C 1
ATOM 5311 O O . ARG A 1 709 ? 28.350 10.014 -16.013 1.00 92.56 709 ARG A O 1
ATOM 5318 N N . GLY A 1 710 ? 26.662 8.641 -15.402 1.00 90.12 710 GLY A N 1
ATOM 5319 C CA . GLY A 1 710 ? 26.390 8.085 -16.729 1.00 90.12 710 GLY A CA 1
ATOM 5320 C C . GLY A 1 710 ? 25.797 9.134 -17.668 1.00 90.12 710 GLY A C 1
ATOM 5321 O O . GLY A 1 710 ? 26.331 9.355 -18.747 1.00 90.12 710 GLY A O 1
ATOM 5322 N N . ALA A 1 711 ? 24.774 9.863 -17.213 1.00 86.94 711 ALA A N 1
ATOM 5323 C CA . ALA A 1 711 ? 24.125 10.926 -17.981 1.00 86.94 711 ALA A CA 1
ATOM 5324 C C . ALA A 1 711 ? 25.104 12.040 -18.375 1.00 86.94 711 ALA A C 1
ATOM 5326 O O . ALA A 1 711 ? 25.065 12.529 -19.499 1.00 86.94 711 ALA A O 1
ATOM 5327 N N . ARG A 1 712 ? 26.044 12.390 -17.487 1.00 87.00 712 ARG A N 1
ATOM 5328 C CA . ARG A 1 712 ? 27.116 13.341 -17.808 1.00 87.00 712 ARG A CA 1
ATOM 5329 C C . ARG A 1 712 ? 28.053 12.847 -18.902 1.00 87.00 712 ARG A C 1
ATOM 5331 O O . ARG A 1 712 ? 28.566 13.662 -19.655 1.00 87.00 712 ARG A O 1
ATOM 5338 N N . ALA A 1 713 ? 28.349 11.553 -18.919 1.00 83.50 713 ALA A N 1
ATOM 5339 C CA . ALA A 1 713 ? 29.289 10.978 -19.871 1.00 83.50 713 ALA A CA 1
ATOM 5340 C C . ALA A 1 713 ? 28.673 10.758 -21.252 1.00 83.50 713 ALA A C 1
ATOM 5342 O O . ALA A 1 713 ? 29.395 10.868 -22.234 1.00 83.50 713 ALA A O 1
ATOM 5343 N N . GLY A 1 714 ? 27.367 10.494 -21.315 1.00 75.25 714 GLY A N 1
ATOM 5344 C CA . GLY A 1 714 ? 26.610 10.395 -22.563 1.00 75.25 714 GLY A CA 1
ATOM 5345 C C . GLY A 1 714 ? 26.067 11.723 -23.071 1.00 75.25 714 GLY A C 1
ATOM 5346 O O . GLY A 1 714 ? 25.018 11.738 -23.697 1.00 75.25 714 GLY A O 1
ATOM 5347 N N . SER A 1 715 ? 26.694 12.848 -22.711 1.00 75.50 715 SER A N 1
ATOM 5348 C CA . SER A 1 715 ? 26.303 14.184 -23.180 1.00 75.50 715 SER A CA 1
ATOM 5349 C C . SER A 1 715 ? 24.833 14.581 -22.946 1.00 75.50 715 SER A C 1
ATOM 5351 O O . SER A 1 715 ? 24.388 15.609 -23.441 1.00 75.50 715 SER A O 1
ATOM 5353 N N . LEU A 1 716 ? 24.074 13.864 -22.105 1.00 74.81 716 LEU A N 1
ATOM 5354 C CA . LEU A 1 716 ? 22.660 14.162 -21.814 1.00 74.81 716 LEU A CA 1
ATOM 5355 C C . LEU A 1 716 ? 22.465 15.445 -20.985 1.00 74.81 716 LEU A C 1
ATOM 5357 O O . LEU A 1 716 ? 21.334 15.870 -20.738 1.00 74.81 716 LEU A O 1
ATOM 5361 N N . PHE A 1 717 ? 23.564 16.043 -20.518 1.00 78.31 717 PHE A N 1
ATOM 5362 C CA . PHE A 1 717 ? 23.597 17.371 -19.903 1.00 78.31 717 PHE A CA 1
ATOM 5363 C C . PHE A 1 717 ? 24.108 18.466 -20.852 1.00 78.31 717 PHE A C 1
ATOM 5365 O O . PHE A 1 717 ? 24.189 19.620 -20.434 1.00 78.31 717 PHE A O 1
ATOM 5372 N N . GLU A 1 718 ? 24.505 18.132 -22.083 1.00 63.75 718 GLU A N 1
ATOM 5373 C CA . GLU A 1 718 ? 25.000 19.106 -23.057 1.00 63.75 718 GLU A CA 1
ATOM 5374 C C . GLU A 1 718 ? 23.808 19.810 -23.726 1.00 63.75 718 GLU A C 1
ATOM 5376 O O . GLU A 1 718 ? 22.990 19.195 -24.402 1.00 63.75 718 GLU A O 1
ATOM 5381 N N . GLY A 1 719 ? 23.667 21.111 -23.456 1.00 60.06 719 GLY A N 1
ATOM 5382 C CA . GLY A 1 719 ? 22.541 21.950 -23.875 1.00 60.06 719 GLY A CA 1
ATOM 5383 C C . GLY A 1 719 ? 22.300 23.107 -22.893 1.00 60.06 719 GLY A C 1
ATOM 5384 O O . GLY A 1 719 ? 22.770 23.077 -21.757 1.00 60.06 719 GLY A O 1
ATOM 5385 N N . ASP A 1 720 ? 21.571 24.144 -23.317 1.00 50.50 720 ASP A N 1
ATOM 5386 C CA . ASP A 1 720 ? 21.418 25.401 -22.554 1.00 50.50 720 ASP A CA 1
ATOM 5387 C C . ASP A 1 720 ? 20.436 25.322 -21.361 1.00 50.50 720 ASP A C 1
ATOM 5389 O O . ASP A 1 720 ? 20.323 26.269 -20.575 1.00 50.50 720 ASP A O 1
ATOM 5393 N N . SER A 1 721 ? 19.709 24.213 -21.175 1.00 64.75 721 SER A N 1
ATOM 5394 C CA . SER A 1 721 ? 18.616 24.144 -20.200 1.00 64.75 721 SER A CA 1
ATOM 5395 C C . SER A 1 721 ? 18.812 23.056 -19.135 1.00 64.75 721 SER A C 1
ATOM 5397 O O . SER A 1 721 ? 18.957 21.864 -19.401 1.00 64.75 721 SER A O 1
ATOM 5399 N N . ARG A 1 722 ? 18.681 23.447 -17.859 1.00 73.38 722 ARG A N 1
ATOM 5400 C CA . ARG A 1 722 ? 18.553 22.521 -16.708 1.00 73.38 722 ARG A CA 1
ATOM 5401 C C . ARG A 1 722 ? 17.223 21.738 -16.707 1.00 73.38 722 ARG A C 1
ATOM 5403 O O . ARG A 1 722 ? 16.736 21.343 -15.654 1.00 73.38 722 ARG A O 1
ATOM 5410 N N . SER A 1 723 ? 16.591 21.602 -17.866 1.00 67.25 723 SER A N 1
ATOM 5411 C CA . SER A 1 723 ? 15.312 20.936 -18.112 1.00 67.25 723 SER A CA 1
ATOM 5412 C C . SER A 1 723 ? 15.397 19.956 -19.284 1.00 67.25 723 SER A C 1
ATOM 5414 O O . SER A 1 723 ? 14.358 19.533 -19.785 1.00 67.25 723 SER A O 1
ATOM 5416 N N . GLY A 1 724 ? 16.608 19.629 -19.748 1.00 74.44 724 GLY A N 1
ATOM 5417 C CA . GLY A 1 724 ? 16.825 18.554 -20.713 1.00 74.44 724 GLY A CA 1
ATOM 5418 C C . GLY A 1 724 ? 16.630 17.161 -20.105 1.00 74.44 724 GLY A C 1
ATOM 5419 O O . GLY A 1 724 ? 16.628 17.004 -18.876 1.00 74.44 724 GLY A O 1
ATOM 5420 N N . LEU A 1 725 ? 16.495 16.143 -20.960 1.00 75.44 725 LEU A N 1
ATOM 5421 C CA . LEU A 1 725 ? 16.195 14.757 -20.557 1.00 75.44 725 LEU A CA 1
ATOM 5422 C C . LEU A 1 725 ? 17.136 14.203 -19.478 1.00 75.44 725 LEU A C 1
ATOM 5424 O O . LEU A 1 725 ? 16.672 13.586 -18.519 1.00 75.44 725 LEU A O 1
ATOM 5428 N N . GLY A 1 726 ? 18.446 14.465 -19.572 1.00 80.19 726 GLY A N 1
ATOM 5429 C CA . GLY A 1 726 ? 19.407 14.006 -18.565 1.00 80.19 726 GLY A CA 1
ATOM 5430 C C . GLY A 1 726 ? 19.139 14.591 -17.178 1.00 80.19 726 GLY A C 1
ATOM 5431 O O . GLY A 1 726 ? 19.224 13.887 -16.171 1.00 80.19 726 GLY A O 1
ATOM 5432 N N . HIS A 1 727 ? 18.779 15.877 -17.107 1.00 84.12 727 HIS A N 1
ATOM 5433 C CA . HIS A 1 727 ? 18.426 16.531 -15.848 1.00 84.12 727 HIS A CA 1
ATOM 5434 C C . HIS A 1 727 ? 17.122 15.981 -15.276 1.00 84.12 727 HIS A C 1
ATOM 5436 O O . HIS A 1 727 ? 17.074 15.685 -14.084 1.00 84.12 727 HIS A O 1
ATOM 5442 N N . LEU A 1 728 ? 16.098 15.797 -16.115 1.00 83.94 728 LEU A N 1
ATOM 5443 C CA . LEU A 1 728 ? 14.816 15.222 -15.702 1.00 83.94 728 LEU A CA 1
ATOM 5444 C C . LEU A 1 728 ? 14.988 13.799 -15.162 1.00 83.94 728 LEU A C 1
ATOM 5446 O O . LEU A 1 728 ? 14.456 13.503 -14.097 1.00 83.94 728 LEU A O 1
ATOM 5450 N N . LEU A 1 729 ? 15.813 12.967 -15.806 1.00 84.38 729 LEU A N 1
ATOM 5451 C CA . LEU A 1 729 ? 16.140 11.624 -15.322 1.00 84.38 729 LEU A CA 1
ATOM 5452 C C . LEU A 1 729 ? 16.786 11.652 -13.928 1.00 84.38 729 LEU A C 1
ATOM 5454 O O . LEU A 1 729 ? 16.415 10.869 -13.056 1.00 84.38 729 LEU A O 1
ATOM 5458 N N . VAL A 1 730 ? 17.735 12.565 -13.691 1.00 88.06 730 VAL A N 1
ATOM 5459 C CA . VAL A 1 730 ? 18.390 12.700 -12.378 1.00 88.06 730 VAL A CA 1
ATOM 5460 C C . VAL A 1 730 ? 17.463 13.305 -11.328 1.00 88.06 730 VAL A C 1
ATOM 5462 O O . VAL A 1 730 ? 17.529 12.897 -10.173 1.00 88.06 730 VAL A O 1
ATOM 5465 N N . TYR A 1 731 ? 16.597 14.254 -11.688 1.00 88.12 731 TYR A N 1
ATOM 5466 C CA . TYR A 1 731 ? 15.616 14.823 -10.761 1.00 88.12 731 TYR A CA 1
ATOM 5467 C C . TYR A 1 731 ? 14.563 13.792 -10.366 1.00 88.12 731 TYR A C 1
ATOM 5469 O O . TYR A 1 731 ? 14.305 13.624 -9.175 1.00 88.12 731 TYR A O 1
ATOM 5477 N N . ALA A 1 732 ? 14.025 13.058 -11.340 1.00 83.75 732 ALA A N 1
ATOM 5478 C CA . ALA A 1 732 ? 13.105 11.959 -11.098 1.00 83.75 732 ALA A CA 1
ATOM 5479 C C . ALA A 1 732 ? 13.776 10.879 -10.240 1.00 83.75 732 ALA A C 1
ATOM 5481 O O . ALA A 1 732 ? 13.266 10.521 -9.182 1.00 83.75 732 ALA A O 1
ATOM 5482 N N . GLY A 1 733 ? 14.987 10.456 -10.606 1.00 82.69 733 GLY A N 1
ATOM 5483 C CA . GLY A 1 733 ? 15.755 9.489 -9.832 1.00 82.69 733 GLY A CA 1
ATOM 5484 C C . GLY A 1 733 ? 16.077 9.947 -8.402 1.00 82.69 733 GLY A C 1
ATOM 5485 O O . GLY A 1 733 ? 15.877 9.208 -7.443 1.00 82.69 733 GLY A O 1
ATOM 5486 N N . GLY A 1 734 ? 16.521 11.190 -8.229 1.00 87.06 734 GLY A N 1
ATOM 5487 C CA . GLY A 1 734 ? 16.821 11.757 -6.914 1.00 87.06 734 GLY A CA 1
ATOM 5488 C C . GLY A 1 734 ? 15.581 11.926 -6.035 1.00 87.06 734 GLY A C 1
ATOM 5489 O O . GLY A 1 734 ? 15.678 11.814 -4.811 1.00 87.06 734 GLY A O 1
ATOM 5490 N N . SER A 1 735 ? 14.409 12.141 -6.641 1.00 86.94 735 SER A N 1
ATOM 5491 C CA . SER A 1 735 ? 13.142 12.234 -5.911 1.00 86.94 735 SER A CA 1
ATOM 5492 C C . SER A 1 735 ? 12.756 10.917 -5.224 1.00 86.94 735 SER A C 1
ATOM 5494 O O . SER A 1 735 ? 12.222 10.962 -4.117 1.00 86.94 735 SER A O 1
ATOM 5496 N N . ILE A 1 736 ? 13.139 9.762 -5.790 1.00 84.56 736 ILE A N 1
ATOM 5497 C CA . ILE A 1 736 ? 12.963 8.431 -5.176 1.00 84.56 736 ILE A CA 1
ATOM 5498 C C . ILE A 1 736 ? 13.652 8.393 -3.806 1.00 84.56 736 ILE A C 1
ATOM 5500 O O . ILE A 1 736 ? 13.044 7.991 -2.815 1.00 84.56 736 ILE A O 1
ATOM 5504 N N . ALA A 1 737 ? 14.908 8.847 -3.723 1.00 86.31 737 ALA A N 1
ATOM 5505 C CA . ALA A 1 737 ? 15.654 8.888 -2.465 1.00 86.31 737 ALA A CA 1
ATOM 5506 C C . ALA A 1 737 ? 15.088 9.938 -1.493 1.00 86.31 737 ALA A C 1
ATOM 5508 O O . ALA A 1 737 ? 14.958 9.673 -0.298 1.00 86.31 737 ALA A O 1
ATOM 5509 N N . LEU A 1 738 ? 14.731 11.124 -2.001 1.00 87.56 738 LEU A N 1
ATOM 5510 C CA . LEU A 1 738 ? 14.192 12.221 -1.195 1.00 87.56 738 LEU A CA 1
ATOM 5511 C C . LEU A 1 738 ? 12.874 11.831 -0.507 1.00 87.56 738 LEU A C 1
ATOM 5513 O O . LEU A 1 738 ? 12.749 11.993 0.707 1.00 87.56 738 LEU A O 1
ATOM 5517 N N . LEU A 1 739 ? 11.914 11.299 -1.267 1.00 87.12 739 LEU A N 1
ATOM 5518 C CA . LEU A 1 739 ? 10.605 10.900 -0.748 1.00 87.12 739 LEU A CA 1
ATOM 5519 C C . LEU A 1 739 ? 10.707 9.672 0.156 1.00 87.12 739 LEU A C 1
ATOM 5521 O O . LEU A 1 739 ? 10.066 9.643 1.202 1.00 87.12 739 LEU A O 1
ATOM 5525 N N . PHE A 1 740 ? 11.588 8.711 -0.152 1.00 89.25 740 PHE A N 1
ATOM 5526 C CA . PHE A 1 740 ? 11.867 7.607 0.771 1.00 89.25 740 PHE A CA 1
ATOM 5527 C C . PHE A 1 740 ? 12.414 8.104 2.122 1.00 89.25 740 PHE A C 1
ATOM 5529 O O . PHE A 1 740 ? 12.145 7.506 3.168 1.00 89.25 740 PHE A O 1
ATOM 5536 N N . GLY A 1 741 ? 13.111 9.246 2.134 1.00 90.62 741 GLY A N 1
ATOM 5537 C CA . GLY A 1 741 ? 13.530 9.947 3.348 1.00 90.62 741 GLY A CA 1
ATOM 5538 C C . GLY A 1 741 ? 12.376 10.312 4.291 1.00 90.62 741 GLY A C 1
ATOM 5539 O O . GLY A 1 741 ? 12.595 10.371 5.501 1.00 90.62 741 GLY A O 1
ATOM 5540 N N . ALA A 1 742 ? 11.141 10.455 3.792 1.00 90.94 742 ALA A N 1
ATOM 5541 C CA . ALA A 1 742 ? 9.966 10.706 4.627 1.00 90.94 742 ALA A CA 1
ATOM 5542 C C . ALA A 1 742 ? 9.681 9.568 5.623 1.00 90.94 742 ALA A C 1
ATOM 5544 O O . ALA A 1 742 ? 9.147 9.811 6.707 1.00 90.94 742 ALA A O 1
ATOM 5545 N N . SER A 1 743 ? 10.144 8.345 5.328 1.00 91.19 743 SER A N 1
ATOM 5546 C CA . SER A 1 743 ? 10.072 7.219 6.266 1.00 91.19 743 SER A CA 1
ATOM 5547 C C . SER A 1 743 ? 10.794 7.500 7.591 1.00 91.19 743 SER A C 1
ATOM 5549 O O . SER A 1 743 ? 10.516 6.833 8.585 1.00 91.19 743 SER A O 1
ATOM 5551 N N . MET A 1 744 ? 11.699 8.486 7.638 1.00 93.38 744 MET A N 1
ATOM 5552 C CA . MET A 1 744 ? 12.495 8.874 8.810 1.00 93.38 744 MET A CA 1
ATOM 5553 C C . MET A 1 744 ? 11.783 9.841 9.768 1.00 93.38 744 MET A C 1
ATOM 5555 O O . MET A 1 744 ? 12.327 10.141 10.831 1.00 93.38 744 MET A O 1
ATOM 5559 N N . PHE A 1 745 ? 10.574 10.311 9.440 1.00 92.94 745 PHE A N 1
ATOM 5560 C CA . PHE A 1 745 ? 9.856 11.320 10.233 1.00 92.94 745 PHE A CA 1
ATOM 5561 C C . PHE A 1 745 ? 8.893 10.763 11.294 1.00 92.94 745 PHE A C 1
ATOM 5563 O O . PHE A 1 745 ? 8.192 11.533 11.952 1.00 92.94 745 PHE A O 1
ATOM 5570 N N . TYR A 1 746 ? 8.892 9.448 11.527 1.00 93.44 746 TYR A N 1
ATOM 5571 C CA . TYR A 1 746 ? 8.136 8.819 12.612 1.00 93.44 746 TYR A CA 1
ATOM 5572 C C . TYR A 1 746 ? 9.010 7.907 13.479 1.00 93.44 746 TYR A C 1
ATOM 5574 O O . TYR A 1 746 ? 10.041 7.386 13.053 1.00 93.44 746 TYR A O 1
ATOM 5582 N N . ARG A 1 747 ? 8.564 7.718 14.722 1.00 92.62 747 ARG A N 1
ATOM 5583 C CA . ARG A 1 747 ? 9.128 6.809 15.727 1.00 92.62 747 ARG A CA 1
ATOM 5584 C C . ARG A 1 747 ? 8.013 5.923 16.294 1.00 92.62 747 ARG A C 1
ATOM 5586 O O . ARG A 1 747 ? 6.838 6.253 16.096 1.00 92.62 747 ARG A O 1
ATOM 5593 N N . PRO A 1 748 ? 8.332 4.842 17.024 1.00 91.06 748 PRO A N 1
ATOM 5594 C CA . PRO A 1 748 ? 7.306 4.008 17.651 1.00 91.06 748 PRO A CA 1
ATOM 5595 C C . PRO A 1 748 ? 6.327 4.807 18.530 1.00 91.06 748 PRO A C 1
ATOM 5597 O O . PRO A 1 748 ? 5.129 4.541 18.513 1.00 91.06 748 PRO A O 1
ATOM 5600 N N . GLU A 1 749 ? 6.795 5.868 19.193 1.00 90.12 749 GLU A N 1
ATOM 5601 C CA . GLU A 1 749 ? 6.008 6.735 20.089 1.00 90.12 749 GLU A CA 1
ATOM 5602 C C . GLU A 1 749 ? 5.102 7.732 19.355 1.00 90.12 749 GLU A C 1
ATOM 5604 O O . GLU A 1 749 ? 4.211 8.325 19.967 1.00 90.12 749 GLU A O 1
ATOM 5609 N N . THR A 1 750 ? 5.342 7.976 18.064 1.00 94.25 750 THR A N 1
ATOM 5610 C CA . THR A 1 750 ? 4.569 8.940 17.272 1.00 94.25 750 THR A CA 1
ATOM 5611 C C . THR A 1 750 ? 3.095 8.529 17.238 1.00 94.25 750 THR A C 1
ATOM 5613 O O . THR A 1 750 ? 2.787 7.345 17.172 1.00 94.25 750 THR A O 1
ATOM 5616 N N . ASN A 1 751 ? 2.162 9.480 17.273 1.00 95.19 751 ASN A N 1
ATOM 5617 C CA . ASN A 1 751 ? 0.737 9.165 17.136 1.00 95.19 751 ASN A CA 1
ATOM 5618 C C . ASN A 1 751 ? 0.464 8.400 15.822 1.00 95.19 751 ASN A C 1
ATOM 5620 O O . ASN A 1 751 ? 1.058 8.740 14.796 1.00 95.19 751 ASN A O 1
ATOM 5624 N N . LEU A 1 752 ? -0.417 7.390 15.845 1.00 95.88 752 LEU A N 1
ATOM 5625 C CA . LEU A 1 752 ? -0.694 6.549 14.673 1.00 95.88 752 LEU A CA 1
ATOM 5626 C C . LEU A 1 752 ? -1.161 7.370 13.461 1.00 95.88 752 LEU A C 1
ATOM 5628 O O . LEU A 1 752 ? -0.624 7.167 12.380 1.00 95.88 752 LEU A O 1
ATOM 5632 N N . ALA A 1 753 ? -2.049 8.354 13.641 1.00 96.19 753 ALA A N 1
ATOM 5633 C CA . ALA A 1 753 ? -2.534 9.204 12.546 1.00 96.19 753 ALA A CA 1
ATOM 5634 C C . ALA A 1 753 ? -1.389 9.963 11.846 1.00 96.19 753 ALA A C 1
ATOM 5636 O O . ALA A 1 753 ? -1.374 10.142 10.630 1.00 96.19 753 ALA A O 1
ATOM 5637 N N . ILE A 1 754 ? -0.375 10.373 12.614 1.00 97.25 754 ILE A N 1
ATOM 5638 C CA . ILE A 1 754 ? 0.824 11.044 12.093 1.00 97.25 754 ILE A CA 1
ATOM 5639 C C . ILE A 1 754 ? 1.805 10.050 11.467 1.00 97.25 754 ILE A C 1
ATOM 5641 O O . ILE A 1 754 ? 2.471 10.374 10.486 1.00 97.25 754 ILE A O 1
ATOM 5645 N N . THR A 1 755 ? 1.903 8.836 12.012 1.00 96.50 755 THR A N 1
ATOM 5646 C CA . THR A 1 755 ? 2.637 7.747 11.357 1.00 96.50 755 THR A CA 1
ATOM 5647 C C . THR A 1 755 ? 2.032 7.442 9.983 1.00 96.50 755 THR A C 1
ATOM 5649 O O . THR A 1 755 ? 2.778 7.383 9.011 1.00 96.50 755 THR A O 1
ATOM 5652 N N . GLU A 1 756 ? 0.704 7.354 9.880 1.00 95.94 756 GLU A N 1
ATOM 5653 C CA . GLU A 1 756 ? -0.020 7.159 8.619 1.00 95.94 756 GLU A CA 1
ATOM 5654 C C . GLU A 1 756 ? 0.211 8.314 7.637 1.00 95.94 756 GLU A C 1
ATOM 5656 O O . GLU A 1 756 ? 0.528 8.063 6.475 1.00 95.94 756 GLU A O 1
ATOM 5661 N N . PHE A 1 757 ? 0.167 9.571 8.100 1.00 95.25 757 PHE A N 1
ATOM 5662 C CA . PHE A 1 757 ? 0.488 10.736 7.265 1.00 95.25 757 PHE A CA 1
ATOM 5663 C C . PHE A 1 757 ? 1.829 10.561 6.534 1.00 95.25 757 PHE A C 1
ATOM 5665 O O . PHE A 1 757 ? 1.878 10.647 5.308 1.00 95.25 757 PHE A O 1
ATOM 5672 N N . TRP A 1 758 ? 2.906 10.253 7.266 1.00 95.06 758 TRP A N 1
ATOM 5673 C CA . TRP A 1 758 ? 4.239 10.063 6.681 1.00 95.06 758 TRP A CA 1
ATOM 5674 C C . TRP A 1 758 ? 4.399 8.746 5.923 1.00 95.06 758 TRP A C 1
ATOM 5676 O O . TRP A 1 758 ? 5.182 8.691 4.976 1.00 95.06 758 TRP A O 1
ATOM 5686 N N . ARG A 1 759 ? 3.670 7.689 6.301 1.00 95.12 759 ARG A N 1
ATOM 5687 C CA . ARG A 1 759 ? 3.672 6.418 5.566 1.00 95.12 759 ARG A CA 1
ATOM 5688 C C . ARG A 1 759 ? 3.215 6.641 4.127 1.00 95.12 759 ARG A C 1
ATOM 5690 O O . ARG A 1 759 ? 3.914 6.233 3.205 1.00 95.12 759 ARG A O 1
ATOM 5697 N N . TRP A 1 760 ? 2.126 7.377 3.921 1.00 94.06 760 TRP A N 1
ATOM 5698 C CA . TRP A 1 760 ? 1.591 7.642 2.582 1.00 94.06 760 TRP A CA 1
ATOM 5699 C C . TRP A 1 760 ? 2.443 8.590 1.729 1.00 94.06 760 TRP A C 1
ATOM 5701 O O . TRP A 1 760 ? 2.385 8.509 0.506 1.00 94.06 760 TRP A O 1
ATOM 5711 N N . TRP A 1 761 ? 3.320 9.406 2.325 1.00 91.19 761 TRP A N 1
ATOM 5712 C CA . TRP A 1 761 ? 4.356 10.108 1.547 1.00 91.19 761 TRP A CA 1
ATOM 5713 C C . TRP A 1 761 ? 5.336 9.140 0.878 1.00 91.19 761 TRP A C 1
ATOM 5715 O O . TRP A 1 761 ? 5.867 9.435 -0.187 1.00 91.19 761 TRP A O 1
ATOM 5725 N N . VAL A 1 762 ? 5.593 7.986 1.494 1.00 89.38 762 VAL A N 1
ATOM 5726 C CA . VAL A 1 762 ? 6.498 6.975 0.933 1.00 89.38 762 VAL A CA 1
ATOM 5727 C C . VAL A 1 762 ? 5.753 5.945 0.097 1.00 89.38 762 VAL A C 1
ATOM 5729 O O . VAL A 1 762 ? 6.359 5.333 -0.764 1.00 89.38 762 VAL A O 1
ATOM 5732 N N . VAL A 1 763 ? 4.465 5.715 0.338 1.00 89.62 763 VAL A N 1
ATOM 5733 C CA . VAL A 1 763 ? 3.692 4.753 -0.459 1.00 89.62 763 VAL A CA 1
ATOM 5734 C C . VAL A 1 763 ? 3.124 5.445 -1.692 1.00 89.62 763 VAL A C 1
ATOM 5736 O O . VAL A 1 763 ? 3.564 5.174 -2.802 1.00 89.62 763 VAL A O 1
ATOM 5739 N N . HIS A 1 764 ? 2.221 6.401 -1.503 1.00 89.12 764 HIS A N 1
ATOM 5740 C CA . HIS A 1 764 ? 1.516 7.047 -2.603 1.00 89.12 764 HIS A CA 1
ATOM 5741 C C . HIS A 1 764 ? 2.415 8.047 -3.342 1.00 89.12 764 HIS A C 1
ATOM 5743 O O . HIS A 1 764 ? 2.681 7.856 -4.519 1.00 89.12 764 HIS A O 1
ATOM 5749 N N . MET A 1 765 ? 2.997 9.061 -2.678 1.00 81.56 765 MET A N 1
ATOM 5750 C CA . MET A 1 765 ? 3.797 10.057 -3.426 1.00 81.56 765 MET A CA 1
ATOM 5751 C C . MET A 1 765 ? 5.068 9.467 -4.053 1.00 81.56 765 MET A C 1
ATOM 5753 O O . MET A 1 765 ? 5.575 9.994 -5.040 1.00 81.56 765 MET A O 1
ATOM 5757 N N . TRP A 1 766 ? 5.622 8.396 -3.489 1.00 79.94 766 TRP A N 1
ATOM 5758 C CA . TRP A 1 766 ? 6.782 7.733 -4.077 1.00 79.94 766 TRP A CA 1
ATOM 5759 C C . TRP A 1 766 ? 6.402 6.925 -5.322 1.00 79.94 766 TRP A C 1
ATOM 5761 O O . TRP A 1 766 ? 7.083 7.038 -6.339 1.00 79.94 766 TRP A O 1
ATOM 5771 N N . VAL A 1 767 ? 5.308 6.154 -5.268 1.00 66.00 767 VAL A N 1
ATOM 5772 C CA . VAL A 1 767 ? 4.839 5.349 -6.405 1.00 66.00 767 VAL A CA 1
ATOM 5773 C C . VAL A 1 767 ? 4.187 6.226 -7.475 1.00 66.00 767 VAL A C 1
ATOM 5775 O O . VAL A 1 767 ? 4.574 6.178 -8.636 1.00 66.00 767 VAL A O 1
ATOM 5778 N N . GLU A 1 768 ? 3.244 7.074 -7.101 1.00 67.69 768 GLU A N 1
ATOM 5779 C CA . GLU A 1 768 ? 2.448 7.864 -8.046 1.00 67.69 768 GLU A CA 1
ATOM 5780 C C . GLU A 1 768 ? 3.123 9.205 -8.380 1.00 67.69 768 GLU A C 1
ATOM 5782 O O . GLU A 1 768 ? 3.042 9.692 -9.497 1.00 67.69 768 GLU A O 1
ATOM 5787 N N . GLY A 1 769 ? 3.909 9.783 -7.467 1.00 67.81 769 GLY A N 1
ATOM 5788 C CA . GLY A 1 769 ? 4.655 11.019 -7.744 1.00 67.81 769 GLY A CA 1
ATOM 5789 C C . GLY A 1 769 ? 6.033 10.790 -8.378 1.00 67.81 769 GLY A C 1
ATOM 5790 O O . GLY A 1 769 ? 6.345 11.364 -9.423 1.00 67.81 769 GLY A O 1
ATOM 5791 N N . ALA A 1 770 ? 6.896 9.986 -7.745 1.00 75.00 770 ALA A N 1
ATOM 5792 C CA . ALA A 1 770 ? 8.282 9.810 -8.198 1.00 75.00 770 ALA A CA 1
ATOM 5793 C C . ALA A 1 770 ? 8.448 8.726 -9.266 1.00 75.00 770 ALA A C 1
ATOM 5795 O O . ALA A 1 770 ? 9.164 8.965 -10.242 1.00 75.00 770 ALA A O 1
ATOM 5796 N N . PHE A 1 771 ? 7.820 7.553 -9.123 1.00 75.25 771 PHE A N 1
ATOM 5797 C CA . PHE A 1 771 ? 7.953 6.513 -10.144 1.00 75.25 771 PHE A CA 1
ATOM 5798 C C . PHE A 1 771 ? 7.218 6.838 -11.428 1.00 75.25 771 PHE A C 1
ATOM 5800 O O . PHE A 1 771 ? 7.774 6.545 -12.480 1.00 75.25 771 PHE A O 1
ATOM 5807 N N . GLU A 1 772 ? 6.046 7.468 -11.387 1.00 78.12 772 GLU A N 1
ATOM 5808 C CA . GLU A 1 772 ? 5.379 7.898 -12.619 1.00 78.12 772 GLU A CA 1
ATOM 5809 C C . GLU A 1 772 ? 6.210 8.959 -13.362 1.00 78.12 772 GLU A C 1
ATOM 5811 O O . GLU A 1 772 ? 6.452 8.832 -14.562 1.00 78.12 772 GLU A O 1
ATOM 5816 N N . PHE A 1 773 ? 6.791 9.930 -12.644 1.00 81.81 773 PHE A N 1
ATOM 5817 C CA . PHE A 1 773 ? 7.739 10.871 -13.249 1.00 81.81 773 PHE A CA 1
ATOM 5818 C C . PHE A 1 773 ? 8.980 10.158 -13.822 1.00 81.81 773 PHE A C 1
ATOM 5820 O O . PHE A 1 773 ? 9.388 10.409 -14.960 1.00 81.81 773 PHE A O 1
ATOM 5827 N N . PHE A 1 774 ? 9.588 9.245 -13.063 1.00 81.81 774 PHE A N 1
ATOM 5828 C CA . PHE A 1 774 ? 10.761 8.497 -13.520 1.00 81.81 774 PHE A CA 1
ATOM 5829 C C . PHE A 1 774 ? 10.453 7.627 -14.740 1.00 81.81 774 PHE A C 1
ATOM 5831 O O . PHE A 1 774 ? 11.234 7.595 -15.687 1.00 81.81 774 PHE A O 1
ATOM 5838 N N . MET A 1 775 ? 9.302 6.965 -14.736 1.00 78.38 775 MET A N 1
ATOM 5839 C CA . MET A 1 775 ? 8.784 6.159 -15.829 1.00 78.38 775 MET A CA 1
ATOM 5840 C C . MET A 1 775 ? 8.658 6.983 -17.104 1.00 78.38 775 MET A C 1
ATOM 5842 O O . MET A 1 775 ? 9.212 6.585 -18.126 1.00 78.38 775 MET A O 1
ATOM 5846 N N . VAL A 1 776 ? 7.970 8.124 -17.039 1.00 78.25 776 VAL A N 1
ATOM 5847 C CA . VAL A 1 776 ? 7.804 9.031 -18.179 1.00 78.25 776 VAL A CA 1
ATOM 5848 C C . VAL A 1 776 ? 9.175 9.442 -18.727 1.00 78.25 776 VAL A C 1
ATOM 5850 O O . VAL A 1 776 ? 9.431 9.300 -19.920 1.00 78.25 776 VAL A O 1
ATOM 5853 N N . ALA A 1 777 ? 10.119 9.823 -17.858 1.00 80.06 777 ALA A N 1
ATOM 5854 C CA . ALA A 1 777 ? 11.476 10.176 -18.276 1.00 80.06 777 ALA A CA 1
ATOM 5855 C C . ALA A 1 777 ? 12.224 9.011 -18.962 1.00 80.06 777 ALA A C 1
ATOM 5857 O O . ALA A 1 777 ? 12.856 9.202 -20.001 1.00 80.06 777 ALA A O 1
ATOM 5858 N N . VAL A 1 778 ? 12.150 7.800 -18.404 1.00 79.25 778 VAL A N 1
ATOM 5859 C CA . VAL A 1 778 ? 12.794 6.585 -18.938 1.00 79.25 778 VAL A CA 1
ATOM 5860 C C . VAL A 1 778 ? 12.196 6.179 -20.282 1.00 79.25 778 VAL A C 1
ATOM 5862 O O . VAL A 1 778 ? 12.946 5.893 -21.215 1.00 79.25 778 VAL A O 1
ATOM 5865 N N . VAL A 1 779 ? 10.866 6.164 -20.396 1.00 75.25 779 VAL A N 1
ATOM 5866 C CA . VAL A 1 779 ? 10.162 5.815 -21.636 1.00 75.25 779 VAL A CA 1
ATOM 5867 C C . VAL A 1 779 ? 10.511 6.816 -22.729 1.00 75.25 779 VAL A C 1
ATOM 5869 O O . VAL A 1 779 ? 10.876 6.404 -23.826 1.00 75.25 779 VAL A O 1
ATOM 5872 N N . SER A 1 780 ? 10.497 8.116 -22.435 1.00 77.06 780 SER A N 1
ATOM 5873 C CA . SER A 1 780 ? 10.880 9.132 -23.413 1.00 77.06 780 SER A CA 1
ATOM 5874 C C . SER A 1 780 ? 12.333 9.006 -23.863 1.00 77.06 780 SER A C 1
ATOM 5876 O O . SER A 1 780 ? 12.599 9.093 -25.057 1.00 77.06 780 SER A O 1
ATOM 5878 N N . ILE A 1 781 ? 13.273 8.738 -22.950 1.00 76.38 781 ILE A N 1
ATOM 5879 C CA . ILE A 1 781 ? 14.678 8.501 -23.318 1.00 76.38 781 ILE A CA 1
ATOM 5880 C C . ILE A 1 781 ? 14.811 7.259 -24.205 1.00 76.38 781 ILE A C 1
ATOM 5882 O O . ILE A 1 781 ? 15.556 7.289 -25.181 1.00 76.38 781 ILE A O 1
ATOM 5886 N N . ALA A 1 782 ? 14.084 6.181 -23.901 1.00 73.25 782 ALA A N 1
ATOM 5887 C CA . ALA A 1 782 ? 14.084 4.984 -24.734 1.00 73.25 782 ALA A CA 1
ATOM 5888 C C . ALA A 1 782 ? 13.510 5.264 -26.134 1.00 73.25 782 ALA A C 1
ATOM 5890 O O . ALA A 1 782 ? 14.087 4.824 -27.123 1.00 73.25 782 ALA A O 1
ATOM 5891 N N . LEU A 1 783 ? 12.418 6.030 -26.237 1.00 73.75 783 LEU A N 1
ATOM 5892 C CA . LEU A 1 783 ? 11.824 6.428 -27.520 1.00 73.75 783 LEU A CA 1
ATOM 5893 C C . LEU A 1 783 ? 12.774 7.294 -28.355 1.00 73.75 783 LEU A C 1
ATOM 5895 O O . LEU A 1 783 ? 12.931 7.029 -29.544 1.00 73.75 783 LEU A O 1
ATOM 5899 N N . VAL A 1 784 ? 13.455 8.261 -27.735 1.00 73.81 784 VAL A N 1
ATOM 5900 C CA . VAL A 1 784 ? 14.479 9.085 -28.401 1.00 73.81 784 VAL A CA 1
ATOM 5901 C C . VAL A 1 784 ? 15.661 8.227 -28.858 1.00 73.81 784 VAL A C 1
ATOM 5903 O O . VAL A 1 784 ? 16.111 8.359 -29.991 1.00 73.81 784 VAL A O 1
ATOM 5906 N N . ALA A 1 785 ? 16.132 7.297 -28.021 1.00 72.06 785 ALA A N 1
ATOM 5907 C CA . ALA A 1 785 ? 17.227 6.394 -28.381 1.00 72.06 785 ALA A CA 1
ATOM 5908 C C . ALA A 1 785 ? 16.869 5.441 -29.539 1.00 72.06 785 ALA A C 1
ATOM 5910 O O . ALA A 1 785 ? 17.742 5.063 -30.311 1.00 72.06 785 ALA A O 1
ATOM 5911 N N . MET A 1 786 ? 15.591 5.075 -29.685 1.00 68.00 786 MET A N 1
ATOM 5912 C CA . MET A 1 786 ? 15.082 4.288 -30.818 1.00 68.00 786 MET A CA 1
ATOM 5913 C C . MET A 1 786 ? 14.809 5.134 -32.076 1.00 68.00 786 MET A C 1
ATOM 5915 O O . MET A 1 786 ? 14.312 4.598 -33.064 1.00 68.00 786 MET A O 1
ATOM 5919 N N . GLY A 1 787 ? 15.064 6.447 -32.035 1.00 66.75 787 GLY A N 1
ATOM 5920 C CA . GLY A 1 787 ? 14.756 7.392 -33.113 1.00 66.75 787 GLY A CA 1
ATOM 5921 C C . GLY A 1 787 ? 13.268 7.729 -33.254 1.00 66.75 787 GLY A C 1
ATOM 5922 O O . GLY A 1 787 ? 12.903 8.514 -34.122 1.00 66.75 787 GLY A O 1
ATOM 5923 N N . LEU A 1 788 ? 12.395 7.156 -32.416 1.00 67.25 788 LEU A N 1
ATOM 5924 C CA . LEU A 1 788 ? 10.936 7.279 -32.531 1.00 67.25 788 LEU A CA 1
ATOM 5925 C C . LEU A 1 788 ? 10.414 8.667 -32.152 1.00 67.25 788 LEU A C 1
ATOM 5927 O O . LEU A 1 788 ? 9.287 8.992 -32.497 1.00 67.25 788 LEU A O 1
ATOM 5931 N N . LEU A 1 789 ? 11.199 9.464 -31.431 1.00 68.12 789 LEU A N 1
ATOM 5932 C CA . LEU A 1 789 ? 10.854 10.830 -31.051 1.00 68.12 789 LEU A CA 1
ATOM 5933 C C . LEU A 1 789 ? 12.068 11.738 -31.192 1.00 68.12 789 LEU A C 1
ATOM 5935 O O . LEU A 1 789 ? 13.179 11.352 -30.820 1.00 68.12 789 LEU A O 1
ATOM 5939 N N . GLU A 1 790 ? 11.845 12.973 -31.639 1.00 69.81 790 GLU A N 1
ATOM 5940 C CA . GLU A 1 790 ? 12.857 14.013 -31.492 1.00 69.81 790 GLU A CA 1
ATOM 5941 C C . GLU A 1 790 ? 13.022 14.386 -30.012 1.00 69.81 790 GLU A C 1
ATOM 5943 O O . GLU A 1 790 ? 12.068 14.404 -29.226 1.00 69.81 790 GLU A O 1
ATOM 5948 N N . GLN A 1 791 ? 14.251 14.714 -29.610 1.00 70.31 791 GLN A N 1
ATOM 5949 C CA . GLN A 1 791 ? 14.556 15.057 -28.220 1.00 70.31 791 GLN A CA 1
ATOM 5950 C C . GLN A 1 791 ? 13.745 16.269 -27.721 1.00 70.31 791 GLN A C 1
ATOM 5952 O O . GLN A 1 791 ? 13.290 16.277 -26.579 1.00 70.31 791 GLN A O 1
ATOM 5957 N N . SER A 1 792 ? 13.542 17.281 -28.565 1.00 70.62 792 SER A N 1
ATOM 5958 C CA . SER A 1 792 ? 12.761 18.490 -28.263 1.00 70.62 792 SER A CA 1
ATOM 5959 C C . SER A 1 792 ? 11.287 18.179 -27.980 1.00 70.62 792 SER A C 1
ATOM 5961 O O . SER A 1 792 ? 10.733 18.669 -26.992 1.00 70.62 792 SER A O 1
ATOM 5963 N N . GLU A 1 793 ? 10.668 17.343 -28.813 1.00 69.19 793 GLU A N 1
ATOM 5964 C CA . GLU A 1 793 ? 9.275 16.907 -28.677 1.00 69.19 793 GLU A CA 1
ATOM 5965 C C . GLU A 1 793 ? 9.079 16.065 -27.413 1.00 69.19 793 GLU A C 1
ATOM 5967 O O . GLU A 1 793 ? 8.144 16.294 -26.639 1.00 69.19 793 GLU A O 1
ATOM 5972 N N . ALA A 1 794 ? 10.008 15.139 -27.156 1.00 70.94 794 ALA A N 1
ATOM 5973 C CA . ALA A 1 794 ? 10.018 14.330 -25.945 1.00 70.94 794 ALA A CA 1
ATOM 5974 C C . ALA A 1 794 ? 10.130 15.205 -24.685 1.00 70.94 794 ALA A C 1
ATOM 5976 O O . ALA A 1 794 ? 9.358 15.036 -23.743 1.00 70.94 794 ALA A O 1
ATOM 5977 N N . GLU A 1 795 ? 11.037 16.187 -24.668 1.00 76.56 795 GLU A N 1
ATOM 5978 C CA . GLU A 1 795 ? 11.201 17.107 -23.536 1.00 76.56 795 GLU A CA 1
ATOM 5979 C C . GLU A 1 795 ? 9.933 17.929 -23.258 1.00 76.56 795 GLU A C 1
ATOM 5981 O O . GLU A 1 795 ? 9.573 18.122 -22.095 1.00 76.56 795 GLU A O 1
ATOM 5986 N N . GLN A 1 796 ? 9.234 18.400 -24.294 1.00 72.38 796 GLN A N 1
ATOM 5987 C CA . GLN A 1 796 ? 7.996 19.165 -24.126 1.00 72.38 796 GLN A CA 1
ATOM 5988 C C . GLN A 1 796 ? 6.843 18.297 -23.603 1.00 72.38 796 GLN A C 1
ATOM 5990 O O . GLN A 1 796 ? 6.144 18.716 -22.677 1.00 72.38 796 GLN A O 1
ATOM 5995 N N . ALA A 1 797 ? 6.673 17.088 -24.149 1.00 72.00 797 ALA A N 1
ATOM 5996 C CA . ALA A 1 797 ? 5.646 16.149 -23.704 1.00 72.00 797 ALA A CA 1
ATOM 5997 C C . ALA A 1 797 ? 5.832 15.763 -22.228 1.00 72.00 797 ALA A C 1
ATOM 5999 O O . ALA A 1 797 ? 4.888 15.863 -21.446 1.00 72.00 797 ALA A O 1
ATOM 6000 N N . ILE A 1 798 ? 7.065 15.433 -21.824 1.00 78.12 798 ILE A N 1
ATOM 6001 C CA . ILE A 1 798 ? 7.384 15.095 -20.430 1.00 78.12 798 ILE A CA 1
ATOM 6002 C C . ILE A 1 798 ? 7.070 16.264 -19.502 1.00 78.12 798 ILE A C 1
ATOM 6004 O O . ILE A 1 798 ? 6.483 16.069 -18.446 1.00 78.12 798 ILE A O 1
ATOM 6008 N N . LEU A 1 799 ? 7.453 17.494 -19.860 1.00 78.31 799 LEU A N 1
ATOM 6009 C CA . LEU A 1 799 ? 7.206 18.650 -18.994 1.00 78.31 799 LEU A CA 1
ATOM 6010 C C . LEU A 1 799 ? 5.707 18.879 -18.746 1.00 78.31 799 LEU A C 1
ATOM 6012 O O . LEU A 1 799 ? 5.333 19.265 -17.637 1.00 78.31 799 LEU A O 1
ATOM 6016 N N . PHE A 1 800 ? 4.864 18.629 -19.750 1.00 76.94 800 PHE A N 1
ATOM 6017 C CA . PHE A 1 800 ? 3.412 18.683 -19.601 1.00 76.94 800 PHE A CA 1
ATOM 6018 C C . PHE A 1 800 ? 2.882 17.538 -18.729 1.00 76.94 800 PHE A C 1
ATOM 6020 O O . PHE A 1 800 ? 2.150 17.795 -17.776 1.00 76.94 800 PHE A O 1
ATOM 6027 N N . GLU A 1 801 ? 3.297 16.299 -19.001 1.00 77.19 801 GLU A N 1
ATOM 6028 C CA . GLU A 1 801 ? 2.880 15.121 -18.231 1.00 77.19 801 GLU A CA 1
ATOM 6029 C C . GLU A 1 801 ? 3.259 15.267 -16.751 1.00 77.19 801 GLU A C 1
ATOM 6031 O O . GLU A 1 801 ? 2.416 15.125 -15.865 1.00 77.19 801 GLU A O 1
ATOM 6036 N N . VAL A 1 802 ? 4.493 15.688 -16.475 1.00 80.19 802 VAL A N 1
ATOM 6037 C CA . VAL A 1 802 ? 4.991 15.954 -15.120 1.00 80.19 802 VAL A CA 1
ATOM 6038 C C . VAL A 1 802 ? 4.212 17.081 -14.452 1.00 80.19 802 VAL A C 1
ATOM 6040 O O . VAL A 1 802 ? 3.902 16.983 -13.268 1.00 80.19 802 VAL A O 1
ATOM 6043 N N . PHE A 1 803 ? 3.842 18.134 -15.184 1.00 82.56 803 PHE A N 1
ATOM 6044 C CA . PHE A 1 803 ? 2.981 19.186 -14.643 1.00 82.56 803 PHE A CA 1
ATOM 6045 C C . PHE A 1 803 ? 1.616 18.637 -14.219 1.00 82.56 803 PHE A C 1
ATOM 6047 O O . PHE A 1 803 ? 1.153 18.948 -13.122 1.00 82.56 803 PHE A O 1
ATOM 6054 N N . THR A 1 804 ? 0.986 17.801 -15.045 1.00 79.00 804 THR A N 1
ATOM 6055 C CA . THR A 1 804 ? -0.315 17.206 -14.719 1.00 79.00 804 THR A CA 1
ATOM 6056 C C . THR A 1 804 ? -0.245 16.203 -13.568 1.00 79.00 804 THR A C 1
ATOM 6058 O O . THR A 1 804 ? -1.062 16.293 -12.654 1.00 79.00 804 THR A O 1
ATOM 6061 N N . ILE A 1 805 ? 0.765 15.325 -13.551 1.00 79.56 805 ILE A N 1
ATOM 6062 C CA . ILE A 1 805 ? 0.991 14.344 -12.478 1.00 79.56 805 ILE A CA 1
ATOM 6063 C C . ILE A 1 805 ? 1.252 15.075 -11.160 1.00 79.56 805 ILE A C 1
ATOM 6065 O O . ILE A 1 805 ? 0.580 14.834 -10.164 1.00 79.56 805 ILE A O 1
ATOM 6069 N N . MET A 1 806 ? 2.168 16.048 -11.144 1.00 82.06 806 MET A N 1
ATOM 6070 C CA . MET A 1 806 ? 2.463 16.817 -9.931 1.00 82.06 806 MET A CA 1
ATOM 6071 C C . MET A 1 806 ? 1.291 17.698 -9.491 1.00 82.06 806 MET A C 1
ATOM 6073 O O . MET A 1 806 ? 1.167 17.998 -8.304 1.00 82.06 806 MET A O 1
ATOM 6077 N N . GLY A 1 807 ? 0.455 18.139 -10.432 1.00 81.81 807 GLY A N 1
ATOM 6078 C CA . GLY A 1 807 ? -0.699 18.994 -10.166 1.00 81.81 807 GLY A CA 1
ATOM 6079 C C . GLY A 1 807 ? -1.816 18.285 -9.415 1.00 81.81 807 GLY A C 1
ATOM 6080 O O . GLY A 1 807 ? -2.551 18.946 -8.686 1.00 81.81 807 GLY A O 1
ATOM 6081 N N . ALA A 1 808 ? -1.906 16.965 -9.568 1.00 83.25 808 ALA A N 1
ATOM 6082 C CA . ALA A 1 808 ? -2.926 16.133 -8.949 1.00 83.25 808 ALA A CA 1
ATOM 6083 C C . ALA A 1 808 ? -2.321 15.215 -7.863 1.00 83.25 808 ALA A C 1
ATOM 6085 O O . ALA A 1 808 ? -2.612 15.404 -6.681 1.00 83.25 808 ALA A O 1
ATOM 6086 N N . GLY A 1 809 ? -1.358 14.364 -8.233 1.00 78.25 809 GLY A N 1
ATOM 6087 C CA . GLY A 1 809 ? -0.781 13.287 -7.413 1.00 78.25 809 GLY A CA 1
ATOM 6088 C C . GLY A 1 809 ? -0.156 13.703 -6.082 1.00 78.25 809 GLY A C 1
ATOM 6089 O O . GLY A 1 809 ? -0.288 13.020 -5.071 1.00 78.25 809 GLY A O 1
ATOM 6090 N N . ILE A 1 810 ? 0.522 14.858 -6.014 1.00 83.44 810 ILE A N 1
ATOM 6091 C CA . ILE A 1 810 ? 1.198 15.243 -4.758 1.00 83.44 810 ILE A CA 1
ATOM 6092 C C . ILE A 1 810 ? 0.183 15.566 -3.658 1.00 83.44 810 ILE A C 1
ATOM 6094 O O . ILE A 1 810 ? 0.406 15.238 -2.499 1.00 83.44 810 ILE A O 1
ATOM 6098 N N . VAL A 1 811 ? -0.925 16.224 -3.991 1.00 87.62 811 VAL A N 1
ATOM 6099 C CA . VAL A 1 811 ? -1.945 16.592 -2.997 1.00 87.62 811 VAL A CA 1
ATOM 6100 C C . VAL A 1 811 ? -3.016 15.499 -2.886 1.00 87.62 811 VAL A C 1
ATOM 6102 O O . VAL A 1 811 ? -3.609 15.322 -1.814 1.00 87.62 811 VAL A O 1
ATOM 6105 N N . GLY A 1 812 ? -3.230 14.730 -3.956 1.00 88.12 812 GLY A N 1
ATOM 6106 C CA . GLY A 1 812 ? -4.191 13.632 -4.027 1.00 88.12 812 GLY A CA 1
ATOM 6107 C C . GLY A 1 812 ? -3.918 12.478 -3.067 1.00 88.12 812 GLY A C 1
ATOM 6108 O O . GLY A 1 812 ? -4.885 11.875 -2.605 1.00 88.12 812 GLY A O 1
ATOM 6109 N N . VAL A 1 813 ? -2.674 12.333 -2.574 1.00 91.06 813 VAL A N 1
ATOM 6110 C CA . VAL A 1 813 ? -2.306 11.452 -1.439 1.00 91.06 813 VAL A CA 1
ATOM 6111 C C . VAL A 1 813 ? -3.285 11.507 -0.268 1.00 91.06 813 VAL A C 1
ATOM 6113 O O . VAL A 1 813 ? -3.458 10.545 0.482 1.00 91.06 813 VAL A O 1
ATOM 6116 N N . SER A 1 814 ? -3.938 12.654 -0.088 1.00 93.00 814 SER A N 1
ATOM 6117 C CA . SER A 1 814 ? -4.870 12.877 1.000 1.00 93.00 814 SER A CA 1
ATOM 6118 C C . SER A 1 814 ? -6.167 12.076 0.925 1.00 93.00 814 SER A C 1
ATOM 6120 O O . SER A 1 814 ? -6.883 12.036 1.925 1.00 93.00 814 SER A O 1
ATOM 6122 N N . HIS A 1 815 ? -6.434 11.350 -0.166 1.00 94.31 815 HIS A N 1
ATOM 6123 C CA . HIS A 1 815 ? -7.488 10.333 -0.170 1.00 94.31 815 HIS A CA 1
ATOM 6124 C C . HIS A 1 815 ? -7.230 9.155 0.785 1.00 94.31 815 HIS A C 1
ATOM 6126 O O . HIS A 1 815 ? -8.160 8.488 1.225 1.00 94.31 815 HIS A O 1
ATOM 6132 N N . HIS A 1 816 ? -5.986 8.977 1.234 1.00 95.06 816 HIS A N 1
ATOM 6133 C CA . HIS A 1 816 ? -5.627 8.014 2.269 1.00 95.06 816 HIS A CA 1
ATOM 6134 C C . HIS A 1 816 ? -5.765 8.573 3.695 1.00 95.06 816 HIS A C 1
ATOM 6136 O O . HIS A 1 816 ? -5.549 7.859 4.674 1.00 95.06 816 HIS A O 1
ATOM 6142 N N . TYR A 1 817 ? -6.089 9.862 3.835 1.00 95.94 817 TYR A N 1
ATOM 6143 C CA . TYR A 1 817 ? -6.168 10.548 5.127 1.00 95.94 817 TYR A CA 1
ATOM 6144 C C . TYR A 1 817 ? -7.584 10.615 5.693 1.00 95.94 817 TYR A C 1
ATOM 6146 O O . TYR A 1 817 ? -7.752 11.010 6.845 1.00 95.94 817 TYR A O 1
ATOM 6154 N N . TRP A 1 818 ? -8.594 10.239 4.905 1.00 95.69 818 TRP A N 1
ATOM 6155 C CA . TRP A 1 818 ? -10.001 10.454 5.238 1.00 95.69 818 TRP A CA 1
ATOM 6156 C C . TRP A 1 818 ? -10.427 9.796 6.548 1.00 95.69 818 TRP A C 1
ATOM 6158 O O . TRP A 1 818 ? -11.169 10.408 7.304 1.00 95.69 818 TRP A O 1
ATOM 6168 N N . TRP A 1 819 ? -9.929 8.598 6.853 1.00 96.25 819 TRP A N 1
ATOM 6169 C CA . TRP A 1 819 ? -10.470 7.783 7.951 1.00 96.25 819 TRP A CA 1
ATOM 6170 C C . TRP A 1 819 ? -9.452 7.476 9.056 1.00 96.25 819 TRP A C 1
ATOM 6172 O O . TRP A 1 819 ? -9.777 6.867 10.068 1.00 96.25 819 TRP A O 1
ATOM 6182 N N . VAL A 1 820 ? -8.209 7.943 8.912 1.00 96.19 820 VAL A N 1
ATOM 6183 C CA . VAL A 1 820 ? -7.082 7.562 9.790 1.00 96.19 820 VAL A CA 1
ATOM 6184 C C . VAL A 1 820 ? -6.869 8.504 10.985 1.00 96.19 820 VAL A C 1
ATOM 6186 O O . VAL A 1 820 ? -5.799 8.522 11.592 1.00 96.19 820 VAL A O 1
ATOM 6189 N N . GLY A 1 821 ? -7.864 9.331 11.319 1.00 94.81 821 GLY A N 1
ATOM 6190 C CA . GLY A 1 821 ? -7.808 10.284 12.439 1.00 94.81 821 GLY A CA 1
ATOM 6191 C C . GLY A 1 821 ? -7.251 11.672 12.087 1.00 94.81 821 GLY A C 1
ATOM 6192 O O . GLY A 1 821 ? -7.103 12.534 12.961 1.00 94.81 821 GLY A O 1
ATOM 6193 N N . LEU A 1 822 ? -6.918 11.909 10.816 1.00 95.44 822 LEU A N 1
ATOM 6194 C CA . LEU A 1 822 ? -6.444 13.207 10.341 1.00 95.44 822 LEU A CA 1
ATOM 6195 C C . LEU A 1 822 ? -7.605 14.209 10.173 1.00 95.44 822 LEU A C 1
ATOM 6197 O O . LEU A 1 822 ? -8.770 13.815 10.145 1.00 95.44 822 LEU A O 1
ATOM 6201 N N . PRO A 1 823 ? -7.319 15.523 10.100 1.00 91.75 823 PRO A N 1
ATOM 6202 C CA . PRO A 1 823 ? -8.363 16.547 10.047 1.00 91.75 823 PRO A CA 1
ATOM 6203 C C . PRO A 1 823 ? -9.329 16.397 8.868 1.00 91.75 823 PRO A C 1
ATOM 6205 O O . PRO A 1 823 ? -8.926 16.095 7.746 1.00 91.75 823 PRO A O 1
ATOM 6208 N N . ASP A 1 824 ? -10.593 16.727 9.118 1.00 89.19 824 ASP A N 1
ATOM 6209 C CA . ASP A 1 824 ? -11.726 16.657 8.185 1.00 89.19 824 ASP A CA 1
ATOM 6210 C C . ASP A 1 824 ? -11.547 17.474 6.890 1.00 89.19 824 ASP A C 1
ATOM 6212 O O . ASP A 1 824 ? -12.244 17.245 5.898 1.00 89.19 824 ASP A O 1
ATOM 6216 N N . LEU A 1 825 ? -10.614 18.432 6.877 1.00 91.88 825 LEU A N 1
ATOM 6217 C CA . LEU A 1 825 ? -10.212 19.196 5.692 1.00 91.88 825 LEU A CA 1
ATOM 6218 C C . LEU A 1 825 ? -9.632 18.309 4.581 1.00 91.88 825 LEU A C 1
ATOM 6220 O O . LEU A 1 825 ? -9.694 18.681 3.408 1.00 91.88 825 LEU A O 1
ATOM 6224 N N . TRP A 1 826 ? -9.072 17.146 4.929 1.00 94.88 826 TRP A N 1
ATOM 6225 C CA . TRP A 1 826 ? -8.466 16.240 3.957 1.00 94.88 826 TRP A CA 1
ATOM 6226 C C . TRP A 1 826 ? -9.499 15.511 3.099 1.00 94.88 826 TRP A C 1
ATOM 6228 O O . TRP A 1 826 ? -9.169 15.119 1.986 1.00 94.88 826 TRP A O 1
ATOM 6238 N N . VAL A 1 827 ? -10.755 15.398 3.547 1.00 94.19 827 VAL A N 1
ATOM 6239 C CA . VAL A 1 827 ? -11.850 14.863 2.719 1.00 94.19 827 VAL A CA 1
ATOM 6240 C C . VAL A 1 827 ? -12.039 15.705 1.443 1.00 94.19 827 VAL A C 1
ATOM 6242 O O . VAL A 1 827 ? -11.848 15.161 0.356 1.00 94.19 827 VAL A O 1
ATOM 6245 N N . PRO A 1 828 ? -12.310 17.026 1.519 1.00 94.62 828 PRO A N 1
ATOM 6246 C CA . PRO A 1 828 ? -12.382 17.902 0.350 1.00 94.62 828 PRO A CA 1
ATOM 6247 C C . PRO A 1 828 ? -11.147 17.864 -0.550 1.00 94.62 828 PRO A C 1
ATOM 6249 O O . PRO A 1 828 ? -11.259 17.758 -1.773 1.00 94.62 828 PRO A O 1
ATOM 6252 N N . ILE A 1 829 ? -9.970 18.004 0.067 1.00 93.88 829 ILE A N 1
ATOM 6253 C CA . ILE A 1 829 ? -8.701 18.150 -0.647 1.00 93.88 829 ILE A CA 1
ATOM 6254 C C . ILE A 1 829 ? -8.376 16.843 -1.364 1.00 93.88 829 ILE A C 1
ATOM 6256 O O . ILE A 1 829 ? -8.193 16.852 -2.579 1.00 93.88 829 ILE A O 1
ATOM 6260 N N . GLY A 1 830 ? -8.417 15.727 -0.635 1.00 93.25 830 GLY A N 1
ATOM 6261 C CA . GLY A 1 830 ? -8.195 14.397 -1.182 1.00 93.25 830 GLY A CA 1
ATOM 6262 C C . GLY A 1 830 ? -9.138 14.135 -2.329 1.00 93.25 830 GLY A C 1
ATOM 6263 O O . GLY A 1 830 ? -8.665 13.865 -3.421 1.00 93.25 830 GLY A O 1
ATOM 6264 N N . THR A 1 831 ? -10.442 14.352 -2.134 1.00 94.81 831 THR A N 1
ATOM 6265 C CA . THR A 1 831 ? -11.451 14.129 -3.180 1.00 94.81 831 THR A CA 1
ATOM 6266 C C . THR A 1 831 ? -11.152 14.924 -4.448 1.00 94.81 831 THR A C 1
ATOM 6268 O O . THR A 1 831 ? -11.241 14.391 -5.549 1.00 94.81 831 THR A O 1
ATOM 6271 N N . THR A 1 832 ? -10.789 16.200 -4.309 1.00 93.44 832 THR A N 1
ATOM 6272 C CA . THR A 1 832 ? -10.553 17.087 -5.453 1.00 93.44 832 THR A CA 1
ATOM 6273 C C . THR A 1 832 ? -9.346 16.638 -6.267 1.00 93.44 832 THR A C 1
ATOM 6275 O O . THR A 1 832 ? -9.460 16.446 -7.475 1.00 93.44 832 THR A O 1
ATOM 6278 N N . PHE A 1 833 ? -8.194 16.475 -5.617 1.00 91.88 833 PHE A N 1
ATOM 6279 C CA . PHE A 1 833 ? -6.936 16.243 -6.321 1.00 91.88 833 PHE A CA 1
ATOM 6280 C C . PHE A 1 833 ? -6.825 14.812 -6.855 1.00 91.88 833 PHE A C 1
ATOM 6282 O O . PHE A 1 833 ? -6.494 14.653 -8.024 1.00 91.88 833 PHE A O 1
ATOM 6289 N N . SER A 1 834 ? -7.244 13.805 -6.086 1.00 91.31 834 SER A N 1
ATOM 6290 C CA . SER A 1 834 ? -7.280 12.409 -6.558 1.00 91.31 834 SER A CA 1
ATOM 6291 C C . SER A 1 834 ? -8.276 12.180 -7.701 1.00 91.31 834 SER A C 1
ATOM 6293 O O . SER A 1 834 ? -8.048 11.374 -8.595 1.00 91.31 834 SER A O 1
ATOM 6295 N N . THR A 1 835 ? -9.380 12.932 -7.752 1.00 92.12 835 THR A N 1
ATOM 6296 C CA . THR A 1 835 ? -10.297 12.863 -8.903 1.00 92.12 835 THR A CA 1
ATOM 6297 C C . THR A 1 835 ? -9.647 13.401 -10.175 1.00 92.12 835 THR A C 1
ATOM 6299 O O . THR A 1 835 ? -9.869 12.873 -11.265 1.00 92.12 835 THR A O 1
ATOM 6302 N N . LEU A 1 836 ? -8.842 14.459 -10.052 1.00 89.31 836 LEU A N 1
ATOM 6303 C CA . LEU A 1 836 ? -8.147 15.055 -11.189 1.00 89.31 836 LEU A CA 1
ATOM 6304 C C . LEU A 1 836 ? -7.017 14.161 -11.720 1.00 89.31 836 LEU A C 1
ATOM 6306 O O . LEU A 1 836 ? -6.679 14.288 -12.894 1.00 89.31 836 LEU A O 1
ATOM 6310 N N . GLU A 1 837 ? -6.493 13.222 -10.925 1.00 86.12 837 GLU A N 1
ATOM 6311 C CA . GLU A 1 837 ? -5.512 12.216 -11.377 1.00 86.12 837 GLU A CA 1
ATOM 6312 C C . GLU A 1 837 ? -6.069 11.298 -12.469 1.00 86.12 837 GLU A C 1
ATOM 6314 O O . GLU A 1 837 ? -5.327 10.828 -13.330 1.00 86.12 837 GLU A O 1
ATOM 6319 N N . PHE A 1 838 ? -7.388 11.092 -12.512 1.00 84.69 838 PHE A N 1
ATOM 6320 C CA . PHE A 1 838 ? -8.008 10.281 -13.559 1.00 84.69 838 PHE A CA 1
ATOM 6321 C C . PHE A 1 838 ? -7.889 10.925 -14.949 1.00 84.69 838 PHE A C 1
ATOM 6323 O O . PHE A 1 838 ? -7.851 10.230 -15.966 1.00 84.69 838 PHE A O 1
ATOM 6330 N N . VAL A 1 839 ? -7.821 12.259 -15.018 1.00 82.69 839 VAL A N 1
ATOM 6331 C CA . VAL A 1 839 ? -7.836 13.000 -16.285 1.00 82.69 839 VAL A CA 1
ATOM 6332 C C . VAL A 1 839 ? -6.590 12.686 -17.138 1.00 82.69 839 VAL A C 1
ATOM 6334 O O . VAL A 1 839 ? -6.770 12.276 -18.289 1.00 82.69 839 VAL A O 1
ATOM 6337 N N . PRO A 1 840 ? -5.346 12.782 -16.621 1.00 77.25 840 PRO A N 1
ATOM 6338 C CA . PRO A 1 840 ? -4.145 12.353 -17.345 1.00 77.25 840 PRO A CA 1
ATOM 6339 C C . PRO A 1 840 ? -4.175 10.892 -17.812 1.00 77.25 840 PRO A C 1
ATOM 6341 O O . PRO A 1 840 ? -3.780 10.611 -18.944 1.00 77.25 840 PRO A O 1
ATOM 6344 N N . ILE A 1 841 ? -4.701 9.972 -16.993 1.00 80.25 841 ILE A N 1
ATOM 6345 C CA . ILE A 1 841 ? -4.735 8.531 -17.301 1.00 80.25 841 ILE A CA 1
ATOM 6346 C C . ILE A 1 841 ? -5.493 8.252 -18.612 1.00 80.25 841 ILE A C 1
ATOM 6348 O O . ILE A 1 841 ? -5.048 7.434 -19.425 1.00 80.25 841 ILE A O 1
ATOM 6352 N N . ILE A 1 842 ? -6.601 8.959 -18.871 1.00 78.31 842 ILE A N 1
ATOM 6353 C CA . ILE A 1 842 ? -7.366 8.815 -20.123 1.00 78.31 842 ILE A CA 1
ATOM 6354 C C . ILE A 1 842 ? -6.529 9.237 -21.338 1.00 78.31 842 ILE A C 1
ATOM 6356 O O . ILE A 1 842 ? -6.556 8.563 -22.372 1.00 78.31 842 ILE A O 1
ATOM 6360 N N . PHE A 1 843 ? -5.788 10.343 -21.235 1.00 75.56 843 PHE A N 1
ATOM 6361 C CA . PHE A 1 843 ? -4.983 10.852 -22.348 1.00 75.56 843 PHE A CA 1
ATOM 6362 C C . PHE A 1 843 ? -3.812 9.932 -22.671 1.00 75.56 843 PHE A C 1
ATOM 6364 O O . PHE A 1 843 ? -3.571 9.652 -23.847 1.00 75.56 843 PHE A O 1
ATOM 6371 N N . VAL A 1 844 ? -3.140 9.403 -21.645 1.00 73.25 844 VAL A N 1
ATOM 6372 C CA . VAL A 1 844 ? -2.067 8.417 -21.826 1.00 73.25 844 VAL A CA 1
ATOM 6373 C C . VAL A 1 844 ? -2.606 7.173 -22.541 1.00 73.25 844 VAL A C 1
ATOM 6375 O O . VAL A 1 844 ? -1.982 6.700 -23.492 1.00 73.25 844 VAL A O 1
ATOM 6378 N N . LEU A 1 845 ? -3.801 6.688 -22.173 1.00 75.06 845 LEU A N 1
ATOM 6379 C CA . LEU A 1 845 ? -4.457 5.581 -22.877 1.00 75.06 845 LEU A CA 1
ATOM 6380 C C . LEU A 1 845 ? -4.757 5.900 -24.340 1.00 75.06 845 LEU A C 1
ATOM 6382 O O . LEU A 1 845 ? -4.426 5.104 -25.222 1.00 75.06 845 LEU A O 1
ATOM 6386 N N . TYR A 1 846 ? -5.381 7.046 -24.606 1.00 76.50 846 TYR A N 1
ATOM 6387 C CA . TYR A 1 846 ? -5.707 7.464 -25.966 1.00 76.50 846 TYR A CA 1
ATOM 6388 C C . TYR A 1 846 ? -4.451 7.519 -26.849 1.00 76.50 846 TYR A C 1
ATOM 6390 O O . TYR A 1 846 ? -4.444 6.953 -27.947 1.00 76.50 846 TYR A O 1
ATOM 6398 N N . ARG A 1 847 ? -3.370 8.123 -26.340 1.00 71.00 847 ARG A N 1
ATOM 6399 C CA . ARG A 1 847 ? -2.092 8.249 -27.047 1.00 71.00 847 ARG A CA 1
ATOM 6400 C C . ARG A 1 847 ? -1.439 6.892 -27.298 1.00 71.00 847 ARG A C 1
ATOM 6402 O O . ARG A 1 847 ? -1.098 6.590 -28.438 1.00 71.00 847 ARG A O 1
ATOM 6409 N N . ALA A 1 848 ? -1.329 6.043 -26.276 1.00 68.75 848 ALA A N 1
ATOM 6410 C CA . ALA A 1 848 ? -0.716 4.719 -26.408 1.00 68.75 848 ALA A CA 1
ATOM 6411 C C . ALA A 1 848 ? -1.434 3.842 -27.452 1.00 68.75 848 ALA A C 1
ATOM 6413 O O . ALA A 1 848 ? -0.789 3.157 -28.248 1.00 68.75 848 ALA A O 1
ATOM 6414 N N . LEU A 1 849 ? -2.772 3.892 -27.496 1.00 71.12 849 LEU A N 1
ATOM 6415 C CA . LEU A 1 849 ? -3.563 3.174 -28.500 1.00 71.12 849 LEU A CA 1
ATOM 6416 C C . LEU A 1 849 ? -3.392 3.754 -29.911 1.00 71.12 849 LEU A C 1
ATOM 6418 O O . LEU A 1 849 ? -3.368 2.991 -30.881 1.00 71.12 849 LEU A O 1
ATOM 6422 N N . GLY A 1 850 ? -3.278 5.079 -30.035 1.00 69.62 850 GLY A N 1
ATOM 6423 C CA . GLY A 1 850 ? -2.978 5.756 -31.297 1.00 69.62 850 GLY A CA 1
ATOM 6424 C C . GLY A 1 850 ? -1.628 5.326 -31.872 1.00 69.62 850 GLY A C 1
ATOM 6425 O O . GLY A 1 850 ? -1.563 4.878 -33.020 1.00 69.62 850 GLY A O 1
ATOM 6426 N N . GLU A 1 851 ? -0.580 5.356 -31.048 1.00 68.88 851 GLU A N 1
ATOM 6427 C CA . GLU A 1 851 ? 0.773 4.945 -31.440 1.00 68.88 851 GLU A CA 1
ATOM 6428 C C . GLU A 1 851 ? 0.843 3.461 -31.808 1.00 68.88 851 GLU A C 1
ATOM 6430 O O . GLU A 1 851 ? 1.400 3.095 -32.844 1.00 68.88 851 GLU A O 1
ATOM 6435 N N . TYR A 1 852 ? 0.186 2.593 -31.032 1.00 68.56 852 TYR A N 1
ATOM 6436 C CA . TYR A 1 852 ? 0.098 1.173 -31.366 1.00 68.56 852 TYR A CA 1
ATOM 6437 C C . TYR A 1 852 ? -0.531 0.927 -32.740 1.00 68.56 852 TYR A C 1
ATOM 6439 O O . TYR A 1 852 ? 0.009 0.159 -33.537 1.00 68.56 852 TYR A O 1
ATOM 6447 N N . ARG A 1 853 ? -1.657 1.585 -33.046 1.00 68.56 853 ARG A N 1
ATOM 6448 C CA . ARG A 1 853 ? -2.324 1.454 -34.353 1.00 68.56 853 ARG A CA 1
ATOM 6449 C C . ARG A 1 853 ? -1.437 1.957 -35.489 1.00 68.56 853 ARG A C 1
ATOM 6451 O O . ARG A 1 853 ? -1.383 1.318 -36.536 1.00 68.56 853 ARG A O 1
ATOM 6458 N N . SER A 1 854 ? -0.732 3.063 -35.263 1.00 66.50 854 SER A N 1
ATOM 6459 C CA . SER A 1 854 ? 0.206 3.649 -36.222 1.00 66.50 854 SER A CA 1
ATOM 6460 C C . SER A 1 854 ? 1.386 2.717 -36.524 1.00 66.50 854 SER A C 1
ATOM 6462 O O . SER A 1 854 ? 1.749 2.524 -37.684 1.00 66.50 854 SER A O 1
ATOM 6464 N N . LEU A 1 855 ? 1.964 2.080 -35.504 1.00 64.94 855 LEU A N 1
ATOM 6465 C CA . LEU A 1 855 ? 3.044 1.102 -35.670 1.00 64.94 855 LEU A CA 1
ATOM 6466 C C . LEU A 1 855 ? 2.551 -0.196 -36.326 1.00 64.94 855 LEU A C 1
ATOM 6468 O O . LEU A 1 855 ? 3.189 -0.700 -37.248 1.00 64.94 855 LEU A O 1
ATOM 6472 N N . ALA A 1 856 ? 1.387 -0.710 -35.916 1.00 64.62 856 ALA A N 1
ATOM 6473 C CA . ALA A 1 856 ? 0.795 -1.917 -36.496 1.00 64.62 856 ALA A CA 1
ATOM 6474 C C . ALA A 1 856 ? 0.451 -1.748 -37.988 1.00 64.62 856 ALA A C 1
ATOM 6476 O O . ALA A 1 856 ? 0.612 -2.685 -38.769 1.00 64.62 856 ALA A O 1
ATOM 6477 N N . ALA A 1 857 ? 0.017 -0.552 -38.399 1.00 62.97 857 ALA A N 1
ATOM 6478 C CA . ALA A 1 857 ? -0.297 -0.240 -39.791 1.00 62.97 857 ALA A CA 1
ATOM 6479 C C . ALA A 1 857 ? 0.941 -0.187 -40.708 1.00 62.97 857 ALA A C 1
ATOM 6481 O O . ALA A 1 857 ? 0.804 -0.350 -41.919 1.00 62.97 857 ALA A O 1
ATOM 6482 N N . ARG A 1 858 ? 2.146 0.019 -40.154 1.00 60.56 858 ARG A N 1
ATOM 6483 C CA . ARG A 1 858 ? 3.390 0.173 -40.928 1.00 60.56 858 ARG A CA 1
ATOM 6484 C C . ARG A 1 858 ? 4.009 -1.144 -41.408 1.00 60.56 858 ARG A C 1
ATOM 6486 O O . ARG A 1 858 ? 4.914 -1.099 -42.231 1.00 60.56 858 ARG A O 1
ATOM 6493 N N . GLY A 1 859 ? 3.523 -2.302 -40.954 1.00 51.75 859 GLY A N 1
ATOM 6494 C CA . GLY A 1 859 ? 3.823 -3.615 -41.552 1.00 51.75 859 GLY A CA 1
ATOM 6495 C C . GLY A 1 859 ? 5.297 -4.066 -41.594 1.00 51.75 859 GLY A C 1
ATOM 6496 O O . GLY A 1 859 ? 5.562 -5.121 -42.164 1.00 51.75 859 GLY A O 1
ATOM 6497 N N . ALA A 1 860 ? 6.240 -3.319 -41.010 1.00 51.69 860 ALA A N 1
ATOM 6498 C CA . ALA A 1 860 ? 7.677 -3.603 -41.034 1.00 51.69 860 ALA A CA 1
ATOM 6499 C C . ALA A 1 860 ? 8.180 -4.180 -39.696 1.00 51.69 860 ALA A C 1
ATOM 6501 O O . ALA A 1 860 ? 7.583 -3.948 -38.644 1.00 51.69 860 ALA A O 1
ATOM 6502 N N . GLU A 1 861 ? 9.273 -4.946 -39.755 1.00 64.44 861 GLU A N 1
ATOM 6503 C CA . GLU A 1 861 ? 9.924 -5.665 -38.649 1.00 64.44 861 GLU A CA 1
ATOM 6504 C C . GLU A 1 861 ? 10.422 -4.713 -37.546 1.00 64.44 861 GLU A C 1
ATOM 6506 O O . GLU A 1 861 ? 11.599 -4.392 -37.469 1.00 64.44 861 GLU A O 1
ATOM 6511 N N . PHE A 1 862 ? 9.526 -4.236 -36.679 1.00 73.31 862 PHE A N 1
ATOM 6512 C CA . PHE A 1 862 ? 9.894 -3.396 -35.541 1.00 73.31 862 PHE A CA 1
ATOM 6513 C C . PHE A 1 862 ? 10.641 -4.235 -34.482 1.00 73.31 862 PHE A C 1
ATOM 6515 O O . PHE A 1 862 ? 10.009 -5.074 -33.821 1.00 73.31 862 PHE A O 1
ATOM 6522 N N . PRO A 1 863 ? 11.954 -4.009 -34.255 1.00 75.69 863 PRO A N 1
ATOM 6523 C CA . PRO A 1 863 ? 12.771 -4.860 -33.381 1.00 75.69 863 PRO A CA 1
ATOM 6524 C C . PRO A 1 863 ? 12.302 -4.870 -31.921 1.00 75.69 863 PRO A C 1
ATOM 6526 O O . PRO A 1 863 ? 12.568 -5.824 -31.184 1.00 75.69 863 PRO A O 1
ATOM 6529 N N . TYR A 1 864 ? 11.569 -3.828 -31.513 1.00 78.88 864 TYR A N 1
ATOM 6530 C CA . TYR A 1 864 ? 11.092 -3.601 -30.149 1.00 78.88 864 TYR A CA 1
ATOM 6531 C C . TYR A 1 864 ? 9.577 -3.813 -29.981 1.00 78.88 864 TYR A C 1
ATOM 6533 O O . TYR A 1 864 ? 8.989 -3.368 -28.992 1.00 78.88 864 TYR A O 1
ATOM 6541 N N . ALA A 1 865 ? 8.926 -4.541 -30.898 1.00 80.19 865 ALA A N 1
ATOM 6542 C CA . ALA A 1 865 ? 7.482 -4.805 -30.836 1.00 80.19 865 ALA A CA 1
ATOM 6543 C C . ALA A 1 865 ? 7.035 -5.470 -29.526 1.00 80.19 865 ALA A C 1
ATOM 6545 O O . ALA A 1 865 ? 5.938 -5.216 -29.032 1.00 80.19 865 ALA A O 1
ATOM 6546 N N . LEU A 1 866 ? 7.887 -6.318 -28.948 1.00 86.06 866 LEU A N 1
ATOM 6547 C CA . LEU A 1 866 ? 7.591 -7.014 -27.702 1.00 86.06 866 LEU A CA 1
ATOM 6548 C C . LEU A 1 866 ? 7.664 -6.087 -26.472 1.00 86.06 866 LEU A C 1
ATOM 6550 O O . LEU A 1 866 ? 6.671 -6.042 -25.750 1.00 86.06 866 LEU A O 1
ATOM 6554 N N . PRO A 1 867 ? 8.745 -5.317 -26.225 1.00 84.44 867 PRO A N 1
ATOM 6555 C CA . PRO A 1 867 ? 8.729 -4.259 -25.211 1.00 84.44 867 PRO A CA 1
ATOM 6556 C C . PRO A 1 867 ? 7.532 -3.309 -25.341 1.00 84.44 867 PRO A C 1
ATOM 6558 O O . PRO A 1 867 ? 6.875 -3.005 -24.349 1.00 84.44 867 PRO A O 1
ATOM 6561 N N . PHE A 1 868 ? 7.186 -2.911 -26.567 1.00 79.25 868 PHE A N 1
ATOM 6562 C CA . PHE A 1 868 ? 6.045 -2.031 -26.810 1.00 79.25 868 PHE A CA 1
ATOM 6563 C C . PHE A 1 868 ? 4.696 -2.685 -26.467 1.00 79.25 868 PHE A C 1
ATOM 6565 O O . PHE A 1 868 ? 3.811 -2.031 -25.921 1.00 79.25 868 PHE A O 1
ATOM 6572 N N . LEU A 1 869 ? 4.545 -3.993 -26.696 1.00 85.62 869 LEU A N 1
ATOM 6573 C CA . LEU A 1 869 ? 3.360 -4.744 -26.269 1.00 85.62 869 LEU A CA 1
ATOM 6574 C C . LEU A 1 869 ? 3.151 -4.678 -24.745 1.00 85.62 869 LEU A C 1
ATOM 6576 O O . LEU A 1 869 ? 2.017 -4.520 -24.294 1.00 85.62 869 LEU A O 1
ATOM 6580 N N . PHE A 1 870 ? 4.228 -4.755 -23.954 1.00 90.12 870 PHE A N 1
ATOM 6581 C CA . PHE A 1 870 ? 4.153 -4.573 -22.500 1.00 90.12 870 PHE A CA 1
ATOM 6582 C C . PHE A 1 870 ? 3.716 -3.156 -22.115 1.00 90.12 870 PHE A C 1
ATOM 6584 O O . PHE A 1 870 ? 2.885 -3.026 -21.222 1.00 90.12 870 PHE A O 1
ATOM 6591 N N . ILE A 1 871 ? 4.210 -2.121 -22.808 1.00 82.44 871 ILE A N 1
ATOM 6592 C CA . ILE A 1 871 ? 3.791 -0.724 -22.593 1.00 82.44 871 ILE A CA 1
ATOM 6593 C C . ILE A 1 871 ? 2.285 -0.577 -22.835 1.00 82.44 871 ILE A C 1
ATOM 6595 O O . ILE A 1 871 ? 1.571 -0.075 -21.974 1.00 82.44 871 ILE A O 1
ATOM 6599 N N . VAL A 1 872 ? 1.779 -1.081 -23.964 1.00 82.62 872 VAL A N 1
ATOM 6600 C CA . VAL A 1 872 ? 0.344 -1.018 -24.288 1.00 82.62 872 VAL A CA 1
ATOM 6601 C C . VAL A 1 872 ? -0.494 -1.761 -23.248 1.00 82.62 872 VAL A C 1
ATOM 6603 O O . VAL A 1 872 ? -1.506 -1.236 -22.783 1.00 82.62 872 VAL A O 1
ATOM 6606 N N . GLY A 1 873 ? -0.071 -2.967 -22.851 1.00 90.06 873 GLY A N 1
ATOM 6607 C CA . GLY A 1 873 ? -0.736 -3.725 -21.789 1.00 90.06 873 GLY A CA 1
ATOM 6608 C C . GLY A 1 873 ? -0.767 -2.956 -20.467 1.00 90.06 873 GLY A C 1
ATOM 6609 O O . GLY A 1 873 ? -1.820 -2.869 -19.836 1.00 90.06 873 GLY A O 1
ATOM 6610 N N . ALA A 1 874 ? 0.355 -2.336 -20.096 1.00 90.12 874 ALA A N 1
ATOM 6611 C CA . ALA A 1 874 ? 0.454 -1.504 -18.907 1.00 90.12 874 ALA A CA 1
ATOM 6612 C C . ALA A 1 874 ? -0.501 -0.312 -18.947 1.00 90.12 874 ALA A C 1
ATOM 6614 O O . ALA A 1 874 ? -1.177 -0.039 -17.961 1.00 90.12 874 ALA A O 1
ATOM 6615 N N . THR A 1 875 ? -0.627 0.367 -20.088 1.00 85.25 875 THR A N 1
ATOM 6616 C CA . THR A 1 875 ? -1.545 1.501 -20.219 1.00 85.25 875 THR A CA 1
ATOM 6617 C C . THR A 1 875 ? -3.014 1.086 -20.102 1.00 85.25 875 THR A C 1
ATOM 6619 O O . THR A 1 875 ? -3.804 1.790 -19.472 1.00 85.25 875 THR A O 1
ATOM 6622 N N . VAL A 1 876 ? -3.395 -0.071 -20.656 1.00 89.62 876 VAL A N 1
ATOM 6623 C CA . VAL A 1 876 ? -4.757 -0.612 -20.496 1.00 89.62 876 VAL A CA 1
ATOM 6624 C C . VAL A 1 876 ? -5.061 -0.880 -19.023 1.00 89.62 876 VAL A C 1
ATOM 6626 O O . VAL A 1 876 ? -6.114 -0.477 -18.529 1.00 89.62 876 VAL A O 1
ATOM 6629 N N . TRP A 1 877 ? -4.139 -1.513 -18.302 1.00 93.56 877 TRP A N 1
ATOM 6630 C CA . TRP A 1 877 ? -4.306 -1.754 -16.870 1.00 93.56 877 TRP A CA 1
ATOM 6631 C C . TRP A 1 877 ? -4.189 -0.497 -16.018 1.00 93.56 877 TRP A C 1
ATOM 6633 O O . TRP A 1 877 ? -4.840 -0.428 -14.983 1.00 93.56 877 TRP A O 1
ATOM 6643 N N . ASN A 1 878 ? -3.442 0.516 -16.452 1.00 88.06 878 ASN A N 1
ATOM 6644 C CA . ASN A 1 878 ? -3.450 1.815 -15.793 1.00 88.06 878 ASN A CA 1
ATOM 6645 C C . ASN A 1 878 ? -4.859 2.416 -15.836 1.00 88.06 878 ASN A C 1
ATOM 6647 O O . ASN A 1 878 ? -5.404 2.816 -14.816 1.00 88.06 878 ASN A O 1
ATOM 6651 N N . PHE A 1 879 ? -5.518 2.364 -16.994 1.00 89.38 879 PHE A N 1
ATOM 6652 C CA . PHE A 1 879 ? -6.903 2.808 -17.105 1.00 89.38 879 PHE A CA 1
ATOM 6653 C C . PHE A 1 879 ? -7.884 1.943 -16.303 1.00 89.38 879 PHE A C 1
ATOM 6655 O O . PHE A 1 879 ? -8.722 2.483 -15.591 1.00 89.38 879 PHE A O 1
ATOM 6662 N N . VAL A 1 880 ? -7.813 0.613 -16.398 1.00 92.38 880 VAL A N 1
ATOM 6663 C CA . VAL A 1 880 ? -8.775 -0.275 -15.715 1.00 92.38 880 VAL A CA 1
ATOM 6664 C C . VAL A 1 880 ? -8.526 -0.325 -14.205 1.00 92.38 880 VAL A C 1
ATOM 6666 O O . VAL A 1 880 ? -9.447 -0.144 -13.412 1.00 92.38 880 VAL A O 1
ATOM 6669 N N . GLY A 1 881 ? -7.287 -0.586 -13.804 1.00 92.06 881 GLY A N 1
ATOM 6670 C CA . GLY A 1 881 ? -6.871 -0.739 -12.417 1.00 92.06 881 GLY A CA 1
ATOM 6671 C C . GLY A 1 881 ? -6.793 0.591 -11.682 1.00 92.06 881 GLY A C 1
ATOM 6672 O O . GLY A 1 881 ? -7.553 0.796 -10.739 1.00 92.06 881 GLY A O 1
ATOM 6673 N N . ALA A 1 882 ? -5.903 1.492 -12.105 1.00 87.75 882 ALA A N 1
ATOM 6674 C CA . ALA A 1 882 ? -5.723 2.778 -11.427 1.00 87.75 882 ALA A CA 1
ATOM 6675 C C . ALA A 1 882 ? -6.882 3.741 -11.715 1.00 87.75 882 ALA A C 1
ATOM 6677 O O . ALA A 1 882 ? -7.409 4.365 -10.804 1.00 87.75 882 ALA A O 1
ATOM 6678 N N . GLY A 1 883 ? -7.349 3.790 -12.962 1.00 87.88 883 GLY A N 1
ATOM 6679 C CA . GLY A 1 883 ? -8.458 4.643 -13.359 1.00 87.88 883 GLY A CA 1
ATOM 6680 C C . GLY A 1 883 ? -9.813 4.157 -12.835 1.00 87.88 883 GLY A C 1
ATOM 6681 O O . GLY A 1 883 ? -10.392 4.775 -11.952 1.00 87.88 883 GLY A O 1
ATOM 6682 N N . VAL A 1 884 ? -10.383 3.104 -13.428 1.00 91.94 884 VAL A N 1
ATOM 6683 C CA . VAL A 1 884 ? -11.784 2.707 -13.189 1.00 91.94 884 VAL A CA 1
ATOM 6684 C C . VAL A 1 884 ? -11.989 2.208 -11.760 1.00 91.94 884 VAL A C 1
ATOM 6686 O O . VAL A 1 884 ? -12.870 2.711 -11.061 1.00 91.94 884 VAL A O 1
ATOM 6689 N N . LEU A 1 885 ? -11.183 1.238 -11.312 1.00 94.38 885 LEU A N 1
ATOM 6690 C CA . LEU A 1 885 ? -11.298 0.713 -9.946 1.00 94.38 885 LEU A CA 1
ATOM 6691 C C . LEU A 1 885 ? -10.816 1.728 -8.903 1.00 94.38 885 LEU A C 1
ATOM 6693 O O . LEU A 1 885 ? -11.425 1.828 -7.840 1.00 94.38 885 LEU A O 1
ATOM 6697 N N . GLY A 1 886 ? -9.776 2.509 -9.213 1.00 91.94 886 GLY A N 1
ATOM 6698 C CA . GLY A 1 886 ? -9.310 3.571 -8.321 1.00 91.94 886 GLY A CA 1
ATOM 6699 C C . GLY A 1 886 ? -10.358 4.664 -8.140 1.00 91.94 886 GLY A C 1
ATOM 6700 O O . GLY A 1 886 ? -10.705 4.973 -7.007 1.00 91.94 886 GLY A O 1
ATOM 6701 N N . PHE A 1 887 ? -10.963 5.175 -9.219 1.00 91.62 887 PHE A N 1
ATOM 6702 C CA . PHE A 1 887 ? -12.025 6.185 -9.126 1.00 91.62 887 PHE A CA 1
ATOM 6703 C C . PHE A 1 887 ? -13.263 5.671 -8.383 1.00 91.62 887 PHE A C 1
ATOM 6705 O O . PHE A 1 887 ? -13.842 6.407 -7.587 1.00 91.62 887 PHE A O 1
ATOM 6712 N N . PHE A 1 888 ? -13.649 4.406 -8.594 1.00 92.75 888 PHE A N 1
ATOM 6713 C CA . PHE A 1 888 ? -14.737 3.786 -7.834 1.00 92.75 888 PHE A CA 1
ATOM 6714 C C . PHE A 1 888 ? -14.475 3.858 -6.323 1.00 92.75 888 PHE A C 1
ATOM 6716 O O . PHE A 1 888 ? -15.336 4.303 -5.564 1.00 92.75 888 PHE A O 1
ATOM 6723 N N . LEU A 1 889 ? -13.264 3.492 -5.895 1.00 93.62 889 LEU A N 1
ATOM 6724 C CA . LEU A 1 889 ? -12.847 3.591 -4.497 1.00 93.62 889 LEU A CA 1
ATOM 6725 C C . LEU A 1 889 ? -12.594 5.033 -4.051 1.00 93.62 889 LEU A C 1
ATOM 6727 O O . LEU A 1 889 ? -12.583 5.293 -2.857 1.00 93.62 889 LEU A O 1
ATOM 6731 N N . ASN A 1 890 ? -12.407 5.974 -4.968 1.00 94.06 890 ASN A N 1
ATOM 6732 C CA . ASN A 1 890 ? -12.116 7.367 -4.655 1.00 94.06 890 ASN A CA 1
ATOM 6733 C C . ASN A 1 890 ? -13.362 8.198 -4.316 1.00 94.06 890 ASN A C 1
ATOM 6735 O O . ASN A 1 890 ? -13.249 9.359 -3.938 1.00 94.06 890 ASN A O 1
ATOM 6739 N N . LEU A 1 891 ? -14.566 7.645 -4.454 1.00 94.94 891 LEU A N 1
ATOM 6740 C CA . LEU A 1 891 ? -15.787 8.311 -4.009 1.00 94.94 891 LEU A CA 1
ATOM 6741 C C . LEU A 1 891 ? -15.866 8.234 -2.478 1.00 94.94 891 LEU A C 1
ATOM 6743 O O . LEU A 1 891 ? -16.061 7.128 -1.974 1.00 94.94 891 LEU A O 1
ATOM 6747 N N . PRO A 1 892 ? -15.780 9.346 -1.711 1.00 96.00 892 PRO A N 1
ATOM 6748 C CA . PRO A 1 892 ? -15.735 9.273 -0.247 1.00 96.00 892 PRO A CA 1
ATOM 6749 C C . PRO A 1 892 ? -16.888 8.485 0.384 1.00 96.00 892 PRO A C 1
ATOM 6751 O O . PRO A 1 892 ? -16.687 7.807 1.383 1.00 96.00 892 PRO A O 1
ATOM 6754 N N . VAL A 1 893 ? -18.088 8.540 -0.200 1.00 95.81 893 VAL A N 1
ATOM 6755 C CA . VAL A 1 893 ? -19.256 7.792 0.286 1.00 95.81 893 VAL A CA 1
ATOM 6756 C C . VAL A 1 893 ? -19.108 6.285 0.089 1.00 95.81 893 VAL A C 1
ATOM 6758 O O . VAL A 1 893 ? -19.513 5.530 0.962 1.00 95.81 893 VAL A O 1
ATOM 6761 N N . LEU A 1 894 ? -18.524 5.837 -1.027 1.00 95.50 894 LEU A N 1
ATOM 6762 C CA . LEU A 1 894 ? -18.264 4.415 -1.260 1.00 95.50 894 LEU A CA 1
ATOM 6763 C C . LEU A 1 894 ? -17.056 3.964 -0.446 1.00 95.50 894 LEU A C 1
ATOM 6765 O O . LEU A 1 894 ? -17.120 2.944 0.233 1.00 95.50 894 LEU A O 1
ATOM 6769 N N . ASN A 1 895 ? -15.989 4.765 -0.443 1.00 96.75 895 ASN A N 1
ATOM 6770 C CA . ASN A 1 895 ? -14.784 4.489 0.325 1.00 96.75 895 ASN A CA 1
ATOM 6771 C C . ASN A 1 895 ? -15.083 4.326 1.815 1.00 96.75 895 ASN A C 1
ATOM 6773 O O . ASN A 1 895 ? -14.500 3.467 2.450 1.00 96.75 895 ASN A O 1
ATOM 6777 N N . TYR A 1 896 ? -16.029 5.082 2.369 1.00 97.25 896 TYR A N 1
ATOM 6778 C CA . TYR A 1 896 ? -16.430 4.932 3.766 1.00 97.25 896 TYR A CA 1
ATOM 6779 C C . TYR A 1 896 ? -16.848 3.488 4.129 1.00 97.25 896 TYR A C 1
ATOM 6781 O O . TYR A 1 896 ? -16.550 3.025 5.230 1.00 97.25 896 TYR A O 1
ATOM 6789 N N . TYR A 1 897 ? -17.478 2.756 3.203 1.00 97.00 897 TYR A N 1
ATOM 6790 C CA . TYR A 1 897 ? -17.827 1.340 3.380 1.00 97.00 897 TYR A CA 1
ATOM 6791 C C . TYR A 1 897 ? -16.722 0.383 2.893 1.00 97.00 897 TYR A C 1
ATOM 6793 O O . TYR A 1 897 ? -16.556 -0.700 3.445 1.00 97.00 897 TYR A O 1
ATOM 6801 N N . GLU A 1 898 ? -15.956 0.782 1.876 1.00 95.19 898 GLU A N 1
ATOM 6802 C CA . GLU A 1 898 ? -14.967 -0.066 1.188 1.00 95.19 898 GLU A CA 1
ATOM 6803 C C . GLU A 1 898 ? -13.524 0.080 1.683 1.00 95.19 898 GLU A C 1
ATOM 6805 O O . GLU A 1 898 ? -12.619 -0.636 1.244 1.00 95.19 898 GLU A O 1
ATOM 6810 N N . HIS A 1 899 ? -13.264 1.026 2.579 1.00 96.12 899 HIS A N 1
ATOM 6811 C CA . HIS A 1 899 ? -11.928 1.261 3.095 1.00 96.12 899 HIS A CA 1
ATOM 6812 C C . HIS A 1 899 ? -11.457 0.035 3.879 1.00 96.12 899 HIS A C 1
ATOM 6814 O O . HIS A 1 899 ? -11.985 -0.267 4.945 1.00 96.12 899 HIS A O 1
ATOM 6820 N N . GLY A 1 900 ? -10.473 -0.689 3.342 1.00 94.38 900 GLY A N 1
ATOM 6821 C CA . GLY A 1 900 ? -9.988 -1.923 3.959 1.00 94.38 900 GLY A CA 1
ATOM 6822 C C . GLY A 1 900 ? -10.750 -3.194 3.550 1.00 94.38 900 GLY A C 1
ATOM 6823 O O . GLY A 1 900 ? -10.797 -4.146 4.328 1.00 94.38 900 GLY A O 1
ATOM 6824 N N . THR A 1 901 ? -11.309 -3.252 2.334 1.00 95.62 901 THR A N 1
ATOM 6825 C CA . THR A 1 901 ? -12.024 -4.428 1.786 1.00 95.62 901 THR A CA 1
ATOM 6826 C C . THR A 1 901 ? -11.332 -5.074 0.571 1.00 95.62 901 THR A C 1
ATOM 6828 O O . THR A 1 901 ? -10.325 -4.590 0.048 1.00 95.62 901 THR A O 1
ATOM 6831 N N . TYR A 1 902 ? -11.912 -6.171 0.067 1.00 95.31 902 TYR A N 1
ATOM 6832 C CA . TYR A 1 902 ? -11.470 -6.911 -1.121 1.00 95.31 902 TYR A CA 1
ATOM 6833 C C . TYR A 1 902 ? -11.438 -6.070 -2.408 1.00 95.31 902 TYR A C 1
ATOM 6835 O O . TYR A 1 902 ? -10.624 -6.354 -3.291 1.00 95.31 902 TYR A O 1
ATOM 6843 N N . LEU A 1 903 ? -12.242 -5.005 -2.521 1.00 96.50 903 LEU A N 1
ATOM 6844 C CA . LEU A 1 903 ? -12.163 -4.108 -3.680 1.00 96.50 903 LEU A CA 1
ATOM 6845 C C . LEU A 1 903 ? -10.848 -3.323 -3.714 1.00 96.50 903 LEU A C 1
ATOM 6847 O O . LEU A 1 903 ? -10.303 -3.095 -4.796 1.00 96.50 903 LEU A O 1
ATOM 6851 N N . THR A 1 904 ? -10.267 -3.021 -2.549 1.00 95.44 904 THR A N 1
ATOM 6852 C CA . THR A 1 904 ? -8.918 -2.444 -2.465 1.00 95.44 904 THR A CA 1
ATOM 6853 C C . THR A 1 904 ? -7.863 -3.426 -2.998 1.00 95.44 904 THR A C 1
ATOM 6855 O O . THR A 1 904 ? -6.918 -3.003 -3.660 1.00 95.44 904 THR A O 1
ATOM 6858 N N . LEU A 1 905 ? -8.032 -4.746 -2.816 1.00 93.94 905 LEU A N 1
ATOM 6859 C CA . LEU A 1 905 ? -7.134 -5.766 -3.402 1.00 93.94 905 LEU A CA 1
ATOM 6860 C C . LEU A 1 905 ? -7.297 -5.845 -4.913 1.00 93.94 905 LEU A C 1
ATOM 6862 O O . LEU A 1 905 ? -6.302 -6.002 -5.620 1.00 93.94 905 LEU A O 1
ATOM 6866 N N . ALA A 1 906 ? -8.536 -5.781 -5.404 1.00 96.25 906 ALA A N 1
ATOM 6867 C CA . ALA A 1 906 ? -8.815 -5.803 -6.834 1.00 96.25 906 ALA A CA 1
ATOM 6868 C C . ALA A 1 906 ? -8.125 -4.624 -7.532 1.00 96.25 906 ALA A C 1
ATOM 6870 O O . ALA A 1 906 ? -7.374 -4.829 -8.487 1.00 96.25 906 ALA A O 1
ATOM 6871 N N . HIS A 1 907 ? -8.317 -3.413 -7.000 1.00 95.81 907 HIS A N 1
ATOM 6872 C CA . HIS A 1 907 ? -7.630 -2.211 -7.460 1.00 95.81 907 HIS A CA 1
ATOM 6873 C C . HIS A 1 907 ? -6.106 -2.346 -7.340 1.00 95.81 907 HIS A C 1
ATOM 6875 O O . HIS A 1 907 ? -5.407 -2.153 -8.332 1.00 95.81 907 HIS A O 1
ATOM 6881 N N . SER A 1 908 ? -5.577 -2.747 -6.180 1.00 93.81 908 SER A N 1
ATOM 6882 C CA . SER A 1 908 ? -4.128 -2.771 -5.950 1.00 93.81 908 SER A CA 1
ATOM 6883 C C . SER A 1 908 ? -3.387 -3.763 -6.845 1.00 93.81 908 SER A C 1
ATOM 6885 O O . SER A 1 908 ? -2.307 -3.431 -7.331 1.00 93.81 908 SER A O 1
ATOM 6887 N N . HIS A 1 909 ? -3.955 -4.937 -7.142 1.00 96.75 909 HIS A N 1
ATOM 6888 C CA . HIS A 1 909 ? -3.348 -5.877 -8.090 1.00 96.75 909 HIS A CA 1
ATOM 6889 C C . HIS A 1 909 ? -3.464 -5.364 -9.531 1.00 96.75 909 HIS A C 1
ATOM 6891 O O . HIS A 1 909 ? -2.483 -5.408 -10.276 1.00 96.75 909 HIS A O 1
ATOM 6897 N N . ALA A 1 910 ? -4.635 -4.855 -9.925 1.00 96.06 910 ALA A N 1
ATOM 6898 C CA . ALA A 1 910 ? -4.858 -4.333 -11.271 1.00 96.06 910 ALA A CA 1
ATOM 6899 C C . ALA A 1 910 ? -3.983 -3.103 -11.576 1.00 96.06 910 ALA A C 1
ATOM 6901 O O . ALA A 1 910 ? -3.455 -2.994 -12.678 1.00 96.06 910 ALA A O 1
ATOM 6902 N N . ALA A 1 911 ? -3.790 -2.208 -10.606 1.00 91.25 911 ALA A N 1
ATOM 6903 C CA . ALA A 1 911 ? -2.964 -1.013 -10.741 1.00 91.25 911 ALA A CA 1
ATOM 6904 C C . ALA A 1 911 ? -1.471 -1.329 -10.566 1.00 91.25 911 ALA A C 1
ATOM 6906 O O . ALA A 1 911 ? -0.680 -1.099 -11.478 1.00 91.25 911 ALA A O 1
ATOM 6907 N N . THR A 1 912 ? -1.067 -1.921 -9.436 1.00 91.69 912 THR A N 1
ATOM 6908 C CA . THR A 1 912 ? 0.359 -2.131 -9.126 1.00 91.69 912 THR A CA 1
ATOM 6909 C C . THR A 1 912 ? 1.016 -3.097 -10.103 1.00 91.69 912 THR A C 1
ATOM 6911 O O . THR A 1 912 ? 2.036 -2.773 -10.708 1.00 91.69 912 THR A O 1
ATOM 6914 N N . PHE A 1 913 ? 0.447 -4.293 -10.285 1.00 94.75 913 PHE A N 1
ATOM 6915 C CA . PHE A 1 913 ? 1.019 -5.258 -11.222 1.00 94.75 913 PHE A CA 1
ATOM 6916 C C . PHE A 1 913 ? 0.676 -4.900 -12.666 1.00 94.75 913 PHE A C 1
ATOM 6918 O O . PHE A 1 913 ? 1.558 -4.906 -13.524 1.00 94.75 913 PHE A O 1
ATOM 6925 N N . GLY A 1 914 ? -0.590 -4.575 -12.931 1.00 91.50 914 GLY A N 1
ATOM 6926 C CA . GLY A 1 914 ? -1.056 -4.315 -14.284 1.00 91.50 914 GLY A CA 1
ATOM 6927 C C . GLY A 1 914 ? -0.426 -3.071 -14.911 1.00 91.50 914 GLY A C 1
ATOM 6928 O O . GLY A 1 914 ? 0.008 -3.164 -16.048 1.00 91.50 914 GLY A O 1
ATOM 6929 N N . ALA A 1 915 ? -0.302 -1.946 -14.202 1.00 85.81 915 ALA A N 1
ATOM 6930 C CA . ALA A 1 915 ? 0.348 -0.748 -14.739 1.00 85.81 915 ALA A CA 1
ATOM 6931 C C . ALA A 1 915 ? 1.868 -0.782 -14.513 1.00 85.81 915 ALA A C 1
ATOM 6933 O O . ALA A 1 915 ? 2.640 -1.005 -15.448 1.00 85.81 915 ALA A O 1
ATOM 6934 N N . PHE A 1 916 ? 2.319 -0.614 -13.266 1.00 87.94 916 PHE A N 1
ATOM 6935 C CA . PHE A 1 916 ? 3.749 -0.473 -12.964 1.00 87.94 916 PHE A CA 1
ATOM 6936 C C . PHE A 1 916 ? 4.538 -1.759 -13.226 1.00 87.94 916 PHE A C 1
ATOM 6938 O O . PHE A 1 916 ? 5.639 -1.710 -13.778 1.00 87.94 916 PHE A O 1
ATOM 6945 N N . GLY A 1 917 ? 3.975 -2.912 -12.861 1.00 93.44 917 GLY A N 1
ATOM 6946 C CA . GLY A 1 917 ? 4.613 -4.211 -13.042 1.00 93.44 917 GLY A CA 1
ATOM 6947 C C . GLY A 1 917 ? 4.829 -4.569 -14.512 1.00 93.44 917 GLY A C 1
ATOM 6948 O O . GLY A 1 917 ? 5.964 -4.829 -14.913 1.00 93.44 917 GLY A O 1
ATOM 6949 N N . LEU A 1 918 ? 3.777 -4.550 -15.339 1.00 93.81 918 LEU A N 1
ATOM 6950 C CA . LEU A 1 918 ? 3.906 -4.844 -16.772 1.00 93.81 918 LEU A CA 1
ATOM 6951 C C . LEU A 1 918 ? 4.863 -3.882 -17.465 1.00 93.81 918 LEU A C 1
ATOM 6953 O O . LEU A 1 918 ? 5.651 -4.312 -18.308 1.00 93.81 918 LEU A O 1
ATOM 6957 N N . LEU A 1 919 ? 4.841 -2.605 -17.090 1.00 89.94 919 LEU A N 1
ATOM 6958 C CA . LEU A 1 919 ? 5.736 -1.633 -17.689 1.00 89.94 919 LEU A CA 1
ATOM 6959 C C . LEU A 1 919 ? 7.200 -1.882 -17.315 1.00 89.94 919 LEU A C 1
ATOM 6961 O O . LEU A 1 919 ? 8.072 -1.846 -18.184 1.00 89.94 919 LEU A O 1
ATOM 6965 N N . ALA A 1 920 ? 7.469 -2.213 -16.050 1.00 92.94 920 ALA A N 1
ATOM 6966 C CA . ALA A 1 920 ? 8.798 -2.603 -15.597 1.00 92.94 920 ALA A CA 1
ATOM 6967 C C . ALA A 1 920 ? 9.296 -3.865 -16.329 1.00 92.94 920 ALA A C 1
ATOM 6969 O O . ALA A 1 920 ? 10.447 -3.907 -16.771 1.00 92.94 920 ALA A O 1
ATOM 6970 N N . LEU A 1 921 ? 8.432 -4.870 -16.536 1.00 95.81 921 LEU A N 1
ATOM 6971 C CA . LEU A 1 921 ? 8.754 -6.051 -17.352 1.00 95.81 921 LEU A CA 1
ATOM 6972 C C . LEU A 1 921 ? 9.061 -5.671 -18.809 1.00 95.81 921 LEU A C 1
ATOM 6974 O O . LEU A 1 921 ? 10.007 -6.208 -19.389 1.00 95.81 921 LEU A O 1
ATOM 6978 N N . GLY A 1 922 ? 8.319 -4.718 -19.382 1.00 92.62 922 GLY A N 1
ATOM 6979 C CA . GLY A 1 922 ? 8.585 -4.155 -20.707 1.00 92.62 922 GLY A CA 1
ATOM 6980 C C . GLY A 1 922 ? 9.964 -3.504 -20.809 1.00 92.62 922 GLY A C 1
ATOM 6981 O O . GLY A 1 922 ? 10.703 -3.778 -21.755 1.00 92.62 922 GLY A O 1
ATOM 6982 N N . LEU A 1 923 ? 10.359 -2.725 -19.799 1.00 92.06 923 LEU A N 1
ATOM 6983 C CA . LEU A 1 923 ? 11.700 -2.144 -19.699 1.00 92.06 923 LEU A CA 1
ATOM 6984 C C . LEU A 1 923 ? 12.786 -3.223 -19.571 1.00 92.06 923 LEU A C 1
ATOM 6986 O O . LEU A 1 923 ? 13.816 -3.143 -20.236 1.00 92.06 923 LEU A O 1
ATOM 6990 N N . GLY A 1 924 ? 12.555 -4.263 -18.767 1.00 95.12 924 GLY A N 1
ATOM 6991 C CA . GLY A 1 924 ? 13.470 -5.404 -18.666 1.00 95.12 924 GLY A CA 1
ATOM 6992 C C . GLY A 1 924 ? 13.642 -6.140 -20.000 1.00 95.12 924 GLY A C 1
ATOM 6993 O O . GLY A 1 924 ? 14.765 -6.472 -20.384 1.00 95.12 924 GLY A O 1
ATOM 6994 N N . ALA A 1 925 ? 12.546 -6.340 -20.737 1.00 94.44 925 ALA A N 1
ATOM 6995 C CA . ALA A 1 925 ? 12.574 -6.910 -22.080 1.00 94.44 925 ALA A CA 1
ATOM 6996 C C . ALA A 1 925 ? 13.308 -5.998 -23.077 1.00 94.44 925 ALA A C 1
ATOM 6998 O O . ALA A 1 925 ? 14.039 -6.506 -23.922 1.00 94.44 925 ALA A O 1
ATOM 6999 N N . TYR A 1 926 ? 13.166 -4.673 -22.962 1.00 91.00 926 TYR A N 1
ATOM 7000 C CA . TYR A 1 926 ? 13.906 -3.703 -23.776 1.00 91.00 926 TYR A CA 1
ATOM 7001 C C . TYR A 1 926 ? 15.415 -3.770 -23.515 1.00 91.00 926 TYR A C 1
ATOM 7003 O O . TYR A 1 926 ? 16.187 -3.923 -24.457 1.00 91.00 926 TYR A O 1
ATOM 7011 N N . ILE A 1 927 ? 15.838 -3.740 -22.246 1.00 93.75 927 ILE A N 1
ATOM 7012 C CA . ILE A 1 927 ? 17.255 -3.856 -21.866 1.00 93.75 927 ILE A CA 1
ATOM 7013 C C . ILE A 1 927 ? 17.860 -5.125 -22.473 1.00 93.75 927 ILE A C 1
ATOM 7015 O O . ILE A 1 927 ? 18.912 -5.069 -23.106 1.00 93.75 927 ILE A O 1
ATOM 7019 N N . LEU A 1 928 ? 17.177 -6.265 -22.324 1.00 94.75 928 LEU A N 1
ATOM 7020 C CA . LEU A 1 928 ? 17.647 -7.535 -22.873 1.00 94.75 928 LEU A CA 1
ATOM 7021 C C . LEU A 1 928 ? 17.612 -7.579 -24.398 1.00 94.75 928 LEU A C 1
ATOM 7023 O O . LEU A 1 928 ? 18.498 -8.189 -24.987 1.00 94.75 928 LEU A O 1
ATOM 7027 N N . ARG A 1 929 ? 16.648 -6.914 -25.041 1.00 91.56 929 ARG A N 1
ATOM 7028 C CA . ARG A 1 929 ? 16.601 -6.802 -26.502 1.00 91.56 929 ARG A CA 1
ATOM 7029 C C . ARG A 1 929 ? 17.816 -6.075 -27.066 1.00 91.56 929 ARG A C 1
ATOM 7031 O O . ARG A 1 929 ? 18.289 -6.470 -28.124 1.00 91.56 929 ARG A O 1
ATOM 7038 N N . VAL A 1 930 ? 18.291 -5.042 -26.368 1.00 90.12 930 VAL A N 1
ATOM 7039 C CA . VAL A 1 930 ? 19.464 -4.256 -26.777 1.00 90.12 930 VAL A CA 1
ATOM 7040 C C . VAL A 1 930 ? 20.766 -5.023 -26.547 1.00 90.12 930 VAL A C 1
ATOM 7042 O O . VAL A 1 930 ? 21.665 -4.940 -27.369 1.00 90.12 930 VAL A O 1
ATOM 7045 N N . VAL A 1 931 ? 20.899 -5.770 -25.444 1.00 92.00 931 VAL A N 1
ATOM 7046 C CA . VAL A 1 931 ? 22.169 -6.465 -25.152 1.00 92.00 931 VAL A CA 1
ATOM 7047 C C . VAL A 1 931 ? 22.303 -7.841 -25.797 1.00 92.00 931 VAL A C 1
ATOM 7049 O O . VAL A 1 931 ? 23.418 -8.350 -25.871 1.00 92.00 931 VAL A O 1
ATOM 7052 N N . THR A 1 932 ? 21.197 -8.473 -26.197 1.00 91.56 932 THR A N 1
ATOM 7053 C CA . THR A 1 932 ? 21.227 -9.814 -26.798 1.00 91.56 932 THR A CA 1
ATOM 7054 C C . THR A 1 932 ? 21.537 -9.710 -28.291 1.00 91.56 932 THR A C 1
ATOM 7056 O O . THR A 1 932 ? 20.785 -9.025 -28.981 1.00 91.56 932 THR A O 1
ATOM 7059 N N . PRO A 1 933 ? 22.546 -10.443 -28.802 1.00 87.44 933 PRO A N 1
ATOM 7060 C CA . PRO A 1 933 ? 22.808 -10.528 -30.238 1.00 87.44 933 PRO A CA 1
ATOM 7061 C C . PRO A 1 933 ? 21.589 -11.031 -31.021 1.00 87.44 933 PRO A C 1
ATOM 7063 O O . PRO A 1 933 ? 20.901 -11.950 -30.557 1.00 87.44 933 PRO A O 1
ATOM 7066 N N . GLU A 1 934 ? 21.361 -10.516 -32.231 1.00 86.06 934 GLU A N 1
ATOM 7067 C CA . GLU A 1 934 ? 20.178 -10.850 -33.042 1.00 86.06 934 GLU A CA 1
ATOM 7068 C C . GLU A 1 934 ? 19.999 -12.359 -33.257 1.00 86.06 934 GLU A C 1
ATOM 7070 O O . GLU A 1 934 ? 18.901 -12.898 -33.115 1.00 86.06 934 GLU A O 1
ATOM 7075 N N . ALA A 1 935 ? 21.097 -13.079 -33.509 1.00 86.69 935 ALA A N 1
ATOM 7076 C CA . ALA A 1 935 ? 21.083 -14.526 -33.731 1.00 86.69 935 ALA A CA 1
ATOM 7077 C C . ALA A 1 935 ? 20.609 -15.346 -32.512 1.00 86.69 935 ALA A C 1
ATOM 7079 O O . ALA A 1 935 ? 20.244 -16.514 -32.660 1.00 86.69 935 ALA A O 1
ATOM 7080 N N . ALA A 1 936 ? 20.639 -14.760 -31.313 1.00 90.06 936 ALA A N 1
ATOM 7081 C CA . ALA A 1 936 ? 20.266 -15.408 -30.060 1.00 90.06 936 ALA A CA 1
ATOM 7082 C C . ALA A 1 936 ? 18.930 -14.906 -29.480 1.00 90.06 936 ALA A C 1
ATOM 7084 O O . ALA A 1 936 ? 18.503 -15.409 -28.437 1.00 90.06 936 ALA A O 1
ATOM 7085 N N . TRP A 1 937 ? 18.269 -13.937 -30.122 1.00 92.00 937 TRP A N 1
ATOM 7086 C CA . TRP A 1 937 ? 17.003 -13.382 -29.646 1.00 92.00 937 TRP A CA 1
ATOM 7087 C C . TRP A 1 937 ? 15.836 -14.366 -29.839 1.00 92.00 937 TRP A C 1
ATOM 7089 O O . TRP A 1 937 ? 15.479 -14.723 -30.961 1.00 92.00 937 TRP A O 1
ATOM 7099 N N . ASP A 1 938 ? 15.191 -14.770 -28.737 1.00 92.38 938 ASP A N 1
ATOM 7100 C CA . ASP A 1 938 ? 13.968 -15.584 -28.753 1.00 92.38 938 ASP A CA 1
ATOM 7101 C C . ASP A 1 938 ? 12.835 -14.896 -27.965 1.00 92.38 938 ASP A C 1
ATOM 7103 O O . ASP A 1 938 ? 12.798 -14.944 -26.729 1.00 92.38 938 ASP A O 1
ATOM 7107 N N . PRO A 1 939 ? 11.831 -14.309 -28.645 1.00 91.44 939 PRO A N 1
ATOM 7108 C CA . PRO A 1 939 ? 10.738 -13.608 -27.979 1.00 91.44 939 PRO A CA 1
ATOM 7109 C C . PRO A 1 939 ? 9.697 -14.548 -27.346 1.00 91.44 939 PRO A C 1
ATOM 7111 O O . PRO A 1 939 ? 8.766 -14.071 -26.691 1.00 91.44 939 PRO A O 1
ATOM 7114 N N . THR A 1 940 ? 9.793 -15.869 -27.541 1.00 94.00 940 THR A N 1
ATOM 7115 C CA . THR A 1 940 ? 8.736 -16.833 -27.186 1.00 94.00 940 THR A CA 1
ATOM 7116 C C . THR A 1 940 ? 8.372 -16.784 -25.705 1.00 94.00 940 THR A C 1
ATOM 7118 O O . THR A 1 940 ? 7.194 -16.685 -25.351 1.00 94.00 940 THR A O 1
ATOM 7121 N N . TRP A 1 941 ? 9.369 -16.835 -24.822 1.00 95.75 941 TRP A N 1
ATOM 7122 C CA . TRP A 1 941 ? 9.145 -16.874 -23.375 1.00 95.75 941 TRP A CA 1
ATOM 7123 C C . TRP A 1 941 ? 8.667 -15.536 -22.808 1.00 95.75 941 TRP A C 1
ATOM 7125 O O . TRP A 1 941 ? 7.794 -15.521 -21.940 1.00 95.75 941 TRP A O 1
ATOM 7135 N N . PHE A 1 942 ? 9.131 -14.413 -23.357 1.00 96.00 942 PHE A N 1
ATOM 7136 C CA . PHE A 1 942 ? 8.595 -13.094 -23.018 1.00 96.00 942 PHE A CA 1
ATOM 7137 C C . PHE A 1 942 ? 7.142 -12.926 -23.480 1.00 96.00 942 PHE A C 1
ATOM 7139 O O . PHE A 1 942 ? 6.311 -12.432 -22.722 1.00 96.00 942 PHE A O 1
ATOM 7146 N N . ARG A 1 943 ? 6.791 -13.402 -24.684 1.00 95.81 943 ARG A N 1
ATOM 7147 C CA . ARG A 1 943 ? 5.403 -13.377 -25.174 1.00 95.81 943 ARG A CA 1
ATOM 7148 C C . ARG A 1 943 ? 4.485 -14.250 -24.315 1.00 95.81 943 ARG A C 1
ATOM 7150 O O . ARG A 1 943 ? 3.359 -13.848 -24.031 1.00 95.81 943 ARG A O 1
ATOM 7157 N N . ARG A 1 944 ? 4.960 -15.420 -23.871 1.00 97.12 944 ARG A N 1
ATOM 7158 C CA . ARG A 1 944 ? 4.245 -16.248 -22.885 1.00 97.12 944 ARG A CA 1
ATOM 7159 C C . ARG A 1 944 ? 4.058 -15.494 -21.577 1.00 97.12 944 ARG A C 1
ATOM 7161 O O . ARG A 1 944 ? 2.937 -15.433 -21.092 1.00 97.12 944 ARG A O 1
ATOM 7168 N N . SER A 1 945 ? 5.121 -14.886 -21.049 1.00 98.00 945 SER A N 1
ATOM 7169 C CA . SER A 1 945 ? 5.049 -14.091 -19.824 1.00 98.00 945 SER A CA 1
ATOM 7170 C C . SER A 1 945 ? 3.979 -13.004 -19.907 1.00 98.00 945 SER A C 1
ATOM 7172 O O . SER A 1 945 ? 3.140 -12.924 -19.013 1.00 98.00 945 SER A O 1
ATOM 7174 N N . PHE A 1 946 ? 3.942 -12.249 -21.009 1.00 97.50 946 PHE A N 1
ATOM 7175 C CA . PHE A 1 946 ? 2.937 -11.216 -21.246 1.00 97.50 946 PHE A CA 1
ATOM 7176 C C . PHE A 1 946 ? 1.506 -11.765 -21.160 1.00 97.50 946 PHE A C 1
ATOM 7178 O O . PHE A 1 946 ? 0.707 -11.285 -20.355 1.00 97.50 946 PHE A O 1
ATOM 7185 N N . TRP A 1 947 ? 1.172 -12.784 -21.959 1.00 97.81 947 TRP A N 1
ATOM 7186 C CA . TRP A 1 947 ? -0.202 -13.292 -22.030 1.00 97.81 947 TRP A CA 1
ATOM 7187 C C . TRP A 1 947 ? -0.629 -14.034 -20.768 1.00 97.81 947 TRP A C 1
ATOM 7189 O O . TRP A 1 947 ? -1.738 -13.817 -20.289 1.00 97.81 947 TRP A O 1
ATOM 7199 N N . LEU A 1 948 ? 0.249 -14.868 -20.207 1.00 98.50 948 LEU A N 1
ATOM 7200 C CA . LEU A 1 948 ? -0.026 -15.590 -18.965 1.00 98.50 948 LEU A CA 1
ATOM 7201 C C . LEU A 1 948 ? -0.288 -14.612 -17.814 1.00 98.50 948 LEU A C 1
ATOM 7203 O O . LEU A 1 948 ? -1.272 -14.759 -17.098 1.00 98.50 948 LEU A O 1
ATOM 7207 N N . SER A 1 949 ? 0.529 -13.563 -17.702 1.00 97.62 949 SER A N 1
ATOM 7208 C CA . SER A 1 949 ? 0.360 -12.519 -16.689 1.00 97.62 949 SER A CA 1
ATOM 7209 C C . SER A 1 949 ? -0.945 -11.741 -16.855 1.00 97.62 949 SER A C 1
ATOM 7211 O O . SER A 1 949 ? -1.678 -11.568 -15.887 1.00 97.62 949 SER A O 1
ATOM 7213 N N . ASN A 1 950 ? -1.264 -11.291 -18.074 1.00 98.06 950 ASN A N 1
ATOM 7214 C CA . ASN A 1 950 ? -2.457 -10.480 -18.334 1.00 98.06 950 ASN A CA 1
ATOM 7215 C C . ASN A 1 950 ? -3.756 -11.275 -18.163 1.00 98.06 950 ASN A C 1
ATOM 7217 O O . ASN A 1 950 ? -4.689 -10.804 -17.515 1.00 98.06 950 ASN A O 1
ATOM 7221 N N . VAL A 1 951 ? -3.816 -12.486 -18.725 1.00 98.25 951 VAL A N 1
ATOM 7222 C CA . VAL A 1 951 ? -4.988 -13.360 -18.579 1.00 98.25 951 VAL A CA 1
ATOM 7223 C C . VAL A 1 951 ? -5.131 -13.802 -17.126 1.00 98.25 951 VAL A C 1
ATOM 7225 O O . VAL A 1 951 ? -6.235 -13.768 -16.591 1.00 98.25 951 VAL A O 1
ATOM 7228 N N . GLY A 1 952 ? -4.025 -14.157 -16.466 1.00 98.12 952 GLY A N 1
ATOM 7229 C CA . GLY A 1 952 ? -4.025 -14.521 -15.053 1.00 98.12 952 GLY A CA 1
ATOM 7230 C C . GLY A 1 952 ? -4.538 -13.397 -14.154 1.00 98.12 952 GLY A C 1
ATOM 7231 O O . GLY A 1 952 ? -5.438 -13.627 -13.347 1.00 98.12 952 GLY A O 1
ATOM 7232 N N . LEU A 1 953 ? -4.046 -12.168 -14.356 1.00 98.00 953 LEU A N 1
ATOM 7233 C CA . LEU A 1 953 ? -4.506 -10.977 -13.638 1.00 98.00 953 LEU A CA 1
ATOM 7234 C C . LEU A 1 953 ? -6.004 -10.721 -13.866 1.00 98.00 953 LEU A C 1
ATOM 7236 O O . LEU A 1 953 ? -6.738 -10.506 -12.904 1.00 98.00 953 LEU A O 1
ATOM 7240 N N . ALA A 1 954 ? -6.479 -10.804 -15.112 1.00 97.44 954 ALA A N 1
ATOM 7241 C CA . ALA A 1 954 ? -7.895 -10.627 -15.430 1.00 97.44 954 ALA A CA 1
ATOM 7242 C C . ALA A 1 954 ? -8.784 -11.678 -14.748 1.00 97.44 954 ALA A C 1
ATOM 7244 O O . ALA A 1 954 ? -9.807 -11.327 -14.162 1.00 97.44 954 ALA A O 1
ATOM 7245 N N . VAL A 1 955 ? -8.383 -12.953 -14.776 1.00 97.69 955 VAL A N 1
ATOM 7246 C CA . VAL A 1 955 ? -9.116 -14.043 -14.111 1.00 97.69 955 VAL A CA 1
ATOM 7247 C C . VAL A 1 955 ? -9.127 -13.854 -12.595 1.00 97.69 955 VAL A C 1
ATOM 7249 O O . VAL A 1 955 ? -10.180 -13.995 -11.984 1.00 97.69 955 VAL A O 1
ATOM 7252 N N . MET A 1 956 ? -7.998 -13.487 -11.986 1.00 96.88 956 MET A N 1
ATOM 7253 C CA . MET A 1 956 ? -7.913 -13.223 -10.546 1.00 96.88 956 MET A CA 1
ATOM 7254 C C . MET A 1 956 ? -8.836 -12.067 -10.126 1.00 96.88 956 MET A C 1
ATOM 7256 O O . MET A 1 956 ? -9.584 -12.188 -9.155 1.00 96.88 956 MET A O 1
ATOM 7260 N N . VAL A 1 957 ? -8.811 -10.952 -10.862 1.00 96.88 957 VAL A N 1
ATOM 7261 C CA . VAL A 1 957 ? -9.591 -9.751 -10.528 1.00 96.88 957 VAL A CA 1
ATOM 7262 C C . VAL A 1 957 ? -11.085 -9.979 -10.760 1.00 96.88 957 VAL A C 1
ATOM 7264 O O . VAL A 1 957 ? -11.884 -9.778 -9.848 1.00 96.88 957 VAL A O 1
ATOM 7267 N N . VAL A 1 958 ? -11.474 -10.430 -11.955 1.00 96.44 958 VAL A N 1
ATOM 7268 C CA . VAL A 1 958 ? -12.888 -10.561 -12.350 1.00 96.44 958 VAL A CA 1
ATOM 7269 C C . VAL A 1 958 ? -13.525 -11.828 -11.781 1.00 96.44 958 VAL A C 1
ATOM 7271 O O . VAL A 1 958 ? -14.691 -11.816 -11.399 1.00 96.44 958 VAL A O 1
ATOM 7274 N N . GLY A 1 959 ? -12.774 -12.927 -11.717 1.00 95.44 959 GLY A N 1
ATOM 7275 C CA . GLY A 1 959 ? -13.270 -14.225 -11.263 1.00 95.44 959 GLY A CA 1
ATOM 7276 C C . GLY A 1 959 ? -13.276 -14.412 -9.746 1.00 95.44 959 GLY A C 1
ATOM 7277 O O . GLY A 1 959 ? -13.872 -15.381 -9.280 1.00 95.44 959 GLY A O 1
ATOM 7278 N N . SER A 1 960 ? -12.630 -13.524 -8.979 1.00 96.69 960 SER A N 1
ATOM 7279 C CA . SER A 1 960 ? -12.510 -13.668 -7.523 1.00 96.69 960 SER A CA 1
ATOM 7280 C C . SER A 1 960 ? -12.598 -12.340 -6.768 1.00 96.69 960 SER A C 1
ATOM 7282 O O . SER A 1 960 ? -13.579 -12.112 -6.062 1.00 96.69 960 SER A O 1
ATOM 7284 N N . LEU A 1 961 ? -11.617 -11.444 -6.932 1.00 96.69 961 LEU A N 1
ATOM 7285 C CA . LEU A 1 961 ? -11.466 -10.284 -6.041 1.00 96.69 961 LEU A CA 1
ATOM 7286 C C . LEU A 1 961 ? -12.655 -9.314 -6.109 1.00 96.69 961 LEU A C 1
ATOM 7288 O O . LEU A 1 961 ? -13.138 -8.879 -5.067 1.00 96.69 961 LEU A O 1
ATOM 7292 N N . LEU A 1 962 ? -13.152 -9.005 -7.313 1.00 97.19 962 LEU A N 1
ATOM 7293 C CA . LEU A 1 962 ? -14.317 -8.132 -7.485 1.00 97.19 962 LEU A CA 1
ATOM 7294 C C . LEU A 1 962 ? -15.605 -8.757 -6.920 1.00 97.19 962 LEU A C 1
ATOM 7296 O O . LEU A 1 962 ? -16.239 -8.100 -6.097 1.00 97.19 962 LEU A O 1
ATOM 7300 N N . PRO A 1 963 ? -15.998 -10.001 -7.277 1.00 97.69 963 PRO A N 1
ATOM 7301 C CA . PRO A 1 963 ? -17.163 -10.645 -6.669 1.00 97.69 963 PRO A CA 1
ATOM 7302 C C . PRO A 1 963 ? -17.119 -10.695 -5.140 1.00 97.69 963 PRO A C 1
ATOM 7304 O O . PRO A 1 963 ? -18.111 -10.366 -4.496 1.00 97.69 963 PRO A O 1
ATOM 7307 N N . VAL A 1 964 ? -15.976 -11.071 -4.550 1.00 97.75 964 VAL A N 1
ATOM 7308 C CA . VAL A 1 964 ? -15.832 -11.101 -3.086 1.00 97.75 964 VAL A CA 1
ATOM 7309 C C . VAL A 1 964 ? -15.932 -9.694 -2.503 1.00 97.75 964 VAL A C 1
ATOM 7311 O O . VAL A 1 964 ? -16.605 -9.515 -1.495 1.00 97.75 964 VAL A O 1
ATOM 7314 N N . GLY A 1 965 ? -15.331 -8.694 -3.153 1.00 97.06 965 GLY A N 1
ATOM 7315 C CA . GLY A 1 965 ? -15.433 -7.296 -2.741 1.00 97.06 965 GLY A CA 1
ATOM 7316 C C . GLY A 1 965 ? -16.866 -6.773 -2.717 1.00 97.06 965 GLY A C 1
ATOM 7317 O O . GLY A 1 965 ? -17.272 -6.211 -1.712 1.00 97.06 965 GLY A O 1
ATOM 7318 N N . PHE A 1 966 ? -17.673 -7.039 -3.746 1.00 97.50 966 PHE A N 1
ATOM 7319 C CA . PHE A 1 966 ? -19.080 -6.616 -3.749 1.00 97.50 966 PHE A CA 1
ATOM 7320 C C . PHE A 1 966 ? -19.941 -7.355 -2.714 1.00 97.50 966 PHE A C 1
ATOM 7322 O O . PHE A 1 966 ? -20.811 -6.740 -2.104 1.00 97.50 966 PHE A O 1
ATOM 7329 N N . LEU A 1 967 ? -19.686 -8.645 -2.464 1.00 97.88 967 LEU A N 1
ATOM 7330 C CA . LEU A 1 967 ? -20.341 -9.366 -1.362 1.00 97.88 967 LEU A CA 1
ATOM 7331 C C . LEU A 1 967 ? -19.934 -8.794 0.003 1.00 97.88 967 LEU A C 1
ATOM 7333 O O . LEU A 1 967 ? -20.736 -8.755 0.938 1.00 97.88 967 LEU A O 1
ATOM 7337 N N . GLN A 1 968 ? -18.679 -8.361 0.128 1.00 97.81 968 GLN A N 1
ATOM 7338 C CA . GLN A 1 968 ? -18.186 -7.712 1.334 1.00 97.81 968 GLN A CA 1
ATOM 7339 C C . GLN A 1 968 ? -18.833 -6.342 1.517 1.00 97.81 968 GLN A C 1
ATOM 7341 O O . GLN A 1 968 ? -19.276 -6.059 2.622 1.00 97.81 968 GLN A O 1
ATOM 7346 N N . LEU A 1 969 ? -18.964 -5.541 0.456 1.00 97.06 969 LEU A N 1
ATOM 7347 C CA . LEU A 1 969 ? -19.682 -4.264 0.472 1.00 97.06 969 LEU A CA 1
ATOM 7348 C C . LEU A 1 969 ? -21.102 -4.414 0.997 1.00 97.06 969 LEU A C 1
ATOM 7350 O O . LEU A 1 969 ? -21.514 -3.681 1.888 1.00 97.06 969 LEU A O 1
ATOM 7354 N N . GLU A 1 970 ? -21.841 -5.367 0.428 1.00 97.00 970 GLU A N 1
ATOM 7355 C CA . GLU A 1 970 ? -23.217 -5.674 0.811 1.00 97.00 970 GLU A CA 1
ATOM 7356 C C . GLU A 1 970 ? -23.284 -6.023 2.299 1.00 97.00 970 GLU A C 1
ATOM 7358 O O . GLU A 1 970 ? -24.036 -5.406 3.048 1.00 97.00 970 GLU A O 1
ATOM 7363 N N . THR A 1 971 ? -22.394 -6.909 2.756 1.00 97.56 971 THR A N 1
ATOM 7364 C CA . THR A 1 971 ? -22.296 -7.291 4.173 1.00 97.56 971 THR A CA 1
ATOM 7365 C C . THR A 1 971 ? -21.978 -6.090 5.064 1.00 97.56 971 THR A C 1
ATOM 7367 O O . THR A 1 971 ? -22.609 -5.900 6.099 1.00 97.56 971 THR A O 1
ATOM 7370 N N . VAL A 1 972 ? -21.018 -5.250 4.669 1.00 97.62 972 VAL A N 1
ATOM 7371 C CA . VAL A 1 972 ? -20.658 -4.045 5.423 1.00 97.62 972 VAL A CA 1
ATOM 7372 C C . VAL A 1 972 ? -21.849 -3.093 5.505 1.00 97.62 972 VAL A C 1
ATOM 7374 O O . VAL A 1 972 ? -22.115 -2.550 6.573 1.00 97.62 972 VAL A O 1
ATOM 7377 N N . TYR A 1 973 ? -22.572 -2.895 4.406 1.00 95.50 973 TYR A N 1
ATOM 7378 C CA . TYR A 1 973 ? -23.714 -1.991 4.344 1.00 95.50 973 TYR A CA 1
ATOM 7379 C C . TYR A 1 973 ? -24.908 -2.481 5.177 1.00 95.50 973 TYR A C 1
ATOM 7381 O O . TYR A 1 973 ? -25.569 -1.668 5.822 1.00 95.50 973 TYR A O 1
ATOM 7389 N N . GLU A 1 974 ? -25.182 -3.787 5.183 1.00 95.75 974 GLU A N 1
ATOM 7390 C CA . GLU A 1 974 ? -26.328 -4.375 5.887 1.00 95.75 974 GLU A CA 1
ATOM 7391 C C . GLU A 1 974 ? -26.051 -4.654 7.370 1.00 95.75 974 GLU A C 1
ATOM 7393 O O . GLU A 1 974 ? -26.900 -4.385 8.221 1.00 95.75 974 GLU A O 1
ATOM 7398 N N . GLU A 1 975 ? -24.869 -5.183 7.689 1.00 95.19 975 GLU A N 1
ATOM 7399 C CA . GLU A 1 975 ? -24.543 -5.734 9.011 1.00 95.19 975 GLU A CA 1
ATOM 7400 C C . GLU A 1 975 ? -23.522 -4.876 9.785 1.00 95.19 975 GLU A C 1
ATOM 7402 O O . GLU A 1 975 ? -23.446 -4.951 11.012 1.00 95.19 975 GLU A O 1
ATOM 7407 N N . GLY A 1 976 ? -22.760 -4.019 9.099 1.00 96.56 976 GLY A N 1
ATOM 7408 C CA . GLY A 1 976 ? -21.697 -3.196 9.680 1.00 96.56 976 GLY A CA 1
ATOM 7409 C C . GLY A 1 976 ? -20.290 -3.638 9.268 1.00 96.56 976 GLY A C 1
ATOM 7410 O O . GLY A 1 976 ? -20.053 -4.767 8.837 1.00 96.56 976 GLY A O 1
ATOM 7411 N N . PHE A 1 977 ? -19.312 -2.742 9.422 1.00 98.06 977 PHE A N 1
ATOM 7412 C CA . PHE A 1 977 ? -17.951 -2.977 8.927 1.00 98.06 977 PHE A CA 1
ATOM 7413 C C . PHE A 1 977 ? -17.251 -4.168 9.599 1.00 98.06 977 PHE A C 1
ATOM 7415 O O . PHE A 1 977 ? -16.593 -4.956 8.921 1.00 98.06 977 PHE A O 1
ATOM 7422 N N . ALA A 1 978 ? -17.429 -4.347 10.913 1.00 97.31 978 ALA A N 1
ATOM 7423 C CA . ALA A 1 978 ? -16.840 -5.471 11.644 1.00 97.31 978 ALA A CA 1
ATOM 7424 C C . ALA A 1 978 ? -17.300 -6.834 11.088 1.00 97.31 978 ALA A C 1
ATOM 7426 O O . ALA A 1 978 ? -16.470 -7.725 10.911 1.00 97.31 978 ALA A O 1
ATOM 7427 N N . ALA A 1 979 ? -18.579 -6.967 10.714 1.00 96.81 979 ALA A N 1
ATOM 7428 C CA . ALA A 1 979 ? -19.135 -8.192 10.135 1.00 96.81 979 ALA A CA 1
ATOM 7429 C C . ALA A 1 979 ? -18.487 -8.540 8.785 1.00 96.81 979 ALA A C 1
ATOM 7431 O O . ALA A 1 979 ? -18.090 -9.682 8.553 1.00 96.81 979 ALA A O 1
ATOM 7432 N N . GLY A 1 980 ? -18.281 -7.541 7.918 1.00 96.44 980 GLY A N 1
ATOM 7433 C CA . GLY A 1 980 ? -17.581 -7.733 6.644 1.00 96.44 980 GLY A CA 1
ATOM 7434 C C . GLY A 1 980 ? -16.116 -8.163 6.802 1.00 96.44 980 GLY A C 1
ATOM 7435 O O . GLY A 1 980 ? -15.548 -8.759 5.886 1.00 96.44 980 GLY A O 1
ATOM 7436 N N . ARG A 1 981 ? -15.485 -7.888 7.949 1.00 96.31 981 ARG A N 1
ATOM 7437 C CA . ARG A 1 981 ? -14.081 -8.230 8.239 1.00 96.31 981 ARG A CA 1
ATOM 7438 C C . ARG A 1 981 ? -13.920 -9.486 9.105 1.00 96.31 981 ARG A C 1
ATOM 7440 O O . ARG A 1 981 ? -12.785 -9.914 9.316 1.00 96.31 981 ARG A O 1
ATOM 7447 N N . ASP A 1 982 ? -15.006 -10.083 9.589 1.00 93.56 982 ASP A N 1
ATOM 7448 C CA . ASP A 1 982 ? -14.942 -11.261 10.453 1.00 93.56 982 ASP A CA 1
ATOM 7449 C C . ASP A 1 982 ? -14.630 -12.558 9.677 1.00 93.56 982 ASP A C 1
ATOM 7451 O O . ASP A 1 982 ? -14.742 -12.656 8.448 1.00 93.56 982 ASP A O 1
ATOM 7455 N N . LEU A 1 983 ? -14.219 -13.591 10.413 1.00 93.12 983 LEU A N 1
ATOM 7456 C CA . LEU A 1 983 ? -13.975 -14.926 9.876 1.00 93.12 983 LEU A CA 1
ATOM 7457 C C . LEU A 1 983 ? -15.233 -15.494 9.204 1.00 93.12 983 LEU A C 1
ATOM 7459 O O . LEU A 1 983 ? -15.131 -16.035 8.102 1.00 93.12 983 LEU A O 1
ATOM 7463 N N . GLN A 1 984 ? -16.411 -15.289 9.804 1.00 93.75 984 GLN A N 1
ATOM 7464 C CA . GLN A 1 984 ? -17.680 -15.820 9.298 1.00 93.75 984 GLN A CA 1
ATOM 7465 C C . GLN A 1 984 ? -17.989 -15.368 7.866 1.00 93.75 984 GLN A C 1
ATOM 7467 O O . GLN A 1 984 ? -18.511 -16.154 7.078 1.00 93.75 984 GLN A O 1
ATOM 7472 N N . PHE A 1 985 ? -17.629 -14.133 7.492 1.00 95.44 985 PHE A N 1
ATOM 7473 C CA . PHE A 1 985 ? -17.762 -13.656 6.113 1.00 95.44 985 PHE A CA 1
ATOM 7474 C C . PHE A 1 985 ? -16.921 -14.500 5.146 1.00 95.44 985 PHE A C 1
ATOM 7476 O O . PHE A 1 985 ? -17.423 -14.959 4.118 1.00 95.44 985 PHE A O 1
ATOM 7483 N N . ASN A 1 986 ? -15.656 -14.749 5.497 1.00 92.12 986 ASN A N 1
ATOM 7484 C CA . ASN A 1 986 ? -14.744 -15.532 4.664 1.00 92.12 986 ASN A CA 1
ATOM 7485 C C . ASN A 1 986 ? -15.192 -16.997 4.538 1.00 92.12 986 ASN A C 1
ATOM 7487 O O . ASN A 1 986 ? -14.925 -17.621 3.515 1.00 92.12 986 ASN A O 1
ATOM 7491 N N . GLU A 1 987 ? -15.878 -17.547 5.540 1.00 92.81 987 GLU A N 1
ATOM 7492 C CA . GLU A 1 987 ? -16.372 -18.931 5.546 1.00 92.81 987 GLU A CA 1
ATOM 7493 C C . GLU A 1 987 ? -17.691 -19.128 4.783 1.00 92.81 987 GLU A C 1
ATOM 7495 O O . GLU A 1 987 ? -18.103 -20.267 4.541 1.00 92.81 987 GLU A O 1
ATOM 7500 N N . ARG A 1 988 ? -18.351 -18.046 4.338 1.00 95.62 988 ARG A N 1
ATOM 7501 C CA . ARG A 1 988 ? -19.582 -18.148 3.541 1.00 95.62 988 ARG A CA 1
ATOM 7502 C C . ARG A 1 988 ? -19.327 -19.009 2.289 1.00 95.62 988 ARG A C 1
ATOM 7504 O O . ARG A 1 988 ? -18.358 -18.760 1.564 1.00 95.62 988 ARG A O 1
ATOM 7511 N N . PRO A 1 989 ? -20.219 -19.962 1.938 1.00 96.06 989 PRO A N 1
ATOM 7512 C CA . PRO A 1 989 ? -19.988 -20.882 0.819 1.00 96.06 989 PRO A CA 1
ATOM 7513 C C . PRO A 1 989 ? -19.715 -20.191 -0.523 1.00 96.06 989 PRO A C 1
ATOM 7515 O O . PRO A 1 989 ? -18.918 -20.673 -1.329 1.00 96.06 989 PRO A O 1
ATOM 7518 N N . LEU A 1 990 ? -20.370 -19.052 -0.772 1.00 96.00 990 LEU A N 1
ATOM 7519 C CA . LEU A 1 990 ? -20.175 -18.282 -1.998 1.00 96.00 990 LEU A CA 1
ATOM 7520 C C . LEU A 1 990 ? -18.812 -17.574 -2.028 1.00 96.00 990 LEU A C 1
ATOM 7522 O O . LEU A 1 990 ? -18.160 -17.581 -3.070 1.00 96.00 990 LEU A O 1
ATOM 7526 N N . VAL A 1 991 ? -18.356 -17.034 -0.891 1.00 96.19 991 VAL A N 1
ATOM 7527 C CA . VAL A 1 991 ? -17.027 -16.415 -0.758 1.00 96.19 991 VAL A CA 1
ATOM 7528 C C . VAL A 1 991 ? -15.944 -17.468 -0.975 1.00 96.19 991 VAL A C 1
ATOM 7530 O O . VAL A 1 991 ? -15.093 -17.288 -1.839 1.00 96.19 991 VAL A O 1
ATOM 7533 N N . GLN A 1 992 ? -16.047 -18.628 -0.317 1.00 95.12 992 GLN A N 1
ATOM 7534 C CA . GLN A 1 992 ? -15.128 -19.755 -0.522 1.00 95.12 992 GLN A CA 1
ATOM 7535 C C . GLN A 1 992 ? -15.080 -20.231 -1.981 1.00 95.12 992 GLN A C 1
ATOM 7537 O O . GLN A 1 992 ? -14.006 -20.511 -2.516 1.00 95.12 992 GLN A O 1
ATOM 7542 N N . LYS A 1 993 ? -16.226 -20.276 -2.671 1.00 95.56 993 LYS A N 1
ATOM 7543 C CA . LYS A 1 993 ? -16.276 -20.626 -4.097 1.00 95.56 993 LYS A CA 1
ATOM 7544 C C . LYS A 1 993 ? -15.488 -19.636 -4.962 1.00 95.56 993 LYS A C 1
ATOM 7546 O O . LYS A 1 993 ? -14.758 -20.070 -5.853 1.00 95.56 993 LYS A O 1
ATOM 7551 N N . PHE A 1 994 ? -15.617 -18.333 -4.712 1.00 96.25 994 PHE A N 1
ATOM 7552 C CA . PHE A 1 994 ? -14.845 -17.313 -5.428 1.00 96.25 994 PHE A CA 1
ATOM 7553 C C . PHE A 1 994 ? -13.363 -17.307 -5.031 1.00 96.25 994 PHE A C 1
ATOM 7555 O O . PHE A 1 994 ? -12.513 -17.087 -5.894 1.00 96.25 994 PHE A O 1
ATOM 7562 N N . SER A 1 995 ? -13.024 -17.620 -3.778 1.00 93.31 995 SER A N 1
ATOM 7563 C CA . SER A 1 995 ? -11.635 -17.823 -3.346 1.00 93.31 995 SER A CA 1
ATOM 7564 C C . SER A 1 995 ? -10.976 -18.973 -4.114 1.00 93.31 995 SER A C 1
ATOM 7566 O O . SER A 1 995 ? -9.888 -18.804 -4.657 1.00 93.31 995 SER A O 1
ATOM 7568 N N . TRP A 1 996 ? -11.663 -20.108 -4.286 1.00 93.62 996 TRP A N 1
ATOM 7569 C CA . TRP A 1 996 ? -11.179 -21.214 -5.124 1.00 93.62 996 TRP A CA 1
ATOM 7570 C C . TRP A 1 996 ? -11.102 -20.864 -6.614 1.00 93.62 996 TRP A C 1
ATOM 7572 O O . TRP A 1 996 ? -10.167 -21.281 -7.301 1.00 93.62 996 TRP A O 1
ATOM 7582 N N . ALA A 1 997 ? -12.056 -20.080 -7.127 1.00 93.75 997 ALA A N 1
ATOM 7583 C CA . ALA A 1 997 ? -12.065 -19.633 -8.522 1.00 93.75 997 ALA A CA 1
ATOM 7584 C C . ALA A 1 997 ? -10.854 -18.753 -8.887 1.00 93.75 997 ALA A C 1
ATOM 7586 O O . ALA A 1 997 ? -10.567 -18.572 -10.071 1.00 93.75 997 ALA A O 1
ATOM 7587 N N . ARG A 1 998 ? -10.121 -18.247 -7.888 1.00 95.25 998 ARG A N 1
ATOM 7588 C CA . ARG A 1 998 ? -8.879 -17.490 -8.057 1.00 95.25 998 ARG A CA 1
ATOM 7589 C C . ARG A 1 998 ? -7.709 -18.339 -8.564 1.00 95.25 998 ARG A C 1
ATOM 7591 O O . ARG A 1 998 ? -6.883 -17.837 -9.325 1.00 95.25 998 ARG A O 1
ATOM 7598 N N . LEU A 1 999 ? -7.659 -19.622 -8.191 1.00 95.19 999 LEU A N 1
ATOM 7599 C CA . LEU A 1 999 ? -6.507 -20.508 -8.408 1.00 95.19 999 LEU A CA 1
ATOM 7600 C C . LEU A 1 999 ? -6.006 -20.556 -9.869 1.00 95.19 999 LEU A C 1
ATOM 7602 O O . LEU A 1 999 ? -4.793 -20.474 -10.074 1.00 95.19 999 LEU A O 1
ATOM 7606 N N . PRO A 1 1000 ? -6.865 -20.648 -10.908 1.00 96.50 1000 PRO A N 1
ATOM 7607 C CA . PRO A 1 1000 ? -6.402 -20.609 -12.295 1.00 96.50 1000 PRO A CA 1
ATOM 7608 C C . PRO A 1 1000 ? -5.726 -19.283 -12.662 1.00 96.50 1000 PRO A C 1
ATOM 7610 O O . PRO A 1 1000 ? -4.743 -19.287 -13.400 1.00 96.50 1000 PRO A O 1
ATOM 7613 N N . GLY A 1 1001 ? -6.230 -18.158 -12.142 1.00 97.19 1001 GLY A N 1
ATOM 7614 C CA . GLY A 1 1001 ? -5.637 -16.838 -12.352 1.00 97.19 1001 GLY A CA 1
ATOM 7615 C C . GLY A 1 1001 ? -4.246 -16.745 -11.729 1.00 97.19 1001 GLY A C 1
ATOM 7616 O O . GLY A 1 1001 ? -3.283 -16.415 -12.422 1.00 97.19 1001 GLY A O 1
ATOM 7617 N N . ASP A 1 1002 ? -4.126 -17.140 -10.459 1.00 97.44 1002 ASP A N 1
ATOM 7618 C CA . ASP A 1 1002 ? -2.851 -17.151 -9.733 1.00 97.44 1002 ASP A CA 1
ATOM 7619 C C . ASP A 1 1002 ? -1.821 -18.070 -10.419 1.00 97.44 1002 ASP A C 1
ATOM 7621 O O . ASP A 1 1002 ? -0.671 -17.678 -10.636 1.00 97.44 1002 ASP A O 1
ATOM 7625 N N . GLY A 1 1003 ? -2.236 -19.268 -10.849 1.00 98.00 1003 GLY A N 1
ATOM 7626 C CA . GLY A 1 1003 ? -1.372 -20.214 -11.561 1.00 98.00 1003 GLY A CA 1
ATOM 7627 C C . GLY A 1 1003 ? -0.827 -19.664 -12.885 1.00 98.00 1003 GLY A C 1
ATOM 7628 O O . GLY A 1 1003 ? 0.345 -19.876 -13.210 1.00 98.00 1003 GLY A O 1
ATOM 7629 N N . LEU A 1 1004 ? -1.644 -18.915 -13.633 1.00 98.50 1004 LEU A N 1
ATOM 7630 C CA . LEU A 1 1004 ? -1.211 -18.245 -14.862 1.00 98.50 1004 LEU A CA 1
ATOM 7631 C C . LEU A 1 1004 ? -0.207 -17.122 -14.573 1.00 98.50 1004 LEU A C 1
ATOM 7633 O O . LEU A 1 1004 ? 0.814 -17.045 -15.256 1.00 98.50 1004 LEU A O 1
ATOM 7637 N N . VAL A 1 1005 ? -0.430 -16.296 -13.544 1.00 98.25 1005 VAL A N 1
ATOM 7638 C CA . VAL A 1 1005 ? 0.526 -15.240 -13.161 1.00 98.25 1005 VAL A CA 1
ATOM 7639 C C . VAL A 1 1005 ? 1.867 -15.841 -12.726 1.00 98.25 1005 VAL A C 1
ATOM 7641 O O . VAL A 1 1005 ? 2.913 -15.395 -13.198 1.00 98.25 1005 VAL A O 1
ATOM 7644 N N . ILE A 1 1006 ? 1.859 -16.903 -11.911 1.00 98.62 1006 ILE A N 1
ATOM 7645 C CA . ILE A 1 1006 ? 3.079 -17.619 -11.495 1.00 98.62 1006 ILE A CA 1
ATOM 7646 C C . ILE A 1 1006 ? 3.824 -18.177 -12.717 1.00 98.62 1006 ILE A C 1
ATOM 7648 O O . ILE A 1 1006 ? 5.033 -17.983 -12.862 1.00 98.62 1006 ILE A O 1
ATOM 7652 N N . ALA A 1 1007 ? 3.115 -18.826 -13.645 1.00 98.62 1007 ALA A N 1
ATOM 7653 C CA . ALA A 1 1007 ? 3.715 -19.317 -14.884 1.00 98.62 1007 ALA A CA 1
ATOM 7654 C C . ALA A 1 1007 ? 4.271 -18.173 -15.754 1.00 98.62 1007 ALA A C 1
ATOM 7656 O O . ALA A 1 1007 ? 5.310 -18.330 -16.405 1.00 98.62 1007 ALA A O 1
ATOM 7657 N N . GLY A 1 1008 ? 3.613 -17.011 -15.745 1.00 98.38 1008 GLY A N 1
ATOM 7658 C CA . GLY A 1 1008 ? 4.074 -15.789 -16.397 1.00 98.38 1008 GLY A CA 1
ATOM 7659 C C . GLY A 1 1008 ? 5.378 -15.251 -15.800 1.00 98.38 1008 GLY A C 1
ATOM 7660 O O . GLY A 1 1008 ? 6.296 -14.912 -16.554 1.00 98.38 1008 GLY A O 1
ATOM 7661 N N . ALA A 1 1009 ? 5.500 -15.254 -14.470 1.00 98.50 1009 ALA A N 1
ATOM 7662 C CA . ALA A 1 1009 ? 6.712 -14.863 -13.749 1.00 98.50 1009 ALA A CA 1
ATOM 7663 C C . ALA A 1 1009 ? 7.886 -15.811 -14.026 1.00 98.50 1009 ALA A C 1
ATOM 7665 O O . ALA A 1 1009 ? 8.986 -15.368 -14.370 1.00 98.50 1009 ALA A O 1
ATOM 7666 N N . ILE A 1 1010 ? 7.644 -17.125 -13.982 1.00 98.62 1010 ILE A N 1
ATOM 7667 C CA . ILE A 1 1010 ? 8.651 -18.142 -14.323 1.00 98.62 1010 ILE A CA 1
ATOM 7668 C C . ILE A 1 1010 ? 9.104 -17.980 -15.778 1.00 98.62 1010 ILE A C 1
ATOM 7670 O O . ILE A 1 1010 ? 10.301 -18.036 -16.062 1.00 98.62 1010 ILE A O 1
ATOM 7674 N N . SER A 1 1011 ? 8.166 -17.733 -16.699 1.00 98.50 1011 SER A N 1
ATOM 7675 C CA . SER A 1 1011 ? 8.473 -17.527 -18.119 1.00 98.50 1011 SER A CA 1
ATOM 7676 C C . SER A 1 1011 ? 9.365 -16.305 -18.344 1.00 98.50 1011 SER A C 1
ATOM 7678 O O . SER A 1 1011 ? 10.326 -16.393 -19.107 1.00 98.50 1011 SER A O 1
ATOM 7680 N N . PHE A 1 1012 ? 9.096 -15.188 -17.655 1.00 98.31 1012 PHE A N 1
ATOM 7681 C CA . PHE A 1 1012 ? 9.949 -13.997 -17.718 1.00 98.31 1012 PHE A CA 1
ATOM 7682 C C . PHE A 1 1012 ? 11.357 -14.288 -17.204 1.00 98.31 1012 PHE A C 1
ATOM 7684 O O . PHE A 1 1012 ? 12.344 -13.965 -17.857 1.00 98.31 1012 PHE A O 1
ATOM 7691 N N . THR A 1 1013 ? 11.454 -14.941 -16.047 1.00 98.38 1013 THR A N 1
ATOM 7692 C CA . THR A 1 1013 ? 12.732 -15.279 -15.412 1.00 98.38 1013 THR A CA 1
ATOM 7693 C C . THR A 1 1013 ? 13.568 -16.205 -16.283 1.00 98.38 1013 THR A C 1
ATOM 7695 O O . THR A 1 1013 ? 14.764 -15.976 -16.467 1.00 98.38 1013 THR A O 1
ATOM 7698 N N . ALA A 1 1014 ? 12.940 -17.229 -16.864 1.00 98.00 1014 ALA A N 1
ATOM 7699 C CA . ALA A 1 1014 ? 13.594 -18.144 -17.789 1.00 98.00 1014 ALA A CA 1
ATOM 7700 C C . ALA A 1 1014 ? 14.132 -17.400 -19.019 1.00 98.00 1014 ALA A C 1
ATOM 7702 O O . ALA A 1 1014 ? 15.291 -17.604 -19.382 1.00 98.00 1014 ALA A O 1
ATOM 7703 N N . ALA A 1 1015 ? 13.330 -16.498 -19.599 1.00 96.94 1015 ALA A N 1
ATOM 7704 C CA . ALA A 1 1015 ? 13.754 -15.649 -20.708 1.00 96.94 1015 ALA A CA 1
ATOM 7705 C C . ALA A 1 1015 ? 14.935 -14.752 -20.311 1.00 96.94 1015 ALA A C 1
ATOM 7707 O O . ALA A 1 1015 ? 15.943 -14.705 -21.011 1.00 96.94 1015 ALA A O 1
ATOM 7708 N N . ALA A 1 1016 ? 14.856 -14.086 -19.159 1.00 97.38 1016 ALA A N 1
ATOM 7709 C CA . ALA A 1 1016 ? 15.904 -13.188 -18.694 1.00 97.38 1016 ALA A CA 1
ATOM 7710 C C . ALA A 1 1016 ? 17.246 -13.906 -18.493 1.00 97.38 1016 ALA A C 1
ATOM 7712 O O . ALA A 1 1016 ? 18.292 -13.418 -18.922 1.00 97.38 1016 ALA A O 1
ATOM 7713 N N . ILE A 1 1017 ? 17.218 -15.097 -17.888 1.00 97.19 1017 ILE A N 1
ATOM 7714 C CA . ILE A 1 1017 ? 18.415 -15.913 -17.667 1.00 97.19 1017 ILE A CA 1
ATOM 7715 C C . ILE A 1 1017 ? 18.973 -16.450 -18.991 1.00 97.19 1017 ILE A C 1
ATOM 7717 O O . ILE A 1 1017 ? 20.192 -16.465 -19.168 1.00 97.19 1017 ILE A O 1
ATOM 7721 N N . SER A 1 1018 ? 18.122 -16.915 -19.914 1.00 96.19 1018 SER A N 1
ATOM 7722 C CA . SER A 1 1018 ? 18.585 -17.473 -21.190 1.00 96.19 1018 SER A CA 1
ATOM 7723 C C . SER A 1 1018 ? 19.283 -16.422 -22.048 1.00 96.19 1018 SER A C 1
ATOM 7725 O O . SER A 1 1018 ? 20.362 -16.692 -22.572 1.00 96.19 1018 SER A O 1
ATOM 7727 N N . HIS A 1 1019 ? 18.702 -15.224 -22.131 1.00 95.44 1019 HIS A N 1
ATOM 7728 C CA . HIS A 1 1019 ? 19.242 -14.115 -22.910 1.00 95.44 1019 HIS A CA 1
ATOM 7729 C C . HIS A 1 1019 ? 20.547 -13.605 -22.298 1.00 95.44 1019 HIS A C 1
ATOM 7731 O O . HIS A 1 1019 ? 21.549 -13.526 -23.000 1.00 95.44 1019 HIS A O 1
ATOM 7737 N N . LEU A 1 1020 ? 20.606 -13.394 -20.976 1.00 93.94 1020 LEU A N 1
ATOM 7738 C CA . LEU A 1 1020 ? 21.850 -12.960 -20.331 1.00 93.94 1020 LEU A CA 1
ATOM 7739 C C . LEU A 1 1020 ? 22.995 -13.974 -20.517 1.00 93.94 1020 LEU A C 1
ATOM 7741 O O . LEU A 1 1020 ? 24.131 -13.583 -20.766 1.00 93.94 1020 LEU A O 1
ATOM 7745 N N . ARG A 1 1021 ? 22.707 -15.281 -20.463 1.00 93.38 1021 ARG A N 1
ATOM 7746 C CA . ARG A 1 1021 ? 23.714 -16.321 -20.743 1.00 93.38 1021 ARG A CA 1
ATOM 7747 C C . ARG A 1 1021 ? 24.204 -16.302 -22.189 1.00 93.38 1021 ARG A C 1
ATOM 7749 O O . ARG A 1 1021 ? 25.348 -16.675 -22.428 1.00 93.38 1021 ARG A O 1
ATOM 7756 N N . ALA A 1 1022 ? 23.354 -15.933 -23.147 1.00 91.50 1022 ALA A N 1
ATOM 7757 C CA . ALA A 1 1022 ? 23.772 -15.778 -24.536 1.00 91.50 1022 ALA A CA 1
ATOM 7758 C C . ALA A 1 1022 ? 24.754 -14.606 -24.681 1.00 91.50 1022 ALA A C 1
ATOM 7760 O O . ALA A 1 1022 ? 25.805 -14.782 -25.290 1.00 91.50 1022 ALA A O 1
ATOM 7761 N N . VAL A 1 1023 ? 24.473 -13.477 -24.020 1.00 89.00 1023 VAL A N 1
ATOM 7762 C CA . VAL A 1 1023 ? 25.379 -12.314 -23.958 1.00 89.00 1023 VAL A CA 1
ATOM 7763 C C . VAL A 1 1023 ? 26.741 -12.689 -23.369 1.00 89.00 1023 VAL A C 1
ATOM 7765 O O . VAL A 1 1023 ? 27.779 -12.342 -23.923 1.00 89.00 1023 VAL A O 1
ATOM 7768 N N . GLU A 1 1024 ? 26.757 -13.433 -22.260 1.00 87.81 1024 GLU A N 1
ATOM 7769 C CA . GLU A 1 1024 ? 28.007 -13.848 -21.606 1.00 87.81 1024 GLU A CA 1
ATOM 7770 C C . GLU A 1 1024 ? 28.849 -14.810 -22.459 1.00 87.81 1024 GLU A C 1
ATOM 7772 O O . GLU A 1 1024 ? 30.076 -14.806 -22.352 1.00 87.81 1024 GLU A O 1
ATOM 7777 N N . ARG A 1 1025 ? 28.209 -1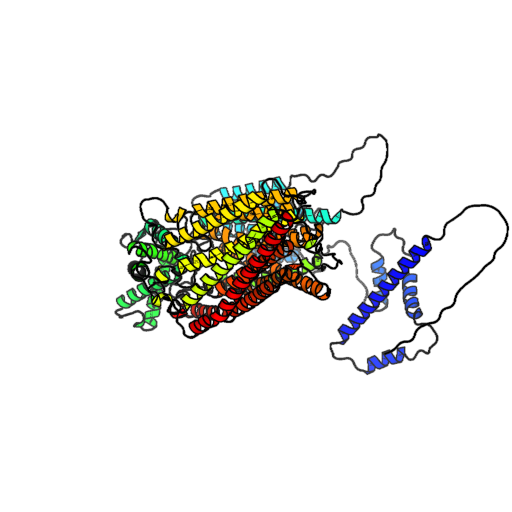5.638 -23.295 1.00 87.06 1025 ARG A N 1
ATOM 7778 C CA . ARG A 1 1025 ? 28.907 -16.533 -24.233 1.00 87.06 1025 ARG A CA 1
ATOM 7779 C C . ARG A 1 1025 ? 29.535 -15.759 -25.381 1.00 87.06 1025 ARG A C 1
ATOM 7781 O O . ARG A 1 1025 ? 30.710 -15.963 -25.651 1.00 87.06 1025 ARG A O 1
ATOM 7788 N N . ASP A 1 1026 ? 28.788 -14.839 -25.980 1.00 82.19 1026 ASP A N 1
ATOM 7789 C CA . ASP A 1 1026 ? 29.288 -13.969 -27.047 1.00 82.19 1026 ASP A CA 1
ATOM 7790 C C . ASP A 1 1026 ? 30.489 -13.119 -26.575 1.00 82.19 1026 ASP A C 1
ATOM 7792 O O . ASP A 1 1026 ? 31.517 -13.014 -27.247 1.00 82.19 1026 ASP A O 1
ATOM 7796 N N . ASP A 1 1027 ? 30.439 -12.620 -25.334 1.00 79.75 1027 ASP A N 1
ATOM 7797 C CA . ASP A 1 1027 ? 31.569 -11.945 -24.680 1.00 79.75 1027 ASP A CA 1
ATOM 7798 C C . ASP A 1 1027 ? 32.791 -12.848 -24.467 1.00 79.75 1027 ASP A C 1
ATOM 7800 O O . ASP A 1 1027 ? 33.935 -12.386 -24.502 1.00 79.75 1027 ASP A O 1
ATOM 7804 N N . ALA A 1 1028 ? 32.572 -14.126 -24.165 1.00 79.00 1028 ALA A N 1
ATOM 7805 C CA . ALA A 1 1028 ? 33.657 -15.080 -23.978 1.00 79.00 1028 ALA A CA 1
ATOM 7806 C C . ALA A 1 1028 ? 34.305 -15.442 -25.322 1.00 79.00 1028 ALA A C 1
ATOM 7808 O O . ALA A 1 1028 ? 35.533 -15.462 -25.415 1.00 79.00 1028 ALA A O 1
ATOM 7809 N N . ASP A 1 1029 ? 33.492 -15.658 -26.355 1.00 76.75 1029 ASP A N 1
ATOM 7810 C CA . ASP A 1 1029 ? 33.936 -16.025 -27.700 1.00 76.75 1029 ASP A CA 1
ATOM 7811 C C . ASP A 1 1029 ? 34.681 -14.862 -28.381 1.00 76.75 1029 ASP A C 1
ATOM 7813 O O . ASP A 1 1029 ? 35.762 -15.055 -28.950 1.00 76.75 1029 ASP A O 1
ATOM 7817 N N . SER A 1 1030 ? 34.195 -13.627 -28.226 1.00 73.12 1030 SER A N 1
ATOM 7818 C CA . SER A 1 1030 ? 34.882 -12.417 -28.707 1.00 73.12 1030 SER A CA 1
ATOM 7819 C C . SER A 1 1030 ? 36.224 -12.161 -28.006 1.00 73.12 1030 SER A C 1
ATOM 7821 O O . SER A 1 1030 ? 37.163 -11.690 -28.643 1.00 73.12 1030 SER A O 1
ATOM 7823 N N . ARG A 1 1031 ? 36.376 -12.524 -26.722 1.00 71.62 1031 ARG A N 1
ATOM 7824 C CA . ARG A 1 1031 ? 37.672 -12.467 -26.009 1.00 71.62 1031 ARG A CA 1
ATOM 7825 C C . ARG A 1 1031 ? 38.611 -13.624 -26.351 1.00 71.62 1031 ARG A C 1
ATOM 7827 O O . ARG A 1 1031 ? 39.822 -13.477 -26.194 1.00 71.62 1031 ARG A O 1
ATOM 7834 N N . ALA A 1 1032 ? 38.069 -14.776 -26.743 1.00 66.38 1032 ALA A N 1
ATOM 7835 C CA . ALA A 1 1032 ? 38.838 -15.971 -27.091 1.00 66.38 1032 ALA A CA 1
ATOM 7836 C C . ALA A 1 1032 ? 39.395 -15.932 -28.523 1.00 66.38 1032 ALA A C 1
ATOM 7838 O O . ALA A 1 1032 ? 40.339 -16.662 -28.829 1.00 66.38 1032 ALA A O 1
ATOM 7839 N N . THR A 1 1033 ? 38.843 -15.076 -29.385 1.00 46.88 1033 THR A N 1
ATOM 7840 C CA . THR A 1 1033 ? 39.303 -14.880 -30.763 1.00 46.88 1033 THR A CA 1
ATOM 7841 C C . THR A 1 1033 ? 40.387 -13.789 -30.780 1.00 46.88 1033 THR A C 1
ATOM 7843 O O . THR A 1 1033 ? 40.069 -12.630 -30.515 1.00 46.88 1033 THR A O 1
ATOM 7846 N N . PRO A 1 1034 ? 41.676 -14.100 -31.032 1.00 43.16 1034 PRO A N 1
ATOM 7847 C CA . PRO A 1 1034 ? 42.700 -13.067 -31.148 1.00 43.16 1034 PRO A CA 1
ATOM 7848 C C . PRO A 1 1034 ? 42.461 -12.261 -32.431 1.00 43.16 1034 PRO A C 1
ATOM 7850 O O . PRO A 1 1034 ? 42.197 -12.857 -33.476 1.00 43.16 1034 PRO A O 1
ATOM 7853 N N . ALA A 1 1035 ? 42.548 -10.933 -32.320 1.00 40.72 1035 ALA A N 1
ATOM 7854 C CA . ALA A 1 1035 ? 42.443 -9.986 -33.432 1.00 40.72 1035 ALA A CA 1
ATOM 7855 C C . ALA A 1 1035 ? 43.484 -10.221 -34.538 1.00 40.72 1035 ALA A C 1
ATOM 7857 O O . ALA A 1 1035 ? 44.634 -10.600 -34.201 1.00 40.72 1035 ALA A O 1
#

Radius of gyration: 37.06 Å; Cα contacts (8 Å, |Δi|>4): 1292; chains: 1; bounding box: 84×94×131 Å

Mean predicted aligned error: 16.1 Å

Foldseek 3Di:
DDDDDDDDDDDDDDDDDDDDDDDDDDDDPPPPVVVVVVVVVVVVVVVVVVVVVVVVVVVVVPVDDDDDDPVVVCVVVVVVPPDDDDDDPPVVVVVVVVVVVVVVPPDDPPDDDDPPVVVVVVVVCVPPPDDDDDDDDDDDDPVVVVVCPVVVVVVVVVVVVVVVPPDPDDDDDDDDDDPPVVVVVVVCVVVPDDDDDDDPPQVVVVVVVLCVLVVVVVVVVVPDPDDDDPPVVVVVVVVVVVVVVVVVVPPDDDDDDDDDDDDDDDDDDDDDDDDPPLVVVLVVLVVLLVSLVVVLCVSLVVLLVQQQVQFDDQAQFAAAPVRHTLDGSVLLLLLLLLLFLLLVLLLAHELLHRDQLFFHLQQVLLVLLLLQLLQVVCVVVVHNGLVSDPPVSNVVSLVVLLVQLAQQADSHRYHYPSNSRSLVRLLVVQLCPAACHDLLSLHDHPLPVDSSNSSSNSSNSNVSNSQLQRARVPGPAGLQQLPAFDVSNPRDHDPLLVVLLVVLVVLLVVLLVVLVVCCVVVVVPDFLPDPFDFDQLVVQDFELQLLLLLVLQLVLLVLLLLLLVLVLVLLVCLQVVFDDVCPCVVVVHRCCLQQNSSLSSLSNQLSLVVSLVSLLLSLLRNLLCSLAPYADPCLSVLSNVLVVLLVVLVVQQSVQQSCSSNCVDPSPDPDDDSSQARYFSSHRNRGGHPVSLVSVLVSLVSSLVSSLRSNVRSCQVPDDDCLFLSNLLSVLSVVLSVLSCLCVVDDSSDRQLSNQSSVLSNVQCNVQPRVVSNLLSSVLSLCVSSSSDDRSSSSVVSSVLNSQSSNQRSQLSLLSNNRSSGDNSSSNRNSNRLSSNLSSLVVLLVNLVSNVVVVVVVPDDDLLVLLSLLQNQLSVLCCVQCNPLVSCCSSSNLVSLQSNFLSVVLSCLSNSCRHSVSNSLSSSVVSLSSLFDPVQDDCVLSVLLSVLQSVLSCQLNVQASVVLSVLLSVCCVPPNNSRSSHSVSSVPPVNSNSSVSSVSSSVSNSSSSVSSSVNSVSSSVNSVVVVVVVVVDDD

Solvent-accessible surface area (backbone atoms only — not comparable to full-atom values): 55919 Å² total; per-residue (Å²): 138,83,91,90,82,90,86,86,93,84,91,88,85,88,86,87,91,90,90,89,90,84,92,84,88,89,81,86,77,74,69,60,62,60,50,52,53,54,52,51,54,53,49,52,50,53,51,51,54,51,50,52,56,50,55,47,56,52,50,64,64,66,74,62,85,84,87,82,65,69,67,60,57,49,55,55,50,53,64,65,66,72,60,86,87,87,79,74,94,64,54,71,62,50,52,58,50,50,62,56,50,67,75,58,76,79,78,67,95,86,66,75,104,67,60,71,66,54,58,56,50,52,64,53,47,77,77,63,80,69,90,87,85,86,84,90,78,88,90,78,65,89,55,64,85,70,75,55,52,63,68,55,52,51,43,52,51,49,51,52,47,50,72,68,66,63,71,94,69,90,86,79,96,72,96,82,86,84,62,63,66,64,52,52,54,51,54,54,57,70,77,64,66,94,72,96,69,91,75,86,72,76,61,56,59,56,53,49,49,53,49,49,53,56,51,54,49,56,58,58,65,70,71,59,93,76,86,84,78,89,70,72,54,62,67,49,50,53,48,49,48,48,54,53,53,51,62,65,67,68,65,80,79,92,74,88,84,91,79,89,82,90,84,90,86,90,88,83,92,77,89,85,81,91,72,72,67,68,59,53,53,52,54,49,53,52,53,50,42,54,51,49,53,53,48,49,52,49,53,53,51,51,48,46,56,53,33,69,75,48,43,71,82,75,38,73,48,36,27,33,86,87,68,48,78,76,49,40,33,67,43,29,50,49,4,47,35,39,39,16,26,49,25,41,26,35,32,10,16,46,63,39,48,59,28,77,76,31,44,33,41,20,42,44,37,40,49,48,33,48,51,41,32,36,37,48,51,22,44,75,71,73,32,94,32,43,84,69,38,56,71,73,52,41,51,55,41,41,56,47,54,23,54,53,51,52,67,38,38,53,70,85,31,54,38,50,77,41,52,55,51,10,55,53,52,43,23,52,53,30,19,44,43,38,16,64,26,29,54,89,69,46,31,45,67,49,56,31,89,35,57,64,50,18,33,22,31,29,44,26,24,41,50,49,23,43,43,20,54,18,42,32,92,98,52,97,40,16,30,7,55,16,31,60,41,30,69,75,60,63,24,46,88,46,72,64,32,52,53,45,30,57,49,31,55,50,48,37,56,50,46,39,52,52,47,54,50,49,42,61,75,68,62,74,71,73,70,86,79,69,91,59,76,62,75,58,46,82,76,53,76,81,43,71,34,33,59,38,21,54,57,30,38,33,54,20,21,50,35,41,34,52,20,40,52,37,43,49,51,55,60,42,34,74,77,36,45,68,55,58,94,59,53,37,63,75,70,75,42,65,48,45,75,75,54,28,59,28,51,39,45,48,49,25,54,45,28,52,55,47,20,39,47,34,24,50,55,21,45,53,51,27,57,30,40,76,56,24,100,59,76,60,90,66,42,34,56,50,50,45,50,49,53,53,50,52,51,53,36,48,55,48,20,53,54,19,26,45,42,12,40,69,57,74,37,69,72,82,54,96,72,74,65,51,23,42,35,49,8,12,48,23,38,78,90,52,33,48,4,51,56,35,49,52,52,47,43,52,48,39,50,52,48,31,53,52,30,46,52,36,21,57,56,17,48,37,65,71,68,98,54,94,68,36,65,37,43,48,42,39,52,23,43,41,38,47,32,56,34,52,50,40,63,71,78,54,57,86,86,48,56,64,40,59,41,50,57,36,48,41,41,40,51,44,31,28,51,59,40,22,43,45,44,32,48,51,44,52,52,43,51,52,35,34,74,44,45,66,37,57,68,70,60,43,42,53,53,47,56,51,52,44,41,55,44,56,70,10,35,62,59,14,49,26,59,73,32,44,45,43,24,33,52,77,68,29,45,60,48,4,35,53,23,44,39,52,46,44,43,60,46,53,52,55,37,55,49,49,54,50,52,50,52,56,58,64,71,62,78,64,91,58,92,56,56,65,28,48,50,25,42,49,51,8,38,54,21,32,38,50,12,46,33,53,43,36,52,57,53,54,27,46,54,51,21,58,68,41,55,60,39,43,48,52,52,29,23,48,49,30,19,50,44,30,18,56,34,33,32,28,52,14,50,37,46,43,54,48,52,50,62,30,52,72,95,69,65,70,64,63,37,48,54,45,14,53,52,28,31,52,52,9,51,50,35,27,30,66,49,13,29,41,58,46,16,54,55,33,43,52,37,19,72,76,71,18,42,43,53,42,33,35,67,70,46,55,66,34,70,68,42,43,50,25,58,60,49,20,51,67,11,50,52,27,31,38,54,10,28,47,26,36,22,52,39,38,47,54,40,52,52,50,35,56,47,54,55,48,53,61,70,69,51,82,130

Nearest PDB structures (foldseek):
  3ayf-assembly1_A  TM=9.469E-01  e=2.242E-48  Geobacillus stearothermophilus
  8bgw-assembly1_A  TM=9.452E-01  e=1.069E-44  Achromobacter xylosoxidans
  6qq6-assembly1_B  TM=9.419E-01  e=3.280E-41  Achromobacter xylosoxidans
  6l3h-assembly1_A  TM=9.382E-01  e=6.490E-41  Neisseria meningitidis alpha14
  6qq5-assembly1_B  TM=9.394E-01  e=4.330E-38  Achromobacter xylosoxidans

Sequence (1035 aa):
MPSISGLLPRATAGPDPVGGRSDRLGADPTGAARRANRTIENLSNRVRAAGERTAERVRDRYAAGDFIDERVIETVLDRCESTPTDERPEEPLLRALHCLEGGLAGYDPGAGDRDLGEALLEAAREEYDVPADPPDRSRESALDRYGLDADRLGRDVRETLQSSGVSDGRGHRGQQGDWLEPALDAARREVGDGSTGALPAASGPVLAALAAVFAGQSRGAARSPFGGGSDHRLPTALAALGKVLDRYREIPGGAGDSGGSTGPDDPDGSGRSDGGDSDGSRRTIIRALRALFVANLIAMGLGAVVSYRNAPPIPEAIHDADGGTVVTDEAVRAGKKVFQSAGLMNQGSILGNGAYFGVDLTADALSLKTEAMREYYARERGAESFDALGDNGQAAVTARVQRELDATSGPDAEHSPAEVHAHRQVREAYVSRYHEGDRDRGIPEGFLDSAEHARRLADFALWTAWISHADRPGSEHSYTNDWPYAPASGNRPPTRSVIWSAISVILLVGGGGIGVWAYRALDLAEPITGAVDVPPPDEISVTPAQRAAARYVPVAGLLFTAQTLVGGLLAHYHVERTGFYGIFEALGIDIVSLIPFAAGRTWHVNLAVLWISTLWLGGGLFLPGLFADRDPPFQAAGVTGLLGALVIATVGAFVGVWLGIQGRFDPLADNEYKWWWLGNEGLEYLEAGRLWKLLLLVGFAGWTGLVARGARAGSLFEGDSRSGLGHLLVYAGGSIALLFGASMFYRPETNLAITEFWRWWVVHMWVEGAFEFFMVAVVSIALVAMGLLEQSEAEQAILFEVFTIMGAGIVGVSHHYWWVGLPDLWVPIGTTFSTLEFVPIIFVLYRALGEYRSLAARGAEFPYALPFLFIVGATVWNFVGAGVLGFFLNLPVLNYYEHGTYLTLAHSHAATFGAFGLLALGLGAYILRVVTPEAAWDPTWFRRSFWLSNVGLAVMVVGSLLPVGFLQLETVYEEGFAAGRDLQFNERPLVQKFSWARLPGDGLVIAGAISFTAAAISHLRAVERDDADSRATPA